Protein 6WSB (pdb70)

Solvent-accessible surface area: 32396 Å² total; per-residue (Å²): 82,61,73,30,93,43,74,0,8,4,48,26,53,60,19,85,18,94,30,85,131,51,37,65,2,102,6,9,7,71,44,87,57,0,0,129,0,23,27,3,21,54,105,4,2,69,106,0,12,64,16,0,146,116,2,24,132,100,0,38,89,44,82,30,84,81,26,2,138,28,0,107,98,0,7,100,2,0,85,133,78,22,91,72,11,0,73,9,0,3,40,1,1,0,4,0,1,44,9,0,105,63,37,0,2,51,37,0,0,52,2,0,83,43,0,0,46,40,3,65,59,46,141,37,66,106,35,88,42,95,138,90,0,59,0,36,11,78,59,17,33,13,16,8,0,0,0,9,8,19,46,8,19,5,1,21,16,0,0,26,0,0,0,1,0,0,0,7,0,0,0,0,0,1,6,4,8,64,40,0,0,6,0,2,4,86,0,1,63,2,1,56,95,9,36,8,13,55,2,0,7,0,0,0,0,0,59,53,67,1,5,42,58,0,0,35,29,105,38,4,28,5,0,0,10,14,18,38,22,121,64,0,30,148,15,0,23,65,0,0,39,32,9,6,3,54,16,7,1,19,0,2,3,2,2,8,0,0,0,0,63,52,13,60,29,70,32,0,0,16,0,0,1,13,0,1,0,38,0,2,2,2,28,27,26,8,0,17,9,0,0,0,14,74,93,20,45,108,36,0,24,123,79,0,48,43,34,13,88,137,17,93,47,10,103,2,69,73,73,89,8,17,1,1,1,1,7,28,54,69,15,4,93,122,0,42,31,15,2,92,19,0,107,90,68,49,8,120,72,49,22,40,10,58,80,42,92,82,125,59,25,58,57,0,33,0,1,12,11,0,0,0,5,88,12,103,61,87,0,83,0,4,119,51,42,4,38,2,0,1,0,0,5,0,46,3,113,73,23,91,57,0,4,62,47,3,30,81,34,100,41,6,5,1,1,0,1,0,2,112,66,136,58,30,7,46,105,0,0,60,114,1,66,2,0,5,0,2,4,16,6,10,38,61,37,17,14,58,0,1,8,0,4,3,62,29,0,4,5,24,28,16,0,0,96,16,3,4,76,81,8,11,49,15,1,0,0,0,9,12,114,9,178,19,68,47,71,15,52,69,64,73,34,94,45,74,0,8,3,48,26,53,62,17,82,15,94,33,87,134,76,36,68,2,95,6,8,7,72,45,83,34,0,0,117,0,22,27,3,21,54,104,4,2,73,107,0,0,49,13,0,113,119,2,28,148,101,0,36,88,42,81,29,84,81,26,2,140,28,0,104,92,0,7,90,2,0,89,125,80,20,91,71,8,0,96,12,0,10,46,1,1,0,3,0,5,43,8,0,106,62,37,0,1,50,37,0,0,53,1,0,83,43,0,0,45,40,4,65,63,42,135,38,66,107,36,87,41,94,138,91,1,59,0,36,12,78,61,17,35,12,16,7,0,0,0,10,8,20,46,9,19,6,0,21,15,0,0,26,1,0,0,1,0,0,0,7,0,0,0,0,0,0,6,3,8,63,42,0,0,6,0,1,4,86,0,1,60,1,1,54,94,11,35,8,14,56,2,0,7,0,0,0,0,0,60,52,67,1,5,43,62,0,1,36,27,105,25,4,29,5,0,1,8,14,20,39,42,69,60,0,53,143,13,0,24,65,0,0,40,32,10,5,3,53,16,10,0,20,1,2,4,3,2,8,0,0,0,0,62,51,13,59,28,70,33,0,0,18,0,0,1,14,0,0,0,36,0,2,2,2,28,28,26,8,0,16,9,0,0,0,14,81,90,19,24,117,38,0,25,127,78,0,48,56,52,12,88,166,17,98,45,10,104,2,70,72,74,87,8,16,1,1,1,1,7,30,54,75,11,5,94,82,0,43,32,22,1,91,18,0,92,91,63,52,10,117,73,48,24,39,5,59,83,33,96,79,121,64,21,56,65,0,34,1,1,20,11,0,0,0,5,96,10,115,62,93,1,88,0,5,113,43,40,4,33,3,0,1,0,0,5,0,47,3,111,74,22,89,56,0,5,64,44,3,29,82,33,100,42,5,6,1,1,0,1,0,2,114,67,138,62,31,7,47,102,0,0,59,111,1,57,3,0,5,0,2,4,16,7,11,38,61,36,17,14,58,0,2,9,0,5,4,63,31,0,5,5,19,26,17,1,0,99,25,3,4,63,84,7,12,47,17,1,0,0,0,10,13,112,9,152,17,120,49,72,14,70

Structure (mmCIF, N/CA/C/O backbone):
data_6WSB
#
_entry.id   6WSB
#
_cell.length_a   99.270
_cell.length_b   156.700
_cell.length_c   76.230
_cell.angle_alpha   90.000
_cell.angle_beta   90.000
_cell.angle_gamma   90.000
#
_symmetry.space_group_name_H-M   'P 21 21 2'
#
loop_
_entity.id
_entity.type
_entity.pdbx_description
1 polymer 'NAD/NADP-dependent betaine aldehyde dehydrogenase'
2 non-polymer NICOTINAMIDE-ADENINE-DINUCLEOTIDE
3 non-polymer GLYCEROL
4 water water
#
loop_
_atom_site.group_PDB
_atom_site.id
_atom_site.type_symbol
_atom_site.label_atom_id
_atom_site.label_alt_id
_atom_site.label_comp_id
_atom_site.label_asym_id
_atom_site.label_entity_id
_atom_site.label_seq_id
_atom_site.pdbx_PDB_ins_code
_atom_site.Cartn_x
_atom_site.Cartn_y
_atom_site.Cartn_z
_atom_site.occupancy
_atom_site.B_iso_or_equiv
_atom_site.auth_seq_id
_atom_site.auth_comp_id
_atom_site.auth_asym_id
_atom_site.auth_atom_id
_atom_site.pdbx_PDB_model_num
ATOM 1 N N . SER A 1 2 ? -0.975 35.937 55.991 1.00 17.77 2 SER A N 1
ATOM 2 C CA . SER A 1 2 ? -1.607 35.180 54.917 1.00 13.72 2 SER A CA 1
ATOM 3 C C . SER A 1 2 ? -1.978 33.787 55.422 1.00 12.97 2 SER A C 1
ATOM 4 O O . SER A 1 2 ? -1.447 33.327 56.438 1.00 13.31 2 SER A O 1
ATOM 7 N N . VAL A 1 3 ? -2.889 33.116 54.713 1.00 11.10 3 VAL A N 1
ATOM 8 C CA . VAL A 1 3 ? -3.329 31.787 55.137 1.00 10.92 3 VAL A CA 1
ATOM 9 C C . VAL A 1 3 ? -2.170 30.801 55.099 1.00 11.04 3 VAL A C 1
ATOM 10 O O . VAL A 1 3 ? -1.908 30.083 56.072 1.00 11.13 3 VAL A O 1
ATOM 14 N N . TYR A 1 4 ? -1.461 30.747 53.971 1.00 10.04 4 TYR A N 1
ATOM 15 C CA . TYR A 1 4 ? -0.468 29.707 53.744 1.00 9.15 4 TYR A CA 1
ATOM 16 C C . TYR A 1 4 ? 0.973 30.186 53.856 1.00 10.63 4 TYR A C 1
ATOM 17 O O . TYR A 1 4 ? 1.889 29.360 53.742 1.00 11.34 4 TYR A O 1
ATOM 26 N N . GLY A 1 5 ? 1.212 31.480 54.105 1.00 9.08 5 GLY A N 1
ATOM 27 C CA . GLY A 1 5 ? 2.571 31.933 54.344 1.00 10.64 5 GLY A CA 1
ATOM 28 C C . GLY A 1 5 ? 3.334 32.240 53.066 1.00 14.58 5 GLY A C 1
ATOM 29 O O . GLY A 1 5 ? 2.767 32.496 51.997 1.00 18.86 5 GLY A O 1
ATOM 30 N N . LEU A 1 6 ? 4.656 32.224 53.195 1.00 9.80 6 LEU A N 1
ATOM 31 C CA . LEU A 1 6 ? 5.543 32.497 52.073 1.00 10.55 6 LEU A CA 1
ATOM 32 C C . LEU A 1 6 ? 5.781 31.209 51.297 1.00 10.56 6 LEU A C 1
ATOM 33 O O . LEU A 1 6 ? 6.185 30.197 51.879 1.00 13.19 6 LEU A O 1
ATOM 38 N N . GLN A 1 7 ? 5.531 31.244 49.994 1.00 8.84 7 GLN A N 1
ATOM 39 C CA . GLN A 1 7 ? 5.781 30.079 49.156 1.00 9.18 7 GLN A CA 1
ATOM 40 C C . GLN A 1 7 ? 6.817 30.441 48.102 1.00 10.85 7 GLN A C 1
ATOM 41 O O . GLN A 1 7 ? 6.970 31.611 47.739 1.00 11.11 7 GLN A O 1
ATOM 47 N N . ARG A 1 8 ? 7.578 29.440 47.665 1.00 9.90 8 ARG A N 1
ATOM 48 C CA . ARG A 1 8 ? 8.841 29.679 46.973 1.00 9.01 8 ARG A CA 1
ATOM 49 C C . ARG A 1 8 ? 8.913 28.811 45.719 1.00 8.62 8 ARG A C 1
ATOM 50 O O . ARG A 1 8 ? 7.895 28.411 45.141 1.00 9.72 8 ARG A O 1
ATOM 58 N N . LEU A 1 9 ? 10.135 28.549 45.256 1.00 9.53 9 LEU A N 1
ATOM 59 C CA . LEU A 1 9 ? 10.337 27.671 44.113 1.00 8.71 9 LEU A CA 1
ATOM 60 C C . LEU A 1 9 ? 10.516 26.240 44.612 1.00 11.25 9 LEU A C 1
ATOM 61 O O . LEU A 1 9 ? 10.754 26.007 45.797 1.00 11.71 9 LEU A O 1
ATOM 66 N N . TYR A 1 10 ? 10.417 25.267 43.703 1.00 8.35 10 TYR A N 1
ATOM 67 C CA . TYR A 1 10 ? 10.747 23.884 44.048 1.00 7.88 10 TYR A CA 1
ATOM 68 C C . TYR A 1 10 ? 11.764 23.376 43.036 1.00 8.55 10 TYR A C 1
ATOM 69 O O . TYR A 1 10 ? 11.420 23.122 41.879 1.00 9.30 10 TYR A O 1
ATOM 78 N N . ILE A 1 11 ? 13.014 23.236 43.472 1.00 10.04 11 ILE A N 1
ATOM 79 C CA . ILE A 1 11 ? 14.098 22.857 42.576 1.00 10.06 11 ILE A CA 1
ATOM 80 C C . ILE A 1 11 ? 14.949 21.808 43.272 1.00 11.50 11 ILE A C 1
ATOM 81 O O . ILE A 1 11 ? 15.283 21.956 44.453 1.00 12.20 11 ILE A O 1
ATOM 86 N N . ALA A 1 12 ? 15.279 20.738 42.548 1.00 10.27 12 ALA A N 1
ATOM 87 C CA . ALA A 1 12 ? 16.216 19.722 43.039 1.00 11.23 12 ALA A CA 1
ATOM 88 C C . ALA A 1 12 ? 15.721 19.089 44.337 1.00 14.06 12 ALA A C 1
ATOM 89 O O . ALA A 1 12 ? 16.486 18.880 45.281 1.00 13.19 12 ALA A O 1
ATOM 91 N N . GLY A 1 13 ? 14.431 18.766 44.380 1.00 12.34 13 GLY A N 1
ATOM 92 C CA . GLY A 1 13 ? 13.876 18.004 45.483 1.00 11.13 13 GLY A CA 1
ATOM 93 C C . GLY A 1 13 ? 13.643 18.774 46.762 1.00 13.30 13 GLY A C 1
ATOM 94 O O . GLY A 1 13 ? 13.472 18.156 47.817 1.00 15.80 13 GLY A O 1
ATOM 95 N N . ALA A 1 14 ? 13.610 20.104 46.703 1.00 12.93 14 ALA A N 1
ATOM 96 C CA . ALA A 1 14 ? 13.345 20.891 47.900 1.00 15.13 14 ALA A CA 1
ATOM 97 C C . ALA A 1 14 ? 12.816 22.260 47.507 1.00 12.57 14 ALA A C 1
ATOM 98 O O . ALA A 1 14 ? 13.062 22.752 46.402 1.00 12.80 14 ALA A O 1
ATOM 100 N N . HIS A 1 15 ? 12.091 22.875 48.439 1.00 10.32 15 HIS A N 1
ATOM 101 C CA . HIS A 1 15 ? 11.726 24.274 48.280 1.00 11.10 15 HIS A CA 1
ATOM 102 C C . HIS A 1 15 ? 12.980 25.135 48.340 1.00 11.55 15 HIS A C 1
ATOM 103 O O . HIS A 1 15 ? 13.938 24.818 49.050 1.00 13.93 15 HIS A O 1
ATOM 110 N N . ALA A 1 16 ? 12.985 26.231 47.579 1.00 10.76 16 ALA A N 1
ATOM 111 C CA . ALA A 1 16 ? 14.205 27.017 47.456 1.00 12.34 16 ALA A CA 1
ATOM 112 C C . ALA A 1 16 ? 13.878 28.479 47.198 1.00 9.56 16 ALA A C 1
ATOM 113 O O . ALA A 1 16 ? 12.933 28.786 46.466 1.00 10.53 16 ALA A O 1
ATOM 115 N N . ASP A 1 17 ? 14.688 29.364 47.782 1.00 10.93 17 ASP A N 1
ATOM 116 C CA . ASP A 1 17 ? 14.561 30.802 47.571 1.00 9.74 17 ASP A CA 1
ATOM 117 C C . ASP A 1 17 ? 14.797 31.164 46.112 1.00 10.40 17 ASP A C 1
ATOM 118 O O . ASP A 1 17 ? 15.799 30.763 45.516 1.00 11.92 17 ASP A O 1
ATOM 123 N N . ALA A 1 18 ? 13.905 31.973 45.560 1.00 11.27 18 ALA A N 1
ATOM 124 C CA . ALA A 1 18 ? 14.169 32.620 44.283 1.00 10.03 18 ALA A CA 1
ATOM 125 C C . ALA A 1 18 ? 15.221 33.716 44.451 1.00 10.91 18 ALA A C 1
ATOM 126 O O . ALA A 1 18 ? 15.584 34.108 45.566 1.00 14.50 18 ALA A O 1
ATOM 128 N N . THR A 1 19 ? 15.700 34.243 43.316 1.00 8.91 19 THR A N 1
ATOM 129 C CA . THR A 1 19 ? 16.709 35.301 43.349 1.00 10.66 19 THR A CA 1
ATOM 130 C C . THR A 1 19 ? 16.308 36.526 42.529 1.00 11.75 19 THR A C 1
ATOM 131 O O . THR A 1 19 ? 17.177 37.313 42.138 1.00 15.08 19 THR A O 1
ATOM 135 N N . SER A 1 20 ? 15.013 36.717 42.278 1.00 11.41 20 SER A N 1
ATOM 136 C CA . SER A 1 20 ? 14.543 37.888 41.545 1.00 11.59 20 SER A CA 1
ATOM 137 C C . SER A 1 20 ? 14.437 39.137 42.404 1.00 11.32 20 SER A C 1
ATOM 138 O O . SER A 1 20 ? 14.386 40.244 41.855 1.00 13.35 20 SER A O 1
ATOM 141 N N . GLY A 1 21 ? 14.336 38.982 43.726 1.00 12.15 21 GLY A N 1
ATOM 142 C CA . GLY A 1 21 ? 13.983 40.090 44.589 1.00 11.89 21 GLY A CA 1
ATOM 143 C C . GLY A 1 21 ? 12.516 40.467 44.561 1.00 11.86 21 GLY A C 1
ATOM 144 O O . GLY A 1 21 ? 12.139 41.472 45.177 1.00 14.61 21 GLY A O 1
ATOM 145 N N . LYS A 1 22 ? 11.679 39.694 43.864 1.00 11.61 22 LYS A N 1
ATOM 146 C CA . LYS A 1 22 ? 10.289 40.054 43.622 1.00 12.35 22 LYS A CA 1
ATOM 147 C C . LYS A 1 22 ? 9.361 38.946 44.083 1.00 9.99 22 LYS A C 1
ATOM 148 O O . LYS A 1 22 ? 9.691 37.758 44.000 1.00 9.94 22 LYS A O 1
ATOM 154 N N . THR A 1 23 ? 8.190 39.359 44.568 1.00 11.11 23 THR A N 1
ATOM 155 C CA . THR A 1 23 ? 7.121 38.450 44.949 1.00 10.64 23 THR A CA 1
ATOM 156 C C . THR A 1 23 ? 5.807 38.905 44.321 1.00 9.76 23 THR A C 1
ATOM 157 O O . THR A 1 23 ? 5.669 40.033 43.830 1.00 13.07 23 THR A O 1
ATOM 161 N N . PHE A 1 24 ? 4.838 38.001 44.338 1.00 9.31 24 PHE A N 1
ATOM 162 C CA . PHE A 1 24 ? 3.478 38.332 43.944 1.00 10.27 24 PHE A CA 1
ATOM 163 C C . PHE A 1 24 ? 2.530 37.644 44.919 1.00 11.52 24 PHE A C 1
ATOM 164 O O . PHE A 1 24 ? 2.900 36.683 45.594 1.00 11.17 24 PHE A O 1
ATOM 172 N N . ASP A 1 25 ? 1.304 38.150 44.993 1.00 10.68 25 ASP A N 1
ATOM 173 C CA . ASP A 1 25 ? 0.308 37.653 45.935 1.00 9.26 25 ASP A CA 1
ATOM 174 C C . ASP A 1 25 ? -0.740 36.799 45.230 1.00 9.27 25 ASP A C 1
ATOM 175 O O . ASP A 1 25 ? -1.139 37.092 44.096 1.00 11.27 25 ASP A O 1
ATOM 180 N N . THR A 1 26 ? -1.213 35.758 45.921 1.00 9.94 26 THR A N 1
ATOM 181 C CA . THR A 1 26 ? -2.406 35.043 45.494 1.00 10.85 26 THR A CA 1
ATOM 182 C C . THR A 1 26 ? -3.492 35.200 46.546 1.00 8.63 26 THR A C 1
ATOM 183 O O . THR A 1 26 ? -3.227 35.151 47.757 1.00 10.12 26 THR A O 1
ATOM 187 N N . PHE A 1 27 ? -4.707 35.414 46.063 1.00 9.36 27 PHE A N 1
ATOM 188 C CA . PHE A 1 27 ? -5.865 35.694 46.892 1.00 8.01 27 PHE A CA 1
ATOM 189 C C . PHE A 1 27 ? -6.925 34.618 46.709 1.00 8.31 27 PHE A C 1
ATOM 190 O O . PHE A 1 27 ? -6.931 33.871 45.723 1.00 12.03 27 PHE A O 1
ATOM 198 N N . ASP A 1 28 ? -7.821 34.554 47.686 1.00 9.39 28 ASP A N 1
ATOM 199 C CA . ASP A 1 28 ? -9.043 33.771 47.631 1.00 10.08 28 ASP A CA 1
ATOM 200 C C . ASP A 1 28 ? -10.090 34.602 46.899 1.00 11.34 28 ASP A C 1
ATOM 201 O O . ASP A 1 28 ? -10.511 35.654 47.403 1.00 11.39 28 ASP A O 1
ATOM 206 N N . PRO A 1 29 ? -10.517 34.191 45.704 1.00 9.17 29 PRO A N 1
ATOM 207 C CA . PRO A 1 29 ? -11.464 35.026 44.940 1.00 10.54 29 PRO A CA 1
ATOM 208 C C . PRO A 1 29 ? -12.866 35.068 45.514 1.00 10.59 29 PRO A C 1
ATOM 209 O O . PRO A 1 29 ? -13.681 35.854 45.022 1.00 12.54 29 PRO A O 1
ATOM 213 N N . ALA A 1 30 ? -13.184 34.248 46.514 1.00 10.30 30 ALA A N 1
ATOM 214 C CA . ALA A 1 30 ? -14.490 34.332 47.161 1.00 11.03 30 ALA A CA 1
ATOM 215 C C . ALA A 1 30 ? -14.528 35.398 48.249 1.00 13.49 30 ALA A C 1
ATOM 216 O O . ALA A 1 30 ? -15.603 35.924 48.560 1.00 12.39 30 ALA A O 1
ATOM 218 N N . THR A 1 31 ? -13.383 35.720 48.847 1.00 13.20 31 THR A N 1
ATOM 219 C CA . THR A 1 31 ? -13.349 36.570 50.037 1.00 11.49 31 THR A CA 1
ATOM 220 C C . THR A 1 31 ? -12.358 37.712 49.959 1.00 13.74 31 THR A C 1
ATOM 221 O O . THR A 1 31 ? -12.469 38.651 50.762 1.00 14.99 31 THR A O 1
ATOM 225 N N . GLY A 1 32 ? -11.398 37.667 49.042 1.00 11.32 32 GLY A N 1
ATOM 226 C CA . GLY A 1 32 ? -10.326 38.634 49.002 1.00 12.09 32 GLY A CA 1
ATOM 227 C C . GLY A 1 32 ? -9.205 38.383 49.987 1.00 10.97 32 GLY A C 1
ATOM 228 O O . GLY A 1 32 ? -8.251 39.168 50.022 1.00 16.30 32 GLY A O 1
ATOM 229 N N . GLU A 1 33 ? -9.278 37.317 50.782 1.00 11.95 33 GLU A N 1
ATOM 230 C CA A GLU A 1 33 ? -8.222 37.047 51.747 0.49 11.46 33 GLU A CA 1
ATOM 231 C CA B GLU A 1 33 ? -8.222 37.030 51.747 0.51 11.58 33 GLU A CA 1
ATOM 232 C C . GLU A 1 33 ? -6.918 36.705 51.035 1.00 9.79 33 GLU A C 1
ATOM 233 O O . GLU A 1 33 ? -6.906 35.984 50.033 1.00 11.44 33 GLU A O 1
ATOM 244 N N . LEU A 1 34 ? -5.812 37.223 51.572 1.00 10.79 34 LEU A N 1
ATOM 245 C CA . LEU A 1 34 ? -4.486 36.883 51.069 1.00 9.71 34 LEU A CA 1
ATOM 246 C C . LEU A 1 34 ? -4.160 35.437 51.423 1.00 11.99 34 LEU A C 1
ATOM 247 O O . LEU A 1 34 ? -4.156 35.068 52.606 1.00 12.21 34 LEU A O 1
ATOM 252 N N . LEU A 1 35 ? -3.908 34.618 50.399 1.00 9.45 35 LEU A N 1
ATOM 253 C CA . LEU A 1 35 ? -3.560 33.223 50.641 1.00 9.51 35 LEU A CA 1
ATOM 254 C C . LEU A 1 35 ? -2.059 33.023 50.798 1.00 9.61 35 LEU A C 1
ATOM 255 O O . LEU A 1 35 ? -1.631 32.224 51.639 1.00 9.67 35 LEU A O 1
ATOM 260 N N . ALA A 1 36 ? -1.250 33.711 49.998 1.00 9.72 36 ALA A N 1
ATOM 261 C CA . ALA A 1 36 ? 0.189 33.531 50.110 1.00 12.06 36 ALA A CA 1
ATOM 262 C C . ALA A 1 36 ? 0.896 34.660 49.391 1.00 8.75 36 ALA A C 1
ATOM 263 O O . ALA A 1 36 ? 0.379 35.224 48.417 1.00 9.56 36 ALA A O 1
ATOM 265 N N . ARG A 1 37 ? 2.082 34.974 49.890 1.00 10.36 37 ARG A N 1
ATOM 266 C CA . ARG A 1 37 ? 3.082 35.718 49.145 1.00 8.27 37 ARG A CA 1
ATOM 267 C C . ARG A 1 37 ? 3.995 34.694 48.475 1.00 9.23 37 ARG A C 1
ATOM 268 O O . ARG A 1 37 ? 4.443 33.751 49.126 1.00 10.39 37 ARG A O 1
ATOM 276 N N . VAL A 1 38 ? 4.250 34.856 47.175 1.00 9.94 38 VAL A N 1
ATOM 277 C CA . VAL A 1 38 ? 4.959 33.842 46.393 1.00 9.11 38 VAL A CA 1
ATOM 278 C C . VAL A 1 38 ? 6.166 34.478 45.716 1.00 7.19 38 VAL A C 1
ATOM 279 O O . VAL A 1 38 ? 6.048 35.527 45.077 1.00 9.92 38 VAL A O 1
ATOM 283 N N . GLN A 1 39 ? 7.325 33.841 45.846 1.00 8.68 39 GLN A N 1
ATOM 284 C CA . GLN A 1 39 ? 8.533 34.347 45.203 1.00 9.11 39 GLN A CA 1
ATOM 285 C C . GLN A 1 39 ? 8.514 34.091 43.701 1.00 10.46 39 GLN A C 1
ATOM 286 O O . GLN A 1 39 ? 8.154 33.001 43.245 1.00 11.10 39 GLN A O 1
ATOM 292 N N . GLN A 1 40 ? 8.934 35.094 42.929 1.00 9.10 40 GLN A N 1
ATOM 293 C CA . GLN A 1 40 ? 9.026 34.960 41.479 1.00 9.20 40 GLN A CA 1
ATOM 294 C C . GLN A 1 40 ? 10.426 34.517 41.056 1.00 10.82 40 GLN A C 1
ATOM 295 O O . GLN A 1 40 ? 11.427 35.089 41.500 1.00 11.93 40 GLN A O 1
ATOM 301 N N . ALA A 1 41 ? 10.489 33.518 40.175 1.00 8.58 41 ALA A N 1
ATOM 302 C CA . ALA A 1 41 ? 11.765 33.048 39.642 1.00 7.95 41 ALA A CA 1
ATOM 303 C C . ALA A 1 41 ? 12.436 34.105 38.768 1.00 10.25 41 ALA A C 1
ATOM 304 O O . ALA A 1 41 ? 11.776 34.818 38.007 1.00 12.04 41 ALA A O 1
ATOM 306 N N . SER A 1 42 ? 13.761 34.204 38.895 1.00 9.82 42 SER A N 1
ATOM 307 C CA . SER A 1 42 ? 14.590 34.993 37.990 1.00 9.69 42 SER A CA 1
ATOM 308 C C . SER A 1 42 ? 15.065 34.148 36.808 1.00 15.82 42 SER A C 1
ATOM 309 O O . SER A 1 42 ? 14.918 32.923 36.787 1.00 12.85 42 SER A O 1
ATOM 312 N N . ALA A 1 43 ? 15.682 34.819 35.826 1.00 12.67 43 ALA A N 1
ATOM 313 C CA . ALA A 1 43 ? 16.314 34.088 34.730 1.00 12.14 43 ALA A CA 1
ATOM 314 C C . ALA A 1 43 ? 17.355 33.107 35.256 1.00 11.60 43 ALA A C 1
ATOM 315 O O . ALA A 1 43 ? 17.443 31.968 34.783 1.00 12.64 43 ALA A O 1
ATOM 317 N N . ASP A 1 44 ? 18.151 33.532 36.242 1.00 14.79 44 ASP A N 1
ATOM 318 C CA A ASP A 1 44 ? 19.143 32.620 36.794 0.60 12.71 44 ASP A CA 1
ATOM 319 C CA B ASP A 1 44 ? 19.146 32.653 36.851 0.40 13.35 44 ASP A CA 1
ATOM 320 C C . ASP A 1 44 ? 18.485 31.449 37.515 1.00 13.77 44 ASP A C 1
ATOM 321 O O . ASP A 1 44 ? 19.003 30.331 37.455 1.00 12.85 44 ASP A O 1
ATOM 330 N N . ASP A 1 45 ? 17.335 31.667 38.168 1.00 12.02 45 ASP A N 1
ATOM 331 C CA . ASP A 1 45 ? 16.613 30.547 38.776 1.00 10.86 45 ASP A CA 1
ATOM 332 C C . ASP A 1 45 ? 16.131 29.556 37.722 1.00 11.38 45 ASP A C 1
ATOM 333 O O . ASP A 1 45 ? 16.174 28.337 37.935 1.00 12.03 45 ASP A O 1
ATOM 338 N N . VAL A 1 46 ? 15.638 30.055 36.590 1.00 11.51 46 VAL A N 1
ATOM 339 C CA . VAL A 1 46 ? 15.225 29.148 35.526 1.00 11.47 46 VAL A CA 1
ATOM 340 C C . VAL A 1 46 ? 16.423 28.351 35.010 1.00 12.52 46 VAL A C 1
ATOM 341 O O . VAL A 1 46 ? 16.329 27.133 34.814 1.00 11.78 46 VAL A O 1
ATOM 345 N N . ASP A 1 47 ? 17.576 29.008 34.816 1.00 11.52 47 ASP A N 1
ATOM 346 C CA . ASP A 1 47 ? 18.792 28.273 34.456 1.00 11.42 47 ASP A CA 1
ATOM 347 C C . ASP A 1 47 ? 19.094 27.174 35.464 1.00 12.73 47 ASP A C 1
ATOM 348 O O . ASP A 1 47 ? 19.464 26.053 35.091 1.00 13.19 47 ASP A O 1
ATOM 353 N N . ARG A 1 48 ? 18.975 27.491 36.754 1.00 11.29 48 ARG A N 1
ATOM 354 C CA . ARG A 1 48 ? 19.269 26.496 37.776 1.00 12.64 48 ARG A CA 1
ATOM 355 C C . ARG A 1 48 ? 18.270 25.349 37.727 1.00 12.81 48 ARG A C 1
ATOM 356 O O . ARG A 1 48 ? 18.645 24.181 37.902 1.00 11.39 48 ARG A O 1
ATOM 364 N N . ALA A 1 49 ? 16.995 25.664 37.479 1.00 9.87 49 ALA A N 1
ATOM 365 C CA . ALA A 1 49 ? 15.983 24.621 37.344 1.00 9.70 49 ALA A CA 1
ATOM 366 C C . ALA A 1 49 ? 16.277 23.710 36.154 1.00 10.13 49 ALA A C 1
ATOM 367 O O . ALA A 1 49 ? 16.051 22.494 36.226 1.00 10.93 49 ALA A O 1
ATOM 369 N N . VAL A 1 50 ? 16.789 24.276 35.053 1.00 10.27 50 VAL A N 1
ATOM 370 C CA . VAL A 1 50 ? 17.140 23.464 33.888 1.00 9.51 50 VAL A CA 1
ATOM 371 C C . VAL A 1 50 ? 18.322 22.552 34.201 1.00 11.37 50 VAL A C 1
ATOM 372 O O . VAL A 1 50 ? 18.325 21.373 33.830 1.00 12.21 50 VAL A O 1
ATOM 376 N N . ALA A 1 51 ? 19.359 23.082 34.860 1.00 10.91 51 ALA A N 1
ATOM 377 C CA . ALA A 1 51 ? 20.499 22.237 35.209 1.00 11.70 51 ALA A CA 1
A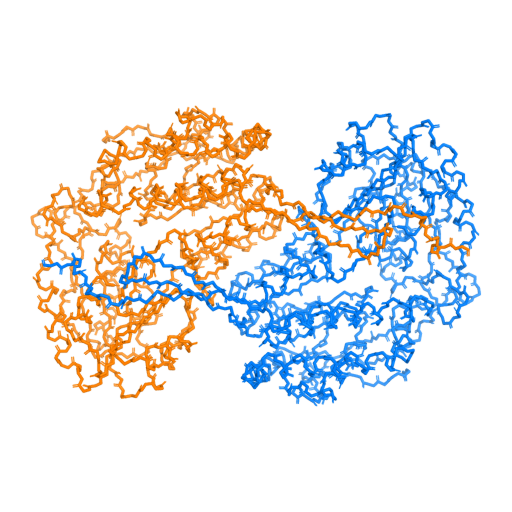TOM 378 C C . ALA A 1 51 ? 20.070 21.119 36.148 1.00 14.02 51 ALA A C 1
ATOM 379 O O . ALA A 1 51 ? 20.493 19.967 35.990 1.00 14.12 51 ALA A O 1
ATOM 381 N N . SER A 1 52 ? 19.209 21.442 37.117 1.00 10.68 52 SER A N 1
ATOM 382 C CA . SER A 1 52 ? 18.673 20.437 38.026 1.00 11.95 52 SER A CA 1
ATOM 383 C C . SER A 1 52 ? 17.872 19.387 37.265 1.00 12.41 52 SER A C 1
ATOM 384 O O . SER A 1 52 ? 18.019 18.182 37.506 1.00 10.87 52 SER A O 1
ATOM 387 N N . ALA A 1 53 ? 17.031 19.827 36.330 1.00 10.33 53 ALA A N 1
ATOM 388 C CA . ALA A 1 53 ? 16.212 18.889 35.569 1.00 10.41 53 ALA A CA 1
ATOM 389 C C . ALA A 1 53 ? 17.075 17.977 34.716 1.00 12.10 53 ALA A C 1
ATOM 390 O O . ALA A 1 53 ? 16.796 16.781 34.600 1.00 12.82 53 ALA A O 1
ATOM 392 N N . ARG A 1 54 ? 18.126 18.532 34.115 1.00 11.31 54 ARG A N 1
ATOM 393 C CA A ARG A 1 54 ? 19.022 17.719 33.303 0.49 12.20 54 ARG A CA 1
ATOM 394 C CA B ARG A 1 54 ? 19.050 17.741 33.309 0.51 12.62 54 ARG A CA 1
ATOM 395 C C . ARG A 1 54 ? 19.671 16.617 34.132 1.00 15.70 54 ARG A C 1
ATOM 396 O O . ARG A 1 54 ? 19.784 15.475 33.668 1.00 15.65 54 ARG A O 1
ATOM 411 N N . GLU A 1 55 ? 20.083 16.927 35.366 1.00 12.33 55 GLU A N 1
ATOM 412 C CA A GLU A 1 55 ? 20.667 15.905 36.230 0.50 13.33 55 GLU A CA 1
ATOM 413 C CA B GLU A 1 55 ? 20.664 15.910 36.240 0.50 13.32 55 GLU A CA 1
ATOM 414 C C . GLU A 1 55 ? 19.634 14.855 36.623 1.00 13.12 55 GLU A C 1
ATOM 415 O O . GLU A 1 55 ? 19.901 13.648 36.545 1.00 15.96 55 GLU A O 1
ATOM 426 N N . GLY A 1 56 ? 18.445 15.289 37.051 1.00 12.12 56 GLY A N 1
ATOM 427 C CA . GLY A 1 56 ? 17.426 14.329 37.451 1.00 13.68 56 GLY A CA 1
ATOM 428 C C . GLY A 1 56 ? 16.960 13.469 36.296 1.00 13.13 56 GLY A C 1
ATOM 429 O O . GLY A 1 56 ? 16.716 12.269 36.458 1.00 13.36 56 GLY A O 1
ATOM 430 N N . GLN A 1 57 ? 16.846 14.067 35.108 1.00 10.13 57 GLN A N 1
ATOM 431 C CA . GLN A 1 57 ? 16.391 13.313 33.944 1.00 10.72 57 GLN A CA 1
ATOM 432 C C . GLN A 1 57 ? 17.326 12.148 33.661 1.00 12.04 57 GLN A C 1
ATOM 433 O O . GLN A 1 57 ? 16.875 11.061 33.276 1.00 11.17 57 GLN A O 1
ATOM 439 N N . ARG A 1 58 ? 18.632 12.345 33.865 1.00 11.79 58 ARG A N 1
ATOM 440 C CA A ARG A 1 58 ? 19.573 11.261 33.602 0.47 12.45 58 ARG A CA 1
ATOM 441 C CA B ARG A 1 58 ? 19.594 11.273 33.620 0.53 10.66 58 ARG A CA 1
ATOM 442 C C . ARG A 1 58 ? 19.328 10.083 34.536 1.00 12.47 58 ARG A C 1
ATOM 443 O O . ARG A 1 58 ? 19.308 8.930 34.092 1.00 12.94 58 ARG A O 1
ATOM 458 N N . GLU A 1 59 ? 19.119 10.348 35.830 1.00 11.99 59 GLU A N 1
ATOM 459 C CA A GLU A 1 59 ? 18.846 9.257 36.759 0.66 13.90 59 GLU A CA 1
ATOM 460 C CA B GLU A 1 59 ? 18.835 9.266 36.771 0.34 14.03 59 GLU A CA 1
ATOM 461 C C . GLU A 1 59 ? 17.510 8.594 36.446 1.00 12.49 59 GLU A C 1
ATOM 462 O O . GLU A 1 59 ? 17.405 7.364 36.449 1.00 15.15 59 GLU A O 1
ATOM 473 N N . TRP A 1 60 ? 16.492 9.398 36.145 1.00 9.69 60 TRP A N 1
ATOM 474 C CA . TRP A 1 60 ? 15.151 8.893 35.893 1.00 9.00 60 TRP A CA 1
ATOM 475 C C . TRP A 1 60 ? 15.114 8.021 34.641 1.00 12.29 60 TRP A C 1
ATOM 476 O O . TRP A 1 60 ? 14.511 6.940 34.638 1.00 11.21 60 TRP A O 1
ATOM 487 N N . ALA A 1 61 ? 15.757 8.478 33.563 1.00 11.19 61 ALA A N 1
ATOM 488 C CA . ALA A 1 61 ? 15.757 7.713 32.320 1.00 10.03 61 ALA A CA 1
ATOM 489 C C . ALA A 1 61 ? 16.590 6.448 32.434 1.00 11.53 61 ALA A C 1
ATOM 490 O O . ALA A 1 61 ? 16.343 5.481 31.701 1.00 13.62 61 ALA A O 1
ATOM 492 N N . ALA A 1 62 ? 17.584 6.432 33.324 1.00 11.25 62 ALA A N 1
ATOM 493 C CA . ALA A 1 62 ? 18.406 5.234 33.490 1.00 12.72 62 ALA A CA 1
ATOM 494 C C . ALA A 1 62 ? 17.658 4.122 34.214 1.00 12.81 62 ALA A C 1
ATOM 495 O O . ALA A 1 62 ? 18.062 2.960 34.116 1.00 15.35 62 ALA A O 1
ATOM 497 N N . MET A 1 63 ? 16.589 4.452 34.941 1.00 11.12 63 MET A N 1
ATOM 498 C CA . MET A 1 63 ? 15.746 3.430 35.539 1.00 10.35 63 MET A CA 1
ATOM 499 C C . MET A 1 63 ? 15.039 2.631 34.449 1.00 11.05 63 MET A C 1
ATOM 500 O O . MET A 1 63 ? 14.918 3.073 33.304 1.00 12.48 63 MET A O 1
ATOM 505 N N . THR A 1 64 ? 14.551 1.444 34.814 1.00 10.84 64 THR A N 1
ATOM 506 C CA . THR A 1 64 ? 13.721 0.696 33.880 1.00 9.82 64 THR A CA 1
ATOM 507 C C . THR A 1 64 ? 12.354 1.357 33.773 1.00 9.26 64 THR A C 1
ATOM 508 O O . THR A 1 64 ? 11.936 2.136 34.634 1.00 10.24 64 THR A O 1
ATOM 512 N N . ALA A 1 65 ? 11.643 1.028 32.694 1.00 8.96 65 ALA A N 1
ATOM 513 C CA . ALA A 1 65 ? 10.280 1.527 32.559 1.00 10.93 65 ALA A CA 1
ATOM 514 C C . ALA A 1 65 ? 9.403 1.088 33.731 1.00 10.34 65 ALA A C 1
ATOM 515 O O . ALA A 1 65 ? 8.570 1.866 34.212 1.00 9.81 65 ALA A O 1
ATOM 517 N N . MET A 1 66 ? 9.577 -0.148 34.221 1.00 10.15 66 MET A N 1
ATOM 518 C CA . MET A 1 66 ? 8.736 -0.589 35.333 1.00 10.32 66 MET A CA 1
ATOM 519 C C . MET A 1 66 ? 9.096 0.131 36.630 1.00 9.44 66 MET A C 1
ATOM 520 O O . MET A 1 66 ? 8.216 0.377 37.463 1.00 9.33 66 MET A O 1
ATOM 525 N N . GLN A 1 67 ? 10.374 0.461 36.829 1.00 8.85 67 GLN A N 1
ATOM 526 C CA . GLN A 1 67 ? 10.738 1.274 37.986 1.00 7.88 67 GLN A CA 1
ATOM 527 C C . GLN A 1 67 ? 10.034 2.625 37.954 1.00 8.52 67 GLN A C 1
ATOM 528 O O . GLN A 1 67 ? 9.521 3.085 38.984 1.00 9.41 67 GLN A O 1
ATOM 534 N N . ARG A 1 68 ? 10.000 3.281 36.785 1.00 8.96 68 ARG A N 1
ATOM 535 C CA . ARG A 1 68 ? 9.257 4.535 36.670 1.00 9.15 68 ARG A CA 1
ATOM 536 C C . ARG A 1 68 ? 7.771 4.310 36.905 1.00 8.84 68 ARG A C 1
ATOM 537 O O . ARG A 1 68 ? 7.118 5.098 37.601 1.00 9.57 68 ARG A O 1
ATOM 545 N N . SER A 1 69 ? 7.226 3.227 36.341 1.00 9.11 69 SER A N 1
ATOM 546 C CA . SER A 1 69 ? 5.811 2.909 36.515 1.00 7.78 69 SER A CA 1
ATOM 547 C C . SER A 1 69 ? 5.452 2.802 37.991 1.00 8.13 69 SER A C 1
ATOM 548 O O . SER A 1 69 ? 4.447 3.367 38.440 1.00 9.04 69 SER A O 1
ATOM 551 N N . ARG A 1 70 ? 6.288 2.101 38.766 1.00 8.01 70 ARG A N 1
ATOM 552 C CA . ARG A 1 70 ? 5.985 1.898 40.178 1.00 7.27 70 ARG A CA 1
ATOM 553 C C . ARG A 1 70 ? 6.021 3.206 40.947 1.00 9.09 70 ARG A C 1
ATOM 554 O O . ARG A 1 70 ? 5.205 3.428 41.847 1.00 8.84 70 ARG A O 1
ATOM 562 N N . ILE A 1 71 ? 6.962 4.085 40.609 1.00 8.06 71 ILE A N 1
ATOM 563 C CA . ILE A 1 71 ? 7.049 5.353 41.322 1.00 10.95 71 ILE A CA 1
ATOM 564 C C . ILE A 1 71 ? 5.843 6.229 40.993 1.00 9.60 71 ILE A C 1
ATOM 565 O O . ILE A 1 71 ? 5.241 6.832 41.893 1.00 10.05 71 ILE A O 1
ATOM 570 N N . LEU A 1 72 ? 5.434 6.271 39.719 1.00 7.50 72 LEU A N 1
ATOM 571 C CA . LEU A 1 72 ? 4.243 7.042 39.361 1.00 8.75 72 LEU A CA 1
ATOM 572 C C . LEU A 1 72 ? 2.991 6.466 40.019 1.00 11.32 72 LEU A C 1
ATOM 573 O O . LEU A 1 72 ? 2.105 7.216 40.444 1.00 9.13 72 LEU A O 1
ATOM 578 N N . ARG A 1 73 ? 2.909 5.137 40.142 1.00 8.76 73 ARG A N 1
ATOM 579 C CA . ARG A 1 73 ? 1.780 4.530 40.846 1.00 11.46 73 ARG A CA 1
ATOM 580 C C . ARG A 1 73 ? 1.765 4.914 42.326 1.00 11.00 73 ARG A C 1
ATOM 581 O O . ARG A 1 73 ? 0.689 5.080 42.921 1.00 11.77 73 ARG A O 1
ATOM 589 N N . ARG A 1 74 ? 2.944 5.045 42.945 1.00 9.47 74 ARG A N 1
ATOM 590 C CA . ARG A 1 74 ? 3.004 5.528 44.322 1.00 9.95 74 ARG A CA 1
ATOM 591 C C . ARG A 1 74 ? 2.523 6.975 44.414 1.00 9.88 74 ARG A C 1
ATOM 592 O O . ARG A 1 74 ? 1.799 7.335 45.349 1.00 10.89 74 ARG A O 1
ATOM 600 N N . ALA A 1 75 ? 2.886 7.813 43.436 1.00 9.47 75 ALA A N 1
ATOM 601 C CA . ALA A 1 75 ? 2.366 9.181 43.414 1.00 8.11 75 ALA A CA 1
ATOM 602 C C . ALA A 1 75 ? 0.844 9.191 43.334 1.00 9.24 75 ALA A C 1
ATOM 603 O O . ALA A 1 75 ? 0.188 9.995 44.004 1.00 9.95 75 ALA A O 1
ATOM 605 N N . VAL A 1 76 ? 0.265 8.298 42.524 1.00 9.50 76 VAL A N 1
ATOM 606 C CA . VAL A 1 76 ? -1.191 8.175 42.457 1.00 8.58 76 VAL A CA 1
ATOM 607 C C . VAL A 1 76 ? -1.768 7.843 43.831 1.00 9.80 76 VAL A C 1
ATOM 608 O O . VAL A 1 76 ? -2.757 8.446 44.267 1.00 11.03 76 VAL A O 1
ATOM 612 N N . GLU A 1 77 ? -1.161 6.879 44.535 1.00 9.06 77 GLU A N 1
ATOM 613 C CA . GLU A 1 77 ? -1.652 6.534 45.871 1.00 8.85 77 GLU A CA 1
ATOM 614 C C . GLU A 1 77 ? -1.683 7.751 46.783 1.00 11.11 77 GLU A C 1
ATOM 615 O O . GLU A 1 77 ? -2.630 7.931 47.556 1.00 10.99 77 GLU A O 1
ATOM 621 N N . LEU A 1 78 ? -0.635 8.571 46.736 1.00 11.56 78 LEU A N 1
ATOM 622 C CA . LEU A 1 78 ? -0.569 9.736 47.609 1.00 10.41 78 LEU A CA 1
ATOM 623 C C . LEU A 1 78 ? -1.617 10.771 47.230 1.00 10.21 78 LEU A C 1
ATOM 624 O O . LEU A 1 78 ? -2.244 11.369 48.111 1.00 11.94 78 LEU A O 1
ATOM 629 N N . LEU A 1 79 ? -1.841 10.976 45.923 1.00 8.99 79 LEU A N 1
ATOM 630 C CA . LEU A 1 79 ? -2.883 11.905 45.488 1.00 9.00 79 LEU A CA 1
ATOM 631 C C . LEU A 1 79 ? -4.270 11.435 45.915 1.00 10.58 79 LEU A C 1
ATOM 632 O O . LEU A 1 79 ? -5.115 12.255 46.297 1.00 11.62 79 LEU A O 1
ATOM 637 N N . ARG A 1 80 ? -4.533 10.121 45.862 1.00 8.91 80 ARG A N 1
ATOM 638 C CA . ARG A 1 80 ? -5.833 9.636 46.326 1.00 9.88 80 ARG A CA 1
ATOM 639 C C . ARG A 1 80 ? -5.984 9.852 47.825 1.00 11.26 80 ARG A C 1
ATOM 640 O O . ARG A 1 80 ? -7.054 10.255 48.300 1.00 13.70 80 ARG A O 1
ATOM 648 N N . GLU A 1 81 ? -4.921 9.562 48.584 1.00 10.39 81 GLU A N 1
ATOM 649 C CA A GLU A 1 81 ? -4.982 9.681 50.037 0.49 11.16 81 GLU A CA 1
ATOM 650 C CA B GLU A 1 81 ? -4.988 9.682 50.038 0.51 11.16 81 GLU A CA 1
ATOM 651 C C . GLU A 1 81 ? -5.225 11.120 50.469 1.00 11.76 81 GLU A C 1
ATOM 652 O O . GLU A 1 81 ? -5.947 11.374 51.444 1.00 14.45 81 GLU A O 1
ATOM 663 N N . ARG A 1 82 ? -4.622 12.072 49.764 1.00 12.52 82 ARG A N 1
ATOM 664 C CA . ARG A 1 82 ? -4.694 13.480 50.130 1.00 14.20 82 ARG A CA 1
ATOM 665 C C . ARG A 1 82 ? -5.725 14.246 49.318 1.00 14.47 82 ARG A C 1
ATOM 666 O O . ARG A 1 82 ? -5.723 15.485 49.335 1.00 12.51 82 ARG A O 1
ATOM 674 N N . ASN A 1 83 ? -6.627 13.533 48.641 1.00 12.38 83 ASN A N 1
ATOM 675 C CA . ASN A 1 83 ? -7.595 14.173 47.752 1.00 11.64 83 ASN A CA 1
ATOM 676 C C . ASN A 1 83 ? -8.306 15.342 48.430 1.00 10.72 83 ASN A C 1
ATOM 677 O O . ASN A 1 83 ? -8.377 16.442 47.874 1.00 11.03 83 ASN A O 1
ATOM 682 N N . ASP A 1 84 ? -8.843 15.124 49.628 1.00 13.24 84 ASP A N 1
ATOM 683 C CA . ASP A 1 84 ? -9.697 16.143 50.232 1.00 11.82 84 ASP A CA 1
ATOM 684 C C . ASP A 1 84 ? -8.890 17.355 50.685 1.00 12.93 84 ASP A C 1
ATOM 685 O O . ASP A 1 84 ? -9.349 18.492 50.544 1.00 12.57 84 ASP A O 1
ATOM 690 N N . ALA A 1 85 ? -7.690 17.137 51.234 1.00 11.22 85 ALA A N 1
ATOM 691 C CA . ALA A 1 85 ? -6.848 18.264 51.641 1.00 11.95 85 ALA A CA 1
ATOM 692 C C . ALA A 1 85 ? -6.389 19.074 50.430 1.00 12.07 85 ALA A C 1
ATOM 693 O O . ALA A 1 85 ? -6.375 20.315 50.466 1.00 11.57 85 ALA A O 1
ATOM 695 N N . LEU A 1 86 ? -6.023 18.392 49.344 1.00 10.29 86 LEU A N 1
ATOM 696 C CA . LEU A 1 86 ? -5.641 19.106 48.130 1.00 9.55 86 LEU A CA 1
ATOM 697 C C . LEU A 1 86 ? -6.840 19.812 47.514 1.00 10.03 86 LEU A C 1
ATOM 698 O O . LEU A 1 86 ? -6.706 20.915 46.972 1.00 10.76 86 LEU A O 1
ATOM 703 N N . ALA A 1 87 ? -8.019 19.192 47.586 1.00 9.68 87 ALA A N 1
ATOM 704 C CA . ALA A 1 87 ? -9.228 19.833 47.070 1.00 9.52 87 ALA A CA 1
ATOM 705 C C . ALA A 1 87 ? -9.540 21.125 47.814 1.00 10.54 87 ALA A C 1
ATOM 706 O O . ALA A 1 87 ? -10.001 22.102 47.205 1.00 10.63 87 ALA A O 1
ATOM 708 N N . GLU A 1 88 ? -9.333 21.142 49.134 1.00 11.23 88 GLU A N 1
ATOM 709 C CA A GLU A 1 88 ? -9.557 22.360 49.907 0.51 9.85 88 GLU A CA 1
ATOM 710 C CA B GLU A 1 88 ? -9.565 22.363 49.895 0.49 9.85 88 GLU A CA 1
ATOM 711 C C . GLU A 1 88 ? -8.615 23.467 49.451 1.00 10.31 88 GLU A C 1
ATOM 712 O O . GLU A 1 88 ? -9.034 24.612 49.232 1.00 10.30 88 GLU A O 1
ATOM 723 N N . LEU A 1 89 ? -7.332 23.138 49.298 1.00 9.72 89 LEU A N 1
ATOM 724 C CA . LEU A 1 89 ? -6.362 24.119 48.823 1.00 9.68 89 LEU A CA 1
ATOM 725 C C . LEU A 1 89 ? -6.755 24.646 47.452 1.00 12.01 89 LEU A C 1
ATOM 726 O O . LEU A 1 89 ? -6.725 25.860 47.202 1.00 10.53 89 LEU A O 1
ATOM 731 N N . GLU A 1 90 ? -7.118 23.738 46.542 1.00 9.21 90 GLU A N 1
ATOM 732 C CA . GLU A 1 90 ? -7.482 24.152 45.194 1.00 8.99 90 GLU A CA 1
ATOM 733 C C . GLU A 1 90 ? -8.726 25.032 45.203 1.00 9.01 90 GLU A C 1
ATOM 734 O O . GLU A 1 90 ? -8.816 25.990 44.429 1.00 10.08 90 GLU A O 1
ATOM 740 N N . MET A 1 91 ? -9.692 24.726 46.076 1.00 9.12 91 MET A N 1
ATOM 741 C CA . MET A 1 91 ? -10.878 25.574 46.186 1.00 9.20 91 MET A CA 1
ATOM 742 C C . MET A 1 91 ? -10.513 26.969 46.677 1.00 9.31 91 MET A C 1
ATOM 743 O O . MET A 1 91 ? -11.033 27.968 46.165 1.00 9.31 91 MET A O 1
ATOM 748 N N . ARG A 1 92 ? -9.593 27.066 47.646 1.00 9.46 92 ARG A N 1
ATOM 749 C CA . ARG A 1 92 ? -9.198 28.386 48.144 1.00 9.62 92 ARG A CA 1
ATOM 750 C C . ARG A 1 92 ? -8.538 29.209 47.053 1.00 9.64 92 ARG A C 1
ATOM 751 O O . ARG A 1 92 ? -8.835 30.399 46.892 1.00 10.25 92 ARG A O 1
ATOM 759 N N . ASP A 1 93 ? -7.642 28.582 46.293 1.00 9.42 93 ASP A N 1
ATOM 760 C CA . ASP A 1 93 ? -6.834 29.299 45.314 1.00 9.43 93 ASP A CA 1
ATOM 761 C C . ASP A 1 93 ? -7.636 29.670 44.068 1.00 9.30 93 ASP A C 1
ATOM 762 O O . ASP A 1 93 ? -7.398 30.733 43.480 1.00 10.24 93 ASP A O 1
ATOM 767 N N . THR A 1 94 ? -8.583 28.822 43.650 1.00 9.42 94 THR A N 1
ATOM 768 C CA . THR A 1 94 ? -9.303 29.043 42.394 1.00 9.08 94 THR A CA 1
ATOM 769 C C . THR A 1 94 ? -10.671 29.676 42.567 1.00 9.15 94 THR A C 1
ATOM 770 O O . THR A 1 94 ? -11.159 30.321 41.632 1.00 10.18 94 THR A O 1
ATOM 774 N N . GLY A 1 95 ? -11.315 29.488 43.715 1.00 9.20 95 GLY A N 1
ATOM 775 C CA . GLY A 1 95 ? -12.709 29.859 43.863 1.00 9.31 95 GLY A CA 1
ATOM 776 C C . GLY A 1 95 ? -13.699 28.822 43.368 1.00 9.27 95 GLY A C 1
ATOM 777 O O . GLY A 1 95 ? -14.908 29.052 43.466 1.00 9.63 95 GLY A O 1
ATOM 778 N N . LYS A 1 96 ? -13.237 27.702 42.816 1.00 9.13 96 LYS A N 1
ATOM 779 C CA . LYS A 1 96 ? -14.176 26.690 42.355 1.00 9.15 96 LYS A CA 1
ATOM 780 C C . LYS A 1 96 ? -14.807 25.971 43.547 1.00 10.36 96 LYS A C 1
ATOM 781 O O . LYS A 1 96 ? -14.171 25.807 44.588 1.00 11.31 96 LYS A O 1
ATOM 787 N N . PRO A 1 97 ? -16.066 25.549 43.425 1.00 9.45 97 PRO A N 1
ATOM 788 C CA . PRO A 1 97 ? -16.747 24.900 44.558 1.00 9.89 97 PRO A CA 1
ATOM 789 C C . PRO A 1 97 ? -15.983 23.689 45.068 1.00 9.69 97 PRO A C 1
ATOM 790 O O . PRO A 1 97 ? -15.425 22.911 44.290 1.00 9.42 97 PRO A O 1
ATOM 794 N N . ILE A 1 98 ? -15.982 23.522 46.396 1.00 9.76 98 ILE A N 1
ATOM 795 C CA . ILE A 1 98 ? -15.349 22.340 46.981 1.00 10.00 98 ILE A CA 1
ATOM 796 C C . ILE A 1 98 ? -16.005 21.066 46.459 1.00 9.88 98 ILE A C 1
ATOM 797 O O . ILE A 1 98 ? -15.345 20.024 46.336 1.00 12.12 98 ILE A O 1
ATOM 802 N N . ALA A 1 99 ? -17.302 21.126 46.114 1.00 10.36 99 ALA A N 1
ATOM 803 C CA . ALA A 1 99 ? -17.953 19.967 45.511 1.00 10.83 99 ALA A CA 1
ATOM 804 C C . ALA A 1 99 ? -17.288 19.569 44.201 1.00 13.14 99 ALA A C 1
ATOM 805 O O . ALA A 1 99 ? -17.244 18.379 43.865 1.00 16.73 99 ALA A O 1
ATOM 807 N N . GLU A 1 100 ? -16.767 20.540 43.445 1.00 9.67 100 GLU A N 1
ATOM 808 C CA . GLU A 1 100 ? -16.022 20.208 42.234 1.00 9.84 100 GLU A CA 1
ATOM 809 C C . GLU A 1 100 ? -14.610 19.733 42.546 1.00 10.92 100 GLU A C 1
ATOM 810 O O . GLU A 1 100 ? -14.146 18.738 41.985 1.00 11.95 100 GLU A O 1
ATOM 816 N N . THR A 1 101 ? -13.872 20.469 43.377 1.00 9.14 101 THR A N 1
ATOM 817 C CA . THR A 1 101 ? -12.459 20.124 43.507 1.00 8.97 101 THR A CA 1
ATOM 818 C C . THR A 1 101 ? -12.281 18.783 44.209 1.00 10.07 101 THR A C 1
ATOM 819 O O . THR A 1 101 ? -11.299 18.082 43.948 1.00 12.16 101 THR A O 1
ATOM 823 N N . ARG A 1 102 ? -13.240 18.387 45.058 1.00 9.74 102 ARG A N 1
ATOM 824 C CA . ARG A 1 102 ? -13.171 17.081 45.714 1.00 9.71 102 ARG A CA 1
ATOM 825 C C . ARG A 1 102 ? -13.463 15.926 44.766 1.00 11.56 102 ARG A C 1
ATOM 826 O O . ARG A 1 102 ? -12.995 14.807 45.004 1.00 13.12 102 ARG A O 1
ATOM 834 N N . ALA A 1 103 ? -14.258 16.159 43.719 1.00 10.29 103 ALA A N 1
ATOM 835 C CA . ALA A 1 103 ? -14.709 15.092 42.832 1.00 12.58 103 ALA A CA 1
ATOM 836 C C . ALA A 1 103 ? -13.991 15.048 41.490 1.00 14.26 103 ALA A C 1
ATOM 837 O O . ALA A 1 103 ? -13.996 13.989 40.843 1.00 12.39 103 ALA A O 1
ATOM 839 N N . VAL A 1 104 ? -13.394 16.160 41.048 1.00 10.92 104 VAL A N 1
ATOM 840 C CA . VAL A 1 104 ? -12.875 16.270 39.688 1.00 10.58 104 VAL A CA 1
ATOM 841 C C . VAL A 1 104 ? -11.368 16.516 39.668 1.00 12.04 104 VAL A C 1
ATOM 842 O O . VAL A 1 104 ? -10.613 15.734 39.080 1.00 11.61 104 VAL A O 1
ATOM 846 N N . ASP A 1 105 ? -10.908 17.603 40.293 1.00 10.72 105 ASP A N 1
ATOM 847 C CA . ASP A 1 105 ? -9.580 18.126 39.970 1.00 9.51 105 ASP A CA 1
ATOM 848 C C . ASP A 1 105 ? -8.465 17.126 40.273 1.00 10.67 105 ASP A C 1
ATOM 849 O O . ASP A 1 105 ? -7.652 16.805 39.395 1.00 11.11 105 ASP A O 1
ATOM 854 N N . ILE A 1 106 ? -8.395 16.636 41.514 1.00 9.65 106 ILE A N 1
ATOM 855 C CA . ILE A 1 106 ? -7.348 15.676 41.858 1.00 11.03 106 ILE A CA 1
ATOM 856 C C . ILE A 1 106 ? -7.693 14.284 41.343 1.00 10.57 106 ILE A C 1
ATOM 857 O O . ILE A 1 106 ? -6.808 13.543 40.889 1.00 10.62 106 ILE A O 1
ATOM 862 N N . VAL A 1 107 ? -8.974 13.902 41.399 1.00 8.99 107 VAL A N 1
ATOM 863 C CA . VAL A 1 107 ? -9.377 12.587 40.889 1.00 9.11 107 VAL A CA 1
ATOM 864 C C . VAL A 1 107 ? -8.890 12.396 39.462 1.00 9.96 107 VAL A C 1
ATOM 865 O O . VAL A 1 107 ? -8.233 11.392 39.138 1.00 10.51 107 VAL A O 1
ATOM 869 N N . THR A 1 108 ? -9.205 13.356 38.585 1.00 10.33 108 THR A N 1
ATOM 870 C CA . THR A 1 108 ? -8.873 13.182 37.175 1.00 9.35 108 THR A CA 1
ATOM 871 C C . THR A 1 108 ? -7.403 13.480 36.890 1.00 9.97 108 THR A C 1
ATOM 872 O O . THR A 1 108 ? -6.857 12.957 35.912 1.00 9.55 108 THR A O 1
ATOM 876 N N . GLY A 1 109 ? -6.748 14.327 37.693 1.00 9.28 109 GLY A N 1
ATOM 877 C CA . GLY A 1 109 ? -5.308 14.474 37.549 1.00 10.30 109 GLY A CA 1
ATOM 878 C C . GLY A 1 109 ? -4.583 13.184 37.877 1.00 9.41 109 GLY A C 1
ATOM 879 O O . GLY A 1 109 ? -3.711 12.724 37.126 1.00 9.88 109 GLY A O 1
ATOM 880 N N . ALA A 1 110 ? -4.974 12.550 38.983 1.00 8.56 110 ALA A N 1
ATOM 881 C CA . ALA A 1 110 ? -4.389 11.265 39.334 1.00 8.40 110 ALA A CA 1
ATOM 882 C C . ALA A 1 110 ? -4.773 10.192 38.329 1.00 9.45 110 ALA A C 1
ATOM 883 O O . ALA A 1 110 ? -3.959 9.304 38.054 1.00 9.18 110 ALA A O 1
ATOM 885 N N . ASP A 1 111 ? -5.991 10.262 37.765 1.00 8.66 111 ASP A N 1
ATOM 886 C CA . ASP A 1 111 ? -6.409 9.280 36.760 1.00 9.63 111 ASP A CA 1
ATOM 887 C C . ASP A 1 111 ? -5.418 9.219 35.606 1.00 10.35 111 ASP A C 1
ATOM 888 O O . ASP A 1 111 ? -5.115 8.138 35.092 1.00 9.93 111 ASP A O 1
ATOM 893 N N . VAL A 1 112 ? -4.942 10.378 35.153 1.00 8.38 112 VAL A N 1
ATOM 894 C CA . VAL A 1 112 ? -4.046 10.408 34.001 1.00 8.21 112 VAL A CA 1
ATOM 895 C C . VAL A 1 112 ? -2.633 9.966 34.383 1.00 8.32 112 VAL A C 1
ATOM 896 O O . VAL A 1 112 ? -1.966 9.261 33.614 1.00 8.91 112 VAL A O 1
ATOM 900 N N . ILE A 1 113 ? -2.140 10.354 35.568 1.00 8.25 113 ILE A N 1
ATOM 901 C CA . ILE A 1 113 ? -0.864 9.801 36.025 1.00 8.67 113 ILE A CA 1
ATOM 902 C C . ILE A 1 113 ? -0.956 8.282 36.117 1.00 10.51 113 ILE A C 1
ATOM 903 O O . ILE A 1 113 ? -0.028 7.565 35.733 1.00 8.79 113 ILE A O 1
ATOM 908 N N . GLU A 1 114 ? -2.089 7.773 36.609 1.00 9.69 114 GLU A N 1
ATOM 909 C CA . GLU A 1 114 ? -2.269 6.330 36.771 1.00 8.51 114 GLU A CA 1
ATOM 910 C C . GLU A 1 114 ? -2.254 5.618 35.422 1.00 8.48 114 GLU A C 1
ATOM 911 O O . GLU A 1 114 ? -1.614 4.569 35.264 1.00 8.56 114 GLU A O 1
ATOM 917 N N . TYR A 1 115 ? -2.971 6.179 34.446 1.00 9.23 115 TYR A N 1
ATOM 918 C CA . TYR A 1 115 ? -2.993 5.638 33.089 1.00 8.42 115 TYR A CA 1
ATOM 919 C C . TYR A 1 115 ? -1.587 5.557 32.504 1.00 9.07 115 TYR A C 1
ATOM 920 O O . TYR A 1 115 ? -1.158 4.504 32.020 1.00 8.49 115 TYR A O 1
ATOM 929 N N . TYR A 1 116 ? -0.848 6.663 32.546 1.00 8.38 116 TYR A N 1
ATOM 930 C CA . TYR A 1 116 ? 0.473 6.654 31.930 1.00 8.53 116 TYR A CA 1
ATOM 931 C C . TYR A 1 116 ? 1.470 5.823 32.725 1.00 8.55 116 TYR A C 1
ATOM 932 O O . TYR A 1 116 ? 2.389 5.243 32.134 1.00 9.19 116 TYR A O 1
ATOM 941 N N . ALA A 1 117 ? 1.305 5.728 34.049 1.00 8.56 117 ALA A N 1
ATOM 942 C CA . ALA A 1 117 ? 2.144 4.812 34.813 1.00 9.79 117 ALA A CA 1
ATOM 943 C C . ALA A 1 117 ? 2.065 3.404 34.245 1.00 9.22 117 ALA A C 1
ATOM 944 O O . ALA A 1 117 ? 3.087 2.725 34.093 1.00 10.76 117 ALA A O 1
ATOM 946 N N . GLY A 1 118 ? 0.857 2.956 33.908 1.00 9.50 118 GLY A N 1
ATOM 947 C CA . GLY A 1 118 ? 0.700 1.607 33.396 1.00 9.92 118 GLY A CA 1
ATOM 948 C C . GLY A 1 118 ? 1.240 1.441 31.994 1.00 11.79 118 GLY A C 1
ATOM 949 O O . GLY A 1 118 ? 1.671 0.347 31.619 1.00 13.54 118 GLY A O 1
ATOM 950 N N . LEU A 1 119 ? 1.234 2.515 31.206 1.00 9.67 119 LEU A N 1
ATOM 951 C CA . LEU A 1 119 ? 1.709 2.476 29.830 1.00 10.91 119 LEU A CA 1
ATOM 952 C C . LEU A 1 119 ? 3.200 2.754 29.691 1.00 10.47 119 LEU A C 1
ATOM 953 O O . LEU A 1 119 ? 3.720 2.688 28.572 1.00 13.24 119 LEU A O 1
ATOM 958 N N . ALA A 1 120 ? 3.900 3.082 30.782 1.00 10.09 120 ALA A N 1
ATOM 959 C CA . ALA A 1 120 ? 5.311 3.430 30.649 1.00 9.76 120 ALA A CA 1
ATOM 960 C C . ALA A 1 120 ? 6.131 2.279 30.100 1.00 13.22 120 ALA A C 1
ATOM 961 O O . ALA A 1 120 ? 7.213 2.511 29.553 1.00 12.91 120 ALA A O 1
ATOM 963 N N . THR A 1 121 ? 5.638 1.051 30.232 1.00 9.50 121 THR A N 1
ATOM 964 C CA . THR A 1 121 ? 6.317 -0.142 29.746 1.00 10.94 121 THR A CA 1
ATOM 965 C C . THR A 1 121 ? 5.984 -0.469 28.302 1.00 11.17 121 THR A C 1
ATOM 966 O O . THR A 1 121 ? 6.523 -1.444 27.768 1.00 13.05 121 THR A O 1
ATOM 970 N N . ALA A 1 122 ? 5.087 0.293 27.675 1.00 11.74 122 ALA A N 1
ATOM 971 C CA . ALA A 1 122 ? 4.568 -0.012 26.348 1.00 15.00 122 ALA A CA 1
ATOM 972 C C . ALA A 1 122 ? 5.040 0.976 25.295 1.00 12.63 122 ALA A C 1
ATOM 973 O O . ALA A 1 122 ? 4.462 1.042 24.205 1.00 16.65 122 ALA A O 1
ATOM 975 N N . ILE A 1 123 ? 6.072 1.757 25.597 1.00 10.65 123 ILE A N 1
ATOM 976 C CA . ILE A 1 123 ? 6.646 2.648 24.598 1.00 11.16 123 ILE A CA 1
ATOM 977 C C . ILE A 1 123 ? 7.615 1.808 23.776 1.00 18.73 123 ILE A C 1
ATOM 978 O O . ILE A 1 123 ? 8.630 1.338 24.296 1.00 20.91 123 ILE A O 1
ATOM 983 N N . GLU A 1 124 ? 7.278 1.575 22.508 1.00 11.54 124 GLU A N 1
ATOM 984 C CA . GLU A 1 124 ? 8.058 0.691 21.656 1.00 10.06 124 GLU A CA 1
ATOM 985 C C . GLU A 1 124 ? 8.409 1.383 20.352 1.00 9.63 124 GLU A C 1
ATOM 986 O O . GLU A 1 124 ? 7.598 2.134 19.799 1.00 12.28 124 GLU A O 1
ATOM 992 N N . GLY A 1 125 ? 9.622 1.123 19.873 1.00 8.65 125 GLY A N 1
ATOM 993 C CA . GLY A 1 125 ? 10.025 1.474 18.530 1.00 9.60 125 GLY A CA 1
ATOM 994 C C . GLY A 1 125 ? 9.548 0.430 17.534 1.00 8.70 125 GLY A C 1
ATOM 995 O O . GLY A 1 125 ? 8.760 -0.469 17.842 1.00 8.76 125 GLY A O 1
ATOM 996 N N . LEU A 1 126 ? 10.061 0.550 16.316 1.00 8.71 126 LEU A N 1
ATOM 997 C CA . LEU A 1 126 ? 9.743 -0.404 15.272 1.00 8.80 126 LEU A CA 1
ATOM 998 C C . LEU A 1 126 ? 11.003 -1.138 14.832 1.00 9.58 126 LEU A C 1
ATOM 999 O O . LEU A 1 126 ? 12.126 -0.733 15.140 1.00 9.23 126 LEU A O 1
ATOM 1004 N N . GLN A 1 127 ? 10.801 -2.238 14.114 1.00 9.00 127 GLN A N 1
ATOM 1005 C CA . GLN A 1 127 ? 11.866 -2.882 13.359 1.00 9.11 127 GLN A CA 1
ATOM 1006 C C . GLN A 1 127 ? 11.341 -3.203 11.968 1.00 9.24 127 GLN A C 1
ATOM 1007 O O . GLN A 1 127 ? 10.201 -3.642 11.821 1.00 9.72 127 GLN A O 1
ATOM 1013 N N . VAL A 1 128 ? 12.162 -2.974 10.948 1.00 9.18 128 VAL A N 1
ATOM 1014 C CA . VAL A 1 128 ? 11.739 -3.342 9.600 1.00 10.14 128 VAL A CA 1
ATOM 1015 C C . VAL A 1 128 ? 12.954 -3.731 8.768 1.00 9.69 128 VAL A C 1
ATOM 1016 O O . VAL A 1 128 ? 13.956 -2.995 8.724 1.00 9.35 128 VAL A O 1
ATOM 1020 N N . PRO A 1 129 ? 12.912 -4.875 8.097 1.00 9.85 129 PRO A N 1
ATOM 1021 C CA . PRO A 1 129 ? 14.020 -5.266 7.225 1.00 9.59 129 PRO A CA 1
ATOM 1022 C C . PRO A 1 129 ? 13.998 -4.494 5.915 1.00 11.21 129 PRO A C 1
ATOM 1023 O O . PRO A 1 129 ? 12.946 -4.101 5.406 1.00 12.45 129 PRO A O 1
ATOM 1027 N N . LEU A 1 130 ? 15.192 -4.243 5.390 1.00 9.73 130 LEU A N 1
ATOM 1028 C CA . LEU A 1 130 ? 15.322 -3.643 4.072 1.00 10.52 130 LEU A CA 1
ATOM 1029 C C . LEU A 1 130 ? 15.667 -4.665 3.009 1.00 12.83 130 LEU A C 1
ATOM 1030 O O . LEU A 1 130 ? 15.269 -4.508 1.849 1.00 13.64 130 LEU A O 1
ATOM 1035 N N . ARG A 1 131 ? 16.387 -5.703 3.400 1.00 9.96 131 ARG A N 1
ATOM 1036 C CA . ARG A 1 131 ? 16.943 -6.742 2.548 1.00 10.13 131 ARG A CA 1
ATOM 1037 C C . ARG A 1 131 ? 17.641 -7.693 3.507 1.00 10.82 131 ARG A C 1
ATOM 1038 O O . ARG A 1 131 ? 17.807 -7.346 4.683 1.00 11.24 131 ARG A O 1
ATOM 1046 N N . PRO A 1 132 ? 18.056 -8.885 3.077 1.00 12.29 132 PRO A N 1
ATOM 1047 C CA . PRO A 1 132 ? 18.745 -9.779 4.017 1.00 11.68 132 PRO A CA 1
ATOM 1048 C C . PRO A 1 132 ? 19.941 -9.138 4.704 1.00 12.33 132 PRO A C 1
ATOM 1049 O O . PRO A 1 132 ? 20.194 -9.428 5.880 1.00 17.01 132 PRO A O 1
ATOM 1053 N N . GLU A 1 133 ? 20.650 -8.236 4.029 1.00 10.97 133 GLU A N 1
ATOM 1054 C CA . GLU A 1 133 ? 21.863 -7.648 4.585 1.00 13.00 133 GLU A CA 1
ATOM 1055 C C . GLU A 1 133 ? 21.640 -6.386 5.414 1.00 10.57 133 GLU A C 1
ATOM 1056 O O . GLU A 1 133 ? 22.621 -5.846 5.930 1.00 12.35 133 GLU A O 1
ATOM 1062 N N . SER A 1 134 ? 20.409 -5.890 5.576 1.00 10.34 134 SER A N 1
ATOM 1063 C CA . SER A 1 134 ? 20.277 -4.624 6.292 1.00 10.20 134 SER A CA 1
ATOM 1064 C C . SER A 1 134 ? 18.884 -4.493 6.885 1.00 10.47 134 SER A C 1
ATOM 1065 O O . SER A 1 134 ? 17.904 -4.918 6.273 1.00 11.29 134 SER A O 1
ATOM 1068 N N . PHE A 1 135 ? 18.802 -3.889 8.068 1.00 9.89 135 PHE A N 1
ATOM 1069 C CA . PHE A 1 135 ? 17.507 -3.665 8.699 1.00 9.70 135 PHE A CA 1
ATOM 1070 C C . PHE A 1 135 ? 17.555 -2.382 9.506 1.00 9.59 135 PHE A C 1
ATOM 1071 O O . PHE A 1 135 ? 18.628 -1.844 9.802 1.00 9.67 135 PHE A O 1
ATOM 1079 N N . VAL A 1 136 ? 16.371 -1.887 9.848 1.00 9.42 136 VAL A N 1
ATOM 1080 C CA . VAL A 1 136 ? 16.204 -0.647 10.588 1.00 9.30 136 VAL A CA 1
ATOM 1081 C C . VAL A 1 136 ? 15.462 -0.954 11.875 1.00 9.21 136 VAL A C 1
ATOM 1082 O O . VAL A 1 136 ? 14.510 -1.738 11.873 1.00 9.19 136 VAL A O 1
ATOM 1086 N N . TYR A 1 137 ? 15.878 -0.322 12.966 1.00 9.18 137 TYR A N 1
ATOM 1087 C CA . TYR A 1 137 ? 15.035 -0.253 14.147 1.00 9.08 137 TYR A CA 1
ATOM 1088 C C . TYR A 1 137 ? 14.982 1.184 14.630 1.00 9.74 137 TYR A C 1
ATOM 1089 O O . TYR A 1 137 ? 15.899 1.970 14.376 1.00 11.10 137 TYR A O 1
ATOM 1098 N N . THR A 1 138 ? 13.894 1.537 15.307 1.00 8.85 138 THR A N 1
ATOM 1099 C CA . THR A 1 138 ? 13.813 2.852 15.919 1.00 8.76 138 THR A CA 1
ATOM 1100 C C . THR A 1 138 ? 13.838 2.737 17.433 1.00 9.49 138 THR A C 1
ATOM 1101 O O . THR A 1 138 ? 13.421 1.733 18.017 1.00 9.76 138 THR A O 1
ATOM 1105 N N . ARG A 1 139 ? 14.340 3.796 18.044 1.00 8.72 139 ARG A N 1
ATOM 1106 C CA . ARG A 1 139 ? 14.271 4.015 19.477 1.00 9.09 139 ARG A CA 1
ATOM 1107 C C . ARG A 1 139 ? 13.394 5.227 19.741 1.00 10.60 139 ARG A C 1
ATOM 1108 O O . ARG A 1 139 ? 13.433 6.207 18.987 1.00 10.39 139 ARG A O 1
ATOM 1116 N N . ARG A 1 140 ? 12.573 5.137 20.779 1.00 9.53 140 ARG A N 1
ATOM 1117 C CA A ARG A 1 140 ? 11.770 6.260 21.260 0.50 9.50 140 ARG A CA 1
ATOM 1118 C CA B ARG A 1 140 ? 11.783 6.272 21.245 0.50 9.57 140 ARG A CA 1
ATOM 1119 C C . ARG A 1 140 ? 12.477 6.784 22.501 1.00 15.17 140 ARG A C 1
ATOM 1120 O O . ARG A 1 140 ? 12.274 6.270 23.603 1.00 18.56 140 ARG A O 1
ATOM 1135 N N . GLU A 1 141 ? 13.306 7.773 22.321 1.00 10.42 141 GLU A N 1
ATOM 1136 C CA . GLU A 1 141 ? 14.142 8.289 23.385 1.00 9.98 141 GLU A CA 1
ATOM 1137 C C . GLU A 1 141 ? 13.482 9.489 24.053 1.00 13.18 141 GLU A C 1
ATOM 1138 O O . GLU A 1 141 ? 12.713 10.212 23.419 1.00 10.46 141 GLU A O 1
ATOM 1144 N N . PRO A 1 142 ? 13.733 9.713 25.339 1.00 10.73 142 PRO A N 1
ATOM 1145 C CA . PRO A 1 142 ? 13.232 10.935 25.977 1.00 9.05 142 PRO A CA 1
ATOM 1146 C C . PRO A 1 142 ? 13.703 12.172 25.232 1.00 9.82 142 PRO A C 1
ATOM 1147 O O . PRO A 1 142 ? 14.800 12.210 24.666 1.00 12.11 142 PRO A O 1
ATOM 1151 N N . LEU A 1 143 ? 12.847 13.194 25.238 1.00 8.85 143 LEU A N 1
ATOM 1152 C CA . LEU A 1 143 ? 13.232 14.504 24.721 1.00 10.47 143 LEU A CA 1
ATOM 1153 C C . LEU A 1 143 ? 14.300 15.154 25.588 1.00 11.63 143 LEU A C 1
ATOM 1154 O O . LEU A 1 143 ? 15.192 15.845 25.077 1.00 12.53 143 LEU A O 1
ATOM 1159 N N . GLY A 1 144 ? 14.222 14.957 26.900 1.00 10.89 144 GLY A N 1
ATOM 1160 C CA . GLY A 1 144 ? 15.143 15.588 27.826 1.00 10.13 144 GLY A CA 1
ATOM 1161 C C . GLY A 1 144 ? 14.384 16.379 28.873 1.00 12.03 144 GLY A C 1
ATOM 1162 O O . GLY A 1 144 ? 13.624 15.802 29.659 1.00 10.91 144 GLY A O 1
ATOM 1163 N N . VAL A 1 145 ? 14.559 17.696 28.881 1.00 10.00 145 VAL A N 1
ATOM 1164 C CA . VAL A 1 145 ? 13.865 18.574 29.817 1.00 8.40 145 VAL A CA 1
ATOM 1165 C C . VAL A 1 145 ? 12.688 19.217 29.096 1.00 9.41 145 VAL A C 1
ATOM 1166 O O . VAL A 1 145 ? 12.867 19.945 28.109 1.00 12.88 145 VAL A O 1
ATOM 1170 N N . CYS A 1 146 ? 11.489 18.970 29.602 1.00 9.10 146 CYS A N 1
ATOM 1171 C CA . CYS A 1 146 ? 10.272 19.557 29.058 1.00 11.18 146 CYS A CA 1
ATOM 1172 C C . CYS A 1 146 ? 9.787 20.678 29.965 1.00 10.31 146 CYS A C 1
ATOM 1173 O O . CYS A 1 146 ? 10.036 20.674 31.171 1.00 13.35 146 CYS A O 1
ATOM 1176 N N . ALA A 1 147 ? 9.114 21.658 29.371 1.00 9.12 147 ALA A N 1
ATOM 1177 C CA . ALA A 1 147 ? 8.501 22.747 30.122 1.00 9.62 147 ALA A CA 1
ATOM 1178 C C . ALA A 1 147 ? 6.987 22.624 30.046 1.00 9.65 147 ALA A C 1
ATOM 1179 O O . ALA A 1 147 ? 6.437 22.306 28.989 1.00 10.31 147 ALA A O 1
ATOM 1181 N N . GLY A 1 148 ? 6.315 22.868 31.164 1.00 8.54 148 GLY A N 1
ATOM 1182 C CA . GLY A 1 148 ? 4.867 22.958 31.149 1.00 9.88 148 GLY A CA 1
ATOM 1183 C C . GLY A 1 148 ? 4.430 24.286 31.731 1.00 8.57 148 GLY A C 1
ATOM 1184 O O . GLY A 1 148 ? 4.970 24.713 32.753 1.00 9.22 148 GLY A O 1
ATOM 1185 N N . ILE A 1 149 ? 3.470 24.953 31.092 1.00 9.09 149 ILE A N 1
ATOM 1186 C CA . ILE A 1 149 ? 2.982 26.252 31.545 1.00 8.40 149 ILE A CA 1
ATOM 1187 C C . ILE A 1 149 ? 1.481 26.121 31.772 1.00 9.84 149 ILE A C 1
ATOM 1188 O O . ILE A 1 149 ? 0.738 25.761 30.850 1.00 12.85 149 ILE A O 1
ATOM 1193 N N . GLY A 1 150 ? 1.033 26.404 32.998 1.00 10.41 150 GLY A N 1
ATOM 1194 C CA . GLY A 1 150 ? -0.332 26.122 33.389 1.00 13.36 150 GLY A CA 1
ATOM 1195 C C . GLY A 1 150 ? -1.281 27.309 33.350 1.00 12.32 150 GLY A C 1
ATOM 1196 O O . GLY A 1 150 ? -0.884 28.470 33.316 1.00 12.26 150 GLY A O 1
ATOM 1197 N N . ALA A 1 151 ? -2.570 26.990 33.365 1.00 11.81 151 ALA A N 1
ATOM 1198 C CA . ALA A 1 151 ? -3.640 27.972 33.455 1.00 9.07 151 ALA A CA 1
ATOM 1199 C C . ALA A 1 151 ? -4.268 27.893 34.838 1.00 8.98 151 ALA A C 1
ATOM 1200 O O . ALA A 1 151 ? -4.035 26.944 35.596 1.00 11.40 151 ALA A O 1
ATOM 1202 N N . TRP A 1 152 ? -5.086 28.886 35.165 1.00 10.02 152 TRP A N 1
ATOM 1203 C CA . TRP A 1 152 ? -5.588 28.986 36.531 1.00 11.43 152 TRP A CA 1
ATOM 1204 C C . TRP A 1 152 ? -6.919 28.279 36.747 1.00 12.24 152 TRP A C 1
ATOM 1205 O O . TRP A 1 152 ? -7.374 28.211 37.896 1.00 13.96 152 TRP A O 1
ATOM 1216 N N . ASN A 1 153 ? -7.548 27.721 35.702 1.00 9.43 153 ASN A N 1
ATOM 1217 C CA . ASN A 1 153 ? -8.886 27.187 35.928 1.00 9.75 153 ASN A CA 1
ATOM 1218 C C . ASN A 1 153 ? -8.848 25.773 36.494 1.00 11.89 153 ASN A C 1
ATOM 1219 O O . ASN A 1 153 ? -9.722 25.417 37.293 1.00 10.52 153 ASN A O 1
ATOM 1224 N N . TYR A 1 154 ? -7.845 24.971 36.125 1.00 9.27 154 TYR A N 1
ATOM 1225 C CA . TYR A 1 154 ? -7.652 23.622 36.667 1.00 9.22 154 TYR A CA 1
ATOM 1226 C C . TYR A 1 154 ? -6.177 23.443 37.019 1.00 8.88 154 TYR A C 1
ATOM 1227 O O . TYR A 1 154 ? -5.459 22.665 36.380 1.00 8.76 154 TYR A O 1
ATOM 1236 N N . PRO A 1 155 ? -5.695 24.133 38.052 1.00 8.79 155 PRO A N 1
ATOM 1237 C CA . PRO A 1 155 ? -4.240 24.185 38.287 1.00 8.59 155 PRO A CA 1
ATOM 1238 C C . PRO A 1 155 ? -3.581 22.831 38.503 1.00 10.06 155 PRO A C 1
ATOM 1239 O O . PRO A 1 155 ? -2.641 22.498 37.773 1.00 10.34 155 PRO A O 1
ATOM 1243 N N . ILE A 1 156 ? -4.034 22.049 39.487 1.00 8.85 156 ILE A N 1
ATOM 1244 C CA . ILE A 1 156 ? -3.310 20.805 39.734 1.00 10.33 156 ILE A CA 1
ATOM 1245 C C . ILE A 1 156 ? -3.625 19.770 38.656 1.00 9.80 156 ILE A C 1
ATOM 1246 O O . ILE A 1 156 ? -2.755 18.958 38.309 1.00 10.46 156 ILE A O 1
ATOM 1251 N N . GLN A 1 157 ? -4.831 19.787 38.083 1.00 8.97 157 GLN A N 1
ATOM 1252 C CA . GLN A 1 157 ? -5.138 18.840 37.013 1.00 10.55 157 GLN A CA 1
ATOM 1253 C C . GLN A 1 157 ? -4.223 19.059 35.814 1.00 9.75 157 GLN A C 1
ATOM 1254 O O . GLN A 1 157 ? -3.710 18.101 35.223 1.00 9.15 157 GLN A O 1
ATOM 1260 N N . ILE A 1 158 ? -4.050 20.319 35.413 1.00 8.53 158 ILE A N 1
ATOM 1261 C CA . ILE A 1 158 ? -3.151 20.634 34.311 1.00 9.40 158 ILE A CA 1
ATOM 1262 C C . ILE A 1 158 ? -1.734 20.184 34.635 1.00 8.27 158 ILE A C 1
ATOM 1263 O O . ILE A 1 158 ? -1.044 19.620 33.780 1.00 9.17 158 ILE A O 1
ATOM 1268 N N . ALA A 1 159 ? -1.271 20.428 35.868 1.00 8.32 159 ALA A N 1
ATOM 1269 C CA . ALA A 1 159 ? 0.075 19.995 36.236 1.00 8.73 159 ALA A CA 1
ATOM 1270 C C . ALA A 1 159 ? 0.219 18.482 36.116 1.00 9.05 159 ALA A C 1
ATOM 1271 O O . ALA A 1 159 ? 1.254 17.976 35.655 1.00 9.88 159 ALA A O 1
ATOM 1273 N N . CYS A 1 160 ? -0.820 17.744 36.514 1.00 8.65 160 CYS A N 1
ATOM 1274 C CA . CYS A 1 160 ? -0.810 16.288 36.385 1.00 9.47 160 CYS A CA 1
ATOM 1275 C C . CYS A 1 160 ? -0.813 15.857 34.925 1.00 8.66 160 CYS A C 1
ATOM 1276 O O . CYS A 1 160 ? -0.064 14.955 34.534 1.00 8.68 160 CYS A O 1
ATOM 1279 N N . TRP A 1 161 ? -1.672 16.472 34.102 1.00 9.37 161 TRP A N 1
ATOM 1280 C CA . TRP A 1 161 ? -1.825 16.007 32.726 1.00 8.30 161 TRP A CA 1
ATOM 1281 C C . TRP A 1 161 ? -0.598 16.307 31.874 1.00 8.19 161 TRP A C 1
ATOM 1282 O O . TRP A 1 161 ? -0.328 15.582 30.913 1.00 10.43 161 TRP A O 1
ATOM 1293 N N . LYS A 1 162 ? 0.136 17.383 32.183 1.00 8.13 162 LYS A N 1
ATOM 1294 C CA . LYS A 1 162 ? 1.356 17.662 31.438 1.00 8.05 162 LYS A CA 1
ATOM 1295 C C . LYS A 1 162 ? 2.517 16.822 31.948 1.00 8.77 162 LYS A C 1
ATOM 1296 O O . LYS A 1 162 ? 3.298 16.281 31.151 1.00 11.00 162 LYS A O 1
ATOM 1302 N N . SER A 1 163 ? 2.641 16.686 33.269 1.00 7.95 163 SER A N 1
ATOM 1303 C CA . SER A 1 163 ? 3.784 15.960 33.812 1.00 8.19 163 SER A CA 1
ATOM 1304 C C . SER A 1 163 ? 3.663 14.453 33.627 1.00 9.80 163 SER A C 1
ATOM 1305 O O . SER A 1 163 ? 4.692 13.780 33.520 1.00 9.76 163 SER A O 1
ATOM 1308 N N . ALA A 1 164 ? 2.442 13.901 33.589 1.00 8.94 164 ALA A N 1
ATOM 1309 C CA . ALA A 1 164 ? 2.302 12.444 33.559 1.00 8.44 164 ALA A CA 1
ATOM 1310 C C . ALA A 1 164 ? 2.928 11.821 32.317 1.00 8.06 164 ALA A C 1
ATOM 1311 O O . ALA A 1 164 ? 3.770 10.912 32.462 1.00 8.94 164 ALA A O 1
ATOM 1313 N N . PRO A 1 165 ? 2.554 12.212 31.090 1.00 8.08 165 PRO A N 1
ATOM 1314 C CA . PRO A 1 165 ? 3.211 11.602 29.923 1.00 8.04 165 PRO A CA 1
ATOM 1315 C C . PRO A 1 165 ? 4.681 11.964 29.839 1.00 10.17 165 PRO A C 1
ATOM 1316 O O . PRO A 1 165 ? 5.494 11.121 29.436 1.00 9.45 165 PRO A O 1
ATOM 1320 N N . ALA A 1 166 ? 5.058 13.184 30.236 1.00 8.56 166 ALA A N 1
ATOM 1321 C CA . ALA A 1 166 ? 6.467 13.564 30.183 1.00 7.92 166 ALA A CA 1
ATOM 1322 C C . ALA A 1 166 ? 7.304 12.659 31.071 1.00 8.32 166 ALA A C 1
ATOM 1323 O O . ALA A 1 166 ? 8.313 12.094 30.636 1.00 9.09 166 ALA A O 1
ATOM 1325 N N . LEU A 1 167 ? 6.879 12.480 32.323 1.00 7.98 167 LEU A N 1
ATOM 1326 C CA . LEU A 1 167 ? 7.657 11.657 33.243 1.00 8.06 167 LEU A CA 1
ATOM 1327 C C . LEU A 1 167 ? 7.602 10.185 32.857 1.00 8.13 167 LEU A C 1
ATOM 1328 O O . LEU A 1 167 ? 8.609 9.477 32.975 1.00 9.80 167 LEU A O 1
ATOM 1333 N N . ALA A 1 168 ? 6.435 9.697 32.417 1.00 8.13 168 ALA A N 1
ATOM 1334 C CA . ALA A 1 168 ? 6.333 8.275 32.085 1.00 8.37 168 ALA A CA 1
ATOM 1335 C C . ALA A 1 168 ? 7.281 7.911 30.954 1.00 9.62 168 ALA A C 1
ATOM 1336 O O . ALA A 1 168 ? 7.852 6.808 30.935 1.00 11.95 168 ALA A O 1
ATOM 1338 N N . ALA A 1 169 ? 7.475 8.832 30.016 1.00 8.66 169 ALA A N 1
ATOM 1339 C CA . ALA A 1 169 ? 8.362 8.618 28.877 1.00 8.14 169 ALA A CA 1
ATOM 1340 C C . ALA A 1 169 ? 9.831 8.841 29.216 1.00 11.10 169 ALA A C 1
ATOM 1341 O O . ALA A 1 169 ? 10.681 8.671 28.334 1.00 13.75 169 ALA A O 1
ATOM 1343 N N . GLY A 1 170 ? 10.160 9.202 30.456 1.00 8.22 170 GLY A N 1
ATOM 1344 C CA . GLY A 1 170 ? 11.544 9.337 30.860 1.00 9.95 170 GLY A CA 1
ATOM 1345 C C . GLY A 1 170 ? 12.097 10.742 30.827 1.00 9.89 170 GLY A C 1
ATOM 1346 O O . GLY A 1 170 ? 13.322 10.902 30.920 1.00 9.45 170 GLY A O 1
ATOM 1347 N N . ASN A 1 171 ? 11.241 11.760 30.714 1.00 8.18 171 ASN A N 1
ATOM 1348 C CA . ASN A 1 171 ? 11.668 13.156 30.725 1.00 8.17 171 ASN A CA 1
ATOM 1349 C C . ASN A 1 171 ? 11.622 13.729 32.134 1.00 9.87 171 ASN A C 1
ATOM 1350 O O . ASN A 1 171 ? 10.998 13.178 33.038 1.00 9.40 171 ASN A O 1
ATOM 1355 N N . ALA A 1 172 ? 12.278 14.871 32.298 1.00 8.81 172 ALA A N 1
ATOM 1356 C CA . ALA A 1 172 ? 12.009 15.771 33.411 1.00 8.21 172 ALA A CA 1
ATOM 1357 C C . ALA A 1 172 ? 11.124 16.904 32.921 1.00 9.21 172 ALA A C 1
ATOM 1358 O O . ALA A 1 172 ? 11.042 17.179 31.720 1.00 10.28 172 ALA A O 1
ATOM 1360 N N . MET A 1 173 ? 10.449 17.557 33.862 1.00 9.01 173 MET A N 1
ATOM 1361 C CA . MET A 1 173 ? 9.606 18.687 33.509 1.00 9.18 173 MET A CA 1
ATOM 1362 C C . MET A 1 173 ? 9.829 19.821 34.492 1.00 9.55 173 MET A C 1
ATOM 1363 O O . MET A 1 173 ? 9.893 19.601 35.706 1.00 10.68 173 MET A O 1
ATOM 1368 N N . ILE A 1 174 ? 9.953 21.033 33.953 1.00 8.95 174 ILE A N 1
ATOM 1369 C CA . ILE A 1 174 ? 9.871 22.256 34.739 1.00 8.14 174 ILE A CA 1
ATOM 1370 C C . ILE A 1 174 ? 8.495 22.843 34.500 1.00 8.08 174 ILE A C 1
ATOM 1371 O O . ILE A 1 174 ? 8.128 23.124 33.353 1.00 9.41 174 ILE A O 1
ATOM 1376 N N . PHE A 1 175 ? 7.733 23.029 35.571 1.00 8.20 175 PHE A N 1
ATOM 1377 C CA . PHE A 1 175 ? 6.349 23.480 35.470 1.00 8.03 175 PHE A CA 1
ATOM 1378 C C . PHE A 1 175 ? 6.186 24.861 36.085 1.00 8.85 175 PHE A C 1
ATOM 1379 O O . PHE A 1 175 ? 6.685 25.115 37.189 1.00 9.46 175 PHE A O 1
ATOM 1387 N N . LYS A 1 176 ? 5.488 25.748 35.374 1.00 8.15 176 LYS A N 1
ATOM 1388 C CA . LYS A 1 176 ? 5.139 27.063 35.923 1.00 8.70 176 LYS A CA 1
ATOM 1389 C C . LYS A 1 176 ? 3.629 27.183 36.012 1.00 8.72 176 LYS A C 1
ATOM 1390 O O . LYS A 1 176 ? 2.947 27.275 34.969 1.00 10.04 176 LYS A O 1
ATOM 1396 N N . PRO A 1 177 ? 3.054 27.201 37.206 1.00 9.26 177 PRO A N 1
ATOM 1397 C CA . PRO A 1 177 ? 1.612 27.415 37.313 1.00 9.19 177 PRO A CA 1
ATOM 1398 C C . PRO A 1 177 ? 1.270 28.856 36.976 1.00 8.44 177 PRO A C 1
ATOM 1399 O O . PRO A 1 177 ? 2.124 29.748 36.984 1.00 9.08 177 PRO A O 1
ATOM 1403 N N . SER A 1 178 ? -0.005 29.082 36.662 1.00 8.65 178 SER A N 1
ATOM 1404 C CA . SER A 1 178 ? -0.489 30.455 36.579 1.00 9.86 178 SER A CA 1
ATOM 1405 C C . SER A 1 178 ? -0.199 31.202 37.874 1.00 10.66 178 SER A C 1
ATOM 1406 O O . SER A 1 178 ? -0.382 30.669 38.970 1.00 9.15 178 SER A O 1
ATOM 1409 N N . GLU A 1 179 ? 0.222 32.464 37.737 1.00 9.97 179 GLU A N 1
ATOM 1410 C CA . GLU A 1 179 ? 0.439 33.306 38.911 1.00 9.25 179 GLU A CA 1
ATOM 1411 C C . GLU A 1 179 ? -0.850 33.535 39.693 1.00 11.02 179 GLU A C 1
ATOM 1412 O O . GLU A 1 179 ? -0.799 33.942 40.864 1.00 11.57 179 GLU A O 1
ATOM 1418 N N . VAL A 1 180 ? -2.009 33.292 39.069 1.00 9.03 180 VAL A N 1
ATOM 1419 C CA . VAL A 1 180 ? -3.284 33.426 39.764 1.00 9.66 180 VAL A CA 1
ATOM 1420 C C . VAL A 1 180 ? -3.486 32.279 40.743 1.00 9.57 180 VAL A C 1
ATOM 1421 O O . VAL A 1 180 ? -4.148 32.446 41.781 1.00 9.52 180 VAL A O 1
ATOM 1425 N N . THR A 1 181 ? -2.918 31.107 40.447 1.00 9.74 181 THR A N 1
ATOM 1426 C CA . THR A 1 181 ? -3.143 29.886 41.227 1.00 11.08 181 THR A CA 1
ATOM 1427 C C . THR A 1 181 ? -1.828 29.130 41.390 1.00 8.87 181 THR A C 1
ATOM 1428 O O . THR A 1 181 ? -1.641 28.038 40.836 1.00 10.05 181 THR A O 1
ATOM 1432 N N . PRO A 1 182 ? -0.891 29.679 42.158 1.00 8.86 182 PRO A N 1
ATOM 1433 C CA . PRO A 1 182 ? 0.449 29.089 42.241 1.00 8.56 182 PRO A CA 1
ATOM 1434 C C . PRO A 1 182 ? 0.614 27.959 43.246 1.00 8.99 182 PRO A C 1
ATOM 1435 O O . PRO A 1 182 ? 1.698 27.373 43.293 1.00 10.54 182 PRO A O 1
ATOM 1439 N N . LEU A 1 183 ? -0.396 27.639 44.059 1.00 9.46 183 LEU A N 1
ATOM 1440 C CA . LEU A 1 183 ? -0.123 26.853 45.263 1.00 8.86 183 LEU A CA 1
ATOM 1441 C C . LEU A 1 183 ? -0.128 25.340 45.050 1.00 8.30 183 LEU A C 1
ATOM 1442 O O . LEU A 1 183 ? 0.746 24.652 45.586 1.00 10.20 183 LEU A O 1
ATOM 1447 N N . SER A 1 184 ? -1.097 24.783 44.320 1.00 9.21 184 SER A N 1
ATOM 1448 C CA . SER A 1 184 ? -1.201 23.325 44.327 1.00 8.58 184 SER A CA 1
ATOM 1449 C C . SER A 1 184 ? -0.061 22.653 43.568 1.00 8.24 184 SER A C 1
ATOM 1450 O O . SER A 1 184 ? 0.256 21.495 43.868 1.00 9.97 184 SER A O 1
ATOM 1453 N N . ALA A 1 185 ? 0.575 23.340 42.611 1.00 8.13 185 ALA A N 1
ATOM 1454 C CA . ALA A 1 185 ? 1.687 22.719 41.890 1.00 9.20 185 ALA A CA 1
ATOM 1455 C C . ALA A 1 185 ? 2.829 22.356 42.825 1.00 8.90 185 ALA A C 1
ATOM 1456 O O . ALA A 1 185 ? 3.540 21.368 42.587 1.00 9.16 185 ALA A O 1
ATOM 1458 N N . LEU A 1 186 ? 3.035 23.150 43.880 1.00 8.20 186 LEU A N 1
ATOM 1459 C CA . LEU A 1 186 ? 4.083 22.836 44.840 1.00 8.69 186 LEU A CA 1
ATOM 1460 C C . LEU A 1 186 ? 3.749 21.568 45.607 1.00 8.73 186 LEU A C 1
ATOM 1461 O O . LEU A 1 186 ? 4.646 20.795 45.960 1.00 9.11 186 LEU A O 1
ATOM 1466 N N . LYS A 1 187 ? 2.466 21.347 45.898 1.00 8.74 187 LYS A N 1
ATOM 1467 C CA . LYS A 1 187 ? 2.079 20.112 46.570 1.00 8.32 187 LYS A CA 1
ATOM 1468 C C . LYS A 1 187 ? 2.318 18.902 45.676 1.00 8.97 187 LYS A C 1
ATOM 1469 O O . LYS A 1 187 ? 2.756 17.847 46.153 1.00 10.89 187 LYS A O 1
ATOM 1475 N N . LEU A 1 188 ? 2.025 19.025 44.381 1.00 8.19 188 LEU A N 1
ATOM 1476 C CA . LEU A 1 188 ? 2.320 17.926 43.471 1.00 8.18 188 LEU A CA 1
ATOM 1477 C C . LEU A 1 188 ? 3.816 17.631 43.455 1.00 8.85 188 LEU A C 1
ATOM 1478 O O . LEU A 1 188 ? 4.225 16.466 43.457 1.00 10.08 188 LEU A O 1
ATOM 1483 N N . ALA A 1 189 ? 4.652 18.676 43.466 1.00 9.77 189 ALA A N 1
ATOM 1484 C CA . ALA A 1 189 ? 6.094 18.445 43.443 1.00 8.18 189 ALA A CA 1
ATOM 1485 C C . ALA A 1 189 ? 6.555 17.707 44.698 1.00 9.68 189 ALA A C 1
ATOM 1486 O O . ALA A 1 189 ? 7.395 16.802 44.618 1.00 10.32 189 ALA A O 1
ATOM 1488 N N . GLU A 1 190 ? 6.014 18.077 45.864 1.00 8.86 190 GLU A N 1
ATOM 1489 C CA . GLU A 1 190 ? 6.310 17.336 47.090 1.00 8.79 190 GLU A CA 1
ATOM 1490 C C . GLU A 1 190 ? 5.892 15.878 46.971 1.00 9.60 190 GLU A C 1
ATOM 1491 O O . GLU A 1 190 ? 6.606 14.977 47.429 1.00 10.78 190 GLU A O 1
ATOM 1497 N N . ILE A 1 191 ? 4.722 15.629 46.377 1.00 8.55 191 ILE A N 1
ATOM 1498 C CA . ILE A 1 191 ? 4.217 14.263 46.255 1.00 8.97 191 ILE A CA 1
ATOM 1499 C C . ILE A 1 191 ? 5.098 13.426 45.329 1.00 9.46 191 ILE A C 1
ATOM 1500 O O . ILE A 1 191 ? 5.410 12.269 45.633 1.00 9.75 191 ILE A O 1
ATOM 1505 N N . TYR A 1 192 ? 5.503 13.974 44.185 1.00 9.84 192 TYR A N 1
ATOM 1506 C CA . TYR A 1 192 ? 6.416 13.230 43.322 1.00 9.05 192 TYR A CA 1
ATOM 1507 C C . TYR A 1 192 ? 7.705 12.864 44.060 1.00 10.15 192 TYR A C 1
ATOM 1508 O O . TYR A 1 192 ? 8.185 11.726 43.962 1.00 10.72 192 TYR A O 1
ATOM 1517 N N . THR A 1 193 ? 8.279 13.810 44.808 1.00 9.28 193 THR A N 1
ATOM 1518 C CA . THR A 1 193 ? 9.490 13.515 45.569 1.00 9.83 193 THR A CA 1
ATOM 1519 C C . THR A 1 193 ? 9.240 12.411 46.590 1.00 11.53 193 THR A C 1
ATOM 1520 O O . THR A 1 193 ? 10.035 11.473 46.712 1.00 11.66 193 THR A O 1
ATOM 1524 N N . GLU A 1 194 ? 8.129 12.503 47.329 1.00 9.48 194 GLU A N 1
ATOM 1525 C CA . GLU A 1 194 ? 7.816 11.473 48.318 1.00 10.28 194 GLU A CA 1
ATOM 1526 C C . GLU A 1 194 ? 7.636 10.104 47.665 1.00 11.61 194 GLU A C 1
ATOM 1527 O O . GLU A 1 194 ? 8.004 9.070 48.249 1.00 12.67 194 GLU A O 1
ATOM 1533 N N . ALA A 1 195 ? 7.078 10.075 46.447 1.00 9.18 195 ALA A N 1
ATOM 1534 C CA . ALA A 1 195 ? 6.844 8.826 45.733 1.00 10.52 195 ALA A CA 1
ATOM 1535 C C . ALA A 1 195 ? 8.130 8.200 45.207 1.00 11.18 195 ALA A C 1
ATOM 1536 O O . ALA A 1 195 ? 8.110 7.031 44.801 1.00 12.29 195 ALA A O 1
ATOM 1538 N N . GLY A 1 196 ? 9.235 8.942 45.191 1.00 11.76 196 GLY A N 1
ATOM 1539 C CA . GLY A 1 196 ? 10.506 8.419 44.727 1.00 12.06 196 GLY A CA 1
ATOM 1540 C C . GLY A 1 196 ? 11.042 9.034 43.457 1.00 11.39 196 GLY A C 1
ATOM 1541 O O . GLY A 1 196 ? 12.034 8.525 42.915 1.00 11.96 196 GLY A O 1
ATOM 1542 N N . VAL A 1 197 ? 10.410 10.084 42.947 1.00 9.12 197 VAL A N 1
ATOM 1543 C CA . VAL A 1 197 ? 10.902 10.752 41.739 1.00 12.55 197 VAL A CA 1
ATOM 1544 C C . VAL A 1 197 ? 12.236 11.426 42.062 1.00 14.29 197 VAL A C 1
ATOM 1545 O O . VAL A 1 197 ? 12.324 12.141 43.074 1.00 14.08 197 VAL A O 1
ATOM 1549 N N . PRO A 1 198 ? 13.296 11.215 41.270 1.00 12.15 198 PRO A N 1
ATOM 1550 C CA . PRO A 1 198 ? 14.591 11.836 41.586 1.00 11.61 198 PRO A CA 1
ATOM 1551 C C . PRO A 1 198 ? 14.515 13.352 41.622 1.00 9.28 198 PRO A C 1
ATOM 1552 O O . PRO A 1 198 ? 13.667 13.972 40.974 1.00 11.46 198 PRO A O 1
ATOM 1556 N N . ALA A 1 199 ? 15.430 13.945 42.387 1.00 9.90 199 ALA A N 1
ATOM 1557 C CA . ALA A 1 199 ? 15.541 15.398 42.432 1.00 11.20 199 ALA A CA 1
ATOM 1558 C C . ALA A 1 199 ? 15.722 15.978 41.032 1.00 13.10 199 ALA A C 1
ATOM 1559 O O . ALA A 1 199 ? 16.540 15.500 40.241 1.00 13.47 199 ALA A O 1
ATOM 1561 N N . GLY A 1 200 ? 14.947 17.016 40.730 1.00 9.45 200 GLY A N 1
ATOM 1562 C CA . GLY A 1 200 ? 15.020 17.673 39.447 1.00 10.89 200 GLY A CA 1
ATOM 1563 C C . GLY A 1 200 ? 14.050 17.173 38.402 1.00 11.93 200 GLY A C 1
ATOM 1564 O O . GLY A 1 200 ? 13.854 17.856 37.387 1.00 11.95 200 GLY A O 1
ATOM 1565 N N . VAL A 1 201 ? 13.419 16.017 38.610 1.00 9.26 201 VAL A N 1
ATOM 1566 C CA . VAL A 1 201 ? 12.566 15.491 37.555 1.00 8.43 201 VAL A CA 1
ATOM 1567 C C . VAL A 1 201 ? 11.254 16.265 37.458 1.00 11.30 201 VAL A C 1
ATOM 1568 O O . VAL A 1 201 ? 10.691 16.391 36.366 1.00 11.17 201 VAL A O 1
ATOM 1572 N N . PHE A 1 202 ? 10.742 16.806 38.567 1.00 8.56 202 PHE A N 1
ATOM 1573 C CA . PHE A 1 202 ? 9.616 17.741 38.503 1.00 8.14 202 PHE A CA 1
ATOM 1574 C C . PHE A 1 202 ? 9.963 18.951 39.366 1.00 8.21 202 PHE A C 1
ATOM 1575 O O . PHE A 1 202 ? 9.889 18.898 40.599 1.00 10.29 202 PHE A O 1
ATOM 1583 N N . ASN A 1 203 ? 10.361 20.033 38.702 1.00 9.42 203 ASN A N 1
ATOM 1584 C CA . ASN A 1 203 ? 10.683 21.306 39.334 1.00 9.21 203 ASN A CA 1
ATOM 1585 C C . ASN A 1 203 ? 9.553 22.292 39.075 1.00 9.28 203 ASN A C 1
ATOM 1586 O O . ASN A 1 203 ? 8.901 22.233 38.034 1.00 9.86 203 ASN A O 1
ATOM 1591 N N . VAL A 1 204 ? 9.334 23.210 40.015 1.00 8.18 204 VAL A N 1
ATOM 1592 C CA . VAL A 1 204 ? 8.304 24.240 39.888 1.00 8.14 204 VAL A CA 1
ATOM 1593 C C . VAL A 1 204 ? 8.970 25.606 39.966 1.00 8.45 204 VAL A C 1
ATOM 1594 O O . VAL A 1 204 ? 9.684 25.912 40.935 1.00 9.21 204 VAL A O 1
ATOM 1598 N N . VAL A 1 205 ? 8.756 26.426 38.939 1.00 8.55 205 VAL A N 1
ATOM 1599 C CA . VAL A 1 205 ? 9.106 27.837 39.010 1.00 8.38 205 VAL A CA 1
ATOM 1600 C C . VAL A 1 205 ? 7.810 28.638 39.043 1.00 11.14 205 VAL A C 1
ATOM 1601 O O . VAL A 1 205 ? 6.738 28.167 38.648 1.00 11.14 205 VAL A O 1
ATOM 1605 N N . GLN A 1 206 ? 7.904 29.843 39.587 1.00 11.02 206 GLN A N 1
ATOM 1606 C CA . GLN A 1 206 ? 6.743 30.669 39.865 1.00 9.34 206 GLN A CA 1
ATOM 1607 C C . GLN A 1 206 ? 6.910 32.017 39.194 1.00 8.64 206 GLN A C 1
ATOM 1608 O O . GLN A 1 206 ? 8.023 32.541 39.089 1.00 11.40 206 GLN A O 1
ATOM 1614 N N . GLY A 1 207 ? 5.800 32.598 38.773 1.00 8.69 207 GLY A N 1
ATOM 1615 C CA . GLY A 1 207 ? 5.843 33.958 38.278 1.00 8.88 207 GLY A CA 1
ATOM 1616 C C . GLY A 1 207 ? 4.804 34.190 37.205 1.00 11.39 207 GLY A C 1
ATOM 1617 O O . GLY A 1 207 ? 4.001 33.318 36.876 1.00 12.62 207 GLY A O 1
ATOM 1618 N N . ASP A 1 208 ? 4.838 35.408 36.670 1.00 12.66 208 ASP A N 1
ATOM 1619 C CA . ASP A 1 208 ? 3.884 35.794 35.644 1.00 12.03 208 ASP A CA 1
ATOM 1620 C C . ASP A 1 208 ? 4.347 35.359 34.257 1.00 14.16 208 ASP A C 1
ATOM 1621 O O . ASP A 1 208 ? 5.192 34.467 34.113 1.00 12.45 208 ASP A O 1
ATOM 1626 N N . GLY A 1 209 ? 3.785 35.985 33.224 1.00 14.19 209 GLY A N 1
ATOM 1627 C CA . GLY A 1 209 ? 4.108 35.594 31.867 1.00 15.34 209 GLY A CA 1
ATOM 1628 C C . GLY A 1 209 ? 5.569 35.754 31.504 1.00 13.08 209 GLY A C 1
ATOM 1629 O O . GLY A 1 209 ? 6.057 35.040 30.617 1.00 14.06 209 GLY A O 1
ATOM 1630 N N . SER A 1 210 ? 6.281 36.674 32.159 1.00 15.34 210 SER A N 1
ATOM 1631 C CA . SER A 1 210 ? 7.695 36.844 31.836 1.00 18.39 210 SER A CA 1
ATOM 1632 C C . SER A 1 210 ? 8.499 35.614 32.228 1.00 14.95 210 SER A C 1
ATOM 1633 O O . SER A 1 210 ? 9.482 35.279 31.560 1.00 14.64 210 SER A O 1
ATOM 1636 N N . VAL A 1 211 ? 8.075 34.905 33.277 1.00 13.93 211 VAL A N 1
ATOM 1637 C CA . VAL A 1 211 ? 8.751 33.671 33.654 1.00 10.89 211 VAL A CA 1
ATOM 1638 C C . VAL A 1 211 ? 8.374 32.545 32.700 1.00 9.41 211 VAL A C 1
ATOM 1639 O O . VAL A 1 211 ? 9.205 31.690 32.366 1.00 12.02 211 VAL A O 1
ATOM 1643 N N . GLY A 1 212 ? 7.118 32.522 32.237 1.00 11.92 212 GLY A N 1
ATOM 1644 C CA . GLY A 1 212 ? 6.764 31.575 31.194 1.00 13.71 212 GLY A CA 1
ATOM 1645 C C . GLY A 1 212 ? 7.614 31.761 29.952 1.00 12.58 212 GLY A C 1
ATOM 1646 O O . GLY A 1 212 ? 8.040 30.785 29.327 1.00 14.64 212 GLY A O 1
ATOM 1647 N N . ALA A 1 213 ? 7.893 33.018 29.591 1.00 13.37 213 ALA A N 1
ATOM 1648 C CA . ALA A 1 213 ? 8.718 33.286 28.417 1.00 11.64 213 ALA A CA 1
ATOM 1649 C C . ALA A 1 213 ? 10.165 32.855 28.634 1.00 10.57 213 ALA A C 1
ATOM 1650 O O . ALA A 1 213 ? 10.831 32.429 27.683 1.00 14.14 213 ALA A O 1
ATOM 1652 N N . LEU A 1 214 ? 10.672 32.949 29.870 1.00 11.20 214 LEU A N 1
ATOM 1653 C CA . LEU A 1 214 ? 11.997 32.409 30.165 1.00 15.41 214 LEU A CA 1
ATOM 1654 C C . LEU A 1 214 ? 12.074 30.924 29.829 1.00 15.02 214 LEU A C 1
ATOM 1655 O O . LEU A 1 214 ? 13.067 30.459 29.259 1.00 13.44 214 LEU A O 1
ATOM 1660 N N . LEU A 1 215 ? 11.032 30.166 30.172 1.00 13.10 215 LEU A N 1
ATOM 1661 C CA . LEU A 1 215 ? 11.003 28.743 29.844 1.00 15.29 215 LEU A CA 1
ATOM 1662 C C . LEU A 1 215 ? 10.915 28.509 28.343 1.00 14.75 215 LEU A C 1
ATOM 1663 O O . LEU A 1 215 ? 11.607 27.642 27.799 1.00 15.83 215 LEU A O 1
ATOM 1668 N N . SER A 1 216 ? 10.033 29.242 27.654 1.00 14.92 216 SER A N 1
ATOM 1669 C CA A SER A 1 216 ? 9.842 29.044 26.219 0.50 17.13 216 SER A CA 1
ATOM 1670 C CA B SER A 1 216 ? 9.861 28.989 26.230 0.50 17.05 216 SER A CA 1
ATOM 1671 C C . SER A 1 216 ? 11.102 29.354 25.423 1.00 20.99 216 SER A C 1
ATOM 1672 O O . SER A 1 216 ? 11.305 28.802 24.336 1.00 19.30 216 SER A O 1
ATOM 1677 N N . ALA A 1 217 ? 11.943 30.239 25.924 1.00 15.23 217 ALA A N 1
ATOM 1678 C CA . ALA A 1 217 ? 13.130 30.629 25.182 1.00 19.41 217 ALA A CA 1
ATOM 1679 C C . ALA A 1 217 ? 14.364 29.827 25.553 1.00 16.38 217 ALA A C 1
ATOM 1680 O O . ALA A 1 217 ? 15.369 29.917 24.845 1.00 17.71 217 ALA A O 1
ATOM 1682 N N . HIS A 1 218 ? 14.330 29.066 26.640 1.00 16.42 218 HIS A N 1
ATOM 1683 C CA . HIS A 1 218 ? 15.569 28.526 27.180 1.00 13.95 218 HIS A CA 1
ATOM 1684 C C . HIS A 1 218 ? 16.150 27.488 26.228 1.00 14.35 218 HIS A C 1
ATOM 1685 O O . HIS A 1 218 ? 15.435 26.573 25.809 1.00 15.04 218 HIS A O 1
ATOM 1692 N N . PRO A 1 219 ? 17.434 27.588 25.867 1.00 14.61 219 PRO A N 1
ATOM 1693 C CA . PRO A 1 219 ? 17.999 26.649 24.887 1.00 15.36 219 PRO A CA 1
ATOM 1694 C C . PRO A 1 219 ? 18.119 25.232 25.400 1.00 17.63 219 PRO A C 1
ATOM 1695 O O . PRO A 1 219 ? 18.313 24.319 24.587 1.00 19.35 219 PRO A O 1
ATOM 1699 N N . GLY A 1 220 ? 18.014 25.020 26.713 1.00 14.44 220 GLY A N 1
ATOM 1700 C CA . GLY A 1 220 ? 18.149 23.710 27.310 1.00 16.22 220 GLY A CA 1
ATOM 1701 C C . GLY A 1 220 ? 16.858 22.944 27.431 1.00 13.99 220 GLY A C 1
ATOM 1702 O O . GLY A 1 220 ? 16.853 21.822 27.945 1.00 14.92 220 GLY A O 1
ATOM 1703 N N . ILE A 1 221 ? 15.752 23.521 26.974 1.00 11.74 221 ILE A N 1
ATOM 1704 C CA . ILE A 1 221 ? 14.443 22.890 27.068 1.00 11.30 221 ILE A CA 1
ATOM 1705 C C . ILE A 1 221 ? 14.054 22.368 25.693 1.00 10.78 221 ILE A C 1
ATOM 1706 O O . ILE A 1 221 ? 14.170 23.083 24.690 1.00 12.32 221 ILE A O 1
ATOM 1711 N N . ALA A 1 222 ? 13.634 21.099 25.639 1.00 10.68 222 ALA A N 1
ATOM 1712 C CA . ALA A 1 222 ? 13.377 20.431 24.371 1.00 8.74 222 ALA A CA 1
ATOM 1713 C C . ALA A 1 222 ? 11.948 20.579 23.881 1.00 10.92 222 ALA A C 1
ATOM 1714 O O . ALA A 1 222 ? 11.698 20.379 22.688 1.00 12.44 222 ALA A O 1
ATOM 1716 N N . LYS A 1 223 ? 11.007 20.885 24.766 1.00 11.70 223 LYS A N 1
ATOM 1717 C CA A LYS A 1 223 ? 9.598 20.901 24.400 0.50 10.14 223 LYS A CA 1
ATOM 1718 C CA B LYS A 1 223 ? 9.601 20.910 24.393 0.50 10.11 223 LYS A CA 1
ATOM 1719 C C . LYS A 1 223 ? 8.864 21.798 25.378 1.00 10.20 223 LYS A C 1
ATOM 1720 O O . LYS A 1 223 ? 9.216 21.835 26.559 1.00 11.48 223 LYS A O 1
ATOM 1731 N N . VAL A 1 224 ? 7.861 22.524 24.880 1.00 10.61 224 VAL A N 1
ATOM 1732 C CA A VAL A 1 224 ? 6.977 23.327 25.717 0.63 10.76 224 VAL A CA 1
ATOM 1733 C CA B VAL A 1 224 ? 6.980 23.321 25.722 0.37 11.21 224 VAL A CA 1
ATOM 1734 C C . VAL A 1 224 ? 5.552 22.841 25.510 1.00 11.89 224 VAL A C 1
ATOM 1735 O O . VAL A 1 224 ? 5.127 22.619 24.370 1.00 12.54 224 VAL A O 1
ATOM 1742 N N . SER A 1 225 ? 4.826 22.669 26.606 1.00 9.63 225 SER A N 1
ATOM 1743 C CA . SER A 1 225 ? 3.404 22.380 26.574 1.00 10.13 225 SER A CA 1
ATOM 1744 C C . SER A 1 225 ? 2.706 23.501 27.317 1.00 8.45 225 SER A C 1
ATOM 1745 O O . SER A 1 225 ? 3.026 23.762 28.480 1.00 10.21 225 SER A O 1
ATOM 1748 N N . PHE A 1 226 ? 1.769 24.164 26.648 1.00 9.53 226 PHE A N 1
ATOM 1749 C CA . PHE A 1 226 ? 1.171 25.394 27.141 1.00 9.76 226 PHE A CA 1
ATOM 1750 C C . PHE A 1 226 ? -0.343 25.269 27.132 1.00 10.10 226 PHE A C 1
ATOM 1751 O O . PHE A 1 226 ? -0.923 24.777 26.156 1.00 11.56 226 PHE A O 1
ATOM 1759 N N . THR A 1 227 ? -0.976 25.719 28.215 1.00 10.91 227 THR A N 1
ATOM 1760 C CA . THR A 1 227 ? -2.427 25.844 28.293 1.00 11.71 227 THR A CA 1
ATOM 1761 C C . THR A 1 227 ? -2.765 27.290 28.639 1.00 14.00 227 THR A C 1
ATOM 1762 O O . THR A 1 227 ? -2.222 27.848 29.601 1.00 13.82 227 THR A O 1
ATOM 1766 N N . GLY A 1 228 ? -3.649 27.900 27.858 1.00 15.48 228 GLY A N 1
ATOM 1767 C CA . GLY A 1 228 ? -3.901 29.319 28.014 1.00 14.69 228 GLY A CA 1
ATOM 1768 C C . GLY A 1 228 ? -4.651 29.881 26.819 1.00 14.20 228 GLY A C 1
ATOM 1769 O O . GLY A 1 228 ? -5.255 29.141 26.043 1.00 14.66 228 GLY A O 1
ATOM 1770 N N . GLY A 1 229 ? -4.652 31.215 26.724 1.00 15.11 229 GLY A N 1
ATOM 1771 C CA . GLY A 1 229 ? -5.405 31.880 25.676 1.00 14.46 229 GLY A CA 1
ATOM 1772 C C . GLY A 1 229 ? -4.707 31.820 24.329 1.00 20.88 229 GLY A C 1
ATOM 1773 O O . GLY A 1 229 ? -3.500 31.622 24.234 1.00 19.22 229 GLY A O 1
ATOM 1774 N N . VAL A 1 230 ? -5.487 32.023 23.264 1.00 19.69 230 VAL A N 1
ATOM 1775 C CA A VAL A 1 230 ? -4.940 31.911 21.911 0.50 20.29 230 VAL A CA 1
ATOM 1776 C CA B VAL A 1 230 ? -4.935 31.905 21.915 0.50 20.22 230 VAL A CA 1
ATOM 1777 C C . VAL A 1 230 ? -3.827 32.928 21.690 1.00 21.79 230 VAL A C 1
ATOM 1778 O O . VAL A 1 230 ? -2.782 32.612 21.109 1.00 18.30 230 VAL A O 1
ATOM 1785 N N . GLU A 1 231 ? -4.026 34.168 22.144 1.00 19.22 231 GLU A N 1
ATOM 1786 C CA . GLU A 1 231 ? -3.037 35.196 21.836 1.00 22.01 231 GLU A CA 1
ATOM 1787 C C . GLU A 1 231 ? -1.736 34.974 22.597 1.00 20.14 231 GLU A C 1
ATOM 1788 O O . GLU A 1 231 ? -0.649 35.238 22.069 1.00 23.69 231 GLU A O 1
ATOM 1794 N N . THR A 1 232 ? -1.810 34.488 23.838 1.00 18.25 232 THR A N 1
ATOM 1795 C CA . THR A 1 232 ? -0.575 34.130 24.521 1.00 19.06 232 THR A CA 1
ATOM 1796 C C . THR A 1 232 ? 0.064 32.920 23.858 1.00 15.35 232 THR A C 1
ATOM 1797 O O . THR A 1 232 ? 1.290 32.852 23.717 1.00 16.31 232 THR A O 1
ATOM 1801 N N . GLY A 1 233 ? -0.760 31.968 23.427 1.00 13.81 233 GLY A N 1
ATOM 1802 C CA . GLY A 1 233 ? -0.227 30.783 22.783 1.00 15.05 233 GLY A CA 1
ATOM 1803 C C . GLY A 1 233 ? 0.558 31.096 21.522 1.00 19.83 233 GLY A C 1
ATOM 1804 O O . GLY A 1 233 ? 1.590 30.476 21.249 1.00 20.13 233 GLY A O 1
ATOM 1805 N N . LYS A 1 234 ? 0.091 32.069 20.740 1.00 18.94 234 LYS A N 1
ATOM 1806 C CA . LYS A 1 234 ? 0.837 32.445 19.543 1.00 23.73 234 LYS A CA 1
ATOM 1807 C C . LYS A 1 234 ? 2.209 32.996 19.907 1.00 23.92 234 LYS A C 1
ATOM 1808 O O . LYS A 1 234 ? 3.203 32.703 19.232 1.00 25.53 234 LYS A O 1
ATOM 1814 N N . LYS A 1 235 ? 2.292 33.772 20.990 1.00 19.99 235 LYS A N 1
ATOM 1815 C CA . LYS A 1 235 ? 3.587 34.276 21.431 1.00 21.82 235 LYS A CA 1
ATOM 1816 C C . LYS A 1 235 ? 4.495 33.141 21.879 1.00 20.09 235 LYS A C 1
ATOM 1817 O O . LYS A 1 235 ? 5.692 33.147 21.578 1.00 24.08 235 LYS A O 1
ATOM 1823 N N . VAL A 1 236 ? 3.943 32.160 22.601 1.00 17.14 236 VAL A N 1
ATOM 1824 C CA . VAL A 1 236 ? 4.753 31.054 23.109 1.00 17.12 236 VAL A CA 1
ATOM 1825 C C . VAL A 1 236 ? 5.297 30.216 21.959 1.00 18.22 236 VAL A C 1
ATOM 1826 O O . VAL A 1 236 ? 6.495 29.914 21.899 1.00 19.91 236 VAL A O 1
ATOM 1830 N N . MET A 1 237 ? 4.419 29.804 21.041 1.00 20.55 237 MET A N 1
ATOM 1831 C CA . MET A 1 237 ? 4.879 28.951 19.953 1.00 22.86 237 MET A CA 1
ATOM 1832 C C . MET A 1 237 ? 5.920 29.669 19.105 1.00 22.02 237 MET A C 1
ATOM 1833 O O . MET A 1 237 ? 6.901 29.059 18.664 1.00 25.52 237 MET A O 1
ATOM 1838 N N . SER A 1 238 ? 5.740 30.974 18.896 1.00 19.79 238 SER A N 1
ATOM 1839 C CA A SER A 1 238 ? 6.713 31.751 18.136 0.50 23.41 238 SER A CA 1
ATOM 1840 C CA B SER A 1 238 ? 6.718 31.750 18.138 0.50 23.39 238 SER A CA 1
ATOM 1841 C C . SER A 1 238 ? 8.084 31.737 18.809 1.00 25.60 238 SER A C 1
ATOM 1842 O O . SER A 1 238 ? 9.101 31.438 18.171 1.00 25.78 238 SER A O 1
ATOM 1847 N N . LEU A 1 239 ? 8.129 32.075 20.099 1.00 24.42 239 LEU A N 1
ATOM 1848 C CA . LEU A 1 239 ? 9.399 32.134 20.816 1.00 19.49 239 LEU A CA 1
ATOM 1849 C C . LEU A 1 239 ? 10.007 30.748 21.003 1.00 20.65 239 LEU A C 1
ATOM 1850 O O . LEU A 1 239 ? 11.230 30.583 20.902 1.00 22.71 239 LEU A O 1
ATOM 1855 N N . ALA A 1 240 ? 9.177 29.743 21.288 1.00 21.58 240 ALA A N 1
ATOM 1856 C CA . ALA A 1 240 ? 9.692 28.384 21.427 1.00 25.39 240 ALA A CA 1
ATOM 1857 C C . ALA A 1 240 ? 10.352 27.910 20.139 1.00 25.19 240 ALA A C 1
ATOM 1858 O O . ALA A 1 240 ? 11.405 27.262 20.172 1.00 25.86 240 ALA A O 1
ATOM 1860 N N . GLY A 1 241 ? 9.743 28.221 18.994 1.00 23.62 241 GLY A N 1
ATOM 1861 C CA . GLY A 1 241 ? 10.331 27.825 17.726 1.00 23.08 241 GLY A CA 1
ATOM 1862 C C . GLY A 1 241 ? 11.545 28.655 17.354 1.00 26.80 241 GLY A C 1
ATOM 1863 O O . GLY A 1 241 ? 12.575 28.113 16.939 1.00 29.28 241 GLY A O 1
ATOM 1864 N N . ALA A 1 242 ? 11.451 29.978 17.511 1.00 24.16 242 ALA A N 1
ATOM 1865 C CA . ALA A 1 242 ? 12.548 30.846 17.089 1.00 29.24 242 ALA A CA 1
ATOM 1866 C C . ALA A 1 242 ? 13.796 30.651 17.943 1.00 29.88 242 ALA A C 1
ATOM 1867 O O . ALA A 1 242 ? 14.914 30.777 17.431 1.00 30.77 242 ALA A O 1
ATOM 1869 N N . SER A 1 243 ? 13.631 30.340 19.232 1.00 19.63 243 SER A N 1
ATOM 1870 C CA . SER A 1 243 ? 14.778 30.246 20.135 1.00 19.28 243 SER A CA 1
ATOM 1871 C C . SER A 1 243 ? 15.619 29.007 19.846 1.00 21.33 243 SER A C 1
ATOM 1872 O O . SER A 1 243 ? 16.825 29.107 19.585 1.00 25.96 243 SER A O 1
ATOM 1875 N N . SER A 1 244 ? 14.996 27.813 19.890 1.00 24.19 244 SER A N 1
ATOM 1876 C CA . SER A 1 244 ? 15.790 26.597 19.739 1.00 22.75 244 SER A CA 1
ATOM 1877 C C . SER A 1 244 ? 15.041 25.462 19.046 1.00 23.44 244 SER A C 1
ATOM 1878 O O . SER A 1 244 ? 15.436 24.301 19.205 1.00 25.79 244 SER A O 1
ATOM 1881 N N . LEU A 1 245 ? 13.976 25.756 18.300 1.00 19.92 245 LEU A N 1
ATOM 1882 C CA . LEU A 1 245 ? 13.241 24.749 17.533 1.00 25.92 245 LEU A CA 1
ATOM 1883 C C . LEU A 1 245 ? 12.662 23.665 18.444 1.00 26.06 245 LEU A C 1
ATOM 1884 O O . LEU A 1 245 ? 12.751 22.466 18.165 1.00 21.04 245 LEU A O 1
ATOM 1889 N N . LYS A 1 246 ? 12.067 24.100 19.547 1.00 18.06 246 LYS A N 1
ATOM 1890 C CA . LYS A 1 246 ? 11.439 23.172 20.476 1.00 17.94 246 LYS A CA 1
ATOM 1891 C C . LYS A 1 246 ? 10.209 22.520 19.852 1.00 18.20 246 LYS A C 1
ATOM 1892 O O . LYS A 1 246 ? 9.530 23.109 19.009 1.00 17.82 246 LYS A O 1
ATOM 1898 N N . GLU A 1 247 ? 9.913 21.295 20.284 1.00 18.77 247 GLU A N 1
ATOM 1899 C CA . GLU A 1 247 ? 8.585 20.742 20.041 1.00 18.67 247 GLU A CA 1
ATOM 1900 C C . GLU A 1 247 ? 7.565 21.497 20.891 1.00 17.62 247 GLU A C 1
ATOM 1901 O O . GLU A 1 247 ? 7.899 22.053 21.940 1.00 16.54 247 GLU A O 1
ATOM 1907 N N . VAL A 1 248 ? 6.312 21.548 20.430 1.00 16.67 248 VAL A N 1
ATOM 1908 C CA A VAL A 1 248 ? 5.289 22.343 21.103 0.46 16.40 248 VAL A CA 1
ATOM 1909 C CA B VAL A 1 248 ? 5.286 22.355 21.085 0.54 15.35 248 VAL A CA 1
ATOM 1910 C C . VAL A 1 248 ? 3.967 21.587 21.140 1.00 15.32 248 VAL A C 1
ATOM 1911 O O . VAL A 1 248 ? 3.561 20.953 20.159 1.00 23.84 248 VAL A O 1
ATOM 1918 N N . THR A 1 249 ? 3.299 21.654 22.291 1.00 14.71 249 THR A N 1
ATOM 1919 C CA . THR A 1 249 ? 1.900 21.274 22.455 1.00 14.40 249 THR A CA 1
ATOM 1920 C C . THR A 1 249 ? 1.179 22.502 22.987 1.00 13.19 249 THR A C 1
ATOM 1921 O O . THR A 1 249 ? 1.687 23.185 23.881 1.00 12.90 249 THR A O 1
ATOM 1925 N N . MET A 1 250 ? -0.000 22.794 22.446 1.00 12.65 250 MET A N 1
ATOM 1926 C CA A MET A 1 250 ? -0.742 23.989 22.821 0.50 12.06 250 MET A CA 1
ATOM 1927 C CA B MET A 1 250 ? -0.743 23.996 22.797 0.50 12.68 250 MET A CA 1
ATOM 1928 C C . MET A 1 250 ? -2.222 23.665 22.931 1.00 11.73 250 MET A C 1
ATOM 1929 O O . MET A 1 250 ? -2.799 23.090 22.011 1.00 11.62 250 MET A O 1
ATOM 1938 N N . GLU A 1 251 ? -2.836 24.036 24.059 1.00 13.67 251 GLU A N 1
ATOM 1939 C CA . GLU A 1 251 ? -4.286 23.918 24.248 1.00 17.31 251 GLU A CA 1
ATOM 1940 C C . GLU A 1 251 ? -4.834 25.304 24.580 1.00 17.87 251 GLU A C 1
ATOM 1941 O O . GLU A 1 251 ? -4.509 25.845 25.643 1.00 16.05 251 GLU A O 1
ATOM 1947 N N . LEU A 1 252 ? -5.701 25.866 23.705 1.00 14.42 252 LEU A N 1
ATOM 1948 C CA . LEU A 1 252 ? -5.913 27.319 23.669 1.00 13.67 252 LEU A CA 1
ATOM 1949 C C . LEU A 1 252 ? -7.365 27.810 23.733 1.00 21.17 252 LEU A C 1
ATOM 1950 O O . LEU A 1 252 ? -7.652 28.912 23.256 1.00 25.94 252 LEU A O 1
ATOM 1955 N N . GLY A 1 253 ? -8.288 27.081 24.304 1.00 24.16 253 GLY A N 1
ATOM 1956 C CA . GLY A 1 253 ? -9.626 27.648 24.411 1.00 19.01 253 GLY A CA 1
ATOM 1957 C C . GLY A 1 253 ? -10.381 27.629 23.088 1.00 13.38 253 GLY A C 1
ATOM 1958 O O . GLY A 1 253 ? -9.862 27.244 22.045 1.00 14.69 253 GLY A O 1
ATOM 1959 N N . GLY A 1 254 ? -11.639 28.058 23.148 1.00 10.13 254 GLY A N 1
ATOM 1960 C CA . GLY A 1 254 ? -12.535 27.776 22.043 1.00 9.81 254 GLY A CA 1
ATOM 1961 C C . GLY A 1 254 ? -13.826 28.564 22.137 1.00 9.29 254 GLY A C 1
ATOM 1962 O O . GLY A 1 254 ? -14.029 29.383 23.037 1.00 10.24 254 GLY A O 1
ATOM 1963 N N . LYS A 1 255 ? -14.706 28.306 21.165 1.00 10.01 255 LYS A N 1
ATOM 1964 C CA . LYS A 1 255 ? -16.080 28.813 21.171 1.00 8.63 255 LYS A CA 1
ATOM 1965 C C . LYS A 1 255 ? -16.924 27.656 20.642 1.00 8.44 255 LYS A C 1
ATOM 1966 O O . LYS A 1 255 ? -17.505 27.703 19.558 1.00 10.05 255 LYS A O 1
ATOM 1972 N N . SER A 1 256 ? -16.990 26.605 21.442 1.00 8.85 256 SER A N 1
ATOM 1973 C CA . SER A 1 256 ? -17.433 25.306 20.962 1.00 8.77 256 SER A CA 1
ATOM 1974 C C . SER A 1 256 ? -18.950 25.274 20.771 1.00 8.16 256 SER A C 1
ATOM 1975 O O . SER A 1 256 ? -19.693 25.763 21.628 1.00 9.27 256 SER A O 1
ATOM 1978 N N . PRO A 1 257 ? -19.421 24.707 19.657 1.00 8.37 257 PRO A N 1
ATOM 1979 C CA . PRO A 1 257 ? -20.863 24.646 19.400 1.00 8.34 257 PRO A CA 1
ATOM 1980 C C . PRO A 1 257 ? -21.493 23.385 19.972 1.00 9.04 257 PRO A C 1
ATOM 1981 O O . PRO A 1 257 ? -20.944 22.284 19.894 1.00 8.65 257 PRO A O 1
ATOM 1985 N N . LEU A 1 258 ? -22.663 23.570 20.566 1.00 9.01 258 LEU A N 1
ATOM 1986 C CA . LEU A 1 258 ? -23.534 22.477 20.980 1.00 8.68 258 LEU A CA 1
ATOM 1987 C C . LEU A 1 258 ? -24.780 22.572 20.116 1.00 9.35 258 LEU A C 1
ATOM 1988 O O . LEU A 1 258 ? -25.470 23.596 20.159 1.00 9.91 258 LEU A O 1
ATOM 1993 N N . ILE A 1 259 ? -25.068 21.532 19.335 1.00 8.74 259 ILE A N 1
ATOM 1994 C CA . ILE A 1 259 ? -26.180 21.571 18.381 1.00 8.81 259 ILE A CA 1
ATOM 1995 C C . ILE A 1 259 ? -27.300 20.686 18.910 1.00 9.76 259 ILE A C 1
ATOM 1996 O O . ILE A 1 259 ? -27.159 19.457 18.971 1.00 9.79 259 ILE A O 1
ATOM 2001 N N . VAL A 1 260 ? -28.414 21.317 19.272 1.00 9.23 260 VAL A N 1
ATOM 2002 C CA . VAL A 1 260 ? -29.609 20.642 19.763 1.00 9.26 260 VAL A CA 1
ATOM 2003 C C . VAL A 1 260 ? -30.584 20.525 18.599 1.00 8.92 260 VAL A C 1
ATOM 2004 O O . VAL A 1 260 ? -31.168 21.527 18.166 1.00 10.71 260 VAL A O 1
ATOM 2008 N N . PHE A 1 261 ? -30.767 19.312 18.090 1.00 9.45 261 PHE A N 1
ATOM 2009 C CA . PHE A 1 261 ? -31.610 19.083 16.925 1.00 9.91 261 PHE A CA 1
ATOM 2010 C C . PHE A 1 261 ? -33.070 18.892 17.326 1.00 10.80 261 PHE A C 1
ATOM 2011 O O . PHE A 1 261 ? -33.402 18.664 18.494 1.00 10.98 261 PHE A O 1
ATOM 2019 N N . ASP A 1 262 ? -33.953 18.967 16.321 1.00 11.71 262 ASP A N 1
ATOM 2020 C CA . ASP A 1 262 ? -35.381 18.820 16.583 1.00 13.93 262 ASP A CA 1
ATOM 2021 C C . ASP A 1 262 ? -35.760 17.425 17.063 1.00 13.99 262 ASP A C 1
ATOM 2022 O O . ASP A 1 262 ? -36.875 17.256 17.569 1.00 14.72 262 ASP A O 1
ATOM 2027 N N . ASP A 1 263 ? -34.873 16.429 16.937 1.00 11.33 263 ASP A N 1
ATOM 2028 C CA . ASP A 1 263 ? -35.130 15.100 17.484 1.00 11.81 263 ASP A CA 1
ATOM 2029 C C . ASP A 1 263 ? -34.237 14.781 18.684 1.00 11.80 263 ASP A C 1
ATOM 2030 O O . ASP A 1 263 ? -34.023 13.606 19.008 1.00 12.94 263 ASP A O 1
ATOM 2035 N N . ALA A 1 264 ? -33.724 15.810 19.348 1.00 10.98 264 ALA A N 1
ATOM 2036 C CA . ALA A 1 264 ? -33.042 15.629 20.617 1.00 12.87 264 ALA A CA 1
ATOM 2037 C C . ALA A 1 264 ? -34.044 15.266 21.708 1.00 11.51 264 ALA A C 1
ATOM 2038 O O . ALA A 1 264 ? -35.210 15.668 21.672 1.00 16.13 264 ALA A O 1
ATOM 2040 N N . ASP A 1 265 ? -33.573 14.491 22.675 1.00 12.80 265 ASP A N 1
ATOM 2041 C CA . ASP A 1 265 ? -34.221 14.408 23.981 1.00 12.50 265 ASP A CA 1
ATOM 2042 C C . ASP A 1 265 ? -34.010 15.755 24.656 1.00 13.54 265 ASP A C 1
ATOM 2043 O O . ASP A 1 265 ? -32.872 16.111 24.975 1.00 11.60 265 ASP A O 1
ATOM 2048 N N . LEU A 1 266 ? -35.085 16.526 24.856 1.00 13.05 266 LEU A N 1
ATOM 2049 C CA . LEU A 1 266 ? -34.887 17.917 25.263 1.00 9.79 266 LEU A CA 1
ATOM 2050 C C . LEU A 1 266 ? -34.486 18.058 26.728 1.00 10.56 266 LEU A C 1
ATOM 2051 O O . LEU A 1 266 ? -33.794 19.024 27.074 1.00 11.24 266 LEU A O 1
ATOM 2056 N N . ASP A 1 267 ? -34.898 17.127 27.595 1.00 12.61 267 ASP A N 1
ATOM 2057 C CA . ASP A 1 267 ? -34.386 17.133 28.964 1.00 10.65 267 ASP A CA 1
ATOM 2058 C C . ASP A 1 267 ? -32.886 16.870 28.971 1.00 11.13 267 ASP A C 1
ATOM 2059 O O . ASP A 1 267 ? -32.122 17.562 29.655 1.00 11.51 267 ASP A O 1
ATOM 2064 N N . ARG A 1 268 ? -32.454 15.854 28.219 1.00 11.36 268 ARG A N 1
ATOM 2065 C CA . ARG A 1 268 ? -31.027 15.593 28.060 1.00 11.85 268 ARG A CA 1
ATOM 2066 C C . ARG A 1 268 ? -30.305 16.821 27.523 1.00 10.40 268 ARG A C 1
ATOM 2067 O O . ARG A 1 268 ? -29.266 17.230 28.057 1.00 10.15 268 ARG A O 1
ATOM 2075 N N . ALA A 1 269 ? -30.854 17.437 26.471 1.00 8.30 269 ALA A N 1
ATOM 2076 C CA . ALA A 1 269 ? -30.200 18.593 25.862 1.00 7.75 269 ALA A CA 1
ATOM 2077 C C . ALA A 1 269 ? -30.071 19.752 26.844 1.00 8.81 269 ALA A C 1
ATOM 2078 O O . ALA A 1 269 ? -29.039 20.432 26.872 1.00 9.47 269 ALA A O 1
ATOM 2080 N N . ALA A 1 270 ? -31.109 20.008 27.647 1.00 9.80 270 ALA A N 1
ATOM 2081 C CA . ALA A 1 270 ? -31.035 21.121 28.590 1.00 8.32 270 ALA A CA 1
ATOM 2082 C C . ALA A 1 270 ? -30.035 20.838 29.702 1.00 9.68 270 ALA A C 1
ATOM 2083 O O . ALA A 1 270 ? -29.294 21.737 30.117 1.00 9.96 270 ALA A O 1
ATOM 2085 N N . ASP A 1 271 ? -30.000 19.597 30.192 1.00 9.98 271 ASP A N 1
ATOM 2086 C CA . ASP A 1 271 ? -28.994 19.216 31.184 1.00 10.74 271 ASP A CA 1
ATOM 2087 C C . ASP A 1 271 ? -27.589 19.421 30.629 1.00 12.44 271 ASP A C 1
ATOM 2088 O O . ASP A 1 271 ? -26.717 19.989 31.299 1.00 11.57 271 ASP A O 1
ATOM 2093 N N . ILE A 1 272 ? -27.356 18.965 29.396 1.00 9.57 272 ILE A N 1
ATOM 2094 C CA . ILE A 1 272 ? -26.040 19.116 28.780 1.00 10.10 272 ILE A CA 1
ATOM 2095 C C . ILE A 1 272 ? -25.685 20.590 28.635 1.00 9.55 272 ILE A C 1
ATOM 2096 O O . ILE A 1 272 ? -24.575 21.015 28.983 1.00 11.53 272 ILE A O 1
ATOM 2101 N N . ALA A 1 273 ? -26.625 21.394 28.126 1.00 8.52 273 ALA A N 1
ATOM 2102 C CA . ALA A 1 273 ? -26.336 22.804 27.884 1.00 9.07 273 ALA A CA 1
ATOM 2103 C C . ALA A 1 273 ? -25.954 23.514 29.175 1.00 9.35 273 ALA A C 1
ATOM 2104 O O . ALA A 1 273 ? -25.036 24.337 29.194 1.00 8.52 273 ALA A O 1
ATOM 2106 N N . VAL A 1 274 ? -26.645 23.205 30.267 1.00 8.13 274 VAL A N 1
ATOM 2107 C CA . VAL A 1 274 ? -26.334 23.859 31.533 1.00 10.22 274 VAL A CA 1
ATOM 2108 C C . VAL A 1 274 ? -24.953 23.438 32.034 1.00 9.01 274 VAL A C 1
ATOM 2109 O O . VAL A 1 274 ? -24.130 24.287 32.399 1.00 10.83 274 VAL A O 1
ATOM 2113 N N . THR A 1 275 ? -24.669 22.127 32.057 1.00 9.87 275 THR A N 1
ATOM 2114 C CA . THR A 1 275 ? -23.327 21.672 32.427 1.00 12.30 275 THR A CA 1
ATOM 2115 C C . THR A 1 275 ? -22.273 22.331 31.559 1.00 10.47 275 THR A C 1
ATOM 2116 O O . THR A 1 275 ? -21.235 22.797 32.051 1.00 12.39 275 THR A O 1
ATOM 2120 N N . ALA A 1 276 ? -22.521 22.343 30.251 1.00 9.43 276 ALA A N 1
ATOM 2121 C CA . ALA A 1 276 ? -21.554 22.800 29.268 1.00 8.27 276 ALA A CA 1
ATOM 2122 C C . ALA A 1 276 ? -21.331 24.298 29.324 1.00 8.83 276 ALA A C 1
ATOM 2123 O O . ALA A 1 276 ? -20.456 24.795 28.611 1.00 10.02 276 ALA A O 1
ATOM 2125 N N . ASN A 1 277 ? -22.103 25.028 30.129 1.00 8.16 277 ASN A N 1
ATOM 2126 C CA . ASN A 1 277 ? -21.915 26.466 30.235 1.00 7.07 277 ASN A CA 1
ATOM 2127 C C . ASN A 1 277 ? -21.590 26.969 31.626 1.00 7.05 277 ASN A C 1
ATOM 2128 O O . ASN A 1 277 ? -20.971 28.033 31.738 1.00 8.28 277 ASN A O 1
ATOM 2133 N N . PHE A 1 278 ? -21.930 26.232 32.682 1.00 8.96 278 PHE A N 1
ATOM 2134 C CA . PHE A 1 278 ? -21.823 26.792 34.023 1.00 7.54 278 PHE A CA 1
ATOM 2135 C C . PHE A 1 278 ? -20.968 25.989 34.989 1.00 7.31 278 PHE A C 1
ATOM 2136 O O . PHE A 1 278 ? -20.764 26.447 36.122 1.00 9.80 278 PHE A O 1
ATOM 2144 N N . PHE A 1 279 ? -20.446 24.834 34.588 1.00 9.29 279 PHE A N 1
ATOM 2145 C CA . PHE A 1 279 ? -19.494 24.141 35.441 1.00 9.36 279 PHE A CA 1
ATOM 2146 C C . PHE A 1 279 ? -18.249 25.006 35.613 1.00 9.12 279 PHE A C 1
ATOM 2147 O O . PHE A 1 279 ? -17.857 25.738 34.700 1.00 8.92 279 PHE A O 1
ATOM 2155 N N . SER A 1 280 ? -17.653 24.957 36.807 1.00 8.41 280 SER A N 1
ATOM 2156 C CA . SER A 1 280 ? -16.474 25.769 37.128 1.00 10.45 280 SER A CA 1
ATOM 2157 C C . SER A 1 280 ? -16.727 27.255 36.862 1.00 10.45 280 SER A C 1
ATOM 2158 O O . SER A 1 280 ? -15.854 27.983 36.382 1.00 11.51 280 SER A O 1
ATOM 2161 N N . ALA A 1 281 ? -17.941 27.703 37.192 1.00 9.93 281 ALA A N 1
ATOM 2162 C CA . ALA A 1 281 ? -18.403 29.082 36.954 1.00 9.77 281 ALA A CA 1
ATOM 2163 C C . ALA A 1 281 ? -18.143 29.536 35.513 1.00 7.96 281 ALA A C 1
ATOM 2164 O O . ALA A 1 281 ? -17.861 30.708 35.243 1.00 9.69 281 ALA A O 1
ATOM 2166 N N . GLY A 1 282 ? -18.270 28.604 34.574 1.00 8.54 282 GLY A N 1
ATOM 2167 C CA . GLY A 1 282 ? -18.084 28.912 33.167 1.00 8.01 282 GLY A CA 1
ATOM 2168 C C . GLY A 1 282 ? -16.646 28.972 32.698 1.00 11.80 282 GLY A C 1
ATOM 2169 O O . GLY A 1 282 ? -16.395 29.376 31.558 1.00 11.69 282 GLY A O 1
ATOM 2170 N N . GLN A 1 283 ? -15.692 28.569 33.524 1.00 10.95 283 GLN A N 1
ATOM 2171 C CA . GLN A 1 283 ? -14.276 28.744 33.207 1.00 9.51 283 GLN A CA 1
ATOM 2172 C C . GLN A 1 283 ? -13.661 27.426 32.739 1.00 12.77 283 GLN A C 1
ATOM 2173 O O . GLN A 1 283 ? -12.724 26.896 33.331 1.00 12.36 283 GLN A O 1
ATOM 2179 N N . VAL A 1 284 ? -14.203 26.896 31.640 1.00 12.86 284 VAL A N 1
ATOM 2180 C CA . VAL A 1 284 ? -13.750 25.630 31.075 1.00 11.58 284 VAL A CA 1
ATOM 2181 C C . VAL A 1 284 ? -13.518 25.847 29.587 1.00 12.51 284 VAL A C 1
ATOM 2182 O O . VAL A 1 284 ? -14.401 26.356 28.887 1.00 12.23 284 VAL A O 1
ATOM 2186 N N . CYS A 1 285 ? -12.330 25.468 29.108 1.00 14.73 285 CYS A N 1
ATOM 2187 C CA . CYS A 1 285 ? -11.983 25.754 27.722 0.75 9.20 285 CYS A CA 1
ATOM 2188 C C . CYS A 1 285 ? -12.922 25.083 26.741 1.00 12.34 285 CYS A C 1
ATOM 2189 O O . CYS A 1 285 ? -13.153 25.624 25.656 1.00 10.91 285 CYS A O 1
ATOM 2192 N N . THR A 1 286 ? -13.443 23.901 27.080 1.00 11.07 286 THR A N 1
ATOM 2193 C CA . THR A 1 286 ? -14.261 23.112 26.167 1.00 10.19 286 THR A CA 1
ATOM 2194 C C . THR A 1 286 ? -15.743 23.435 26.256 1.00 8.07 286 THR A C 1
ATOM 2195 O O . THR A 1 286 ? -16.549 22.723 25.655 1.00 11.58 286 THR A O 1
ATOM 2199 N N . ASN A 1 287 ? -16.129 24.485 26.980 1.00 7.99 287 ASN A N 1
ATOM 2200 C CA . ASN A 1 287 ? -17.545 24.746 27.191 1.00 7.45 287 ASN A CA 1
ATOM 2201 C C . ASN A 1 287 ? -18.292 25.011 25.883 1.00 8.89 287 ASN A C 1
ATOM 2202 O O . ASN A 1 287 ? -17.750 25.592 24.935 1.00 10.17 287 ASN A O 1
ATOM 2207 N N . GLY A 1 288 ? -19.538 24.542 25.831 1.00 8.90 288 GLY A N 1
ATOM 2208 C CA . GLY A 1 288 ? -20.375 24.666 24.648 1.00 6.68 288 GLY A CA 1
ATOM 2209 C C . GLY A 1 288 ? -21.151 25.963 24.674 1.00 7.17 288 GLY A C 1
ATOM 2210 O O . GLY A 1 288 ? -22.364 25.992 24.932 1.00 8.86 288 GLY A O 1
ATOM 2211 N N . THR A 1 289 ? -20.439 27.051 24.400 1.00 7.90 289 THR A N 1
ATOM 2212 C CA . THR A 1 289 ? -20.929 28.398 24.649 1.00 7.06 289 THR A CA 1
ATOM 2213 C C . THR A 1 289 ? -21.727 28.979 23.492 1.00 9.76 289 THR A C 1
ATOM 2214 O O . THR A 1 289 ? -22.334 30.043 23.656 1.00 9.41 289 THR A O 1
ATOM 2218 N N . ARG A 1 290 ? -21.729 28.332 22.329 1.00 7.83 290 ARG A N 1
ATOM 2219 C CA . ARG A 1 290 ? -22.685 28.626 21.264 1.00 6.54 290 ARG A CA 1
ATOM 2220 C C . ARG A 1 290 ? -23.656 27.457 21.237 1.00 8.87 290 ARG A C 1
ATOM 2221 O O . ARG A 1 290 ? -23.302 26.364 20.781 1.00 9.73 290 ARG A O 1
ATOM 2229 N N . VAL A 1 291 ? -24.867 27.677 21.738 1.00 8.64 291 VAL A N 1
ATOM 2230 C CA . VAL A 1 291 ? -25.884 26.634 21.816 1.00 8.32 291 VAL A CA 1
ATOM 2231 C C . VAL A 1 291 ? -26.849 26.872 20.661 1.00 11.04 291 VAL A C 1
ATOM 2232 O O . VAL A 1 291 ? -27.685 27.775 20.710 1.00 12.11 291 VAL A O 1
ATOM 2236 N N . PHE A 1 292 ? -26.713 26.064 19.616 1.00 8.58 292 PHE A N 1
ATOM 2237 C CA . PHE A 1 292 ? -27.588 26.092 18.452 1.00 7.77 292 PHE A CA 1
ATOM 2238 C C . PHE A 1 292 ? -28.784 25.187 18.700 1.00 9.80 292 PHE A C 1
ATOM 2239 O O . PHE A 1 292 ? -28.613 24.011 19.025 1.00 10.34 292 PHE A O 1
ATOM 2247 N N . VAL A 1 293 ? -29.992 25.720 18.530 1.00 11.17 293 VAL A N 1
ATOM 2248 C CA . VAL A 1 293 ? -31.193 24.930 18.770 1.00 10.31 293 VAL A CA 1
ATOM 2249 C C . VAL A 1 293 ? -32.116 25.051 17.570 1.00 10.60 293 VAL A C 1
ATOM 2250 O O . VAL A 1 293 ? -32.352 26.152 17.058 1.00 10.18 293 VAL A O 1
ATOM 2254 N N . GLN A 1 294 ? -32.618 23.913 17.105 1.00 9.52 294 GLN A N 1
ATOM 2255 C CA . GLN A 1 294 ? -33.459 23.915 15.918 1.00 9.43 294 GLN A CA 1
ATOM 2256 C C . GLN A 1 294 ? -34.799 24.559 16.246 1.00 11.14 294 GLN A C 1
ATOM 2257 O O . GLN A 1 294 ? -35.348 24.364 17.335 1.00 11.69 294 GLN A O 1
ATOM 2263 N N . GLN A 1 295 ? -35.319 25.341 15.290 1.00 12.13 295 GLN A N 1
ATOM 2264 C CA . GLN A 1 295 ? -36.418 26.264 15.576 1.00 13.19 295 GLN A CA 1
ATOM 2265 C C . GLN A 1 295 ? -37.619 25.559 16.206 1.00 15.75 295 GLN A C 1
ATOM 2266 O O . GLN A 1 295 ? -38.232 26.086 17.144 1.00 14.26 295 GLN A O 1
ATOM 2272 N N . ALA A 1 296 ? -37.965 24.363 15.719 1.00 14.16 296 ALA A N 1
ATOM 2273 C CA . ALA A 1 296 ? -39.197 23.719 16.169 1.00 17.66 296 ALA A CA 1
ATOM 2274 C C . ALA A 1 296 ? -39.171 23.384 17.659 1.00 15.05 296 ALA A C 1
ATOM 2275 O O . ALA A 1 296 ? -40.236 23.287 18.282 1.00 18.94 296 ALA A O 1
ATOM 2277 N N . VAL A 1 297 ? -37.987 23.209 18.248 1.00 13.82 297 VAL A N 1
ATOM 2278 C CA . VAL A 1 297 ? -37.873 22.869 19.663 1.00 11.60 297 VAL A CA 1
ATOM 2279 C C . VAL A 1 297 ? -37.280 24.008 20.479 1.00 13.71 297 VAL A C 1
ATOM 2280 O O . VAL A 1 297 ? -37.020 23.830 21.672 1.00 12.56 297 VAL A O 1
ATOM 2284 N N . LYS A 1 298 ? -37.088 25.186 19.877 1.00 12.14 298 LYS A N 1
ATOM 2285 C CA . LYS A 1 298 ? -36.392 26.275 20.560 1.00 12.08 298 LYS A CA 1
ATOM 2286 C C . LYS A 1 298 ? -37.079 26.657 21.867 1.00 13.50 298 LYS A C 1
ATOM 2287 O O . LYS A 1 298 ? -36.437 26.712 22.922 1.00 12.42 298 LYS A O 1
ATOM 2293 N N . ASP A 1 299 ? -38.383 26.947 21.816 1.00 12.56 299 ASP A N 1
ATOM 2294 C CA . ASP A 1 299 ? -39.059 27.460 23.005 1.00 13.24 299 ASP A CA 1
ATOM 2295 C C . ASP A 1 299 ? -39.082 26.424 24.124 1.00 14.33 299 ASP A C 1
ATOM 2296 O O . ASP A 1 299 ? -38.867 26.762 25.296 1.00 13.31 299 ASP A O 1
ATOM 2301 N N . ALA A 1 300 ? -39.354 25.162 23.787 1.00 16.06 300 ALA A N 1
ATOM 2302 C CA . ALA A 1 300 ? -39.396 24.123 24.812 1.00 14.85 300 ALA A CA 1
ATOM 2303 C C . ALA A 1 300 ? -38.016 23.881 25.404 1.00 13.26 300 ALA A C 1
ATOM 2304 O O . ALA A 1 300 ? -37.880 23.658 26.614 1.00 13.07 300 ALA A O 1
ATOM 2306 N N . PHE A 1 301 ? -36.979 23.928 24.565 1.00 10.29 301 PHE A N 1
ATOM 2307 C CA . PHE A 1 301 ? -35.613 23.790 25.056 1.00 9.37 301 PHE A CA 1
ATOM 2308 C C . PHE A 1 301 ? -35.243 24.938 25.990 1.00 8.63 301 PHE A C 1
ATOM 2309 O O . PHE A 1 301 ? -34.682 24.715 27.068 1.00 10.00 301 PHE A O 1
ATOM 2317 N N . VAL A 1 302 ? -35.532 26.177 25.581 1.00 9.66 302 VAL A N 1
ATOM 2318 C CA . VAL A 1 302 ? -35.168 27.331 26.408 1.00 9.39 302 VAL A CA 1
ATOM 2319 C C . VAL A 1 302 ? -35.870 27.270 27.759 1.00 11.48 302 VAL A C 1
ATOM 2320 O O . VAL A 1 302 ? -35.266 27.560 28.799 1.00 12.12 302 VAL A O 1
ATOM 2324 N N . GLU A 1 303 ? -37.147 26.882 27.776 1.00 10.51 303 GLU A N 1
ATOM 2325 C CA . GLU A 1 303 ? -37.862 26.776 29.045 1.00 11.20 303 GLU A CA 1
ATOM 2326 C C . GLU A 1 303 ? -37.159 25.806 29.993 1.00 14.04 303 GLU A C 1
ATOM 2327 O O . GLU A 1 303 ? -37.004 26.088 31.189 1.00 14.08 303 GLU A O 1
ATOM 2333 N N . ARG A 1 304 ? -36.724 24.659 29.471 1.00 13.68 304 ARG A N 1
ATOM 2334 C CA . ARG A 1 304 ? -36.036 23.672 30.298 1.00 11.09 304 ARG A CA 1
ATOM 2335 C C . ARG A 1 304 ? -34.678 24.181 30.782 1.00 10.68 304 ARG A C 1
ATOM 2336 O O . ARG A 1 304 ? -34.294 23.928 31.930 1.00 11.52 304 ARG A O 1
ATOM 2344 N N . VAL A 1 305 ? -33.920 24.851 29.907 1.00 10.29 305 VAL A N 1
ATOM 2345 C CA . VAL A 1 305 ? -32.641 25.438 30.306 1.00 10.54 305 VAL A CA 1
ATOM 2346 C C . VAL A 1 305 ? -32.846 26.418 31.453 1.00 9.35 305 VAL A C 1
ATOM 2347 O O . VAL A 1 305 ? -32.161 26.358 32.483 1.00 10.50 305 VAL A O 1
ATOM 2351 N N . LEU A 1 306 ? -33.798 27.336 31.292 1.00 10.72 306 LEU A N 1
ATOM 2352 C CA . LEU A 1 306 ? -33.982 28.362 32.312 1.00 9.78 306 LEU A CA 1
ATOM 2353 C C . LEU A 1 306 ? -34.452 27.769 33.637 1.00 10.40 306 LEU A C 1
ATOM 2354 O O . LEU A 1 306 ? -34.060 28.265 34.703 1.00 12.77 306 LEU A O 1
ATOM 2359 N N . ALA A 1 307 ? -35.267 26.705 33.598 1.00 9.86 307 ALA A N 1
ATOM 2360 C CA . ALA A 1 307 ? -35.691 26.061 34.842 1.00 12.09 307 ALA A CA 1
ATOM 2361 C C . ALA A 1 307 ? -34.495 25.473 35.585 1.00 10.66 307 ALA A C 1
ATOM 2362 O O . ALA A 1 307 ? -34.416 25.562 36.816 1.00 13.41 307 ALA A O 1
ATOM 2364 N N . ARG A 1 308 ? -33.546 24.886 34.847 1.00 9.55 308 ARG A N 1
ATOM 2365 C CA . ARG A 1 308 ? -32.351 24.335 35.482 1.00 9.33 308 ARG A CA 1
ATOM 2366 C C . ARG A 1 308 ? -31.426 25.443 35.974 1.00 11.35 308 ARG A C 1
ATOM 2367 O O . ARG A 1 308 ? -30.858 25.349 37.067 1.00 11.86 308 ARG A O 1
ATOM 2375 N N . VAL A 1 309 ? -31.266 26.506 35.184 1.00 10.66 309 VAL A N 1
ATOM 2376 C CA . VAL A 1 309 ? -30.413 27.613 35.611 1.00 10.21 309 VAL A CA 1
ATOM 2377 C C . VAL A 1 309 ? -30.930 28.221 36.909 1.00 9.51 309 VAL A C 1
ATOM 2378 O O . VAL A 1 309 ? -30.145 28.592 37.792 1.00 12.23 309 VAL A O 1
ATOM 2382 N N . ALA A 1 310 ? -32.260 28.325 37.057 1.00 10.70 310 ALA A N 1
ATOM 2383 C CA . ALA A 1 310 ? -32.840 28.887 38.273 1.00 11.59 310 ALA A CA 1
ATOM 2384 C C . ALA A 1 310 ? -32.574 28.028 39.506 1.00 14.53 310 ALA A C 1
ATOM 2385 O O . ALA A 1 310 ? -32.675 28.537 40.628 1.00 18.55 310 ALA A O 1
ATOM 2387 N N . ARG A 1 311 ? -32.226 26.753 39.325 1.00 11.94 311 ARG A N 1
ATOM 2388 C CA . ARG A 1 311 ? -31.930 25.857 40.437 1.00 14.15 311 ARG A CA 1
ATOM 2389 C C . ARG A 1 311 ? -30.438 25.723 40.723 1.00 13.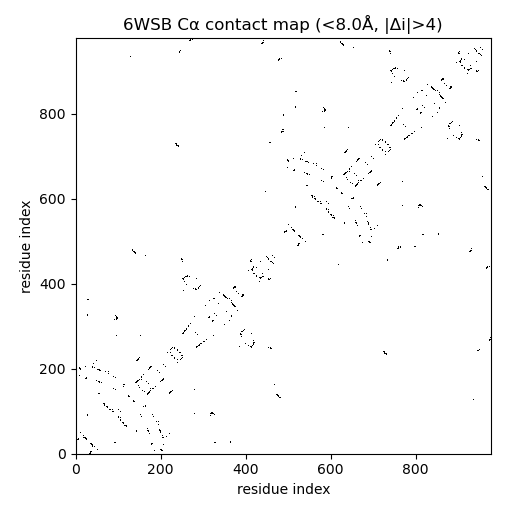28 311 ARG A C 1
ATOM 2390 O O . ARG A 1 311 ? -30.069 24.978 41.638 1.00 15.72 311 ARG A O 1
ATOM 2398 N N . ILE A 1 312 ? -29.578 26.431 39.984 1.00 11.69 312 ILE A N 1
ATOM 2399 C CA . ILE A 1 312 ? -28.161 26.445 40.318 1.00 9.78 312 ILE A CA 1
ATOM 2400 C C . ILE A 1 312 ? -27.979 27.013 41.721 1.00 14.09 312 ILE A C 1
ATOM 2401 O O . ILE A 1 312 ? -28.649 27.978 42.110 1.00 13.27 312 ILE A O 1
ATOM 2406 N N . ARG A 1 313 ? -27.082 26.404 42.501 1.00 12.13 313 ARG A N 1
ATOM 2407 C CA . ARG A 1 313 ? -26.879 26.801 43.895 1.00 12.78 313 ARG A CA 1
ATOM 2408 C C . ARG A 1 313 ? -25.638 27.681 43.960 1.00 10.09 313 ARG A C 1
ATOM 2409 O O . ARG A 1 313 ? -24.518 27.204 44.150 1.00 11.54 313 ARG A O 1
ATOM 2417 N N . VAL A 1 314 ? -25.852 28.979 43.777 1.00 11.41 314 VAL A N 1
ATOM 2418 C CA . VAL A 1 314 ? -24.781 29.967 43.839 1.00 10.94 314 VAL A CA 1
ATOM 2419 C C . VAL A 1 314 ? -24.474 30.262 45.300 1.00 13.13 314 VAL A C 1
ATOM 2420 O O . VAL A 1 314 ? -25.386 30.541 46.094 1.00 13.49 314 VAL A O 1
ATOM 2424 N N . GLY A 1 315 ? -23.200 30.187 45.670 1.00 11.51 315 GLY A N 1
ATOM 2425 C CA . GLY A 1 315 ? -22.859 30.403 47.062 1.00 10.84 315 GLY A CA 1
ATOM 2426 C C . GLY A 1 315 ? -21.367 30.365 47.303 1.00 10.58 315 GLY A C 1
ATOM 2427 O O . GLY A 1 315 ? -20.560 30.384 46.370 1.00 9.98 315 GLY A O 1
ATOM 2428 N N . LYS A 1 316 ? -21.014 30.320 48.586 1.00 10.14 316 LYS A N 1
ATOM 2429 C CA . LYS A 1 316 ? -19.611 30.234 48.970 1.00 9.13 316 LYS A CA 1
ATOM 2430 C C . LYS A 1 316 ? -19.026 28.925 48.457 1.00 10.84 316 LYS A C 1
ATOM 2431 O O . LYS A 1 316 ? -19.609 27.856 48.698 1.00 10.90 316 LYS A O 1
ATOM 2437 N N . PRO A 1 317 ? -17.876 28.950 47.787 1.00 9.00 317 PRO A N 1
ATOM 2438 C CA . PRO A 1 317 ? -17.297 27.686 47.303 1.00 10.41 317 PRO A CA 1
ATOM 2439 C C . PRO A 1 317 ? -16.806 26.772 48.413 1.00 11.37 317 PRO A C 1
ATOM 2440 O O . PRO A 1 317 ? -16.612 25.578 48.153 1.00 11.98 317 PRO A O 1
ATOM 2444 N N . SER A 1 318 ? -16.622 27.272 49.640 1.00 10.72 318 SER A N 1
ATOM 2445 C CA . SER A 1 318 ? -16.222 26.413 50.750 1.00 9.59 318 SER A CA 1
ATOM 2446 C C . SER A 1 318 ? -17.383 25.617 51.333 1.00 12.66 318 SER A C 1
ATOM 2447 O O . SER A 1 318 ? -17.146 24.715 52.146 1.00 15.06 318 SER A O 1
ATOM 2450 N N . ASP A 1 319 ? -18.617 25.945 50.950 1.00 11.53 319 ASP A N 1
ATOM 2451 C CA A ASP A 1 319 ? -19.807 25.225 51.393 0.53 11.26 319 ASP A CA 1
ATOM 2452 C CA B ASP A 1 319 ? -19.801 25.221 51.397 0.47 11.36 319 ASP A CA 1
ATOM 2453 C C . ASP A 1 319 ? -20.093 24.089 50.418 1.00 10.88 319 ASP A C 1
ATOM 2454 O O . ASP A 1 319 ? -20.188 24.316 49.210 1.00 12.55 319 ASP A O 1
ATOM 2463 N N . SER A 1 320 ? -20.236 22.866 50.945 1.00 13.44 320 SER A N 1
ATOM 2464 C CA . SER A 1 320 ? -20.414 21.698 50.084 1.00 13.80 320 SER A CA 1
ATOM 2465 C C . SER A 1 320 ? -21.713 21.732 49.283 1.00 13.96 320 SER A C 1
ATOM 2466 O O . SER A 1 320 ? -21.812 21.043 48.264 1.00 17.41 320 SER A O 1
ATOM 2469 N N . ASP A 1 321 ? -22.705 22.521 49.709 1.00 12.98 321 ASP A N 1
ATOM 2470 C CA . ASP A 1 321 ? -23.958 22.621 48.971 1.00 12.58 321 ASP A CA 1
ATOM 2471 C C . ASP A 1 321 ? -23.855 23.512 47.736 1.00 13.35 321 ASP A C 1
ATOM 2472 O O . ASP A 1 321 ? -24.735 23.456 46.868 1.00 16.32 321 ASP A O 1
ATOM 2477 N N . THR A 1 322 ? -22.815 24.333 47.641 1.00 10.97 322 THR A N 1
ATOM 2478 C CA . THR A 1 322 ? -22.648 25.202 46.485 1.00 10.52 322 THR A CA 1
ATOM 2479 C C . THR A 1 322 ? -22.273 24.389 45.255 1.00 10.55 322 THR A C 1
ATOM 2480 O O . THR A 1 322 ? -21.472 23.455 45.344 1.00 11.67 322 THR A O 1
ATOM 2484 N N . ASN A 1 323 ? -22.848 24.729 44.098 1.00 11.55 323 ASN A N 1
ATOM 2485 C CA . ASN A 1 323 ? -22.314 24.182 42.853 1.00 10.23 323 ASN A CA 1
ATOM 2486 C C . ASN A 1 323 ? -21.936 25.270 41.851 1.00 8.65 323 ASN A C 1
ATOM 2487 O O . ASN A 1 323 ? -21.594 24.953 40.707 1.00 10.49 323 ASN A O 1
ATOM 2492 N N . PHE A 1 324 ? -21.890 26.531 42.283 1.00 8.69 324 PHE A N 1
ATOM 2493 C CA . PHE A 1 324 ? -21.491 27.646 41.427 1.00 9.09 324 PHE A CA 1
ATOM 2494 C C . PHE A 1 324 ? -20.977 28.756 42.329 1.00 9.67 324 PHE A C 1
ATOM 2495 O O . PHE A 1 324 ? -21.726 29.262 43.169 1.00 9.83 324 PHE A O 1
ATOM 2503 N N . GLY A 1 325 ? -19.701 29.121 42.179 1.00 7.73 325 GLY A N 1
ATOM 2504 C CA . GLY A 1 325 ? -19.096 30.131 43.018 1.00 10.26 325 GLY A CA 1
ATOM 2505 C C . GLY A 1 325 ? -18.579 31.298 42.197 1.00 10.83 325 GLY A C 1
ATOM 2506 O O . GLY A 1 325 ? -19.119 31.614 41.131 1.00 11.05 325 GLY A O 1
ATOM 2507 N N . PRO A 1 326 ? -17.545 31.977 42.688 1.00 7.90 326 PRO A N 1
ATOM 2508 C CA . PRO A 1 326 ? -17.025 33.157 41.992 1.00 8.06 326 PRO A CA 1
ATOM 2509 C C . PRO A 1 326 ? -16.126 32.777 40.824 1.00 11.63 326 PRO A C 1
ATOM 2510 O O . PRO A 1 326 ? -15.721 31.629 40.655 1.00 11.03 326 PRO A O 1
ATOM 2514 N N . LEU A 1 327 ? -15.793 33.789 40.033 1.00 9.64 327 LEU A N 1
ATOM 2515 C CA . LEU A 1 327 ? -14.720 33.684 39.060 1.00 10.59 327 LEU A CA 1
ATOM 2516 C C . LEU A 1 327 ? -13.367 33.805 39.758 1.00 12.04 327 LEU A C 1
ATOM 2517 O O . LEU A 1 327 ? -13.266 34.205 40.919 1.00 11.78 327 LEU A O 1
ATOM 2522 N N . ALA A 1 328 ? -12.305 33.460 39.032 1.00 13.58 328 ALA A N 1
ATOM 2523 C CA . ALA A 1 328 ? -11.012 33.318 39.684 1.00 10.71 328 ALA A CA 1
ATOM 2524 C C . ALA A 1 328 ? -10.311 34.644 39.976 1.00 10.53 328 ALA A C 1
ATOM 2525 O O . ALA A 1 328 ? -9.291 34.626 40.664 1.00 12.38 328 ALA A O 1
ATOM 2527 N N . SER A 1 329 ? -10.816 35.786 39.494 1.00 12.92 329 SER A N 1
ATOM 2528 C CA . SER A 1 329 ? -10.107 37.046 39.715 1.00 13.65 329 SER A CA 1
ATOM 2529 C C . SER A 1 329 ? -11.003 38.227 39.373 1.00 15.38 329 SER A C 1
ATOM 2530 O O . SER A 1 329 ? -12.009 38.093 38.670 1.00 16.25 329 SER A O 1
ATOM 2533 N N . ALA A 1 330 ? -10.573 39.409 39.830 1.00 17.22 330 ALA A N 1
ATOM 2534 C CA . ALA A 1 330 ? -11.244 40.649 39.448 1.00 18.58 330 ALA A CA 1
ATOM 2535 C C . ALA A 1 330 ? -11.082 40.938 37.957 1.00 17.41 330 ALA A C 1
ATOM 2536 O O . ALA A 1 330 ? -12.003 41.466 37.326 1.00 17.47 330 ALA A O 1
ATOM 2538 N N . ALA A 1 331 ? -9.918 40.617 37.377 1.00 17.68 331 ALA A N 1
ATOM 2539 C CA . ALA A 1 331 ? -9.722 40.852 35.946 1.00 20.43 331 ALA A CA 1
ATOM 2540 C C . ALA A 1 331 ? -10.667 39.995 35.124 1.00 17.17 331 ALA A C 1
ATOM 2541 O O . ALA A 1 331 ? -11.176 40.432 34.084 1.00 18.29 331 ALA A O 1
ATOM 2543 N N . GLN A 1 332 ? -10.893 38.761 35.576 1.00 15.37 332 GLN A N 1
ATOM 2544 C CA . GLN A 1 332 ? -11.879 37.886 34.952 1.00 16.46 332 GLN A CA 1
ATOM 2545 C C . GLN A 1 332 ? -13.273 38.481 35.029 1.00 16.65 332 GLN A C 1
ATOM 2546 O O . GLN A 1 332 ? -14.006 38.505 34.031 1.00 15.61 332 GLN A O 1
ATOM 2552 N N . LEU A 1 333 ? -13.665 38.942 36.219 1.00 14.46 333 LEU A N 1
ATOM 2553 C CA . LEU A 1 333 ? -14.988 39.524 36.382 1.00 14.78 333 LEU A CA 1
ATOM 2554 C C . LEU A 1 333 ? -15.165 40.732 35.472 1.00 12.83 333 LEU A C 1
ATOM 2555 O O . LEU A 1 333 ? -16.203 40.872 34.820 1.00 13.95 333 LEU A O 1
ATOM 2560 N N . ASP A 1 334 ? -14.152 41.606 35.401 1.00 13.69 334 ASP A N 1
ATOM 2561 C CA . ASP A 1 334 ? -14.268 42.792 34.559 1.00 12.94 334 ASP A CA 1
ATOM 2562 C C . ASP A 1 334 ? -14.479 42.400 33.103 1.00 15.19 334 ASP A C 1
ATOM 2563 O O . ASP A 1 334 ? -15.325 42.975 32.409 1.00 13.94 334 ASP A O 1
ATOM 2568 N N . LYS A 1 335 ? -13.728 41.402 32.634 1.00 13.90 335 LYS A N 1
ATOM 2569 C CA . LYS A 1 335 ? -13.853 40.942 31.252 1.00 13.73 335 LYS A CA 1
ATOM 2570 C C . LYS A 1 335 ? -15.237 40.358 30.986 1.00 11.02 335 LYS A C 1
ATOM 2571 O O . LYS A 1 335 ? -15.879 40.672 29.969 1.00 12.08 335 LYS A O 1
ATOM 2577 N N . VAL A 1 336 ? -15.709 39.493 31.888 1.00 11.41 336 VAL A N 1
ATOM 2578 C CA . VAL A 1 336 ? -17.020 38.869 31.714 1.00 8.92 336 VAL A CA 1
ATOM 2579 C C . VAL A 1 336 ? -18.123 39.919 31.755 1.00 9.71 336 VAL A C 1
ATOM 2580 O O . VAL A 1 336 ? -19.042 39.904 30.930 1.00 10.96 336 VAL A O 1
ATOM 2584 N N . LEU A 1 337 ? -18.041 40.866 32.697 1.00 12.41 337 LEU A N 1
ATOM 2585 C CA . LEU A 1 337 ? -19.053 41.915 32.745 1.00 11.85 337 LEU A CA 1
ATOM 2586 C C . LEU A 1 337 ? -19.027 42.773 31.482 1.00 11.81 337 LEU A C 1
ATOM 2587 O O . LEU A 1 337 ? -20.080 43.209 31.006 1.00 12.03 337 LEU A O 1
ATOM 2592 N N . GLY A 1 338 ? -17.842 43.018 30.919 1.00 11.43 338 GLY A N 1
ATOM 2593 C CA . GLY A 1 338 ? -17.778 43.756 29.665 1.00 10.56 338 GLY A CA 1
ATOM 2594 C C . GLY A 1 338 ? -18.441 43.011 28.520 1.00 11.04 338 GLY A C 1
ATOM 2595 O O . GLY A 1 338 ? -19.086 43.619 27.657 1.00 10.83 338 GLY A O 1
ATOM 2596 N N . TYR A 1 339 ? -18.286 41.684 28.491 1.00 11.00 339 TYR A N 1
ATOM 2597 C CA . TYR A 1 339 ? -18.981 40.890 27.480 1.00 8.53 339 TYR A CA 1
ATOM 2598 C C . TYR A 1 339 ? -20.491 40.954 27.672 1.00 10.61 339 TYR A C 1
ATOM 2599 O O . TYR A 1 339 ? -21.240 41.053 26.693 1.00 10.16 339 TYR A O 1
ATOM 2608 N N . ILE A 1 340 ? -20.964 40.909 28.919 1.00 9.75 340 ILE A N 1
ATOM 2609 C CA . ILE A 1 340 ? -22.403 41.029 29.149 1.00 8.20 340 ILE A CA 1
ATOM 2610 C C . ILE A 1 340 ? -22.906 42.386 28.665 1.00 11.26 340 ILE A C 1
ATOM 2611 O O . ILE A 1 340 ? -23.961 42.478 28.016 1.00 11.37 340 ILE A O 1
ATOM 2616 N N . ASP A 1 341 ? -22.156 43.460 28.949 1.00 10.87 341 ASP A N 1
ATOM 2617 C CA . ASP A 1 341 ? -22.515 44.776 28.421 1.00 11.43 341 ASP A CA 1
ATOM 2618 C C . ASP A 1 341 ? -22.603 44.748 26.901 1.00 12.80 341 ASP A C 1
ATOM 2619 O O . ASP A 1 341 ? -23.531 45.319 26.312 1.00 11.45 341 ASP A O 1
ATOM 2624 N N . SER A 1 342 ? -21.625 44.101 26.257 1.00 9.09 342 SER A N 1
ATOM 2625 C CA . SER A 1 342 ? -21.586 44.013 24.798 1.00 8.42 342 SER A CA 1
ATOM 2626 C C . SER A 1 342 ? -22.795 43.267 24.254 1.00 10.91 342 SER A C 1
ATOM 2627 O O . SER A 1 342 ? -23.428 43.707 23.285 1.00 10.49 342 SER A O 1
ATOM 2630 N N . GLY A 1 343 ? -23.112 42.114 24.852 1.00 10.48 343 GLY A N 1
ATOM 2631 C CA . GLY A 1 343 ? -24.262 41.343 24.402 1.00 10.19 343 GLY A CA 1
ATOM 2632 C C . GLY A 1 343 ? -25.551 42.130 24.497 1.00 9.62 343 GLY A C 1
ATOM 2633 O O . GLY A 1 343 ? -26.363 42.124 23.568 1.00 10.60 343 GLY A O 1
ATOM 2634 N N . LYS A 1 344 ? -25.745 42.844 25.605 1.00 9.32 344 LYS A N 1
ATOM 2635 C CA . LYS A 1 344 ? -26.954 43.649 25.740 1.00 9.30 344 LYS A CA 1
ATOM 2636 C C . LYS A 1 344 ? -26.995 44.736 24.677 1.00 9.22 344 LYS A C 1
ATOM 2637 O O . LYS A 1 344 ? -28.024 44.945 24.020 1.00 10.88 344 LYS A O 1
ATOM 2643 N N . ALA A 1 345 ? -25.874 45.440 24.491 1.00 10.99 345 ALA A N 1
ATOM 2644 C CA . ALA A 1 345 ? -25.846 46.543 23.535 1.00 9.20 345 ALA A CA 1
ATOM 2645 C C . ALA A 1 345 ? -26.125 46.060 22.117 1.00 9.09 345 ALA A C 1
ATOM 2646 O O . ALA A 1 345 ? -26.874 46.710 21.371 1.00 10.95 345 ALA A O 1
ATOM 2648 N N . GLU A 1 346 ? -25.548 44.924 21.730 1.00 8.74 346 GLU A N 1
ATOM 2649 C CA . GLU A 1 346 ? -25.714 44.441 20.363 1.00 9.76 346 GLU A CA 1
ATOM 2650 C C . GLU A 1 346 ? -27.054 43.755 20.139 1.00 9.56 346 GLU A C 1
ATOM 2651 O O . GLU A 1 346 ? -27.341 43.341 19.005 1.00 10.81 346 GLU A O 1
ATOM 2657 N N . GLY A 1 347 ? -27.878 43.642 21.177 1.00 10.06 347 GLY A N 1
ATOM 2658 C CA . GLY A 1 347 ? -29.260 43.237 21.024 1.00 9.82 347 GLY A CA 1
ATOM 2659 C C . GLY A 1 347 ? -29.602 41.829 21.468 1.00 12.76 347 GLY A C 1
ATOM 2660 O O . GLY A 1 347 ? -30.737 41.392 21.239 1.00 13.28 347 GLY A O 1
ATOM 2661 N N . ALA A 1 348 ? -28.672 41.108 22.087 1.00 10.38 348 ALA A N 1
ATOM 2662 C CA . ALA A 1 348 ? -28.992 39.789 22.612 1.00 9.52 348 ALA A CA 1
ATOM 2663 C C . ALA A 1 348 ? -30.006 39.919 23.740 1.00 11.21 348 ALA A C 1
ATOM 2664 O O . ALA A 1 348 ? -29.959 40.862 24.536 1.00 11.83 348 ALA A O 1
ATOM 2666 N N . LYS A 1 349 ? -30.952 38.985 23.789 1.00 10.64 349 LYS A N 1
ATOM 2667 C CA . LYS A 1 349 ? -32.043 39.058 24.752 1.00 10.45 349 LYS A CA 1
ATOM 2668 C C . LYS A 1 349 ? -31.606 38.398 26.057 1.00 10.44 349 LYS A C 1
ATOM 2669 O O . LYS A 1 349 ? -31.293 37.202 26.081 1.00 11.45 349 LYS A O 1
ATOM 2675 N N . LEU A 1 350 ? -31.565 39.174 27.140 1.00 8.51 350 LEU A N 1
ATOM 2676 C CA . LEU A 1 350 ? -31.152 38.626 28.425 1.00 9.15 350 LEU A CA 1
ATOM 2677 C C . LEU A 1 350 ? -32.271 37.754 28.985 1.00 9.88 350 LEU A C 1
ATOM 2678 O O . LEU A 1 350 ? -33.387 38.231 29.220 1.00 10.59 350 LEU A O 1
ATOM 2683 N N . LEU A 1 351 ? -31.978 36.466 29.193 1.00 9.46 351 LEU A N 1
ATOM 2684 C CA . LEU A 1 351 ? -32.979 35.528 29.684 1.00 9.74 351 LEU A CA 1
ATOM 2685 C C . LEU A 1 351 ? -32.774 35.146 31.144 1.00 8.42 351 LEU A C 1
ATOM 2686 O O . LEU A 1 351 ? -33.733 34.727 31.801 1.00 11.91 351 LEU A O 1
ATOM 2691 N N . ALA A 1 352 ? -31.550 35.262 31.648 1.00 8.73 352 ALA A N 1
ATOM 2692 C CA . ALA A 1 352 ? -31.208 34.884 33.013 1.00 7.88 352 ALA A CA 1
ATOM 2693 C C . ALA A 1 352 ? -29.900 35.568 33.375 1.00 7.36 352 ALA A C 1
ATOM 2694 O O . ALA A 1 352 ? -29.028 35.755 32.522 1.00 9.39 352 ALA A O 1
ATOM 2696 N N . GLY A 1 353 ? -29.767 35.931 34.650 1.00 9.13 353 GLY A N 1
ATOM 2697 C CA . GLY A 1 353 ? -28.501 36.473 35.123 1.00 7.67 353 GLY A CA 1
ATOM 2698 C C . GLY A 1 353 ? -28.236 37.867 34.581 1.00 9.66 353 GLY A C 1
ATOM 2699 O O . GLY A 1 353 ? -29.139 38.702 34.473 1.00 10.84 353 GLY A O 1
ATOM 2700 N N . GLY A 1 354 ? -26.965 38.138 34.270 1.00 10.94 354 GLY A N 1
ATOM 2701 C CA . GLY A 1 354 ? -26.575 39.384 33.633 1.00 12.50 354 GLY A CA 1
ATOM 2702 C C . GLY A 1 354 ? -25.859 40.391 34.511 1.00 11.10 354 GLY A C 1
ATOM 2703 O O . GLY A 1 354 ? -25.567 41.497 34.033 1.00 13.56 354 GLY A O 1
ATOM 2704 N N . ALA A 1 355 ? -25.556 40.066 35.765 1.00 11.38 355 ALA A N 1
ATOM 2705 C CA . ALA A 1 355 ? -24.960 41.071 36.635 1.00 13.10 355 ALA A CA 1
ATOM 2706 C C . ALA A 1 355 ? -24.116 40.435 37.728 1.00 15.91 355 ALA A C 1
ATOM 2707 O O . ALA A 1 355 ? -24.234 39.245 38.040 1.00 14.76 355 ALA A O 1
ATOM 2709 N N . ARG A 1 356 ? -23.267 41.270 38.316 1.00 15.90 356 ARG A N 1
ATOM 2710 C CA . ARG A 1 356 ? -22.496 40.882 39.486 1.00 13.34 356 ARG A CA 1
ATOM 2711 C C . ARG A 1 356 ? -23.410 40.688 40.688 1.00 15.74 356 ARG A C 1
ATOM 2712 O O . ARG A 1 356 ? -24.399 41.405 40.855 1.00 17.82 356 ARG A O 1
ATOM 2720 N N . LEU A 1 357 ? -23.082 39.703 41.526 1.00 12.74 357 LEU A N 1
ATOM 2721 C CA A LEU A 1 357 ? -23.780 39.505 42.788 0.50 14.17 357 LEU A CA 1
ATOM 2722 C CA B LEU A 1 357 ? -23.767 39.492 42.798 0.50 14.37 357 LEU A CA 1
ATOM 2723 C C . LEU A 1 357 ? -23.018 40.252 43.879 1.00 16.65 357 LEU A C 1
ATOM 2724 O O . LEU A 1 357 ? -21.826 40.007 44.093 1.00 20.28 357 LEU A O 1
ATOM 2733 N N . VAL A 1 358 ? -23.699 41.173 44.558 1.00 18.55 358 VAL A N 1
ATOM 2734 C CA . VAL A 1 358 ? -22.986 42.003 45.525 1.00 20.26 358 VAL A CA 1
ATOM 2735 C C . VAL A 1 358 ? -23.667 42.055 46.888 1.00 22.72 358 VAL A C 1
ATOM 2736 O O . VAL A 1 358 ? -23.261 42.834 47.755 1.00 28.26 358 VAL A O 1
ATOM 2740 N N . ASN A 1 359 ? -24.685 41.231 47.108 1.00 21.11 359 ASN A N 1
ATOM 2741 C CA . ASN A 1 359 ? -25.338 41.211 48.413 1.00 24.43 359 ASN A CA 1
ATOM 2742 C C . ASN A 1 359 ? -24.533 40.389 49.413 1.00 19.61 359 ASN A C 1
ATOM 2743 O O . ASN A 1 359 ? -23.914 39.383 49.055 1.00 17.56 359 ASN A O 1
ATOM 2748 N N . ASP A 1 360 ? -24.545 40.826 50.675 1.00 19.85 360 ASP A N 1
ATOM 2749 C CA . ASP A 1 360 ? -23.977 40.075 51.803 1.00 20.97 360 ASP A CA 1
ATOM 2750 C C . ASP A 1 360 ? -22.536 39.687 51.462 1.00 19.83 360 ASP A C 1
ATOM 2751 O O . ASP A 1 360 ? -21.787 40.536 50.959 1.00 19.88 360 ASP A O 1
ATOM 2756 N N . HIS A 1 361 ? -22.119 38.439 51.694 1.00 18.22 361 HIS A N 1
ATOM 2757 C CA . HIS A 1 361 ? -20.725 38.048 51.498 1.00 18.17 361 HIS A CA 1
ATOM 2758 C C . HIS A 1 361 ? -20.285 38.104 50.045 1.00 18.21 361 HIS A C 1
ATOM 2759 O O . HIS A 1 361 ? -19.075 38.142 49.788 1.00 17.87 361 HIS A O 1
ATOM 2766 N N . PHE A 1 362 ? -21.225 38.086 49.089 1.00 15.28 362 PHE A N 1
ATOM 2767 C CA . PHE A 1 362 ? -20.843 38.072 47.673 1.00 13.27 362 PHE A CA 1
ATOM 2768 C C . PHE A 1 362 ? -20.044 39.318 47.311 1.00 13.89 362 PHE A C 1
ATOM 2769 O O . PHE A 1 362 ? -19.223 39.283 46.392 1.00 13.88 362 PHE A O 1
ATOM 2777 N N . ALA A 1 363 ? -20.260 40.420 48.038 1.00 16.62 363 ALA A N 1
ATOM 2778 C CA . ALA A 1 363 ? -19.561 41.657 47.721 1.00 14.94 363 ALA A CA 1
ATOM 2779 C C . ALA A 1 363 ? -18.052 41.523 47.894 1.00 17.96 363 ALA A C 1
ATOM 2780 O O . ALA A 1 363 ? -17.290 42.253 47.248 1.00 20.21 363 ALA A O 1
ATOM 2782 N N . SER A 1 364 ? -17.603 40.602 48.743 1.00 15.91 364 SER A N 1
ATOM 2783 C CA . SER A 1 364 ? -16.179 40.404 48.995 1.00 15.30 364 SER A CA 1
ATOM 2784 C C . SER A 1 364 ? -15.534 39.443 48.004 1.00 13.23 364 SER A C 1
ATOM 2785 O O . SER A 1 364 ? -14.316 39.232 48.073 1.00 16.27 364 SER A O 1
ATOM 2788 N N . GLY A 1 365 ? -16.311 38.875 47.089 1.00 12.89 365 GLY A N 1
ATOM 2789 C CA . GLY A 1 365 ? -15.770 37.975 46.092 1.00 11.93 365 GLY A CA 1
ATOM 2790 C C . GLY A 1 365 ? -16.010 38.464 44.682 1.00 13.30 365 GLY A C 1
ATOM 2791 O O . GLY A 1 365 ? -16.451 39.600 44.485 1.00 15.64 365 GLY A O 1
ATOM 2792 N N . GLN A 1 366 ? -15.715 37.617 43.702 1.00 9.99 366 GLN A N 1
ATOM 2793 C CA . GLN A 1 366 ? -15.814 37.978 42.291 1.00 10.28 366 GLN A CA 1
ATOM 2794 C C . GLN A 1 366 ? -16.928 37.173 41.624 1.00 10.56 366 GLN A C 1
ATOM 2795 O O . GLN A 1 366 ? -16.690 36.347 40.742 1.00 11.45 366 GLN A O 1
ATOM 2801 N N . TYR A 1 367 ? -18.172 37.450 42.023 1.00 9.74 367 TYR A N 1
ATOM 2802 C CA . TYR A 1 367 ? -19.307 36.625 41.619 1.00 8.82 367 TYR A CA 1
ATOM 2803 C C . TYR A 1 367 ? -20.117 37.266 40.498 1.00 10.87 367 TYR A C 1
ATOM 2804 O O . TYR A 1 367 ? -20.580 38.402 40.633 1.00 12.32 367 TYR A O 1
ATOM 2813 N N . VAL A 1 368 ? -20.333 36.512 39.428 1.00 9.89 368 VAL A N 1
ATOM 2814 C CA A VAL A 1 368 ? -21.223 36.891 38.334 0.73 11.37 368 VAL A CA 1
ATOM 2815 C CA B VAL A 1 368 ? -21.257 36.914 38.378 0.27 11.54 368 VAL A CA 1
ATOM 2816 C C . VAL A 1 368 ? -22.306 35.823 38.222 1.00 9.81 368 VAL A C 1
ATOM 2817 O O . VAL A 1 368 ? -21.997 34.624 38.248 1.00 10.43 368 VAL A O 1
ATOM 2824 N N . ALA A 1 369 ? -23.563 36.248 38.092 1.00 10.23 369 ALA A N 1
ATOM 2825 C CA . ALA A 1 369 ? -24.669 35.303 38.014 1.00 9.17 369 ALA A CA 1
ATOM 2826 C C . ALA A 1 369 ? -24.564 34.434 36.764 1.00 8.69 369 ALA A C 1
ATOM 2827 O O . ALA A 1 369 ? -24.097 34.889 35.720 1.00 10.25 369 ALA A O 1
ATOM 2829 N N . PRO A 1 370 ? -25.039 33.190 36.827 1.00 9.71 370 PRO A N 1
ATOM 2830 C CA . PRO A 1 370 ? -25.171 32.393 35.597 1.00 10.12 370 PRO A CA 1
ATOM 2831 C C . PRO A 1 370 ? -26.052 33.135 34.607 1.00 9.01 370 PRO A C 1
ATOM 2832 O O . PRO A 1 370 ? -27.193 33.498 34.916 1.00 9.62 370 PRO A O 1
ATOM 2836 N N . THR A 1 371 ? -25.512 33.384 33.416 1.00 8.26 371 THR A N 1
ATOM 2837 C CA . THR A 1 371 ? -26.140 34.298 32.464 1.00 7.35 371 THR A CA 1
ATOM 2838 C C . THR A 1 371 ? -26.485 33.567 31.175 1.00 8.71 371 THR A C 1
ATOM 2839 O O . THR A 1 371 ? -25.684 32.778 30.660 1.00 10.03 371 THR A O 1
ATOM 2843 N N . VAL A 1 372 ? -27.689 33.832 30.666 1.00 7.25 372 VAL A N 1
ATOM 2844 C CA . VAL A 1 372 ? -28.187 33.236 29.428 1.00 7.13 372 VAL A CA 1
ATOM 2845 C C . VAL A 1 372 ? -28.690 34.351 28.522 1.00 8.33 372 VAL A C 1
ATOM 2846 O O . VAL A 1 372 ? -29.534 35.156 28.936 1.00 9.34 372 VAL A O 1
ATOM 2850 N N . PHE A 1 373 ? -28.183 34.379 27.291 1.00 7.73 373 PHE A N 1
ATOM 2851 C CA . PHE A 1 373 ? -28.674 35.254 26.235 1.00 10.27 373 PHE A CA 1
ATOM 2852 C C . PHE A 1 373 ? -29.396 34.439 25.168 1.00 9.28 373 PHE A C 1
ATOM 2853 O O . PHE A 1 373 ? -28.909 33.382 24.744 1.00 10.35 373 PHE A O 1
ATOM 2861 N N . GLY A 1 374 ? -30.526 34.969 24.695 1.00 8.05 374 GLY A N 1
ATOM 2862 C CA . GLY A 1 374 ? -31.259 34.380 23.595 1.00 10.84 374 GLY A CA 1
ATOM 2863 C C . GLY A 1 374 ? -31.290 35.321 22.403 1.00 11.55 374 GLY A C 1
ATOM 2864 O O . GLY A 1 374 ? -30.864 36.473 22.482 1.00 12.71 374 GLY A O 1
ATOM 2865 N N . ASP A 1 375 ? -31.797 34.802 21.283 1.00 12.28 375 ASP A N 1
ATOM 2866 C CA . ASP A 1 375 ? -31.905 35.577 20.048 1.00 11.92 375 ASP A CA 1
ATOM 2867 C C . ASP A 1 375 ? -30.549 36.140 19.629 1.00 10.76 375 ASP A C 1
ATOM 2868 O O . ASP A 1 375 ? -30.445 37.280 19.169 1.00 13.06 375 ASP A O 1
ATOM 2873 N N . CYS A 1 376 ? -29.503 35.334 19.782 1.00 11.41 376 CYS A N 1
ATOM 2874 C CA . CYS A 1 376 ? -28.170 35.785 19.420 1.00 12.16 376 CYS A CA 1
ATOM 2875 C C . CYS A 1 376 ? -27.956 35.679 17.912 1.00 12.37 376 CYS A C 1
ATOM 2876 O O . CYS A 1 376 ? -28.667 34.959 17.203 1.00 15.37 376 CYS A O 1
ATOM 2879 N N . ARG A 1 377 ? -26.962 36.426 17.425 1.00 11.98 377 ARG A N 1
ATOM 2880 C CA . ARG A 1 377 ? -26.570 36.432 16.022 1.00 10.43 377 ARG A CA 1
ATOM 2881 C C . ARG A 1 377 ? -25.093 36.081 15.908 1.00 11.59 377 ARG A C 1
ATOM 2882 O O . ARG A 1 377 ? -24.301 36.377 16.807 1.00 11.25 377 ARG A O 1
ATOM 2890 N N . ASP A 1 378 ? -24.719 35.497 14.763 1.00 11.37 378 ASP A N 1
ATOM 2891 C CA . ASP A 1 378 ? -23.338 35.048 14.584 1.00 11.20 378 ASP A CA 1
ATOM 2892 C C . ASP A 1 378 ? -22.345 36.201 14.637 1.00 11.03 378 ASP A C 1
ATOM 2893 O O . ASP A 1 378 ? -21.175 35.989 14.974 1.00 14.88 378 ASP A O 1
ATOM 2898 N N . ASP A 1 379 ? -22.778 37.416 14.302 1.00 11.94 379 ASP A N 1
ATOM 2899 C CA . ASP A 1 379 ? -21.853 38.540 14.257 1.00 13.07 379 ASP A CA 1
ATOM 2900 C C . ASP A 1 379 ? -21.630 39.189 15.619 1.00 11.29 379 ASP A C 1
ATOM 2901 O O . ASP A 1 379 ? -20.769 40.068 15.731 1.00 14.13 379 ASP A O 1
ATOM 2906 N N . MET A 1 380 ? -22.383 38.804 16.646 1.00 9.02 380 MET A N 1
ATOM 2907 C CA . MET A 1 380 ? -22.211 39.428 17.952 1.00 8.97 380 MET A CA 1
ATOM 2908 C C . MET A 1 380 ? -20.855 39.089 18.552 1.00 9.33 380 MET A C 1
ATOM 2909 O O . MET A 1 380 ? -20.379 37.958 18.436 1.00 10.32 380 MET A O 1
ATOM 2914 N N . ARG A 1 381 ? -20.267 40.068 19.250 1.00 9.33 381 ARG A N 1
ATOM 2915 C CA . ARG A 1 381 ? -19.021 39.822 19.973 1.00 11.06 381 ARG A CA 1
ATOM 2916 C C . ARG A 1 381 ? -19.155 38.656 20.952 1.00 10.19 381 ARG A C 1
ATOM 2917 O O . ARG A 1 381 ? -18.243 37.825 21.056 1.00 10.46 381 ARG A O 1
ATOM 2925 N N . ILE A 1 382 ? -20.286 38.557 21.668 1.00 9.08 382 ILE A N 1
ATOM 2926 C CA . ILE A 1 382 ? -20.430 37.450 22.622 1.00 9.76 382 ILE A CA 1
ATOM 2927 C C . ILE A 1 382 ? -20.504 36.092 21.927 1.00 10.64 382 ILE A C 1
ATOM 2928 O O . ILE A 1 382 ? -20.219 35.066 22.561 1.00 9.64 382 ILE A O 1
ATOM 2933 N N . VAL A 1 383 ? -20.882 36.050 20.649 1.00 9.16 383 VAL A N 1
ATOM 2934 C CA . VAL A 1 383 ? -20.925 34.788 19.918 1.00 9.48 383 VAL A CA 1
ATOM 2935 C C . VAL A 1 383 ? -19.581 34.484 19.253 1.00 8.53 383 VAL A C 1
ATOM 2936 O O . VAL A 1 383 ? -19.166 33.318 19.201 1.00 10.03 383 VAL A O 1
ATOM 2940 N N . ARG A 1 384 ? -18.861 35.514 18.801 1.00 9.13 384 ARG A N 1
ATOM 2941 C CA . ARG A 1 384 ? -17.598 35.303 18.095 1.00 11.43 384 ARG A CA 1
ATOM 2942 C C . ARG A 1 384 ? -16.428 35.027 19.035 1.00 10.35 384 ARG A C 1
ATOM 2943 O O . ARG A 1 384 ? -15.485 34.324 18.649 1.00 13.04 384 ARG A O 1
ATOM 2951 N N . GLU A 1 385 ? -16.443 35.582 20.247 1.00 9.93 385 GLU A N 1
ATOM 2952 C CA . GLU A 1 385 ? -15.266 35.592 21.109 1.00 9.56 385 GLU A CA 1
ATOM 2953 C C . GLU A 1 385 ? -15.474 34.710 22.336 1.00 9.94 385 GLU A C 1
ATOM 2954 O O . GLU A 1 385 ? -16.562 34.685 22.915 1.00 10.37 385 GLU A O 1
ATOM 2960 N N . GLU A 1 386 ? -14.415 34.005 22.736 1.00 9.46 386 GLU A N 1
ATOM 2961 C CA . GLU A 1 386 ? -14.442 33.261 23.988 1.00 9.79 386 GLU A CA 1
ATOM 2962 C C . GLU A 1 386 ? -14.552 34.216 25.169 1.00 10.02 386 GLU A C 1
ATOM 2963 O O . GLU A 1 386 ? -13.724 35.119 25.337 1.00 12.48 386 GLU A O 1
ATOM 2969 N N . ILE A 1 387 ? -15.558 33.980 26.008 1.00 8.39 387 ILE A N 1
ATOM 2970 C CA . ILE A 1 387 ? -15.793 34.828 27.172 1.00 9.65 387 ILE A CA 1
ATOM 2971 C C . ILE A 1 387 ? -15.079 34.295 28.411 1.00 11.92 387 ILE A C 1
ATOM 2972 O O . ILE A 1 387 ? -14.611 35.082 29.245 1.00 10.23 387 ILE A O 1
ATOM 2977 N N . PHE A 1 388 ? -14.969 32.969 28.531 1.00 12.03 388 PHE A N 1
ATOM 2978 C CA . PHE A 1 388 ? -14.378 32.304 29.696 1.00 9.41 388 PHE A CA 1
ATOM 2979 C C . PHE A 1 388 ? -15.087 32.727 30.977 1.00 9.41 388 PHE A C 1
ATOM 2980 O O . PHE A 1 388 ? -14.469 33.016 32.001 1.00 13.54 388 PHE A O 1
ATOM 2988 N N . GLY A 1 389 ? -16.407 32.737 30.908 1.00 9.40 389 GLY A N 1
ATOM 2989 C CA . GLY A 1 389 ? -17.236 32.988 32.059 1.00 10.07 389 GLY A CA 1
ATOM 2990 C C . GLY A 1 389 ? -18.592 32.366 31.837 1.00 8.83 389 GLY A C 1
ATOM 2991 O O . GLY A 1 389 ? -18.837 31.727 30.809 1.00 8.46 389 GLY A O 1
ATOM 2992 N N . PRO A 1 390 ? -19.505 32.558 32.781 1.00 8.37 390 PRO A N 1
ATOM 2993 C CA . PRO A 1 390 ? -20.809 31.858 32.743 1.00 7.91 390 PRO A CA 1
ATOM 2994 C C . PRO A 1 390 ? -21.834 32.604 31.894 1.00 8.47 390 PRO A C 1
ATOM 2995 O O . PRO A 1 390 ? -22.737 33.274 32.405 1.00 9.02 390 PRO A O 1
ATOM 2999 N N . VAL A 1 391 ? -21.669 32.530 30.570 1.00 8.87 391 VAL A N 1
ATOM 3000 C CA . VAL A 1 391 ? -22.501 33.270 29.614 1.00 9.85 391 VAL A CA 1
ATOM 3001 C C . VAL A 1 391 ? -22.829 32.338 28.455 1.00 9.55 391 VAL A C 1
ATOM 3002 O O . VAL A 1 391 ? -21.976 32.085 27.599 1.00 8.53 391 VAL A O 1
ATOM 3006 N N . MET A 1 392 ? -24.064 31.853 28.410 1.00 8.42 392 MET A N 1
ATOM 3007 C CA . MET A 1 392 ? -24.536 30.994 27.330 1.00 7.97 392 MET A CA 1
ATOM 3008 C C . MET A 1 392 ? -25.178 31.856 26.247 1.00 9.41 392 MET A C 1
ATOM 3009 O O . MET A 1 392 ? -25.989 32.734 26.557 1.00 10.81 392 MET A O 1
ATOM 3014 N N . SER A 1 393 ? -24.828 31.601 24.983 1.00 7.76 393 SER A N 1
ATOM 3015 C CA . SER A 1 393 ? -25.468 32.256 23.843 1.00 6.77 393 SER A CA 1
ATOM 3016 C C . SER A 1 393 ? -26.304 31.229 23.098 1.00 8.19 393 SER A C 1
ATOM 3017 O O . SER A 1 393 ? -25.765 30.237 22.603 1.00 11.76 393 SER A O 1
ATOM 3020 N N . ILE A 1 394 ? -27.605 31.479 22.991 1.00 7.81 394 ILE A N 1
ATOM 3021 C CA . ILE A 1 394 ? -28.527 30.564 22.321 1.00 8.58 394 ILE A CA 1
ATOM 3022 C C . ILE A 1 394 ? -28.865 31.115 20.942 1.00 10.68 394 ILE A C 1
ATOM 3023 O O . ILE A 1 394 ? -29.330 32.258 20.811 1.00 11.45 394 ILE A O 1
ATOM 3028 N N . LEU A 1 395 ? -28.646 30.292 19.915 1.00 9.53 395 LEU A N 1
ATOM 3029 C CA . LEU A 1 395 ? -28.837 30.652 18.512 1.00 9.51 395 LEU A CA 1
ATOM 3030 C C . LEU A 1 395 ? -29.808 29.680 17.852 1.00 11.71 395 LEU A C 1
ATOM 3031 O O . LEU A 1 395 ? -29.580 28.467 17.862 1.00 13.63 395 LEU A O 1
ATOM 3036 N N . SER A 1 396 ? -30.857 30.200 17.233 1.00 10.56 396 SER A N 1
ATOM 3037 C CA . SER A 1 396 ? -31.779 29.325 16.519 1.00 8.95 396 SER A CA 1
ATOM 3038 C C . SER A 1 396 ? -31.265 29.005 15.115 1.00 12.19 396 SER A C 1
ATOM 3039 O O . SER A 1 396 ? -30.539 29.793 14.502 1.00 12.28 396 SER A O 1
ATOM 3042 N N . PHE A 1 397 ? -31.647 27.829 14.603 1.00 12.00 397 PHE A N 1
ATOM 3043 C CA . PHE A 1 397 ? -31.364 27.473 13.215 1.00 12.07 397 PHE A CA 1
ATOM 3044 C C . PHE A 1 397 ? -32.533 26.688 12.645 1.00 11.26 397 PHE A C 1
ATOM 3045 O O . PHE A 1 397 ? -33.368 26.159 13.382 1.00 13.14 397 PHE A O 1
ATOM 3053 N N . GLU A 1 398 ? -32.587 26.622 11.311 1.00 11.94 398 GLU A N 1
ATOM 3054 C CA . GLU A 1 398 ? -33.655 25.908 10.627 1.00 12.12 398 GLU A CA 1
ATOM 3055 C C . GLU A 1 398 ? -33.235 24.525 10.142 1.00 14.36 398 GLU A C 1
ATOM 3056 O O . GLU A 1 398 ? -33.994 23.565 10.310 1.00 16.80 398 GLU A O 1
ATOM 3062 N N . THR A 1 399 ? -32.060 24.397 9.524 1.00 12.24 399 THR A N 1
ATOM 3063 C CA . THR A 1 399 ? -31.668 23.142 8.888 1.00 12.00 399 THR A CA 1
ATOM 3064 C C . THR A 1 399 ? -30.347 22.624 9.442 1.00 11.30 399 THR A C 1
ATOM 3065 O O . THR A 1 399 ? -29.515 23.376 9.961 1.00 11.92 399 THR A O 1
ATOM 3069 N N . GLU A 1 400 ? -30.152 21.312 9.284 1.00 13.85 400 GLU A N 1
ATOM 3070 C CA . GLU A 1 400 ? -28.913 20.675 9.720 1.00 12.13 400 GLU A CA 1
ATOM 3071 C C . GLU A 1 400 ? -27.706 21.251 8.984 1.00 10.25 400 GLU A C 1
ATOM 3072 O O . GLU A 1 400 ? -26.670 21.540 9.604 1.00 11.38 400 GLU A O 1
ATOM 3078 N N . ASP A 1 401 ? -27.825 21.456 7.670 1.00 13.10 401 ASP A N 1
ATOM 3079 C CA . ASP A 1 401 ? -26.703 22.019 6.920 1.00 14.03 401 ASP A CA 1
ATOM 3080 C C . ASP A 1 401 ? -26.343 23.400 7.436 1.00 11.82 401 ASP A C 1
ATOM 3081 O O . ASP A 1 401 ? -25.157 23.745 7.536 1.00 12.49 401 ASP A O 1
ATOM 3086 N N . GLU A 1 402 ? -27.358 24.195 7.785 1.00 9.82 402 GLU A N 1
ATOM 3087 C CA . GLU A 1 402 ? -27.130 25.529 8.325 1.00 10.72 402 GLU A CA 1
ATOM 3088 C C . GLU A 1 402 ? -26.405 25.468 9.662 1.00 12.87 402 GLU A C 1
ATOM 3089 O O . GLU A 1 402 ? -25.427 26.188 9.878 1.00 10.82 402 GLU A O 1
ATOM 3095 N N . ALA A 1 403 ? -26.874 24.614 10.581 1.00 10.12 403 ALA A N 1
ATOM 3096 C CA . ALA A 1 403 ? -26.219 24.499 11.882 1.00 10.00 403 ALA A CA 1
ATOM 3097 C C . ALA A 1 403 ? -24.747 24.116 11.736 1.00 9.57 403 ALA A C 1
ATOM 3098 O O . ALA A 1 403 ? -23.878 24.680 12.415 1.00 10.73 403 ALA A O 1
ATOM 3100 N N . ILE A 1 404 ? -24.447 23.165 10.847 1.00 11.23 404 ILE A N 1
ATOM 3101 C CA . ILE A 1 404 ? -23.067 22.706 10.698 1.00 11.51 404 ILE A CA 1
ATOM 3102 C C . ILE A 1 404 ? -22.194 23.807 10.101 1.00 11.95 404 ILE A C 1
ATOM 3103 O O . ILE A 1 404 ? -21.071 24.054 10.567 1.00 10.14 404 ILE A O 1
ATOM 3108 N N . ALA A 1 405 ? -22.704 24.506 9.084 1.00 11.30 405 ALA A N 1
ATOM 3109 C CA . ALA A 1 405 ? -21.941 25.600 8.488 1.00 9.84 405 ALA A CA 1
ATOM 3110 C C . ALA A 1 405 ? -21.644 26.687 9.514 1.00 11.05 405 ALA A C 1
ATOM 3111 O O . ALA A 1 405 ? -20.509 27.173 9.614 1.00 12.80 405 ALA A O 1
ATOM 3113 N N . ARG A 1 406 ? -22.652 27.079 10.290 1.00 9.72 406 ARG A N 1
ATOM 3114 C CA . ARG A 1 406 ? -22.457 28.158 11.254 1.00 9.30 406 ARG A CA 1
ATOM 3115 C C . ARG A 1 406 ? -21.580 27.701 12.413 1.00 12.12 406 ARG A C 1
ATOM 3116 O O . ARG A 1 406 ? -20.746 28.468 12.912 1.00 11.45 406 ARG A O 1
ATOM 3124 N N . ALA A 1 407 ? -21.733 26.444 12.837 1.00 10.16 407 ALA A N 1
ATOM 3125 C CA . ALA A 1 407 ? -20.864 25.912 13.879 1.00 10.13 407 ALA A CA 1
ATOM 3126 C C . ALA A 1 407 ? -19.405 25.953 13.457 1.00 8.95 407 ALA A C 1
ATOM 3127 O O . ALA A 1 407 ? -18.522 26.223 14.276 1.00 10.91 407 ALA A O 1
ATOM 3129 N N . ASN A 1 408 ? -19.126 25.681 12.179 1.00 9.85 408 ASN A N 1
ATOM 3130 C CA . ASN A 1 408 ? -17.757 25.640 11.686 1.00 8.53 408 ASN A CA 1
ATOM 3131 C C . ASN A 1 408 ? -17.191 27.008 11.347 1.00 9.36 408 ASN A C 1
ATOM 3132 O O . ASN A 1 408 ? -15.985 27.105 11.095 1.00 9.55 408 ASN A O 1
ATOM 3137 N N . ALA A 1 409 ? -18.023 28.052 11.300 1.00 11.97 409 ALA A N 1
ATOM 3138 C CA . ALA A 1 409 ? -17.596 29.369 10.829 1.00 12.30 409 ALA A CA 1
ATOM 3139 C C . ALA A 1 409 ? -16.945 30.138 11.979 1.00 15.31 409 ALA A C 1
ATOM 3140 O O . ALA A 1 409 ? -17.481 31.110 12.520 1.00 15.12 409 ALA A O 1
ATOM 3142 N N . THR A 1 410 ? -15.754 29.670 12.344 1.00 11.02 410 THR A N 1
ATOM 3143 C CA . THR A 1 410 ? -14.980 30.214 13.452 1.00 11.81 410 THR A CA 1
ATOM 3144 C C . THR A 1 410 ? -13.533 29.785 13.260 1.00 11.88 410 THR A C 1
ATOM 3145 O O . THR A 1 410 ? -13.261 28.765 12.624 1.00 14.52 410 THR A O 1
ATOM 3149 N N . ASP A 1 411 ? -12.606 30.578 13.803 1.00 10.58 411 ASP A N 1
ATOM 3150 C CA . ASP A 1 411 ? -11.212 30.155 13.840 1.00 10.19 411 ASP A CA 1
ATOM 3151 C C . ASP A 1 411 ? -10.904 29.265 15.038 1.00 12.46 411 ASP A C 1
ATOM 3152 O O . ASP A 1 411 ? -9.801 28.701 15.104 1.00 12.71 411 ASP A O 1
ATOM 3157 N N . TYR A 1 412 ? -11.833 29.137 15.988 1.00 8.90 412 TYR A N 1
ATOM 3158 C CA . TYR A 1 412 ? -11.666 28.174 17.066 1.00 8.23 412 TYR A CA 1
ATOM 3159 C C . TYR A 1 412 ? -11.986 26.772 16.546 1.00 10.19 412 TYR A C 1
ATOM 3160 O O . TYR A 1 412 ? -12.550 26.601 15.462 1.00 11.56 412 TYR A O 1
ATOM 3169 N N . GLY A 1 413 ? -11.639 25.760 17.338 1.00 9.72 413 GLY A N 1
ATOM 3170 C CA . GLY A 1 413 ? -11.902 24.393 16.930 1.00 9.99 413 GLY A CA 1
ATOM 3171 C C . GLY A 1 413 ? -11.634 23.382 18.023 1.00 8.10 413 GLY A C 1
ATOM 3172 O O . GLY A 1 413 ? -11.155 22.277 17.756 1.00 9.77 413 GLY A O 1
ATOM 3173 N N . LEU A 1 414 ? -11.932 23.744 19.271 1.00 6.78 414 LEU A N 1
ATOM 3174 C CA . LEU A 1 414 ? -11.578 22.864 20.377 1.00 7.69 414 LEU A CA 1
ATOM 3175 C C . LEU A 1 414 ? -12.558 21.704 20.504 1.00 9.89 414 LEU A C 1
ATOM 3176 O O . LEU A 1 414 ? -12.171 20.539 20.387 1.00 9.92 414 LEU A O 1
ATOM 3181 N N . ALA A 1 415 ? -13.824 22.002 20.768 1.00 7.39 415 ALA A N 1
ATOM 3182 C CA . ALA A 1 415 ? -14.807 20.964 21.014 1.00 7.16 415 ALA A CA 1
ATOM 3183 C C . ALA A 1 415 ? -16.067 21.235 20.209 1.00 7.96 415 ALA A C 1
ATOM 3184 O O . ALA A 1 415 ? -16.251 22.304 19.630 1.00 8.24 415 ALA A O 1
ATOM 3186 N N . ALA A 1 416 ? -16.924 20.219 20.153 1.00 8.39 416 ALA A N 1
ATOM 3187 C CA . ALA A 1 416 ? -18.228 20.335 19.519 1.00 9.47 416 ALA A CA 1
ATOM 3188 C C . ALA A 1 416 ? -19.088 19.188 20.023 1.00 9.79 416 ALA A C 1
ATOM 3189 O O . ALA A 1 416 ? -18.574 18.177 20.496 1.00 9.27 416 ALA A O 1
ATOM 3191 N N . GLY A 1 417 ? -20.403 19.341 19.903 1.00 8.31 417 GLY A N 1
ATOM 3192 C CA . GLY A 1 417 ? -21.277 18.261 20.321 1.00 8.73 417 GLY A CA 1
ATOM 3193 C C . GLY A 1 417 ? -22.653 18.386 19.720 1.00 8.73 417 GLY A C 1
ATOM 3194 O O . GLY A 1 417 ? -23.080 19.471 19.307 1.00 9.26 417 GLY A O 1
ATOM 3195 N N . VAL A 1 418 ? -23.352 17.254 19.672 1.00 8.25 418 VAL A N 1
ATOM 3196 C CA . VAL A 1 418 ? -24.709 17.214 19.148 1.00 8.94 418 VAL A CA 1
ATOM 3197 C C . VAL A 1 418 ? -25.601 16.458 20.118 1.00 8.95 418 VAL A C 1
ATOM 3198 O O . VAL A 1 418 ? -25.158 15.557 20.840 1.00 9.90 418 VAL A O 1
ATOM 3202 N N . VAL A 1 419 ? -26.868 16.846 20.144 1.00 7.67 419 VAL A N 1
ATOM 3203 C CA . VAL A 1 419 ? -27.894 16.114 20.870 1.00 8.59 419 VAL A CA 1
ATOM 3204 C C . VAL A 1 419 ? -28.955 15.709 19.854 1.00 8.76 419 VAL A C 1
ATOM 3205 O O . VAL A 1 419 ? -29.599 16.572 19.238 1.00 9.62 419 VAL A O 1
ATOM 3209 N N . THR A 1 420 ? -29.126 14.400 19.667 1.00 8.95 420 THR A N 1
ATOM 3210 C CA . THR A 1 420 ? -30.093 13.853 18.727 1.00 10.53 420 THR A CA 1
ATOM 3211 C C . THR A 1 420 ? -30.277 12.389 19.072 1.00 9.47 420 THR A C 1
ATOM 3212 O O . THR A 1 420 ? -29.332 11.715 19.480 1.00 11.62 420 THR A O 1
ATOM 3216 N N . GLU A 1 421 ? -31.501 11.904 18.893 1.00 9.43 421 GLU A N 1
ATOM 3217 C CA . GLU A 1 421 ? -31.760 10.485 19.089 1.00 11.39 421 GLU A CA 1
ATOM 3218 C C . GLU A 1 421 ? -31.476 9.654 17.850 1.00 12.66 421 GLU A C 1
ATOM 3219 O O . GLU A 1 421 ? -31.532 8.423 17.930 1.00 12.79 421 GLU A O 1
ATOM 3225 N N . ASN A 1 422 ? -31.180 10.288 16.716 1.00 11.18 422 ASN A N 1
ATOM 3226 C CA . ASN A 1 422 ? -31.073 9.590 15.441 1.00 11.78 422 ASN A CA 1
ATOM 3227 C C . ASN A 1 422 ? -29.645 9.112 15.175 1.00 9.04 422 ASN A C 1
ATOM 3228 O O . ASN A 1 422 ? -28.690 9.901 15.244 1.00 11.85 422 ASN A O 1
ATOM 3233 N N . LEU A 1 423 ? -29.516 7.826 14.827 1.00 9.96 423 LEU A N 1
ATOM 3234 C CA . LEU A 1 423 ? -28.202 7.227 14.586 1.00 9.48 423 LEU A CA 1
ATOM 3235 C C . LEU A 1 423 ? -27.450 7.947 13.472 1.00 12.63 423 LEU A C 1
ATOM 3236 O O . LEU A 1 423 ? -26.298 8.370 13.653 1.00 11.90 423 LEU A O 1
ATOM 3241 N N . SER A 1 424 ? -28.081 8.080 12.304 1.00 11.20 424 SER A N 1
ATOM 3242 C CA . SER A 1 424 ? -27.398 8.668 11.155 1.00 11.42 424 SER A CA 1
ATOM 3243 C C . SER A 1 424 ? -27.006 10.114 11.426 1.00 10.72 424 SER A C 1
ATOM 3244 O O . SER A 1 424 ? -25.858 10.515 11.191 1.00 10.77 424 SER A O 1
ATOM 3247 N N . ARG A 1 425 ? -27.942 10.910 11.955 1.00 8.85 425 ARG A N 1
ATOM 3248 C CA . ARG A 1 425 ? -27.659 12.326 12.169 1.00 9.48 425 ARG A CA 1
ATOM 3249 C C . ARG A 1 425 ? -26.523 12.519 13.161 1.00 9.78 425 ARG A C 1
ATOM 3250 O O . ARG A 1 425 ? -25.665 13.390 12.968 1.00 10.18 425 ARG A O 1
ATOM 3258 N N . ALA A 1 426 ? -26.496 11.716 14.228 1.00 8.92 426 ALA A N 1
ATOM 3259 C CA . ALA A 1 426 ? -25.472 11.890 15.258 1.00 9.23 426 ALA A CA 1
ATOM 3260 C C . ALA A 1 426 ? -24.071 11.789 14.666 1.00 8.78 426 ALA A C 1
ATOM 3261 O O . ALA A 1 426 ? -23.240 12.685 14.847 1.00 11.15 426 ALA A O 1
ATOM 3263 N N . HIS A 1 427 ? -23.794 10.712 13.940 1.00 8.15 427 HIS A N 1
ATOM 3264 C CA . HIS A 1 427 ? -22.446 10.529 13.416 1.00 7.26 427 HIS A CA 1
ATOM 3265 C C . HIS A 1 427 ? -22.180 11.430 12.219 1.00 8.95 427 HIS A C 1
ATOM 3266 O O . HIS A 1 427 ? -21.083 11.983 12.104 1.00 10.72 427 HIS A O 1
ATOM 3273 N N . ARG A 1 428 ? -23.150 11.583 11.306 1.00 9.53 428 ARG A N 1
ATOM 3274 C CA . ARG A 1 428 ? -22.865 12.378 10.115 1.00 12.18 428 ARG A CA 1
ATOM 3275 C C . ARG A 1 428 ? -22.590 13.829 10.483 1.00 11.65 428 ARG A C 1
ATOM 3276 O O . ARG A 1 428 ? -21.704 14.462 9.899 1.00 11.54 428 ARG A O 1
ATOM 3284 N N . ALA A 1 429 ? -23.298 14.360 11.483 1.00 8.43 429 ALA A N 1
ATOM 3285 C CA . ALA A 1 429 ? -23.041 15.741 11.889 1.00 9.17 429 ALA A CA 1
ATOM 3286 C C . ALA A 1 429 ? -21.677 15.865 12.565 1.00 10.69 429 ALA A C 1
ATOM 3287 O O . ALA A 1 429 ? -20.892 16.767 12.242 1.00 10.61 429 ALA A O 1
ATOM 3289 N N . ILE A 1 430 ? -21.368 14.956 13.497 1.00 8.86 43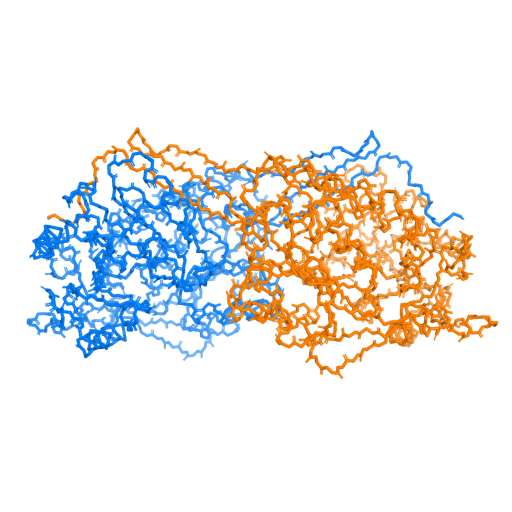0 ILE A N 1
ATOM 3290 C CA . ILE A 1 430 ? -20.075 15.009 14.186 1.00 8.46 430 ILE A CA 1
ATOM 3291 C C . ILE A 1 430 ? -18.914 14.912 13.198 1.00 9.39 430 ILE A C 1
ATOM 3292 O O . ILE A 1 430 ? -17.902 15.610 13.335 1.00 10.58 430 ILE A O 1
ATOM 3297 N N . HIS A 1 431 ? -19.042 14.069 12.172 1.00 8.93 431 HIS A N 1
ATOM 3298 C CA . HIS A 1 431 ? -17.944 13.920 11.225 1.00 10.01 431 HIS A CA 1
ATOM 3299 C C . HIS A 1 431 ? -17.677 15.200 10.442 1.00 9.59 431 HIS A C 1
ATOM 3300 O O . HIS A 1 431 ? -16.551 15.399 9.972 1.00 12.18 431 HIS A O 1
ATOM 3307 N N . ARG A 1 432 ? -18.673 16.080 10.319 1.00 8.44 432 ARG A N 1
ATOM 3308 C CA . ARG A 1 432 ? -18.534 17.333 9.587 1.00 10.09 432 ARG A CA 1
ATOM 3309 C C . ARG A 1 432 ? -18.124 18.517 10.460 1.00 8.05 432 ARG A C 1
ATOM 3310 O O . ARG A 1 432 ? -17.793 19.576 9.911 1.00 11.37 432 ARG A O 1
ATOM 3318 N N . LEU A 1 433 ? -18.116 18.370 11.783 1.00 8.28 433 LEU A N 1
ATOM 3319 C CA . LEU A 1 433 ? -17.782 19.479 12.677 1.00 8.59 433 LEU A CA 1
ATOM 3320 C C . LEU A 1 433 ? -16.273 19.564 12.877 1.00 12.71 433 LEU A C 1
ATOM 3321 O O . LEU A 1 433 ? -15.629 18.566 13.220 1.00 13.21 433 LEU A O 1
ATOM 3326 N N . GLU A 1 434 ? -15.715 20.762 12.691 1.00 9.50 434 GLU A N 1
ATOM 3327 C CA . GLU A 1 434 ? -14.261 20.952 12.682 1.00 9.55 434 GLU A CA 1
ATOM 3328 C C . GLU A 1 434 ? -13.731 21.231 14.092 1.00 9.92 434 GLU A C 1
ATOM 3329 O O . GLU A 1 434 ? -13.331 22.345 14.439 1.00 9.96 434 GLU A O 1
ATOM 3335 N N . ALA A 1 435 ? -13.703 20.170 14.898 1.00 8.47 435 ALA A N 1
ATOM 3336 C CA . ALA A 1 435 ? -13.233 20.259 16.271 1.00 7.98 435 ALA A CA 1
ATOM 3337 C C . ALA A 1 435 ? -12.553 18.957 16.664 1.00 8.85 435 ALA A C 1
ATOM 3338 O O . ALA A 1 435 ? -12.903 17.882 16.167 1.00 9.27 435 ALA A O 1
ATOM 3340 N N . GLY A 1 436 ? -11.598 19.060 17.593 1.00 8.67 436 GLY A N 1
ATOM 3341 C CA . GLY A 1 436 ? -10.847 17.890 18.005 1.00 7.61 436 GLY A CA 1
ATOM 3342 C C . GLY A 1 436 ? -11.523 17.034 19.049 1.00 8.76 436 GLY A C 1
ATOM 3343 O O . GLY A 1 436 ? -11.169 15.856 19.183 1.00 8.78 436 GLY A O 1
ATOM 3344 N N . ILE A 1 437 ? -12.486 17.593 19.784 1.00 8.29 437 ILE A N 1
ATOM 3345 C CA . ILE A 1 437 ? -13.111 16.929 20.928 1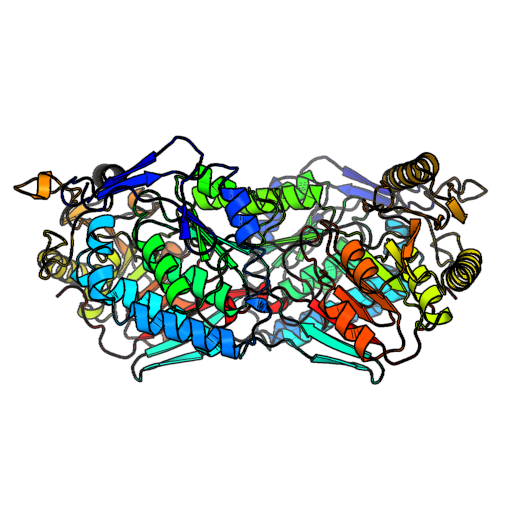.00 9.09 437 ILE A CA 1
ATOM 3346 C C . ILE A 1 437 ? -14.611 16.949 20.677 1.00 8.00 437 ILE A C 1
ATOM 3347 O O . ILE A 1 437 ? -15.233 18.016 20.772 1.00 9.29 437 ILE A O 1
ATOM 3352 N N . CYS A 1 438 ? -15.206 15.788 20.393 1.00 8.45 438 CYS A N 1
ATOM 3353 C CA . CYS A 1 438 ? -16.599 15.750 19.947 1.00 7.41 438 CYS A CA 1
ATOM 3354 C C . CYS A 1 438 ? -17.437 14.832 20.830 1.00 9.74 438 CYS A C 1
ATOM 3355 O O . CYS A 1 438 ? -17.030 13.708 21.136 1.00 11.41 438 CYS A O 1
ATOM 3358 N N . TRP A 1 439 ? -18.619 15.310 21.211 1.00 6.74 439 TRP A N 1
ATOM 3359 C CA . TRP A 1 439 ? -19.491 14.595 22.137 1.00 7.35 439 TRP A CA 1
ATOM 3360 C C . TRP A 1 439 ? -20.863 14.369 21.514 1.00 9.77 439 TRP A C 1
ATOM 3361 O O . TRP A 1 439 ? -21.453 15.297 20.953 1.00 11.60 439 TRP A O 1
ATOM 3372 N N . ILE A 1 440 ? -21.387 13.151 21.647 1.00 6.48 440 ILE A N 1
ATOM 3373 C CA . ILE A 1 440 ? -22.736 12.808 21.198 1.00 9.07 440 ILE A CA 1
ATOM 3374 C C . ILE A 1 440 ? -23.592 12.491 22.420 1.00 8.54 440 ILE A C 1
ATOM 3375 O O . ILE A 1 440 ? -23.325 11.524 23.146 1.00 8.42 440 ILE A O 1
ATOM 3380 N N . ASN A 1 441 ? -24.621 13.314 22.656 1.00 7.34 441 ASN A N 1
ATOM 3381 C CA . ASN A 1 441 ? -25.599 13.094 23.740 1.00 7.27 441 ASN A CA 1
ATOM 3382 C C . ASN A 1 441 ? -24.960 13.125 25.134 1.00 9.60 441 ASN A C 1
ATOM 3383 O O . ASN A 1 441 ? -25.486 12.540 26.096 1.00 10.02 441 ASN A O 1
ATOM 3388 N N . THR A 1 442 ? -23.873 13.884 25.255 1.00 8.63 442 THR A N 1
ATOM 3389 C CA . THR A 1 442 ? -23.177 14.141 26.510 1.00 8.71 442 THR A CA 1
ATOM 3390 C C . THR A 1 442 ? -22.294 15.367 26.293 1.00 7.74 442 THR A C 1
ATOM 3391 O O . THR A 1 442 ? -22.254 15.941 25.200 1.00 9.22 442 THR A O 1
ATOM 3395 N N . TRP A 1 443 ? -21.592 15.775 27.346 1.00 8.87 443 TRP A N 1
ATOM 3396 C CA . TRP A 1 443 ? -20.610 16.843 27.211 1.00 7.94 443 TRP A CA 1
ATOM 3397 C C . TRP A 1 443 ? -19.631 16.741 28.364 1.00 7.35 443 TRP A C 1
ATOM 3398 O O . TRP A 1 443 ? -20.021 16.396 29.481 1.00 8.81 443 TRP A O 1
ATOM 3409 N N . GLY A 1 444 ? -18.369 17.063 28.094 1.00 9.96 444 GLY A N 1
ATOM 3410 C CA . GLY A 1 444 ? -17.435 17.410 29.131 1.00 10.00 444 GLY A CA 1
ATOM 3411 C C . GLY A 1 444 ? -16.506 16.308 29.616 1.00 10.08 444 GLY A C 1
ATOM 3412 O O . GLY A 1 444 ? -15.444 16.625 30.157 1.00 13.49 444 GLY A O 1
ATOM 3413 N N . GLU A 1 445 ? -16.873 15.032 29.473 1.00 9.09 445 GLU A N 1
ATOM 3414 C CA A GLU A 1 445 ? -16.014 13.962 29.972 0.48 8.09 445 GLU A CA 1
ATOM 3415 C CA B GLU A 1 445 ? -16.007 13.974 29.976 0.52 7.94 445 GLU A CA 1
ATOM 3416 C C . GLU A 1 445 ? -14.747 13.876 29.126 1.00 9.06 445 GLU A C 1
ATOM 3417 O O . GLU A 1 445 ? -14.792 13.987 27.896 1.00 10.08 445 GLU A O 1
ATOM 3428 N N . SER A 1 446 ? -13.608 13.685 29.795 1.00 8.22 446 SER A N 1
ATOM 3429 C CA . SER A 1 446 ? -12.300 13.683 29.132 1.00 9.40 446 SER A CA 1
ATOM 3430 C C . SER A 1 446 ? -11.495 12.499 29.652 1.00 9.58 446 SER A C 1
ATOM 3431 O O . SER A 1 446 ? -10.537 12.658 30.412 1.00 10.52 446 SER A O 1
ATOM 3434 N N . PRO A 1 447 ? -11.866 11.285 29.251 1.00 9.33 447 PRO A N 1
ATOM 3435 C CA . PRO A 1 447 ? -11.202 10.084 29.780 1.00 12.22 447 PRO A CA 1
ATOM 3436 C C . PRO A 1 447 ? -9.722 10.061 29.432 1.00 9.34 447 PRO A C 1
ATOM 3437 O O . PRO A 1 447 ? -9.301 10.567 28.390 1.00 11.79 447 PRO A O 1
ATOM 3441 N N . ALA A 1 448 ? -8.937 9.421 30.307 1.00 9.16 448 ALA A N 1
ATOM 3442 C CA . ALA A 1 448 ? -7.496 9.340 30.083 1.00 10.24 448 ALA A CA 1
ATOM 3443 C C . ALA A 1 448 ? -7.156 8.710 28.736 1.00 11.04 448 ALA A C 1
ATOM 3444 O O . ALA A 1 448 ? -6.118 9.033 28.157 1.00 9.49 448 ALA A O 1
ATOM 3446 N N . GLU A 1 449 ? -8.014 7.816 28.223 1.00 11.28 449 GLU A N 1
ATOM 3447 C CA . GLU A 1 449 ? -7.765 7.132 26.957 1.00 11.19 449 GLU A CA 1
ATOM 3448 C C . GLU A 1 449 ? -7.997 8.010 25.736 1.00 9.26 449 GLU A C 1
ATOM 3449 O O . GLU A 1 449 ? -7.563 7.635 24.641 1.00 10.85 449 GLU A O 1
ATOM 3455 N N . MET A 1 450 ? -8.666 9.150 25.890 1.00 8.31 450 MET A N 1
ATOM 3456 C CA . MET A 1 450 ? -9.167 9.911 24.754 1.00 9.26 450 MET A CA 1
ATOM 3457 C C . MET A 1 450 ? -8.255 11.092 24.436 1.00 10.97 450 MET A C 1
ATOM 3458 O O . MET A 1 450 ? -8.175 12.028 25.242 1.00 8.64 450 MET A O 1
ATOM 3463 N N . PRO A 1 451 ? -7.580 11.120 23.287 1.00 7.56 451 PRO A N 1
ATOM 3464 C CA . PRO A 1 451 ? -6.769 12.299 22.946 1.00 7.71 451 PRO A CA 1
ATOM 3465 C C . PRO A 1 451 ? -7.651 13.526 22.810 1.00 9.01 451 PRO A C 1
ATOM 3466 O O . PRO A 1 451 ? -8.706 13.484 22.165 1.00 9.41 451 PRO A O 1
ATOM 3470 N N . VAL A 1 452 ? -7.207 14.634 23.406 1.00 8.67 452 VAL A N 1
ATOM 3471 C CA . VAL A 1 452 ? -7.976 15.872 23.380 1.00 6.54 452 VAL A CA 1
ATOM 3472 C C . VAL A 1 452 ? -7.073 17.038 23.002 1.00 10.42 452 VAL A C 1
ATOM 3473 O O . VAL A 1 452 ? -5.926 17.140 23.457 1.00 10.77 452 VAL A O 1
ATOM 3477 N N . GLY A 1 453 ? -7.611 17.926 22.178 1.00 9.57 453 GLY A N 1
ATOM 3478 C CA . GLY A 1 453 ? -6.886 19.097 21.729 1.00 8.14 453 GLY A CA 1
ATOM 3479 C C . GLY A 1 453 ? -7.651 19.721 20.588 1.00 8.25 453 GLY A C 1
ATOM 3480 O O . GLY A 1 453 ? -8.720 19.251 20.200 1.00 8.84 453 GLY A O 1
ATOM 3481 N N . GLY A 1 454 ? -7.093 20.801 20.064 1.00 7.66 454 GLY A N 1
ATOM 3482 C CA . GLY A 1 454 ? -7.827 21.663 19.161 1.00 8.57 454 GLY A CA 1
ATOM 3483 C C . GLY A 1 454 ? -7.486 21.521 17.690 1.00 10.22 454 GLY A C 1
ATOM 3484 O O . GLY A 1 454 ? -6.360 21.207 17.316 1.00 11.68 454 GLY A O 1
ATOM 3485 N N . TYR A 1 455 ? -8.503 21.749 16.865 1.00 8.79 455 TYR A N 1
ATOM 3486 C CA . TYR A 1 455 ? -8.370 22.109 15.464 1.00 8.17 455 TYR A CA 1
ATOM 3487 C C . TYR A 1 455 ? -8.119 23.610 15.346 1.00 9.91 455 TYR A C 1
ATOM 3488 O O . TYR A 1 455 ? -8.420 24.379 16.265 1.00 9.59 455 TYR A O 1
ATOM 3497 N N . LYS A 1 456 ? -7.561 24.022 14.207 1.00 10.61 456 LYS A N 1
ATOM 3498 C CA . LYS A 1 456 ? -7.491 25.445 13.811 1.00 9.90 456 LYS A CA 1
ATOM 3499 C C . LYS A 1 456 ? -6.719 26.202 14.890 1.00 11.04 456 LYS A C 1
ATOM 3500 O O . LYS A 1 456 ? -5.640 25.746 15.301 1.00 10.72 456 LYS A O 1
ATOM 3506 N N . GLN A 1 457 ? -7.216 27.335 15.383 1.00 10.01 457 GLN A N 1
ATOM 3507 C CA . GLN A 1 457 ? -6.427 28.148 16.300 1.00 10.03 457 GLN A CA 1
ATOM 3508 C C . GLN A 1 457 ? -6.626 27.747 17.753 1.00 10.70 457 GLN A C 1
ATOM 3509 O O . GLN A 1 457 ? -6.054 28.384 18.644 1.00 12.15 457 GLN A O 1
ATOM 3515 N N . SER A 1 458 ? -7.348 26.655 18.008 1.00 9.65 458 SER A N 1
ATOM 3516 C CA . SER A 1 458 ? -7.541 26.169 19.368 1.00 9.17 458 SER A CA 1
ATOM 3517 C C . SER A 1 458 ? -6.418 25.264 19.853 1.00 9.58 458 SER A C 1
ATOM 3518 O O . SER A 1 458 ? -6.434 24.869 21.020 1.00 10.14 458 SER A O 1
ATOM 3521 N N . GLY A 1 459 ? -5.457 24.907 19.017 1.00 11.56 459 GLY A N 1
ATOM 3522 C CA . GLY A 1 459 ? -4.345 24.167 19.579 1.00 12.78 459 GLY A CA 1
ATOM 3523 C C . GLY A 1 459 ? -3.437 23.556 18.544 1.00 13.45 459 GLY A C 1
ATOM 3524 O O . GLY A 1 459 ? -3.697 23.584 17.336 1.00 15.46 459 GLY A O 1
ATOM 3525 N N . VAL A 1 460 ? -2.342 23.003 19.061 1.00 11.48 460 VAL A N 1
ATOM 3526 C CA . VAL A 1 460 ? -1.401 22.175 18.314 1.00 13.17 460 VAL A CA 1
ATOM 3527 C C . VAL A 1 460 ? -1.110 20.955 19.177 1.00 10.84 460 VAL A C 1
ATOM 3528 O O . VAL A 1 460 ? -0.897 21.084 20.388 1.00 11.50 460 VAL A O 1
ATOM 3532 N N . GLY A 1 461 ? -1.133 19.770 18.570 1.00 13.70 461 GLY A N 1
ATOM 3533 C CA . GLY A 1 461 ? -0.907 18.564 19.339 1.00 12.99 461 GLY A CA 1
ATOM 3534 C C . GLY A 1 461 ? -2.091 18.198 20.220 1.00 12.75 461 GLY A C 1
ATOM 3535 O O . GLY A 1 461 ? -3.178 18.780 20.152 1.00 11.54 461 GLY A O 1
ATOM 3536 N N . ARG A 1 462 ? -1.864 17.193 21.067 1.00 11.92 462 ARG A N 1
ATOM 3537 C CA . ARG A 1 462 ? -2.927 16.618 21.879 1.00 10.86 462 ARG A CA 1
ATOM 3538 C C . ARG A 1 462 ? -2.404 16.295 23.271 1.00 12.42 462 ARG A C 1
ATOM 3539 O O . ARG A 1 462 ? -1.192 16.219 23.508 1.00 13.73 462 ARG A O 1
ATOM 3547 N N . GLU A 1 463 ? -3.348 16.090 24.190 1.00 8.47 463 GLU A N 1
ATOM 3548 C CA . GLU A 1 463 ? -3.082 15.523 25.503 1.00 9.80 463 GLU A CA 1
ATOM 3549 C C . GLU A 1 463 ? -3.926 14.267 25.692 1.00 9.94 463 GLU A C 1
ATOM 3550 O O . GLU A 1 463 ? -4.970 14.102 25.054 1.00 10.78 463 GLU A O 1
ATOM 3556 N N . ASN A 1 464 ? -3.440 13.371 26.558 1.00 10.35 464 ASN A N 1
ATOM 3557 C CA . ASN A 1 464 ? -4.101 12.112 26.911 1.00 8.97 464 ASN A CA 1
ATOM 3558 C C . ASN A 1 464 ? -4.090 11.107 25.759 1.00 12.84 464 ASN A C 1
ATOM 3559 O O . ASN A 1 464 ? -3.676 11.428 24.637 1.00 11.84 464 ASN A O 1
ATOM 3564 N N . GLY A 1 465 ? -4.476 9.866 26.053 1.00 14.96 465 GLY A N 1
ATOM 3565 C CA . GLY A 1 465 ? -4.399 8.787 25.089 1.00 14.36 465 GLY A CA 1
ATOM 3566 C C . GLY A 1 465 ? -2.984 8.277 24.876 1.00 13.34 465 GLY A C 1
ATOM 3567 O O . GLY A 1 465 ? -1.988 8.899 25.249 1.00 13.09 465 GLY A O 1
ATOM 3568 N N . ILE A 1 466 ? -2.901 7.106 24.242 1.00 12.82 466 ILE A N 1
ATOM 3569 C CA . ILE A 1 466 ? -1.596 6.504 23.972 1.00 12.35 466 ILE A CA 1
ATOM 3570 C C . ILE A 1 466 ? -0.744 7.419 23.098 1.00 13.67 466 ILE A C 1
ATOM 3571 O O . ILE A 1 466 ? 0.468 7.553 23.317 1.00 13.23 466 ILE A O 1
ATOM 3576 N N . THR A 1 467 ? -1.361 8.066 22.098 1.00 13.16 467 THR A N 1
ATOM 3577 C CA . THR A 1 467 ? -0.590 8.866 21.142 1.00 14.64 467 THR A CA 1
ATOM 3578 C C . THR A 1 467 ? 0.177 10.000 21.812 1.00 14.95 467 THR A C 1
ATOM 3579 O O . THR A 1 467 ? 1.233 10.406 21.313 1.00 15.28 467 THR A O 1
ATOM 3583 N N . THR A 1 468 ? -0.332 10.534 22.925 1.00 13.59 468 THR A N 1
ATOM 3584 C CA . THR A 1 468 ? 0.341 11.657 23.572 1.00 15.61 468 THR A CA 1
ATOM 3585 C C . THR A 1 468 ? 1.631 11.216 24.249 1.00 25.26 468 THR A C 1
ATOM 3586 O O . THR A 1 468 ? 2.620 11.959 24.265 1.00 18.96 468 THR A O 1
ATOM 3590 N N . LEU A 1 469 ? 1.633 10.021 24.839 1.00 22.69 469 LEU A N 1
ATOM 3591 C CA . LEU A 1 469 ? 2.871 9.477 25.379 1.00 22.57 469 LEU A CA 1
ATOM 3592 C C . LEU A 1 469 ? 3.915 9.379 24.281 1.00 24.47 469 LEU A C 1
ATOM 3593 O O . LEU A 1 469 ? 5.103 9.664 24.501 1.00 22.03 469 LEU A O 1
ATOM 3598 N N . GLU A 1 470 ? 3.467 9.034 23.073 1.00 29.85 470 GLU A N 1
ATOM 3599 C CA A GLU A 1 470 ? 4.404 8.864 21.974 0.52 29.20 470 GLU A CA 1
ATOM 3600 C CA B GLU A 1 470 ? 4.370 8.876 21.936 0.48 29.41 470 GLU A CA 1
ATOM 3601 C C . GLU A 1 470 ? 5.097 10.176 21.615 1.00 25.44 470 GLU A C 1
ATOM 3602 O O . GLU A 1 470 ? 6.283 10.160 21.270 1.00 21.68 470 GLU A O 1
ATOM 3613 N N . HIS A 1 471 ? 4.418 11.324 21.728 1.00 28.40 471 HIS A N 1
ATOM 3614 C CA A HIS A 1 471 ? 4.950 12.641 21.421 0.53 21.30 471 HIS A CA 1
ATOM 3615 C CA B HIS A 1 471 ? 5.143 12.542 21.360 0.47 25.19 471 HIS A CA 1
ATOM 3616 C C . HIS A 1 471 ? 5.737 13.276 22.568 1.00 21.33 471 HIS A C 1
ATOM 3617 O O . HIS A 1 471 ? 6.065 14.461 22.483 1.00 19.01 471 HIS A O 1
ATOM 3630 N N . TYR A 1 472 ? 5.997 12.550 23.654 1.00 15.32 472 TYR A N 1
ATOM 3631 C CA . TYR A 1 472 ? 6.992 12.952 24.643 1.00 13.58 472 TYR A CA 1
ATOM 3632 C C . TYR A 1 472 ? 8.277 12.130 24.486 1.00 12.46 472 TYR A C 1
ATOM 3633 O O . TYR A 1 472 ? 9.095 12.035 25.416 1.00 10.65 472 TYR A O 1
ATOM 3642 N N . THR A 1 473 ? 8.455 11.522 23.319 1.00 11.53 473 THR A N 1
ATOM 3643 C CA . THR A 1 473 ? 9.701 10.891 22.920 1.00 9.58 473 THR A CA 1
ATOM 3644 C C . THR A 1 473 ? 10.085 11.440 21.551 1.00 10.37 473 THR A C 1
ATOM 3645 O O . THR A 1 473 ? 9.253 11.995 20.826 1.00 13.69 473 THR A O 1
ATOM 3649 N N . ARG A 1 474 ? 11.364 11.304 21.213 1.00 10.05 474 ARG A N 1
ATOM 3650 C CA . ARG A 1 474 ? 11.852 11.613 19.879 1.00 10.12 474 ARG A CA 1
ATOM 3651 C C . ARG A 1 474 ? 12.330 10.325 19.226 1.00 9.90 474 ARG A C 1
ATOM 3652 O O . ARG A 1 474 ? 12.847 9.431 19.897 1.00 11.30 474 ARG A O 1
ATOM 3660 N N . ILE A 1 475 ? 12.132 10.231 17.918 1.00 9.54 475 ILE A N 1
ATOM 3661 C CA . ILE A 1 475 ? 12.449 9.018 17.171 1.00 9.25 475 ILE A CA 1
ATOM 3662 C C . ILE A 1 475 ? 13.906 9.053 16.735 1.00 10.61 475 ILE A C 1
ATOM 3663 O O . ILE A 1 475 ? 14.353 10.013 16.088 1.00 11.00 475 ILE A O 1
ATOM 3668 N N . LYS A 1 476 ? 14.648 8.008 17.083 1.00 9.85 476 LYS A N 1
ATOM 3669 C CA . LYS A 1 476 ? 15.968 7.756 16.518 1.00 8.08 476 LYS A CA 1
ATOM 3670 C C . LYS A 1 476 ? 15.856 6.539 15.610 1.00 9.15 476 LYS A C 1
ATOM 3671 O O . LYS A 1 476 ? 15.485 5.453 16.069 1.00 10.93 476 LYS A O 1
ATOM 3677 N N . SER A 1 477 ? 16.187 6.707 14.336 1.00 7.92 477 SER A N 1
ATOM 3678 C CA . SER A 1 477 ? 16.200 5.585 13.404 1.00 7.30 477 SER A CA 1
ATOM 3679 C C . SER A 1 477 ? 17.621 5.060 13.297 1.00 8.41 477 SER A C 1
ATOM 3680 O O . SER A 1 477 ? 18.555 5.843 13.119 1.00 10.79 477 SER A O 1
ATOM 3683 N N . VAL A 1 478 ? 17.785 3.743 13.393 1.00 8.23 478 VAL A N 1
ATOM 3684 C CA . VAL A 1 478 ? 19.099 3.109 13.312 1.00 7.94 478 VAL A CA 1
ATOM 3685 C C . VAL A 1 478 ? 19.072 2.133 12.148 1.00 10.47 478 VAL A C 1
ATOM 3686 O O . VAL A 1 478 ? 18.309 1.159 12.178 1.00 11.00 478 VAL A O 1
ATOM 3690 N N . GLN A 1 479 ? 19.901 2.373 11.128 1.00 7.58 479 GLN A N 1
ATOM 3691 C CA . GLN A 1 479 ? 20.077 1.398 10.052 1.00 8.76 479 GLN A CA 1
ATOM 3692 C C . GLN A 1 479 ? 21.337 0.577 10.310 1.00 10.30 479 GLN A C 1
ATOM 3693 O O . GLN A 1 479 ? 22.435 1.132 10.454 1.00 11.26 479 GLN A O 1
ATOM 3699 N N . VAL A 1 480 ? 21.183 -0.743 10.348 1.00 8.27 480 VAL A N 1
ATOM 3700 C CA . VAL A 1 480 ? 22.303 -1.657 10.543 1.00 8.71 480 VAL A CA 1
ATOM 3701 C C . VAL A 1 480 ? 22.645 -2.276 9.195 1.00 8.80 480 VAL A C 1
ATOM 3702 O O . VAL A 1 480 ? 21.806 -2.952 8.586 1.00 11.29 480 VAL A O 1
ATOM 3706 N N . GLU A 1 481 ? 23.869 -2.052 8.721 1.00 10.04 481 GLU A N 1
ATOM 3707 C CA . GLU A 1 481 ? 24.352 -2.685 7.500 1.00 10.01 481 GLU A CA 1
ATOM 3708 C C . GLU A 1 481 ? 25.184 -3.905 7.883 1.00 14.42 481 GLU A C 1
ATOM 3709 O O . GLU A 1 481 ? 26.223 -3.770 8.538 1.00 13.47 481 GLU A O 1
ATOM 3715 N N . LEU A 1 482 ? 24.718 -5.091 7.479 1.00 10.31 482 LEU A N 1
ATOM 3716 C CA . LEU A 1 482 ? 25.410 -6.343 7.768 1.00 11.77 482 LEU A CA 1
ATOM 3717 C C . LEU A 1 482 ? 26.263 -6.833 6.613 1.00 12.78 482 LEU A C 1
ATOM 3718 O O . LEU A 1 482 ? 27.106 -7.720 6.810 1.00 12.86 482 LEU A O 1
ATOM 3723 N N . GLY A 1 483 ? 26.050 -6.302 5.411 1.00 11.72 483 GLY A N 1
ATOM 3724 C CA . GLY A 1 483 ? 26.793 -6.710 4.243 1.00 12.92 483 GLY A CA 1
ATOM 3725 C C . GLY A 1 483 ? 27.895 -5.730 3.896 1.00 13.46 483 GLY A C 1
ATOM 3726 O O . GLY A 1 483 ? 28.217 -4.808 4.649 1.00 13.83 483 GLY A O 1
ATOM 3727 N N . ARG A 1 484 ? 28.466 -5.933 2.713 1.00 16.08 484 ARG A N 1
ATOM 3728 C CA . ARG A 1 484 ? 29.526 -5.063 2.230 1.00 16.77 484 ARG A CA 1
ATOM 3729 C C . ARG A 1 484 ? 28.958 -3.698 1.874 1.00 16.85 484 ARG A C 1
ATOM 3730 O O . ARG A 1 484 ? 27.889 -3.591 1.264 1.00 17.16 484 ARG A O 1
ATOM 3738 N N . TYR A 1 485 ? 29.660 -2.642 2.286 1.00 12.93 485 TYR A N 1
ATOM 3739 C CA . TYR A 1 485 ? 29.295 -1.302 1.846 1.00 12.50 485 TYR A CA 1
ATOM 3740 C C . TYR A 1 485 ? 29.792 -1.134 0.415 1.00 16.56 485 TYR A C 1
ATOM 3741 O O . TYR A 1 485 ? 31.002 -1.153 0.162 1.00 16.41 485 TYR A O 1
ATOM 3750 N N . GLN A 1 486 ? 28.866 -1.011 -0.525 1.00 17.27 486 GLN A N 1
ATOM 3751 C CA . GLN A 1 486 ? 29.245 -0.872 -1.921 1.00 22.09 486 GLN A CA 1
ATOM 3752 C C . GLN A 1 486 ? 29.748 0.543 -2.153 1.00 21.99 486 GLN A C 1
ATOM 3753 O O . GLN A 1 486 ? 29.009 1.501 -1.899 1.00 20.77 486 GLN A O 1
ATOM 3755 N N . PRO A 1 487 ? 30.992 0.724 -2.590 1.00 23.08 487 PRO A N 1
ATOM 3756 C CA . PRO A 1 487 ? 31.520 2.084 -2.747 1.00 23.82 487 PRO A CA 1
ATOM 3757 C C . PRO A 1 487 ? 30.696 2.886 -3.743 1.00 23.50 487 PRO A C 1
ATOM 3758 O O . PRO A 1 487 ? 30.361 2.411 -4.829 1.00 24.92 487 PRO A O 1
ATOM 3762 N N . VAL A 1 488 ? 30.355 4.107 -3.352 1.00 23.42 488 VAL A N 1
ATOM 3763 C CA . VAL A 1 488 ? 29.686 5.011 -4.276 1.00 22.39 488 VAL A CA 1
ATOM 3764 C C . VAL A 1 488 ? 30.705 5.745 -5.140 1.00 21.46 488 VAL A C 1
ATOM 3765 O O . VAL A 1 488 ? 30.497 5.928 -6.343 1.00 37.46 488 VAL A O 1
ATOM 3769 N N . PHE A 1 489 ? 31.837 6.144 -4.549 1.00 20.67 489 PHE A N 1
ATOM 3770 C CA . PHE A 1 489 ? 32.988 6.672 -5.277 1.00 25.17 489 PHE A CA 1
ATOM 3771 C C . PHE A 1 489 ? 33.985 5.533 -5.462 1.00 33.95 489 PHE A C 1
ATOM 3772 O O . PHE A 1 489 ? 34.773 5.233 -4.561 1.00 33.64 489 PHE A O 1
ATOM 3780 N N . GLY A 1 490 ? 33.950 4.902 -6.631 1.00 38.86 490 GLY A N 1
ATOM 3781 C CA . GLY A 1 490 ? 34.821 3.772 -6.909 1.00 45.72 490 GLY A CA 1
ATOM 3782 C C . GLY A 1 490 ? 35.956 4.089 -7.863 1.00 52.68 490 GLY A C 1
ATOM 3783 O O . GLY A 1 490 ? 35.751 4.727 -8.893 1.00 53.49 490 GLY A O 1
ATOM 3784 N N . SER B 1 2 ? 17.066 31.838 -23.287 1.00 20.80 2 SER B N 1
ATOM 3785 C CA . SER B 1 2 ? 17.004 30.866 -22.198 1.00 14.64 2 SER B CA 1
ATOM 3786 C C . SER B 1 2 ? 16.621 29.487 -22.723 1.00 11.96 2 SER B C 1
ATOM 3787 O O . SER B 1 2 ? 15.857 29.368 -23.688 1.00 18.01 2 SER B O 1
ATOM 3790 N N . VAL B 1 3 ? 17.151 28.447 -22.074 1.00 10.55 3 VAL B N 1
ATOM 3791 C CA . VAL B 1 3 ? 16.977 27.080 -22.567 1.00 11.82 3 VAL B CA 1
ATOM 3792 C C . VAL B 1 3 ? 15.507 26.689 -22.563 1.00 13.31 3 VAL B C 1
ATOM 3793 O O . VAL B 1 3 ? 14.970 26.200 -23.566 1.00 15.69 3 VAL B O 1
ATOM 3797 N N . TYR B 1 4 ? 14.839 26.877 -21.425 1.00 12.04 4 TYR B N 1
ATOM 3798 C CA . TYR B 1 4 ? 13.483 26.393 -21.228 1.00 11.81 4 TYR B CA 1
ATOM 3799 C C . TYR B 1 4 ? 12.444 27.497 -21.326 1.00 13.37 4 TYR B C 1
ATOM 3800 O O . TYR B 1 4 ? 11.262 27.231 -21.101 1.00 20.15 4 TYR B O 1
ATOM 3809 N N . GLY B 1 5 ? 12.848 28.721 -21.663 1.00 11.64 5 GLY B N 1
ATOM 3810 C CA . GLY B 1 5 ? 11.888 29.775 -21.929 1.00 13.70 5 GLY B CA 1
ATOM 3811 C C . GLY B 1 5 ? 11.383 30.503 -20.702 1.00 18.31 5 GLY B C 1
ATOM 3812 O O . GLY B 1 5 ? 12.157 30.827 -19.798 1.00 22.27 5 GLY B O 1
ATOM 3813 N N . LEU B 1 6 ? 10.089 30.792 -20.687 1.00 11.26 6 LEU B N 1
ATOM 3814 C CA . LEU B 1 6 ? 9.418 31.422 -19.561 1.00 10.08 6 LEU B CA 1
ATOM 3815 C C . LEU B 1 6 ? 8.614 30.364 -18.818 1.00 11.11 6 LEU B C 1
ATOM 3816 O O . LEU B 1 6 ? 7.766 29.692 -19.419 1.00 15.30 6 LEU B O 1
ATOM 3821 N N . GLN B 1 7 ? 8.878 30.212 -17.527 1.00 10.19 7 GLN B N 1
ATOM 3822 C CA . GLN B 1 7 ? 8.099 29.299 -16.707 1.00 9.66 7 GLN B CA 1
ATOM 3823 C C . GLN B 1 7 ? 7.324 30.091 -15.660 1.00 9.91 7 GLN B C 1
ATOM 3824 O O . GLN B 1 7 ? 7.682 31.219 -15.317 1.00 11.50 7 GLN B O 1
ATOM 3830 N N . ARG B 1 8 ? 6.228 29.510 -15.186 1.00 11.58 8 ARG B N 1
ATOM 3831 C CA . ARG B 1 8 ? 5.195 30.283 -14.495 1.00 9.26 8 ARG B CA 1
ATOM 3832 C C . ARG B 1 8 ? 4.748 29.520 -13.249 1.00 10.40 8 ARG B C 1
ATOM 3833 O O . ARG B 1 8 ? 5.497 28.723 -12.670 1.00 10.28 8 ARG B O 1
ATOM 3841 N N . LEU B 1 9 ? 3.530 29.802 -12.795 1.00 10.22 9 LEU B N 1
ATOM 3842 C CA . LEU B 1 9 ? 2.946 29.116 -11.651 1.00 9.50 9 LEU B CA 1
ATOM 3843 C C . LEU B 1 9 ? 2.155 27.911 -12.135 1.00 8.68 9 LEU B C 1
ATOM 3844 O O . LEU B 1 9 ? 1.875 27.763 -13.321 1.00 12.88 9 LEU B O 1
ATOM 3849 N N . TYR B 1 10 ? 1.773 27.040 -11.202 1.00 9.47 10 TYR B N 1
ATOM 3850 C CA . TYR B 1 10 ? 0.879 25.927 -11.527 1.00 8.63 10 TYR B CA 1
ATOM 3851 C C . TYR B 1 10 ? -0.235 25.938 -10.494 1.00 10.17 10 TYR B C 1
ATOM 3852 O O . TYR B 1 10 ? -0.017 25.562 -9.337 1.00 10.22 10 TYR B O 1
ATOM 3861 N N . ILE B 1 11 ? -1.412 26.385 -10.905 1.00 12.12 11 ILE B N 1
ATOM 3862 C CA . ILE B 1 11 ? -2.557 26.525 -10.017 1.00 11.77 11 ILE B CA 1
ATOM 3863 C C . ILE B 1 11 ? -3.779 25.962 -10.726 1.00 10.65 11 ILE B C 1
ATOM 3864 O O . ILE B 1 11 ? -3.979 26.202 -11.922 1.00 11.71 11 ILE B O 1
ATOM 3869 N N . ALA B 1 12 ? -4.573 25.172 -9.992 1.00 12.29 12 ALA B N 1
ATOM 3870 C CA . ALA B 1 12 ? -5.869 24.688 -10.471 1.00 11.42 12 ALA B CA 1
ATOM 3871 C C . ALA B 1 12 ? -5.718 23.865 -11.749 1.00 12.38 12 ALA B C 1
ATOM 3872 O O . ALA B 1 12 ? -6.482 24.019 -12.704 1.00 14.05 12 ALA B O 1
ATOM 3874 N N . GLY B 1 13 ? -4.718 22.985 -11.767 1.00 11.60 13 GLY B N 1
ATOM 3875 C CA . GLY B 1 13 ? -4.592 22.030 -12.853 1.00 12.56 13 GLY B CA 1
ATOM 3876 C C . GLY B 1 13 ? -3.996 22.558 -14.136 1.00 14.14 13 GLY B C 1
ATOM 3877 O O . GLY B 1 13 ? -4.121 21.897 -15.170 1.00 16.93 13 GLY B O 1
ATOM 3878 N N . ALA B 1 14 ? -3.324 23.708 -14.103 1.00 13.73 14 ALA B N 1
ATOM 3879 C CA . ALA B 1 14 ? -2.758 24.273 -15.320 1.00 13.52 14 ALA B CA 1
ATOM 3880 C C . ALA B 1 14 ? -1.632 25.237 -14.976 1.00 12.59 14 ALA B C 1
ATOM 3881 O O . ALA B 1 14 ? -1.584 25.804 -13.884 1.00 13.56 14 ALA B O 1
ATOM 3883 N N . HIS B 1 15 ? -0.741 25.444 -15.942 1.00 13.28 15 HIS B N 1
ATOM 3884 C CA . HIS B 1 15 ? 0.204 26.545 -15.833 1.00 12.49 15 HIS B CA 1
ATOM 3885 C C . HIS B 1 15 ? -0.553 27.864 -15.879 1.00 11.12 15 HIS B C 1
ATOM 3886 O O . HIS B 1 15 ? -1.541 28.004 -16.606 1.00 15.53 15 HIS B O 1
ATOM 3893 N N . ALA B 1 16 ? -0.094 28.837 -15.094 1.00 11.52 16 ALA B N 1
ATOM 3894 C CA . ALA B 1 16 ? -0.848 30.071 -14.937 1.00 14.86 16 ALA B CA 1
ATOM 3895 C C . ALA B 1 16 ? 0.089 31.252 -14.755 1.00 10.67 16 ALA B C 1
ATOM 3896 O O . ALA B 1 16 ? 1.105 31.161 -14.057 1.00 12.37 16 ALA B O 1
ATOM 3898 N N . ASP B 1 17 ? -0.285 32.364 -15.374 1.00 13.08 17 ASP B N 1
ATOM 3899 C CA . ASP B 1 17 ? 0.437 33.620 -15.221 1.00 12.25 17 ASP B CA 1
ATOM 3900 C C . ASP B 1 17 ? 0.398 34.100 -13.777 1.00 13.79 17 ASP B C 1
ATOM 3901 O O . ASP B 1 17 ? -0.663 34.107 -13.147 1.00 14.24 17 ASP B O 1
ATOM 3906 N N . ALA B 1 18 ? 1.550 34.530 -13.265 1.00 13.25 18 ALA B N 1
ATOM 3907 C CA . ALA B 1 18 ? 1.579 35.236 -11.992 1.00 11.61 18 ALA B CA 1
ATOM 3908 C C . ALA B 1 18 ? 1.046 36.657 -12.172 1.00 14.93 18 ALA B C 1
ATOM 3909 O O . ALA B 1 18 ? 0.864 37.147 -13.295 1.00 16.15 18 ALA B O 1
ATOM 3911 N N . THR B 1 19 ? 0.805 37.336 -11.045 1.00 13.18 19 THR B N 1
ATOM 3912 C CA . THR B 1 19 ? 0.318 38.714 -11.074 1.00 14.81 19 THR B CA 1
ATOM 3913 C C . THR B 1 19 ? 1.219 39.650 -10.275 1.00 17.78 19 THR B C 1
ATOM 3914 O O . THR B 1 19 ? 0.756 40.660 -9.739 1.00 21.81 19 THR B O 1
ATOM 3918 N N . SER B 1 20 ? 2.511 39.341 -10.201 1.00 14.34 20 SER B N 1
ATOM 3919 C CA . SER B 1 20 ? 3.477 40.192 -9.516 1.00 16.35 20 SER B CA 1
ATOM 3920 C C . SER B 1 20 ? 4.184 41.186 -10.427 1.00 15.99 20 SER B C 1
ATOM 3921 O O . SER B 1 20 ? 4.728 42.179 -9.929 1.00 17.92 20 SER B O 1
ATOM 3924 N N . GLY B 1 21 ? 4.237 40.919 -11.730 1.00 16.98 21 GLY B N 1
ATOM 3925 C CA . GLY B 1 21 ? 5.081 41.705 -12.605 1.00 17.68 21 GLY B CA 1
ATOM 3926 C C . GLY B 1 21 ? 6.563 41.473 -12.419 1.00 15.67 21 GLY B C 1
ATOM 3927 O O . GLY B 1 21 ? 7.368 42.242 -12.952 1.00 21.26 21 GLY B O 1
ATOM 3928 N N . LYS B 1 22 ? 6.951 40.431 -11.688 1.00 14.92 22 LYS B N 1
ATOM 3929 C CA . LYS B 1 22 ? 8.348 40.157 -11.385 1.00 15.16 22 LYS B CA 1
ATOM 3930 C C . LYS B 1 22 ? 8.727 38.755 -11.845 1.00 14.57 22 LYS B C 1
ATOM 3931 O O . LYS B 1 22 ? 7.905 37.834 -11.821 1.00 12.97 22 LYS B O 1
ATOM 3937 N N . THR B 1 23 ? 9.979 38.608 -12.279 1.00 15.92 23 THR B N 1
ATOM 3938 C CA . THR B 1 23 ? 10.551 37.310 -12.606 1.00 13.05 23 THR B CA 1
ATOM 3939 C C . THR B 1 23 ? 11.903 37.176 -11.924 1.00 12.15 23 THR B C 1
ATOM 3940 O O . THR B 1 23 ? 12.497 38.157 -11.468 1.00 14.74 23 THR B O 1
ATOM 3944 N N . PHE B 1 24 ? 12.375 35.936 -11.841 1.00 11.07 24 PHE B N 1
ATOM 3945 C CA . PHE B 1 24 ? 13.729 35.655 -11.400 1.00 11.96 24 PHE B CA 1
ATOM 3946 C C . PHE B 1 24 ? 14.330 34.638 -12.356 1.00 11.81 24 PHE B C 1
ATOM 3947 O O . PHE B 1 24 ? 13.614 33.971 -13.110 1.00 13.50 24 PHE B O 1
ATOM 3955 N N . ASP B 1 25 ? 15.657 34.558 -12.343 1.00 9.41 25 ASP B N 1
ATOM 3956 C CA . ASP B 1 25 ? 16.410 33.707 -13.257 1.00 9.79 25 ASP B CA 1
ATOM 3957 C C . ASP B 1 25 ? 16.891 32.449 -12.548 1.00 9.34 25 ASP B C 1
ATOM 3958 O O . ASP B 1 25 ? 17.325 32.501 -11.390 1.00 11.03 25 ASP B O 1
ATOM 3963 N N . THR B 1 26 ? 16.849 31.316 -13.254 1.00 9.81 26 THR B N 1
ATOM 3964 C CA . THR B 1 26 ? 17.584 30.136 -12.829 1.00 8.21 26 THR B CA 1
ATOM 3965 C C . THR B 1 26 ? 18.627 29.783 -13.879 1.00 8.94 26 THR B C 1
ATOM 3966 O O . THR B 1 26 ? 18.369 29.873 -15.086 1.00 9.70 26 THR B O 1
ATOM 3970 N N . PHE B 1 27 ? 19.800 29.367 -13.405 1.00 8.95 27 PHE B N 1
ATOM 3971 C CA . PHE B 1 27 ? 20.963 29.107 -14.240 1.00 8.88 27 PHE B CA 1
ATOM 3972 C C . PHE B 1 27 ? 21.405 27.661 -14.112 1.00 10.82 27 PHE B C 1
ATOM 3973 O O . PHE B 1 27 ? 21.077 26.965 -13.147 1.00 12.30 27 PHE B O 1
ATOM 3981 N N . ASP B 1 28 ? 22.165 27.227 -15.112 1.00 8.72 28 ASP B N 1
ATOM 3982 C CA . ASP B 1 28 ? 22.934 25.995 -15.054 1.00 9.43 28 ASP B CA 1
ATOM 3983 C C . ASP B 1 28 ? 24.247 26.333 -14.362 1.00 10.02 28 ASP B C 1
ATOM 3984 O O . ASP B 1 28 ? 25.056 27.071 -14.931 1.00 12.07 28 ASP B O 1
ATOM 3989 N N . PRO B 1 29 ? 24.496 25.849 -13.144 1.00 10.96 29 PRO B N 1
ATOM 3990 C CA . PRO B 1 29 ? 25.713 26.264 -12.431 1.00 12.73 29 PRO B CA 1
ATOM 3991 C C . PRO B 1 29 ? 26.983 25.654 -1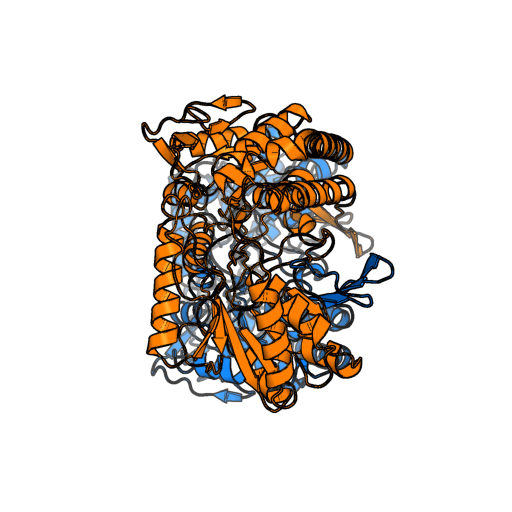2.982 1.00 16.60 29 PRO B C 1
ATOM 3992 O O . PRO B 1 29 ? 28.072 26.044 -12.534 1.00 16.74 29 PRO B O 1
ATOM 3996 N N . ALA B 1 30 ? 26.892 24.721 -13.934 1.00 12.34 30 ALA B N 1
ATOM 3997 C CA . ALA B 1 30 ? 28.086 24.238 -14.615 1.00 13.63 30 ALA B CA 1
ATOM 3998 C C . ALA B 1 30 ? 28.561 25.179 -15.718 1.00 13.05 30 ALA B C 1
ATOM 3999 O O . ALA B 1 30 ? 29.743 25.156 -16.065 1.00 14.48 30 ALA B O 1
ATOM 4001 N N . THR B 1 31 ? 27.672 26.001 -16.282 1.00 13.35 31 THR B N 1
ATOM 4002 C CA . THR B 1 31 ? 28.011 26.779 -17.472 1.00 15.07 31 THR B CA 1
ATOM 4003 C C . THR B 1 31 ? 27.623 28.242 -17.391 1.00 12.74 31 THR B C 1
ATOM 4004 O O . THR B 1 31 ? 28.090 29.030 -18.228 1.00 17.50 31 THR B O 1
ATOM 4008 N N . GLY B 1 32 ? 26.783 28.633 -16.443 1.00 12.71 32 GLY B N 1
ATOM 4009 C CA . GLY B 1 32 ? 26.249 29.974 -16.438 1.00 10.76 32 GLY B CA 1
ATOM 4010 C C . GLY B 1 32 ? 25.161 30.210 -17.456 1.00 10.74 32 GLY B C 1
ATOM 4011 O O . GLY B 1 32 ? 24.709 31.350 -17.605 1.00 13.51 32 GLY B O 1
ATOM 4012 N N . GLU B 1 33 ? 24.714 29.176 -18.169 1.00 9.63 33 GLU B N 1
ATOM 4013 C CA A GLU B 1 33 ? 23.635 29.370 -19.125 0.47 10.53 33 GLU B CA 1
ATOM 4014 C CA B GLU B 1 33 ? 23.627 29.359 -19.123 0.53 10.70 33 GLU B CA 1
ATOM 4015 C C . GLU B 1 33 ? 22.328 29.667 -18.390 1.00 11.78 33 GLU B C 1
ATOM 4016 O O . GLU B 1 33 ? 22.003 29.038 -17.375 1.00 10.04 33 GLU B O 1
ATOM 4027 N N . LEU B 1 34 ? 21.579 30.639 -18.905 1.00 8.80 34 LEU B N 1
ATOM 4028 C CA . LEU B 1 34 ? 20.256 30.911 -18.363 1.00 8.46 34 LEU B CA 1
ATOM 4029 C C . LEU B 1 34 ? 19.321 29.774 -18.752 1.00 9.54 34 LEU B C 1
ATOM 4030 O O . LEU B 1 34 ? 19.152 29.483 -19.942 1.00 11.94 34 LEU B O 1
ATOM 4035 N N . LEU B 1 35 ? 18.754 29.107 -17.749 1.00 8.24 35 LEU B N 1
ATOM 4036 C CA . LEU B 1 35 ? 17.819 28.021 -18.030 1.00 9.93 35 LEU B CA 1
ATOM 4037 C C . LEU B 1 35 ? 16.394 28.519 -18.199 1.00 9.38 35 LEU B C 1
ATOM 4038 O O . LEU B 1 35 ? 15.666 28.030 -19.074 1.00 10.17 35 LEU B O 1
ATOM 4043 N N . ALA B 1 36 ? 15.977 29.486 -17.390 1.00 8.20 36 ALA B N 1
ATOM 4044 C CA . ALA B 1 36 ? 14.627 30.008 -17.537 1.00 7.82 36 ALA B CA 1
ATOM 4045 C C . ALA B 1 36 ? 14.493 31.316 -16.793 1.00 10.60 36 ALA B C 1
ATOM 4046 O O . ALA B 1 36 ? 15.156 31.534 -15.775 1.00 12.02 36 ALA B O 1
ATOM 4048 N N . ARG B 1 37 ? 13.595 32.157 -17.293 1.00 10.16 37 ARG B N 1
ATOM 4049 C CA . ARG B 1 37 ? 12.987 33.206 -16.491 1.00 8.81 37 ARG B CA 1
ATOM 4050 C C . ARG B 1 37 ? 11.730 32.615 -15.875 1.00 11.51 37 ARG B C 1
ATOM 4051 O O . ARG B 1 37 ? 10.965 31.938 -16.565 1.00 11.72 37 ARG B O 1
ATOM 4059 N N . VAL B 1 38 ? 11.519 32.857 -14.583 1.00 9.84 38 VAL B N 1
ATOM 4060 C CA . VAL B 1 38 ? 10.410 32.265 -13.845 1.00 9.72 38 VAL B CA 1
ATOM 4061 C C . VAL B 1 38 ? 9.607 33.381 -13.192 1.00 10.16 38 VAL B C 1
ATOM 4062 O O . VAL B 1 38 ? 10.177 34.268 -12.542 1.00 11.34 38 VAL B O 1
ATOM 4066 N N . GLN B 1 39 ? 8.290 33.357 -13.384 1.00 10.06 39 GLN B N 1
ATOM 4067 C CA . GLN B 1 39 ? 7.437 34.362 -12.761 1.00 12.93 39 GLN B CA 1
ATOM 4068 C C . GLN B 1 39 ? 7.331 34.128 -11.262 1.00 10.19 39 GLN B C 1
ATOM 4069 O O . GLN B 1 39 ? 7.172 32.993 -10.804 1.00 11.92 39 GLN B O 1
ATOM 4075 N N . GLN B 1 40 ? 7.389 35.215 -10.492 1.00 10.78 40 GLN B N 1
ATOM 4076 C CA . GLN B 1 40 ? 7.259 35.133 -9.047 1.00 11.20 40 GLN B CA 1
ATOM 4077 C C . GLN B 1 40 ? 5.807 35.342 -8.645 1.00 10.57 40 GLN B C 1
ATOM 4078 O O . GLN B 1 40 ? 5.151 36.273 -9.117 1.00 11.76 40 GLN B O 1
ATOM 4084 N N . ALA B 1 41 ? 5.315 34.481 -7.758 1.00 10.39 41 ALA B N 1
ATOM 4085 C CA . ALA B 1 41 ? 3.954 34.622 -7.259 1.00 10.43 41 ALA B CA 1
ATOM 4086 C C . ALA B 1 41 ? 3.803 35.892 -6.429 1.00 10.21 41 ALA B C 1
ATOM 4087 O O . ALA B 1 41 ? 4.674 36.238 -5.623 1.00 12.86 41 ALA B O 1
ATOM 4089 N N . SER B 1 42 ? 2.677 36.578 -6.618 1.00 12.84 42 SER B N 1
ATOM 4090 C CA . SER B 1 42 ? 2.248 37.666 -5.754 1.00 13.78 42 SER B CA 1
ATOM 4091 C C . SER B 1 42 ? 1.432 37.137 -4.573 1.00 13.18 42 SER B C 1
ATOM 4092 O O . SER B 1 42 ? 1.041 35.968 -4.524 1.00 14.19 42 SER B O 1
ATOM 4095 N N . ALA B 1 43 ? 1.133 38.039 -3.630 1.00 14.11 43 ALA B N 1
ATOM 4096 C CA . ALA B 1 43 ? 0.241 37.696 -2.525 1.00 13.89 43 ALA B CA 1
ATOM 4097 C C . ALA B 1 43 ? -1.127 37.255 -3.036 1.00 13.33 43 ALA B C 1
ATOM 4098 O O . ALA B 1 43 ? -1.712 36.297 -2.515 1.00 14.24 43 ALA B O 1
ATOM 4100 N N . ASP B 1 44 ? -1.650 37.942 -4.058 1.00 14.69 44 ASP B N 1
ATOM 4101 C CA . ASP B 1 44 ? -2.907 37.518 -4.667 1.00 15.60 44 ASP B CA 1
ATOM 4102 C C . ASP B 1 44 ? -2.797 36.113 -5.243 1.00 13.91 44 ASP B C 1
ATOM 4103 O O . ASP B 1 44 ? -3.740 35.322 -5.143 1.00 15.01 44 ASP B O 1
ATOM 4108 N N . ASP B 1 45 ? -1.661 35.792 -5.872 1.00 12.53 45 ASP B N 1
ATOM 4109 C CA . ASP B 1 45 ? -1.479 34.447 -6.415 1.00 12.95 45 ASP B CA 1
ATOM 4110 C C . ASP B 1 45 ? -1.477 33.401 -5.310 1.00 13.65 45 ASP B C 1
ATOM 4111 O O . ASP B 1 45 ? -2.029 32.307 -5.478 1.00 13.12 45 ASP B O 1
ATOM 4116 N N . VAL B 1 46 ? -0.828 33.697 -4.184 1.00 10.68 46 VAL B N 1
ATOM 4117 C CA . VAL B 1 46 ? -0.842 32.743 -3.080 1.00 12.02 46 VAL B CA 1
ATOM 4118 C C . VAL B 1 46 ? -2.263 32.571 -2.553 1.00 12.39 46 VAL B C 1
ATOM 4119 O O . VAL B 1 46 ? -2.707 31.449 -2.286 1.00 12.29 46 VAL B O 1
ATOM 4123 N N . ASP B 1 47 ? -3.007 33.676 -2.422 1.00 13.21 47 ASP B N 1
ATOM 4124 C CA . ASP B 1 47 ? -4.412 33.576 -2.019 1.00 14.96 47 ASP B CA 1
ATOM 4125 C C . ASP B 1 47 ? -5.199 32.692 -2.977 1.00 15.14 47 ASP B C 1
ATOM 4126 O O . ASP B 1 47 ? -6.013 31.864 -2.548 1.00 13.88 47 ASP B O 1
ATOM 4131 N N . ARG B 1 48 ? -4.986 32.872 -4.284 1.00 15.12 48 ARG B N 1
ATOM 4132 C CA . ARG B 1 48 ? -5.692 32.054 -5.266 1.00 13.55 48 ARG B CA 1
ATOM 4133 C C . ARG B 1 48 ? -5.265 30.594 -5.185 1.00 14.24 48 ARG B C 1
ATOM 4134 O O . ARG B 1 48 ? -6.100 29.692 -5.328 1.00 13.51 48 ARG B O 1
ATOM 4142 N N . ALA B 1 49 ? -3.971 30.337 -4.966 1.00 11.69 49 ALA B N 1
ATOM 4143 C CA . ALA B 1 49 ? -3.523 28.958 -4.788 1.00 11.27 49 ALA B CA 1
ATOM 4144 C C . ALA B 1 49 ? -4.166 28.313 -3.560 1.00 11.00 49 ALA B C 1
ATOM 4145 O O . ALA B 1 49 ? -4.475 27.116 -3.585 1.00 12.25 49 ALA B O 1
ATOM 4147 N N . VAL B 1 50 ? -4.400 29.082 -2.494 1.00 11.88 50 VAL B N 1
ATOM 4148 C CA . VAL B 1 50 ? -5.069 28.525 -1.318 1.00 12.06 50 VAL B CA 1
ATOM 4149 C C . VAL B 1 50 ? -6.535 28.229 -1.622 1.00 11.74 50 VAL B C 1
ATOM 4150 O O . VAL B 1 50 ? -7.057 27.168 -1.256 1.00 13.37 50 VAL B O 1
ATOM 4154 N N . ALA B 1 51 ? -7.229 29.156 -2.290 1.00 11.79 51 ALA B N 1
ATOM 4155 C CA . ALA B 1 51 ? -8.618 28.891 -2.661 1.00 13.88 51 ALA B CA 1
ATOM 4156 C C . ALA B 1 51 ? -8.717 27.680 -3.587 1.00 15.48 51 ALA B C 1
ATOM 4157 O O . ALA B 1 51 ? -9.600 26.830 -3.425 1.00 14.80 51 ALA B O 1
ATOM 4159 N N . SER B 1 52 ? -7.802 27.578 -4.555 1.00 10.71 52 SER B N 1
ATOM 4160 C CA . SER B 1 52 ? -7.757 26.418 -5.440 1.00 10.60 52 SER B CA 1
ATOM 4161 C C . SER B 1 52 ? -7.510 25.130 -4.659 1.00 12.31 52 SER B C 1
ATOM 4162 O O . SER B 1 52 ? -8.164 24.109 -4.902 1.00 11.77 52 SER B O 1
ATOM 4165 N N . ALA B 1 53 ? -6.560 25.161 -3.724 1.00 10.93 53 ALA B N 1
ATOM 4166 C CA . ALA B 1 53 ? -6.240 23.967 -2.944 1.00 11.69 53 ALA B CA 1
ATOM 4167 C C . ALA B 1 53 ? -7.409 23.548 -2.065 1.00 12.94 53 ALA B C 1
ATOM 4168 O O . ALA B 1 53 ? -7.671 22.351 -1.889 1.00 12.35 53 ALA B O 1
ATOM 4170 N N . ARG B 1 54 ? -8.108 24.521 -1.487 1.00 13.34 54 ARG B N 1
ATOM 4171 C CA . ARG B 1 54 ? -9.285 24.233 -0.673 1.00 14.36 54 ARG B CA 1
ATOM 4172 C C . ARG B 1 54 ? -10.343 23.490 -1.485 1.00 15.46 54 ARG B C 1
ATOM 4173 O O . ARG B 1 54 ? -10.940 22.516 -1.009 1.00 15.52 54 ARG B O 1
ATOM 4181 N N . GLU B 1 55 ? -10.579 23.935 -2.723 1.00 13.16 55 GLU B N 1
ATOM 4182 C CA A GLU B 1 55 ? -11.568 23.290 -3.582 0.49 13.93 55 GLU B CA 1
ATOM 4183 C CA B GLU B 1 55 ? -11.575 23.280 -3.567 0.51 13.84 55 GLU B CA 1
ATOM 4184 C C . GLU B 1 55 ? -11.118 21.889 -3.981 1.00 12.37 55 GLU B C 1
ATOM 4185 O O . GLU B 1 55 ? -11.900 20.926 -3.918 1.00 15.56 55 GLU B O 1
ATOM 4196 N N . GLY B 1 56 ? -9.862 21.754 -4.398 1.00 13.18 56 GLY B N 1
ATOM 4197 C CA . GLY B 1 56 ? -9.376 20.446 -4.798 1.00 11.20 56 GLY B CA 1
ATOM 4198 C C . GLY B 1 56 ? -9.295 19.476 -3.639 1.00 11.57 56 GLY B C 1
ATOM 4199 O O . GLY B 1 56 ? -9.551 18.279 -3.809 1.00 13.14 56 GLY B O 1
ATOM 4200 N N . GLN B 1 57 ? -8.952 19.970 -2.445 1.00 11.29 57 GLN B N 1
ATOM 4201 C CA . GLN B 1 57 ? -8.873 19.085 -1.290 1.00 10.46 57 GLN B CA 1
ATOM 4202 C C . GLN B 1 57 ? -10.225 18.455 -0.996 1.00 12.94 57 GLN B C 1
ATOM 4203 O O . GLN B 1 57 ? -10.303 17.288 -0.596 1.00 11.88 57 GLN B O 1
ATOM 4209 N N . ARG B 1 58 ? -11.304 19.207 -1.198 1.00 12.51 58 ARG B N 1
ATOM 4210 C CA A ARG B 1 58 ? -12.641 18.685 -0.926 0.58 12.66 58 ARG B CA 1
ATOM 4211 C CA B ARG B 1 58 ? -12.626 18.666 -0.906 0.42 12.67 58 ARG B CA 1
ATOM 4212 C C . ARG B 1 58 ? -12.946 17.483 -1.813 1.00 12.48 58 ARG B C 1
ATOM 4213 O O . ARG B 1 58 ? -13.426 16.445 -1.340 1.00 12.93 58 ARG B O 1
ATOM 4228 N N . GLU B 1 59 ? -12.665 17.613 -3.118 1.00 11.71 59 GLU B N 1
ATOM 4229 C CA A GLU B 1 59 ? -12.899 16.506 -4.040 0.67 11.53 59 GLU B CA 1
ATOM 4230 C CA B GLU B 1 59 ? -12.885 16.511 -4.053 0.33 12.11 59 GLU B CA 1
ATOM 4231 C C . GLU B 1 59 ? -11.989 15.325 -3.728 1.00 11.61 59 GLU B C 1
ATOM 4232 O O . GLU B 1 59 ? -12.433 14.171 -3.754 1.00 13.93 59 GLU B O 1
ATOM 4243 N N . TRP B 1 60 ? -10.716 15.600 -3.441 1.00 9.93 60 TRP B N 1
ATOM 4244 C CA . TRP B 1 60 ? -9.731 14.558 -3.172 1.00 8.52 60 TRP B CA 1
ATOM 4245 C C . TRP B 1 60 ? -10.079 13.775 -1.911 1.00 10.51 60 TRP B C 1
ATOM 4246 O O . TRP B 1 60 ? -10.026 12.540 -1.899 1.00 11.90 60 TRP B O 1
ATOM 4257 N N . ALA B 1 61 ? -10.442 14.481 -0.833 1.00 11.26 61 ALA B N 1
ATOM 4258 C CA . ALA B 1 61 ? -10.758 13.808 0.422 1.00 10.31 61 ALA B CA 1
ATOM 4259 C C . ALA B 1 61 ? -12.074 13.048 0.353 1.00 11.38 61 ALA B C 1
ATOM 4260 O O . ALA B 1 61 ? -12.267 12.106 1.128 1.00 14.12 61 ALA B O 1
ATOM 4262 N N . ALA B 1 62 ? -12.982 13.440 -0.544 1.00 12.34 62 ALA B N 1
ATOM 4263 C CA . ALA B 1 62 ? -14.248 12.729 -0.701 1.00 14.58 62 ALA B CA 1
ATOM 4264 C C . ALA B 1 62 ? -14.101 11.421 -1.475 1.00 15.27 62 ALA B C 1
ATOM 4265 O O . ALA B 1 62 ? -14.991 10.564 -1.381 1.00 14.60 62 ALA B O 1
ATOM 4267 N N . MET B 1 63 ? -13.015 11.252 -2.231 1.00 12.77 63 MET B N 1
ATOM 4268 C CA . MET B 1 63 ? -12.678 9.961 -2.819 1.00 8.94 63 MET B CA 1
ATOM 4269 C C . MET B 1 63 ? -12.405 8.939 -1.723 1.00 9.38 63 MET B C 1
ATOM 4270 O O . MET B 1 63 ? -12.121 9.282 -0.572 1.00 11.46 63 MET B O 1
ATOM 4275 N N . THR B 1 64 ? -12.467 7.662 -2.095 1.00 9.79 64 THR B N 1
ATOM 4276 C CA . THR B 1 64 ? -12.043 6.641 -1.150 1.00 10.73 64 THR B CA 1
ATOM 4277 C C . THR B 1 64 ? -10.521 6.625 -1.056 1.00 10.22 64 THR B C 1
ATOM 4278 O O . THR B 1 64 ? -9.806 7.118 -1.941 1.00 10.28 64 THR B O 1
ATOM 4282 N N . ALA B 1 65 ? -10.028 6.042 0.039 1.00 9.94 65 ALA B N 1
ATOM 4283 C CA . ALA B 1 65 ? -8.589 5.872 0.198 1.00 8.25 65 ALA B CA 1
ATOM 4284 C C . ALA B 1 65 ? -8.001 5.083 -0.963 1.00 9.43 65 ALA B C 1
ATOM 4285 O O . ALA B 1 65 ? -6.918 5.416 -1.451 1.00 9.46 65 ALA B O 1
ATOM 4287 N N . MET B 1 66 ? -8.712 4.054 -1.446 1.00 9.47 66 MET B N 1
ATOM 4288 C CA . MET B 1 66 ? -8.161 3.291 -2.560 1.00 9.37 66 MET B CA 1
ATOM 4289 C C . MET B 1 66 ? -8.170 4.095 -3.857 1.00 9.38 66 MET B C 1
ATOM 4290 O O . MET B 1 66 ? -7.271 3.926 -4.687 1.00 9.13 66 MET B O 1
ATOM 4295 N N . GLN B 1 67 ? -9.164 4.968 -4.063 1.00 9.67 67 GLN B N 1
ATOM 4296 C CA . GLN B 1 67 ? -9.128 5.828 -5.243 1.00 7.96 67 GLN B CA 1
ATOM 4297 C C . GLN B 1 67 ? -7.903 6.739 -5.221 1.00 10.66 67 GLN B C 1
ATOM 4298 O O . GLN B 1 67 ? -7.238 6.920 -6.254 1.00 9.45 67 GLN B O 1
ATOM 4304 N N . ARG B 1 68 ? -7.587 7.319 -4.055 1.00 9.53 68 ARG B N 1
ATOM 4305 C CA . ARG B 1 68 ? -6.358 8.103 -3.939 1.00 9.03 68 ARG B CA 1
ATOM 4306 C C . ARG B 1 68 ? -5.129 7.236 -4.179 1.00 9.23 68 ARG B C 1
ATOM 4307 O O . ARG B 1 68 ? -4.192 7.654 -4.871 1.00 10.75 68 ARG B O 1
ATOM 4315 N N . SER B 1 69 ? -5.118 6.029 -3.608 1.00 8.65 69 SER B N 1
ATOM 4316 C CA . SER B 1 69 ? -3.991 5.114 -3.781 1.00 8.64 69 SER B CA 1
ATOM 4317 C C . SER B 1 69 ? -3.710 4.848 -5.257 1.00 8.87 69 SER B C 1
ATOM 4318 O O . SER B 1 69 ? -2.557 4.905 -5.703 1.00 9.22 69 SER B O 1
ATOM 4321 N N . ARG B 1 70 ? -4.760 4.558 -6.032 1.00 8.72 70 ARG B N 1
ATOM 4322 C CA . ARG B 1 70 ? -4.579 4.237 -7.446 1.00 8.81 70 ARG B CA 1
ATOM 4323 C C . ARG B 1 70 ? -4.022 5.421 -8.220 1.00 9.72 70 ARG B C 1
ATOM 4324 O O . ARG B 1 70 ? -3.218 5.244 -9.143 1.00 10.15 70 ARG B O 1
ATOM 4332 N N . ILE B 1 71 ? -4.470 6.632 -7.884 1.00 8.26 71 ILE B N 1
ATOM 4333 C CA . ILE B 1 71 ? -4.001 7.815 -8.595 1.00 10.81 71 ILE B CA 1
ATOM 4334 C C . ILE B 1 71 ? -2.532 8.085 -8.274 1.00 10.36 71 ILE B C 1
ATOM 4335 O O . ILE B 1 71 ? -1.736 8.385 -9.171 1.00 10.17 71 ILE B O 1
ATOM 4340 N N . LEU B 1 72 ? -2.136 7.944 -7.002 1.00 7.66 72 LEU B N 1
ATOM 4341 C CA . LEU B 1 72 ? -0.724 8.106 -6.655 1.00 7.24 72 LEU B CA 1
ATOM 4342 C C . LEU B 1 72 ? 0.125 7.006 -7.285 1.00 9.80 72 LEU B C 1
ATOM 4343 O O . LEU B 1 72 ? 1.259 7.259 -7.714 1.00 10.48 72 LEU B O 1
ATOM 4348 N N . ARG B 1 73 ? -0.410 5.783 -7.371 1.00 9.85 73 ARG B N 1
ATOM 4349 C CA . ARG B 1 73 ? 0.318 4.716 -8.053 1.00 10.17 73 ARG B CA 1
ATOM 4350 C C . ARG B 1 73 ? 0.512 5.025 -9.531 1.00 10.61 73 ARG B C 1
ATOM 4351 O O . ARG B 1 73 ? 1.553 4.675 -10.104 1.00 11.34 73 ARG B O 1
ATOM 4359 N N . ARG B 1 74 ? -0.459 5.696 -10.161 1.00 10.69 74 ARG B N 1
ATOM 4360 C CA . ARG B 1 74 ? -0.278 6.103 -11.548 1.00 10.43 74 ARG B CA 1
ATOM 4361 C C . ARG B 1 74 ? 0.784 7.188 -11.671 1.00 11.56 74 ARG B C 1
ATOM 4362 O O . ARG B 1 74 ? 1.565 7.187 -12.632 1.00 11.82 74 ARG B O 1
ATOM 4370 N N . ALA B 1 75 ? 0.826 8.125 -10.714 1.00 9.87 75 ALA B N 1
ATOM 4371 C CA . ALA B 1 75 ? 1.889 9.128 -10.703 1.00 9.48 75 ALA B CA 1
ATOM 4372 C C . ALA B 1 75 ? 3.258 8.466 -10.631 1.00 10.04 75 ALA B C 1
ATOM 4373 O O . ALA B 1 75 ? 4.196 8.884 -11.324 1.00 10.37 75 ALA B O 1
ATOM 4375 N N . VAL B 1 76 ? 3.377 7.402 -9.831 1.00 9.04 76 VAL B N 1
ATOM 4376 C CA . VAL B 1 76 ? 4.636 6.665 -9.737 1.00 9.07 76 VAL B CA 1
ATOM 4377 C C . VAL B 1 76 ? 5.018 6.093 -11.097 1.00 10.51 76 VAL B C 1
ATOM 4378 O O . VAL B 1 76 ? 6.175 6.198 -11.527 1.00 10.63 76 VAL B O 1
ATOM 4382 N N . GLU B 1 77 ? 4.055 5.474 -11.789 1.00 9.37 77 GLU B N 1
ATOM 4383 C CA . GLU B 1 77 ? 4.319 4.936 -13.125 1.00 10.74 77 GLU B CA 1
ATOM 4384 C C . GLU B 1 77 ? 4.881 6.005 -14.052 1.00 13.08 77 GLU B C 1
ATOM 4385 O O . GLU B 1 77 ? 5.835 5.761 -14.800 1.00 12.47 77 GLU B O 1
ATOM 4391 N N . LEU B 1 78 ? 4.274 7.193 -14.038 1.00 11.27 78 LEU B N 1
ATOM 4392 C CA . LEU B 1 78 ? 4.736 8.276 -14.897 1.00 12.63 78 LEU B CA 1
ATOM 4393 C C . LEU B 1 78 ? 6.143 8.719 -14.518 1.00 10.60 78 LEU B C 1
ATOM 4394 O O . LEU B 1 78 ? 6.977 8.968 -15.397 1.00 13.04 78 LEU B O 1
ATOM 4399 N N . LEU B 1 79 ? 6.433 8.802 -13.221 1.00 10.43 79 LEU B N 1
ATOM 4400 C CA . LEU B 1 79 ? 7.777 9.189 -12.804 1.00 9.86 79 LEU B CA 1
ATOM 4401 C C . LEU B 1 79 ? 8.812 8.157 -13.242 1.00 11.60 79 LEU B C 1
ATOM 4402 O O . LEU B 1 79 ? 9.914 8.522 -13.674 1.00 11.59 79 LEU B O 1
ATOM 4407 N N . ARG B 1 80 ? 8.480 6.867 -13.143 1.00 10.07 80 ARG B N 1
ATOM 4408 C CA . ARG B 1 80 ? 9.409 5.838 -13.608 1.00 9.79 80 ARG B CA 1
ATOM 4409 C C . ARG B 1 80 ? 9.655 5.978 -15.102 1.00 13.01 80 ARG B C 1
ATOM 4410 O O . ARG B 1 80 ? 10.799 5.893 -15.566 1.00 14.11 80 ARG B O 1
ATOM 4418 N N . GLU B 1 81 ? 8.578 6.181 -15.870 1.00 12.13 81 GLU B N 1
ATOM 4419 C CA . GLU B 1 81 ? 8.691 6.285 -17.323 1.00 13.75 81 GLU B CA 1
ATOM 4420 C C . GLU B 1 81 ? 9.563 7.465 -17.717 1.00 14.55 81 GLU B C 1
ATOM 4421 O O . GLU B 1 81 ? 10.352 7.380 -18.666 1.00 16.54 81 GLU B O 1
ATOM 4427 N N . ARG B 1 82 ? 9.427 8.576 -17.004 1.00 11.41 82 ARG B N 1
ATOM 4428 C CA . ARG B 1 82 ? 10.104 9.814 -17.360 1.00 13.97 82 ARG B CA 1
ATOM 4429 C C . ARG B 1 82 ? 11.373 10.049 -16.561 1.00 14.65 82 ARG B C 1
ATOM 4430 O O . ARG B 1 82 ? 11.915 11.158 -16.600 1.00 14.08 82 ARG B O 1
ATOM 4438 N N . ASN B 1 83 ? 11.873 9.023 -15.866 1.00 10.38 83 ASN B N 1
ATOM 4439 C CA . ASN B 1 83 ? 13.029 9.177 -14.983 1.00 12.40 83 ASN B CA 1
ATOM 4440 C C . ASN B 1 83 ? 14.200 9.882 -15.669 1.00 9.74 83 ASN B C 1
ATOM 4441 O O . ASN B 1 83 ? 14.753 10.852 -15.134 1.00 12.00 83 ASN B O 1
ATOM 4446 N N . ASP B 1 84 ? 14.604 9.398 -16.843 1.00 12.83 84 ASP B N 1
ATOM 4447 C CA . ASP B 1 84 ? 15.810 9.918 -17.483 1.00 13.38 84 ASP B CA 1
ATOM 4448 C C . ASP B 1 84 ? 15.627 11.361 -17.939 1.00 14.08 84 ASP B C 1
ATOM 4449 O O . ASP B 1 84 ? 16.544 12.176 -17.801 1.00 12.45 84 ASP B O 1
ATOM 4454 N N . ALA B 1 85 ? 14.450 11.696 -18.479 1.00 13.65 85 ALA B N 1
ATOM 4455 C CA . ALA B 1 85 ? 14.193 13.072 -18.910 1.00 13.84 85 ALA B CA 1
ATOM 4456 C C . ALA B 1 85 ? 14.148 14.026 -17.724 1.00 11.80 85 ALA B C 1
ATOM 4457 O O . ALA B 1 85 ? 14.694 15.138 -17.787 1.00 12.14 85 ALA B O 1
ATOM 4459 N N . LEU B 1 86 ? 13.479 13.620 -16.644 1.00 12.11 86 LEU B N 1
ATOM 4460 C CA . LEU B 1 86 ? 13.473 14.435 -15.434 1.00 9.30 86 LEU B CA 1
ATOM 4461 C C . LEU B 1 86 ? 14.870 14.530 -14.832 1.00 12.30 86 LEU B C 1
ATOM 4462 O O . LEU B 1 86 ? 15.257 15.581 -14.308 1.00 11.45 86 LEU B O 1
ATOM 4467 N N . ALA B 1 87 ? 15.654 13.449 -14.920 1.00 10.91 87 ALA B N 1
ATOM 4468 C CA . ALA B 1 87 ? 17.020 13.482 -14.405 1.00 11.05 87 ALA B CA 1
ATOM 4469 C C . ALA B 1 87 ? 17.871 14.492 -15.163 1.00 9.92 87 ALA B C 1
ATOM 4470 O O . ALA B 1 87 ? 18.713 15.178 -14.573 1.00 11.21 87 ALA B O 1
ATOM 4472 N N . GLU B 1 88 ? 17.675 14.588 -16.478 1.00 10.65 88 GLU B N 1
ATOM 4473 C CA A GLU B 1 88 ? 18.420 15.576 -17.252 0.56 9.96 88 GLU B CA 1
ATOM 4474 C CA B GLU B 1 88 ? 18.403 15.576 -17.270 0.44 10.36 88 GLU B CA 1
ATOM 4475 C C . GLU B 1 88 ? 18.060 16.991 -16.823 1.00 10.73 88 GLU B C 1
ATOM 4476 O O . GLU B 1 88 ? 18.948 17.835 -16.652 1.00 10.69 88 GLU B O 1
ATOM 4487 N N . LEU B 1 89 ? 16.764 17.270 -16.639 1.00 10.91 89 LEU B N 1
ATOM 4488 C CA . LEU B 1 89 ? 16.346 18.593 -16.188 1.00 12.28 89 LEU B CA 1
ATOM 4489 C C . LEU B 1 89 ? 16.926 18.907 -14.817 1.00 10.57 89 LEU B C 1
ATOM 4490 O O . LEU B 1 89 ? 17.418 20.017 -14.580 1.00 10.31 89 LEU B O 1
ATOM 4495 N N . GLU B 1 90 ? 16.870 17.937 -13.897 1.00 9.68 90 GLU B N 1
ATOM 4496 C CA . GLU B 1 90 ? 17.373 18.166 -12.546 1.00 8.02 90 GLU B CA 1
ATOM 4497 C C . GLU B 1 90 ? 18.875 18.402 -12.547 1.00 8.95 90 GLU B C 1
ATOM 4498 O O . GLU B 1 90 ? 19.379 19.222 -11.769 1.00 9.29 90 GLU B O 1
ATOM 4504 N N . MET B 1 91 ? 19.603 17.685 -13.410 1.00 9.56 91 MET B N 1
ATOM 4505 C CA . MET B 1 91 ? 21.039 17.904 -13.549 1.00 11.47 91 MET B CA 1
ATOM 4506 C C . MET B 1 91 ? 21.332 19.319 -14.041 1.00 9.82 91 MET B C 1
ATOM 4507 O O . MET B 1 91 ? 22.226 19.993 -13.512 1.00 10.94 91 MET B O 1
ATOM 4512 N N . ARG B 1 92 ? 20.581 19.797 -15.042 1.00 10.49 92 ARG B N 1
ATOM 4513 C CA . ARG B 1 92 ? 20.798 21.158 -15.533 1.00 9.84 92 ARG B CA 1
ATOM 4514 C C . ARG B 1 92 ? 20.560 22.185 -14.438 1.00 9.52 92 ARG B C 1
ATOM 4515 O O . ARG B 1 92 ? 21.329 23.147 -14.299 1.00 11.29 92 ARG B O 1
ATOM 4523 N N . ASP B 1 93 ? 19.480 22.013 -13.666 1.00 9.26 93 ASP B N 1
ATOM 4524 C CA . ASP B 1 93 ? 19.061 23.038 -12.712 1.00 10.42 93 ASP B CA 1
ATOM 4525 C C . ASP B 1 93 ? 19.922 23.039 -11.452 1.00 10.02 93 ASP B C 1
ATOM 4526 O O . ASP B 1 93 ? 20.159 24.107 -10.875 1.00 11.08 93 ASP B O 1
ATOM 4531 N N . THR B 1 94 ? 20.401 21.868 -11.015 1.00 10.49 94 THR B N 1
ATOM 4532 C CA . THR B 1 94 ? 21.158 21.763 -9.768 1.00 10.72 94 THR B CA 1
ATOM 4533 C C . THR B 1 94 ? 22.664 21.751 -9.954 1.00 10.68 94 THR B C 1
ATOM 4534 O O . THR B 1 94 ? 23.381 22.138 -9.030 1.00 11.74 94 THR B O 1
ATOM 4538 N N . GLY B 1 95 ? 23.159 21.281 -11.096 1.00 9.61 95 GLY B N 1
ATOM 4539 C CA . GLY B 1 95 ? 24.566 20.993 -11.259 1.00 10.51 95 GLY B CA 1
ATOM 4540 C C . GLY B 1 95 ? 25.007 19.635 -10.757 1.00 10.92 95 GLY B C 1
ATOM 4541 O O . GLY B 1 95 ? 26.197 19.305 -10.886 1.00 11.88 95 GLY B O 1
ATOM 4542 N N . LYS B 1 96 ? 24.105 18.835 -10.197 1.00 11.76 96 LYS B N 1
ATOM 4543 C CA . LYS B 1 96 ? 24.503 17.518 -9.721 1.00 12.36 96 LYS B CA 1
ATOM 4544 C C . LYS B 1 96 ? 24.731 16.584 -10.907 1.00 10.82 96 LYS B C 1
ATOM 4545 O O . LYS B 1 96 ? 24.077 16.717 -11.948 1.00 10.92 96 LYS B O 1
ATOM 4551 N N . PRO B 1 97 ? 25.661 15.638 -10.780 1.00 11.34 97 PRO B N 1
ATOM 4552 C CA . PRO B 1 97 ? 25.987 14.771 -11.918 1.00 10.02 97 PRO B CA 1
ATOM 4553 C C . PRO B 1 97 ? 24.772 14.000 -12.409 1.00 9.86 97 PRO B C 1
ATOM 4554 O O . PRO B 1 97 ? 23.937 13.548 -11.618 1.00 11.91 97 PRO B O 1
ATOM 4558 N N . ILE B 1 98 ? 24.692 13.829 -13.732 1.00 11.13 98 ILE B N 1
ATOM 4559 C CA . ILE B 1 98 ? 23.610 13.028 -14.299 1.00 11.14 98 ILE B CA 1
ATOM 4560 C C . ILE B 1 98 ? 23.643 11.605 -13.750 1.00 13.22 98 ILE B C 1
ATOM 4561 O O . ILE B 1 98 ? 22.591 10.972 -13.589 1.00 14.35 98 ILE B O 1
ATOM 4566 N N . ALA B 1 99 ? 24.835 11.088 -13.418 1.00 11.50 99 ALA B N 1
ATOM 4567 C CA . ALA B 1 99 ? 24.903 9.764 -12.797 1.00 12.36 99 ALA B CA 1
ATOM 4568 C C . ALA B 1 99 ? 24.164 9.732 -11.464 1.00 13.60 99 ALA B C 1
ATOM 4569 O O . ALA B 1 99 ? 23.659 8.676 -11.060 1.00 16.08 99 ALA B O 1
ATOM 4571 N N . GLU B 1 100 ? 24.098 10.865 -10.758 1.00 12.52 100 GLU B N 1
ATOM 4572 C CA . GLU B 1 100 ? 23.312 10.926 -9.528 1.00 12.09 100 GLU B CA 1
ATOM 4573 C C . GLU B 1 100 ? 21.833 11.116 -9.826 1.00 12.07 100 GLU B C 1
ATOM 4574 O O . GLU B 1 100 ? 20.987 10.409 -9.273 1.00 12.52 100 GLU B O 1
ATOM 4580 N N . THR B 1 101 ? 21.491 12.086 -10.679 1.00 11.41 101 THR B N 1
ATOM 4581 C CA . THR B 1 101 ? 20.071 12.393 -10.817 1.00 8.32 101 THR B CA 1
ATOM 4582 C C . THR B 1 101 ? 19.317 11.256 -11.495 1.00 10.74 101 THR B C 1
ATOM 4583 O O . THR B 1 101 ? 18.125 11.074 -11.228 1.00 13.17 101 THR B O 1
ATOM 4587 N N . ARG B 1 102 ? 19.989 10.471 -12.348 1.00 10.54 102 ARG B N 1
ATOM 4588 C CA . ARG B 1 102 ? 19.341 9.333 -13.002 1.00 12.07 102 ARG B CA 1
ATOM 4589 C C . ARG B 1 102 ? 19.085 8.185 -12.040 1.00 12.99 102 ARG B C 1
ATOM 4590 O O . ARG B 1 102 ? 18.174 7.379 -12.266 1.00 13.76 102 ARG B O 1
ATOM 4598 N N . ALA B 1 103 ? 19.891 8.070 -10.986 1.00 12.34 103 ALA B N 1
ATOM 4599 C CA . ALA B 1 103 ? 19.842 6.920 -10.092 1.00 12.50 103 ALA B CA 1
ATOM 4600 C C . ALA B 1 103 ? 19.183 7.207 -8.750 1.00 12.60 103 ALA B C 1
ATOM 4601 O O . ALA B 1 103 ? 18.714 6.264 -8.094 1.00 13.32 103 ALA B O 1
ATOM 4603 N N . VAL B 1 104 ? 19.140 8.470 -8.325 1.00 11.37 104 VAL B N 1
ATOM 4604 C CA . VAL B 1 104 ? 18.752 8.809 -6.960 1.00 12.81 104 VAL B CA 1
ATOM 4605 C C . VAL B 1 104 ? 17.511 9.694 -6.935 1.00 11.59 104 VAL B C 1
ATOM 4606 O O . VAL B 1 104 ? 16.498 9.336 -6.323 1.00 11.77 104 VAL B O 1
ATOM 4610 N N . ASP B 1 105 ? 17.566 10.856 -7.596 1.00 9.78 105 ASP B N 1
ATOM 4611 C CA . ASP B 1 105 ? 16.609 11.918 -7.282 1.00 11.14 105 ASP B CA 1
ATOM 4612 C C . ASP B 1 105 ? 15.170 11.514 -7.581 1.00 10.57 105 ASP B C 1
ATOM 4613 O O . ASP B 1 105 ? 14.300 11.594 -6.703 1.00 11.51 105 ASP B O 1
ATOM 4618 N N . ILE B 1 106 ? 14.891 11.089 -8.815 1.00 11.04 106 ILE B N 1
ATOM 4619 C CA . ILE B 1 106 ? 13.530 10.669 -9.127 1.00 10.44 106 ILE B CA 1
ATOM 4620 C C . ILE B 1 106 ? 13.255 9.276 -8.577 1.00 8.99 106 ILE B C 1
ATOM 4621 O O . ILE B 1 106 ? 12.152 9.002 -8.102 1.00 10.33 106 ILE B O 1
ATOM 4626 N N . VAL B 1 107 ? 14.245 8.374 -8.610 1.00 8.14 107 VAL B N 1
ATOM 4627 C CA . VAL B 1 107 ? 14.025 7.020 -8.096 1.00 8.42 107 VAL B CA 1
ATOM 4628 C C . VAL B 1 107 ? 13.486 7.081 -6.676 1.00 11.86 107 VAL B C 1
ATOM 4629 O O . VAL B 1 107 ? 12.457 6.474 -6.361 1.00 10.48 107 VAL B O 1
ATOM 4633 N N . THR B 1 108 ? 14.173 7.825 -5.800 1.00 9.55 108 THR B N 1
ATOM 4634 C CA . THR B 1 108 ? 13.790 7.842 -4.389 1.00 9.55 108 THR B CA 1
ATOM 4635 C C . THR B 1 108 ? 12.610 8.771 -4.132 1.00 9.62 108 THR B C 1
ATOM 4636 O O . THR B 1 108 ? 11.849 8.539 -3.187 1.00 10.28 108 THR B O 1
ATOM 4640 N N . GLY B 1 109 ? 12.429 9.811 -4.948 1.00 9.03 109 GLY B N 1
ATOM 4641 C CA . GLY B 1 109 ? 11.205 10.594 -4.856 1.00 10.08 109 GLY B CA 1
ATOM 4642 C C . GLY B 1 109 ? 9.979 9.751 -5.149 1.00 10.00 109 GLY B C 1
ATOM 4643 O O . GLY B 1 109 ? 9.018 9.725 -4.369 1.00 10.02 109 GLY B O 1
ATOM 4644 N N . ALA B 1 110 ? 10.005 9.031 -6.273 1.00 7.99 110 ALA B N 1
ATOM 4645 C CA . ALA B 1 110 ? 8.909 8.125 -6.598 1.00 8.98 110 ALA B CA 1
ATOM 4646 C C . ALA B 1 110 ? 8.791 6.989 -5.584 1.00 12.45 110 ALA B C 1
ATOM 4647 O O . ALA B 1 110 ? 7.676 6.535 -5.313 1.00 9.60 110 ALA B O 1
ATOM 4649 N N . ASP B 1 111 ? 9.915 6.517 -5.014 1.00 8.34 111 ASP B N 1
ATOM 4650 C CA . ASP B 1 111 ? 9.847 5.456 -4.001 1.00 9.74 111 ASP B CA 1
ATOM 4651 C C . ASP B 1 111 ? 8.937 5.845 -2.846 1.00 10.56 111 ASP B C 1
ATOM 4652 O O . ASP B 1 111 ? 8.228 4.997 -2.287 1.00 9.77 111 ASP B O 1
ATOM 4657 N N . VAL B 1 112 ? 8.992 7.111 -2.430 1.00 9.46 112 VAL B N 1
ATOM 4658 C CA . VAL B 1 112 ? 8.214 7.535 -1.275 1.00 8.63 112 VAL B CA 1
ATOM 4659 C C . VAL B 1 112 ? 6.750 7.764 -1.651 1.00 9.18 112 VAL B C 1
ATOM 4660 O O . VAL B 1 112 ? 5.846 7.410 -0.885 1.00 9.20 112 VAL B O 1
ATOM 4664 N N . ILE B 1 113 ? 6.477 8.316 -2.842 1.00 7.60 113 ILE B N 1
ATOM 4665 C CA . ILE B 1 113 ? 5.090 8.377 -3.314 1.00 8.52 113 ILE B CA 1
ATOM 4666 C C . ILE B 1 113 ? 4.498 6.974 -3.393 1.00 8.65 113 ILE B C 1
ATOM 4667 O O . ILE B 1 113 ? 3.350 6.742 -2.989 1.00 9.17 113 ILE B O 1
ATOM 4672 N N . GLU B 1 114 ? 5.282 6.015 -3.889 1.00 8.05 114 GLU B N 1
ATOM 4673 C CA . GLU B 1 114 ? 4.811 4.640 -4.036 1.00 7.63 114 GLU B CA 1
ATOM 4674 C C . GLU B 1 114 ? 4.483 4.018 -2.680 1.00 9.20 114 GLU B C 1
ATOM 4675 O O . GLU B 1 114 ? 3.445 3.366 -2.515 1.00 8.20 114 GLU B O 1
ATOM 4681 N N . TYR B 1 115 ? 5.363 4.225 -1.702 1.00 7.92 115 TYR B N 1
ATOM 4682 C CA . TYR B 1 115 ? 5.155 3.717 -0.350 1.00 7.99 115 TYR B CA 1
ATOM 4683 C C . TYR B 1 115 ? 3.869 4.267 0.249 1.00 9.19 115 TYR B C 1
ATOM 4684 O O . TYR B 1 115 ? 3.029 3.511 0.759 1.00 8.33 115 TYR B O 1
ATOM 4693 N N . TYR B 1 116 ? 3.684 5.588 0.186 1.00 8.25 116 TYR B N 1
ATOM 4694 C CA . TYR B 1 116 ? 2.489 6.162 0.790 1.00 7.75 116 TYR B CA 1
ATOM 4695 C C . TYR B 1 116 ? 1.235 5.859 -0.026 1.00 8.86 116 TYR B C 1
ATOM 4696 O O . TYR B 1 116 ? 0.145 5.754 0.548 1.00 9.79 116 TYR B O 1
ATOM 4705 N N . ALA B 1 117 ? 1.363 5.677 -1.350 1.00 7.58 117 ALA B N 1
ATOM 4706 C CA . ALA B 1 117 ? 0.205 5.248 -2.129 1.00 9.70 117 ALA B CA 1
ATOM 4707 C C . ALA B 1 117 ? -0.363 3.955 -1.571 1.00 10.67 117 ALA B C 1
ATOM 4708 O O . ALA B 1 117 ? -1.582 3.808 -1.430 1.00 10.82 117 ALA B O 1
ATOM 4710 N N . GLY B 1 118 ? 0.509 3.013 -1.215 1.00 10.16 118 GLY B N 1
ATOM 4711 C CA . GLY B 1 118 ? 0.034 1.744 -0.691 1.00 8.86 118 GLY B CA 1
ATOM 4712 C C . GLY B 1 118 ? -0.483 1.826 0.731 1.00 10.19 118 GLY B C 1
ATOM 4713 O O . GLY B 1 118 ? -1.314 1.008 1.134 1.00 13.32 118 GLY B O 1
ATOM 4714 N N . LEU B 1 119 ? -0.004 2.796 1.510 1.00 9.41 119 LEU B N 1
ATOM 4715 C CA . LEU B 1 119 ? -0.442 2.969 2.892 1.00 9.17 119 LEU B CA 1
ATOM 4716 C C . LEU B 1 119 ? -1.661 3.873 3.037 1.00 8.37 119 LEU B C 1
ATOM 4717 O O . LEU B 1 119 ? -2.186 3.999 4.151 1.00 12.15 119 LEU B O 1
ATOM 4722 N N . ALA B 1 120 ? -2.132 4.485 1.948 1.00 10.02 120 ALA B N 1
ATOM 4723 C CA . ALA B 1 120 ? -3.259 5.409 2.038 1.00 9.81 120 ALA B CA 1
ATOM 4724 C C . ALA B 1 120 ? -4.503 4.743 2.607 1.00 14.04 120 ALA B C 1
ATOM 4725 O O . ALA B 1 120 ? -5.372 5.433 3.151 1.00 13.26 120 ALA B O 1
ATOM 4727 N N . THR B 1 121 ? -4.593 3.415 2.517 1.00 10.60 121 THR B N 1
ATOM 4728 C CA . THR B 1 121 ? -5.729 2.638 3.004 1.00 10.72 121 THR B CA 1
ATOM 4729 C C . THR B 1 121 ? -5.579 2.188 4.447 1.00 12.64 121 THR B C 1
ATOM 4730 O O . THR B 1 121 ? -6.503 1.563 4.984 1.00 16.51 121 THR B O 1
ATOM 4734 N N . ALA B 1 122 ? -4.430 2.445 5.067 1.00 12.17 122 ALA B N 1
ATOM 4735 C CA . ALA B 1 122 ? -4.128 1.923 6.393 1.00 14.05 122 ALA B CA 1
ATOM 4736 C C . ALA B 1 122 ? -4.121 3.006 7.455 1.00 12.54 122 ALA B C 1
ATOM 4737 O O . ALA B 1 122 ? -3.591 2.794 8.547 1.00 17.29 122 ALA B O 1
ATOM 4739 N N . ILE B 1 123 ? -4.691 4.169 7.161 1.00 10.59 123 ILE B N 1
ATOM 4740 C CA . ILE B 1 123 ? -4.787 5.223 8.160 1.00 10.98 123 ILE B CA 1
ATOM 4741 C C . ILE B 1 123 ? -6.031 4.901 8.973 1.00 16.82 123 ILE B C 1
ATOM 4742 O O . ILE B 1 123 ? -7.143 4.904 8.434 1.00 20.09 123 ILE B O 1
ATOM 4747 N N . GLU B 1 124 ? -5.836 4.538 10.244 1.00 11.05 124 GLU B N 1
ATOM 4748 C CA . GLU B 1 124 ? -6.921 4.086 11.105 1.00 10.02 124 GLU B CA 1
ATOM 4749 C C . GLU B 1 124 ? -6.906 4.886 12.396 1.00 7.56 124 GLU B C 1
ATOM 4750 O O . GLU B 1 124 ? -5.835 5.193 12.936 1.00 12.19 124 GLU B O 1
ATOM 4756 N N . GLY B 1 125 ? -8.105 5.209 12.883 1.00 8.59 125 GLY B N 1
ATOM 4757 C CA . GLY B 1 125 ? -8.284 5.682 14.243 1.00 8.70 125 GLY B CA 1
ATOM 4758 C C . GLY B 1 125 ? -8.389 4.512 15.207 1.00 9.44 125 GLY B C 1
ATOM 4759 O O . GLY B 1 125 ? -8.111 3.357 14.877 1.00 9.39 125 GLY B O 1
ATOM 4760 N N . LEU B 1 126 ? -8.796 4.831 16.433 1.00 7.98 126 LEU B N 1
ATOM 4761 C CA . LEU B 1 126 ? -8.945 3.831 17.481 1.00 7.30 126 LEU B CA 1
ATOM 4762 C C . LEU B 1 126 ? -10.405 3.741 17.902 1.00 8.09 126 LEU B C 1
ATOM 4763 O O . LEU B 1 126 ? -11.224 4.606 17.592 1.00 9.22 126 LEU B O 1
ATOM 4768 N N . GLN B 1 127 ? -10.727 2.673 18.618 1.00 7.05 127 GLN B N 1
ATOM 4769 C CA . GLN B 1 127 ? -11.973 2.595 19.374 1.00 7.19 127 GLN B CA 1
ATOM 4770 C C . GLN B 1 127 ? -11.641 2.059 20.755 1.00 10.71 127 GLN B C 1
ATOM 4771 O O . GLN B 1 127 ? -10.816 1.154 20.892 1.00 9.82 127 GLN B O 1
ATOM 4777 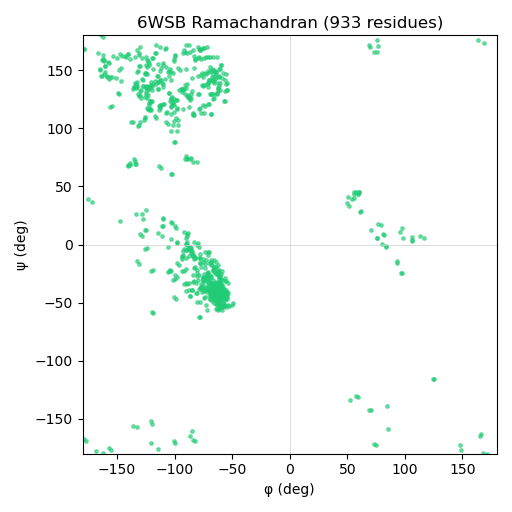N N . VAL B 1 128 ? -12.262 2.624 21.781 1.00 8.85 128 VAL B N 1
ATOM 4778 C CA . VAL B 1 128 ? -12.033 2.117 23.132 1.00 10.10 128 VAL B CA 1
ATOM 4779 C C . VAL B 1 128 ? -13.301 2.300 23.960 1.00 8.32 128 VAL B C 1
ATOM 4780 O O . VAL B 1 128 ? -13.899 3.388 23.959 1.00 8.43 128 VAL B O 1
ATOM 4784 N N . PRO B 1 129 ? -13.776 1.266 24.643 1.00 9.31 129 PRO B N 1
ATOM 4785 C CA . PRO B 1 129 ? -14.954 1.428 25.496 1.00 11.04 129 PRO B CA 1
ATOM 4786 C C . PRO B 1 129 ? -14.606 2.114 26.805 1.00 10.53 129 PRO B C 1
ATOM 4787 O O . PRO B 1 129 ? -13.513 1.956 27.355 1.00 13.87 129 PRO B O 1
ATOM 4791 N N . LEU B 1 130 ? -15.554 2.904 27.295 1.00 9.33 130 LEU B N 1
ATOM 4792 C CA . LEU B 1 130 ? -15.404 3.494 28.617 1.00 10.30 130 LEU B CA 1
ATOM 4793 C C . LEU B 1 130 ? -16.180 2.738 29.684 1.00 11.65 130 LEU B C 1
ATOM 4794 O O . LEU B 1 130 ? -15.761 2.709 30.850 1.00 13.17 130 LEU B O 1
ATOM 4799 N N . ARG B 1 131 ? -17.288 2.115 29.298 1.00 11.36 131 ARG B N 1
ATOM 4800 C CA . ARG B 1 131 ? -18.243 1.423 30.151 1.00 11.54 131 ARG B CA 1
ATOM 4801 C C . ARG B 1 131 ? -19.293 0.884 29.192 1.00 10.76 131 ARG B C 1
ATOM 4802 O O . ARG B 1 131 ? -19.288 1.268 28.016 1.00 10.20 131 ARG B O 1
ATOM 4810 N N . PRO B 1 132 ? -20.190 -0.000 29.616 1.00 12.66 132 PRO B N 1
ATOM 4811 C CA . PRO B 1 132 ? -21.173 -0.518 28.657 1.00 12.40 132 PRO B CA 1
ATOM 4812 C C . PRO B 1 132 ? -21.962 0.576 27.968 1.00 13.87 132 PRO B C 1
ATOM 4813 O O . PRO B 1 132 ? -22.306 0.428 26.784 1.00 15.99 132 PRO B O 1
ATOM 4817 N N . GLU B 1 133 ? -22.199 1.700 28.642 1.00 12.33 133 GLU B N 1
ATOM 4818 C CA . GLU B 1 133 ? -23.028 2.757 28.079 1.00 13.52 133 GLU B CA 1
ATOM 4819 C C . GLU B 1 133 ? -22.268 3.807 27.271 1.00 11.18 133 GLU B C 1
ATOM 4820 O O . GLU B 1 133 ? -22.910 4.735 26.777 1.00 12.51 133 GLU B O 1
ATOM 4826 N N . SER B 1 134 ? -20.944 3.710 27.109 1.00 9.28 134 SER B N 1
ATOM 4827 C CA . SER B 1 134 ? -20.246 4.775 26.395 1.00 9.20 134 SER B CA 1
ATOM 4828 C C . SER B 1 134 ? -18.927 4.279 25.812 1.00 9.15 134 SER B C 1
ATOM 4829 O O . SER B 1 134 ? -18.218 3.487 26.436 1.00 10.25 134 SER B O 1
ATOM 4832 N N . PHE B 1 135 ? -18.599 4.764 24.615 1.00 9.66 135 PHE B N 1
ATOM 4833 C CA . PHE B 1 135 ? -17.342 4.396 23.979 1.00 10.60 135 PHE B CA 1
ATOM 4834 C C . PHE B 1 135 ? -16.823 5.582 23.184 1.00 9.49 135 PHE B C 1
ATOM 4835 O O . PHE B 1 135 ? -17.547 6.539 22.905 1.00 9.21 135 PHE B O 1
ATOM 4843 N N . VAL B 1 136 ? -15.539 5.518 22.862 1.00 7.78 136 VAL B N 1
ATOM 4844 C CA . VAL B 1 136 ? -14.830 6.553 22.122 1.00 7.90 136 VAL B CA 1
ATOM 4845 C C . VAL B 1 136 ? -14.317 5.945 20.825 1.00 7.99 136 VAL B C 1
ATOM 4846 O O . VAL B 1 136 ? -13.815 4.816 20.820 1.00 8.29 136 VAL B O 1
ATOM 4850 N N . TYR B 1 137 ? -14.427 6.690 19.723 1.00 7.41 137 TYR B N 1
ATOM 4851 C CA . TYR B 1 137 ? -13.634 6.358 18.547 1.00 7.63 137 TYR B CA 1
ATOM 4852 C C . TYR B 1 137 ? -12.936 7.612 18.059 1.00 11.39 137 TYR B C 1
ATOM 4853 O O . TYR B 1 137 ? -13.393 8.727 18.315 1.00 10.97 137 TYR B O 1
ATOM 4862 N N . THR B 1 138 ? -11.801 7.435 17.388 1.00 7.61 138 THR B N 1
ATOM 4863 C CA . THR B 1 138 ? -11.138 8.578 16.786 1.00 6.89 138 THR B CA 1
ATOM 4864 C C . THR B 1 138 ? -11.188 8.462 15.275 1.00 7.07 138 THR B C 1
ATOM 4865 O O . THR B 1 138 ? -11.204 7.361 14.714 1.00 9.75 138 THR B O 1
ATOM 4869 N N . ARG B 1 139 ? -11.230 9.625 14.637 1.00 7.05 139 ARG B N 1
ATOM 4870 C CA . ARG B 1 139 ? -11.008 9.775 13.210 1.00 9.91 139 ARG B CA 1
ATOM 4871 C C . ARG B 1 139 ? -9.667 10.452 12.994 1.00 8.35 139 ARG B C 1
ATOM 4872 O O . ARG B 1 139 ? -9.288 11.347 13.754 1.00 9.28 139 ARG B O 1
ATOM 4880 N N . ARG B 1 140 ? -8.953 10.022 11.961 1.00 11.07 140 ARG B N 1
ATOM 4881 C CA . ARG B 1 140 ? -7.750 10.708 11.491 1.00 10.73 140 ARG B CA 1
ATOM 4882 C C . ARG B 1 140 ? -8.162 11.466 10.233 1.00 12.43 140 ARG B C 1
ATOM 4883 O O . ARG B 1 140 ? -8.247 10.892 9.146 1.00 16.12 140 ARG B O 1
ATOM 4891 N N . GLU B 1 141 ? -8.454 12.771 10.391 1.00 10.29 141 GLU B N 1
ATOM 4892 C CA . GLU B 1 141 ? -8.983 13.567 9.307 1.00 10.02 141 GLU B CA 1
ATOM 4893 C C . GLU B 1 141 ? -7.869 14.349 8.624 1.00 10.38 141 GLU B C 1
ATOM 4894 O O . GLU B 1 141 ? -6.847 14.654 9.246 1.00 9.71 141 GLU B O 1
ATOM 4900 N N . PRO B 1 142 ? -8.005 14.673 7.339 1.00 9.56 142 PRO B N 1
ATOM 4901 C CA . PRO B 1 142 ? -7.003 15.539 6.707 1.00 9.13 142 PRO B CA 1
ATOM 4902 C C . PRO B 1 142 ? -6.896 16.865 7.440 1.00 9.50 142 PRO B C 1
ATOM 4903 O O . PRO B 1 142 ? -7.875 17.372 8.001 1.00 11.60 142 PRO B O 1
ATOM 4907 N N . LEU B 1 143 ? -5.681 17.420 7.442 1.00 12.08 143 LEU B N 1
ATOM 4908 C CA . LEU B 1 143 ? -5.477 18.765 7.978 1.00 11.49 143 LEU B CA 1
ATOM 4909 C C . LEU B 1 143 ? -6.159 19.814 7.110 1.00 10.75 143 LEU B C 1
ATOM 4910 O O . LEU B 1 143 ? -6.658 20.827 7.620 1.00 11.86 143 LEU B O 1
ATOM 4915 N N . GLY B 1 144 ? -6.162 19.604 5.795 1.00 11.30 144 GLY B N 1
ATOM 4916 C CA . GLY B 1 144 ? -6.707 20.564 4.857 1.00 11.05 144 GLY B CA 1
ATOM 4917 C C . GLY B 1 144 ? -5.694 20.941 3.795 1.00 11.45 144 GLY B C 1
ATOM 4918 O O . GLY B 1 144 ? -5.275 20.095 2.991 1.00 10.64 144 GLY B O 1
ATOM 4919 N N . VAL B 1 145 ? -5.284 22.205 3.779 1.00 10.57 145 VAL B N 1
ATOM 4920 C CA . VAL B 1 145 ? -4.289 22.694 2.832 1.00 10.77 145 VAL B CA 1
ATOM 4921 C C . VAL B 1 145 ? -2.952 22.799 3.548 1.00 10.90 145 VAL B C 1
ATOM 4922 O O . VAL B 1 145 ? -2.821 23.536 4.534 1.00 12.17 145 VAL B O 1
ATOM 4926 N N . CYS B 1 146 ? -1.958 22.075 3.045 1.00 9.33 146 CYS B N 1
ATOM 4927 C CA . CYS B 1 146 ? -0.616 22.068 3.603 1.00 9.70 146 CYS B CA 1
ATOM 4928 C C . CYS B 1 146 ? 0.316 22.835 2.678 1.00 10.15 146 CYS B C 1
ATOM 4929 O O . CYS B 1 146 ? 0.070 22.930 1.477 1.00 12.06 146 CYS B O 1
ATOM 4932 N N . ALA B 1 147 ? 1.377 23.400 3.240 1.00 10.43 147 ALA B N 1
ATOM 4933 C CA . ALA B 1 147 ? 2.410 24.064 2.457 1.00 8.93 147 ALA B CA 1
ATOM 4934 C C . ALA B 1 147 ? 3.724 23.306 2.581 1.00 9.79 147 ALA B C 1
ATOM 4935 O O . ALA B 1 147 ? 4.088 22.842 3.665 1.00 10.01 147 ALA B O 1
ATOM 4937 N N . GLY B 1 148 ? 4.444 23.193 1.478 1.00 10.25 148 GLY B N 1
ATOM 4938 C CA . GLY B 1 148 ? 5.798 22.657 1.486 1.00 10.98 148 GLY B CA 1
ATOM 4939 C C . GLY B 1 148 ? 6.739 23.686 0.891 1.00 10.30 148 GLY B C 1
ATOM 4940 O O . GLY B 1 148 ? 6.414 24.319 -0.120 1.00 10.52 148 GLY B O 1
ATOM 4941 N N . ILE B 1 149 ? 7.887 23.877 1.540 1.00 10.59 149 ILE B N 1
ATOM 4942 C CA . ILE B 1 149 ? 8.899 24.824 1.085 1.00 11.26 149 ILE B CA 1
ATOM 4943 C C . ILE B 1 149 ? 10.191 24.043 0.884 1.00 10.57 149 ILE B C 1
ATOM 4944 O O . ILE B 1 149 ? 10.692 23.417 1.825 1.00 11.18 149 ILE B O 1
ATOM 4949 N N . GLY B 1 150 ? 10.709 24.055 -0.347 1.00 11.69 150 GLY B N 1
ATOM 4950 C CA . GLY B 1 150 ? 11.798 23.185 -0.729 1.00 11.32 150 GLY B CA 1
ATOM 4951 C C . GLY B 1 150 ? 13.165 23.850 -0.714 1.00 10.89 150 GLY B C 1
ATOM 4952 O O . GLY B 1 150 ? 13.300 25.072 -0.701 1.00 13.90 150 GLY B O 1
ATOM 4953 N N . ALA B 1 151 ? 14.191 23.010 -0.701 1.00 10.61 151 ALA B N 1
ATOM 4954 C CA . ALA B 1 151 ? 15.575 23.432 -0.835 1.00 11.18 151 ALA B CA 1
ATOM 4955 C C . ALA B 1 151 ? 16.106 23.038 -2.210 1.00 12.49 151 ALA B C 1
ATOM 4956 O O . ALA B 1 151 ? 15.476 22.283 -2.955 1.00 12.75 151 ALA B O 1
ATOM 4958 N N . TRP B 1 152 ? 17.282 23.556 -2.549 1.00 10.71 152 TRP B N 1
ATOM 4959 C CA . TRP B 1 152 ? 17.771 23.402 -3.911 1.00 10.87 152 TRP B CA 1
ATOM 4960 C C . TRP B 1 152 ? 18.656 22.178 -4.120 1.00 14.35 152 TRP B C 1
ATOM 4961 O O . TRP B 1 152 ? 18.998 21.883 -5.270 1.00 13.59 152 TRP B O 1
ATOM 4972 N N . ASN B 1 153 ? 19.012 21.432 -3.072 1.00 10.06 153 ASN B N 1
ATOM 4973 C CA . ASN B 1 153 ? 19.965 20.351 -3.304 1.00 11.92 153 ASN B CA 1
ATOM 4974 C C . ASN B 1 153 ? 19.299 19.097 -3.869 1.00 12.41 153 ASN B C 1
ATOM 4975 O O . ASN B 1 153 ? 19.914 18.400 -4.686 1.00 11.86 153 ASN B O 1
ATOM 4980 N N . TYR B 1 154 ? 18.054 18.816 -3.487 1.00 11.51 154 TYR B N 1
ATOM 4981 C CA . TYR B 1 154 ? 17.284 17.682 -4.009 1.00 10.52 154 TYR B CA 1
ATOM 4982 C C . TYR B 1 154 ? 15.885 18.169 -4.377 1.00 10.43 154 TYR B C 1
ATOM 4983 O O . TYR B 1 154 ? 14.892 17.803 -3.733 1.00 10.70 154 TYR B O 1
ATOM 4992 N N . PRO B 1 155 ? 15.767 18.991 -5.424 1.00 8.54 155 PRO B N 1
ATOM 4993 C CA . PRO B 1 155 ? 14.485 19.692 -5.649 1.00 10.23 155 PRO B CA 1
ATOM 4994 C C . PRO B 1 155 ? 13.297 18.769 -5.877 1.00 11.21 155 PRO B C 1
ATOM 4995 O O . PRO B 1 155 ? 12.292 18.892 -5.162 1.00 10.25 155 PRO B O 1
ATOM 4999 N N . ILE B 1 156 ? 13.360 17.850 -6.842 1.00 11.08 156 ILE B N 1
ATOM 5000 C CA . ILE B 1 156 ? 12.160 17.049 -7.075 1.00 9.50 156 ILE B CA 1
ATOM 5001 C C . ILE B 1 156 ? 11.987 15.988 -5.989 1.00 10.94 156 ILE B C 1
ATOM 5002 O O . ILE B 1 156 ? 10.855 15.640 -5.645 1.00 10.30 156 ILE B O 1
ATOM 5007 N N . GLN B 1 157 ? 13.074 15.481 -5.408 1.00 10.01 157 GLN B N 1
ATOM 5008 C CA . GLN B 1 157 ? 12.920 14.513 -4.324 1.00 9.45 157 GLN B CA 1
ATOM 5009 C C . GLN B 1 157 ? 12.197 15.143 -3.140 1.00 9.67 157 GLN B C 1
ATOM 5010 O O . GLN B 1 157 ? 11.289 14.532 -2.554 1.00 10.09 157 GLN B O 1
ATOM 5016 N N . ILE B 1 158 ? 12.572 16.377 -2.783 1.00 9.61 158 ILE B N 1
ATOM 5017 C CA . ILE B 1 158 ? 11.915 17.055 -1.671 1.00 10.09 158 ILE B CA 1
ATOM 5018 C C . ILE B 1 158 ? 10.440 17.281 -1.976 1.00 9.63 158 ILE B C 1
ATOM 5019 O O . ILE B 1 158 ? 9.577 17.069 -1.111 1.00 10.19 158 ILE B O 1
ATOM 5024 N N . ALA B 1 159 ? 10.126 17.720 -3.203 1.00 9.18 159 ALA B N 1
ATOM 5025 C CA . ALA B 1 159 ? 8.729 17.898 -3.597 1.00 7.96 159 ALA B CA 1
ATOM 5026 C C . ALA B 1 159 ? 7.944 16.594 -3.459 1.00 10.44 159 ALA B C 1
ATOM 5027 O O . ALA B 1 159 ? 6.803 16.597 -2.976 1.00 11.51 159 ALA B O 1
ATOM 5029 N N . CYS B 1 160 ? 8.541 15.469 -3.870 1.00 9.01 160 CYS B N 1
ATOM 5030 C CA . CYS B 1 160 ? 7.879 14.171 -3.712 1.00 8.71 160 CYS B CA 1
ATOM 5031 C C . CYS B 1 160 ? 7.705 13.799 -2.247 1.00 9.65 160 CYS B C 1
ATOM 5032 O O . CYS B 1 160 ? 6.647 13.298 -1.850 1.00 10.29 160 CYS B O 1
ATOM 5035 N N . TRP B 1 161 ? 8.752 13.982 -1.437 1.00 9.56 161 TRP B N 1
ATOM 5036 C CA . TRP B 1 161 ? 8.698 13.509 -0.056 1.00 9.23 161 TRP B CA 1
ATOM 5037 C C . TRP B 1 161 ? 7.737 14.327 0.789 1.00 11.03 161 TRP B C 1
ATOM 5038 O O . TRP B 1 161 ? 7.181 13.803 1.756 1.00 11.23 161 TRP B O 1
ATOM 5049 N N . LYS B 1 162 ? 7.546 15.607 0.468 1.00 10.18 162 LYS B N 1
ATOM 5050 C CA . LYS B 1 162 ? 6.566 16.395 1.207 1.00 11.09 162 LYS B CA 1
ATOM 5051 C C . LYS B 1 162 ? 5.150 16.158 0.692 1.00 10.06 162 LYS B C 1
ATOM 5052 O O . LYS B 1 162 ? 4.214 16.008 1.492 1.00 12.45 162 LYS B O 1
ATOM 5058 N N . SER B 1 163 ? 4.976 16.084 -0.633 1.00 9.24 163 SER B N 1
ATOM 5059 C CA . SER B 1 163 ? 3.631 15.932 -1.176 1.00 8.78 163 SER B CA 1
ATOM 5060 C C . SER B 1 163 ? 3.069 14.526 -0.972 1.00 9.44 163 SER B C 1
ATOM 5061 O O . SER B 1 163 ? 1.846 14.370 -0.895 1.00 9.78 163 SER B O 1
ATOM 5064 N N . ALA B 1 164 ? 3.919 13.492 -0.907 1.00 8.51 164 ALA B N 1
ATOM 5065 C CA . ALA B 1 164 ? 3.396 12.125 -0.867 1.00 8.02 164 ALA B CA 1
ATOM 5066 C C . ALA B 1 164 ? 2.569 11.847 0.386 1.00 8.96 164 ALA B C 1
ATOM 5067 O O . ALA B 1 164 ? 1.405 11.420 0.254 1.00 8.61 164 ALA B O 1
ATOM 5069 N N . PRO B 1 165 ? 3.078 12.045 1.606 1.00 8.86 165 PRO B N 1
ATOM 5070 C CA . PRO B 1 165 ? 2.223 11.779 2.770 1.00 8.41 165 PRO B CA 1
ATOM 5071 C C . PRO B 1 165 ? 1.073 12.763 2.859 1.00 8.40 165 PRO B C 1
ATOM 5072 O O . PRO B 1 165 ? -0.027 12.380 3.269 1.00 9.44 165 PRO B O 1
ATOM 5076 N N . ALA B 1 166 ? 1.276 14.009 2.427 1.00 8.48 166 ALA B N 1
ATOM 5077 C CA . ALA B 1 166 ? 0.195 14.987 2.459 1.00 7.98 166 ALA B CA 1
ATOM 5078 C C . ALA B 1 166 ? -0.977 14.535 1.592 1.00 8.52 166 ALA B C 1
ATOM 5079 O O . ALA B 1 166 ? -2.121 14.462 2.062 1.00 8.49 166 ALA B O 1
ATOM 5081 N N . LEU B 1 167 ? -0.700 14.191 0.336 1.00 8.28 167 LEU B N 1
ATOM 5082 C CA . LEU B 1 167 ? -1.762 13.757 -0.573 1.00 7.87 167 LEU B CA 1
ATOM 5083 C C . LEU B 1 167 ? -2.345 12.408 -0.168 1.00 8.07 167 LEU B C 1
ATOM 5084 O O . LEU B 1 167 ? -3.567 12.205 -0.265 1.00 9.09 167 LEU B O 1
ATOM 5089 N N . ALA B 1 168 ? -1.497 11.460 0.245 1.00 8.19 168 ALA B N 1
ATOM 5090 C CA . ALA B 1 168 ? -2.019 10.149 0.623 1.00 8.44 168 ALA B CA 1
ATOM 5091 C C . ALA B 1 168 ? -3.024 10.266 1.756 1.00 10.18 168 ALA B C 1
ATOM 5092 O O . ALA B 1 168 ? -4.016 9.526 1.791 1.00 13.01 168 ALA B O 1
ATOM 5094 N N . ALA B 1 169 ? -2.809 11.211 2.667 1.00 9.11 169 ALA B N 1
ATOM 5095 C CA . ALA B 1 169 ? -3.697 11.398 3.807 1.00 9.88 169 ALA B CA 1
ATOM 5096 C C . ALA B 1 169 ? -4.926 12.248 3.485 1.00 10.45 169 ALA B C 1
ATOM 5097 O O . ALA B 1 169 ? -5.743 12.499 4.381 1.00 11.32 169 ALA B O 1
ATOM 5099 N N . GLY B 1 170 ? -5.098 12.684 2.242 1.00 8.70 170 GLY B N 1
ATOM 5100 C CA . GLY B 1 170 ? -6.281 13.418 1.844 1.00 8.46 170 GLY B CA 1
ATOM 5101 C C . GLY B 1 170 ? -6.147 14.923 1.864 1.00 8.35 170 GLY B C 1
ATOM 5102 O O . GLY B 1 170 ? -7.156 15.614 1.724 1.00 10.45 170 GLY B O 1
ATOM 5103 N N . ASN B 1 171 ? -4.937 15.445 2.023 1.00 8.21 171 ASN B N 1
ATOM 5104 C CA . ASN B 1 171 ? -4.688 16.879 1.976 1.00 8.24 171 ASN B CA 1
ATOM 5105 C C . ASN B 1 171 ? -4.401 17.349 0.556 1.00 9.02 171 ASN B C 1
ATOM 5106 O O . ASN B 1 171 ? -4.069 16.567 -0.338 1.00 10.61 171 ASN B O 1
ATOM 5111 N N . ALA B 1 172 ? -4.475 18.664 0.376 1.00 8.00 172 ALA B N 1
ATOM 5112 C CA . ALA B 1 172 ? -3.825 19.334 -0.740 1.00 7.89 172 ALA B CA 1
ATOM 5113 C C . ALA B 1 172 ? -2.521 19.962 -0.260 1.00 10.51 172 ALA B C 1
ATOM 5114 O O . ALA B 1 172 ? -2.338 20.231 0.926 1.00 11.39 172 ALA B O 1
ATOM 5116 N N . MET B 1 173 ? -1.609 20.200 -1.196 1.00 8.68 173 MET B N 1
ATOM 5117 C CA . MET B 1 173 ? -0.363 20.874 -0.859 1.00 9.62 173 MET B CA 1
ATOM 5118 C C . MET B 1 173 ? -0.081 21.979 -1.866 1.00 12.46 173 MET B C 1
ATOM 5119 O O . MET B 1 173 ? -0.262 21.795 -3.075 1.00 11.40 173 MET B O 1
ATOM 5124 N N . ILE B 1 174 ? 0.322 23.139 -1.345 1.00 9.84 174 ILE B N 1
ATOM 5125 C CA . ILE B 1 174 ? 0.934 24.200 -2.141 1.00 8.43 174 ILE B CA 1
ATOM 5126 C C . ILE B 1 174 ? 2.427 24.116 -1.889 1.00 10.43 174 ILE B C 1
ATOM 5127 O O . ILE B 1 174 ? 2.874 24.225 -0.740 1.00 11.06 174 ILE B O 1
ATOM 5132 N N . PHE B 1 175 ? 3.202 23.941 -2.955 1.00 7.64 175 PHE B N 1
ATOM 5133 C CA . PHE B 1 175 ? 4.639 23.738 -2.846 1.00 9.57 175 PHE B CA 1
ATOM 5134 C C . PHE B 1 175 ? 5.385 24.905 -3.476 1.00 9.77 175 PHE B C 1
ATOM 5135 O O . PHE B 1 175 ? 5.051 25.328 -4.589 1.00 9.21 175 PHE B O 1
ATOM 5143 N N . LYS B 1 176 ? 6.399 25.414 -2.774 1.00 7.81 176 LYS B N 1
ATOM 5144 C CA . LYS B 1 176 ? 7.285 26.443 -3.332 1.00 8.23 176 LYS B CA 1
ATOM 5145 C C . LYS B 1 176 ? 8.694 25.886 -3.429 1.00 9.83 176 LYS B C 1
ATOM 5146 O O . LYS B 1 176 ? 9.357 25.700 -2.390 1.00 9.47 176 LYS B O 1
ATOM 5152 N N . PRO B 1 177 ? 9.208 25.612 -4.618 1.00 9.45 177 PRO B N 1
ATOM 5153 C CA . PRO B 1 177 ? 10.602 25.181 -4.725 1.00 9.48 177 PRO B CA 1
ATOM 5154 C C . PRO B 1 177 ? 11.533 26.331 -4.394 1.00 8.56 177 PRO B C 1
ATOM 5155 O O . PRO B 1 177 ? 11.154 27.506 -4.421 1.00 9.63 177 PRO B O 1
ATOM 5159 N N . SER B 1 178 ? 12.778 25.974 -4.081 1.00 9.38 178 SER B N 1
ATOM 5160 C CA . SER B 1 178 ? 13.830 26.979 -3.996 1.00 9.22 178 SER B CA 1
ATOM 5161 C C . SER B 1 178 ? 13.917 27.762 -5.298 1.00 10.41 178 SER B C 1
ATOM 5162 O O . SER B 1 178 ? 13.857 27.188 -6.386 1.00 10.49 178 SER B O 1
ATOM 5165 N N . GLU B 1 179 ? 14.087 29.082 -5.179 1.00 9.59 179 GLU B N 1
ATOM 5166 C CA . GLU B 1 179 ? 14.243 29.910 -6.369 1.00 10.34 179 GLU B CA 1
ATOM 5167 C C . GLU B 1 179 ? 15.513 29.557 -7.140 1.00 12.51 179 GLU B C 1
ATOM 5168 O O . GLU B 1 179 ? 15.653 29.946 -8.307 1.00 12.71 179 GLU B O 1
ATOM 5174 N N . VAL B 1 180 ? 16.437 28.816 -6.517 1.00 9.07 180 VAL B N 1
ATOM 5175 C CA . VAL B 1 180 ? 17.650 28.383 -7.209 1.00 9.20 180 VAL B CA 1
ATOM 5176 C C . VAL B 1 180 ? 17.340 27.244 -8.178 1.00 9.53 180 VAL B C 1
ATOM 5177 O O . VAL B 1 180 ? 18.011 27.084 -9.208 1.00 10.28 180 VAL B O 1
ATOM 5181 N N . THR B 1 181 ? 16.313 26.453 -7.882 1.00 10.09 181 THR B N 1
ATOM 5182 C CA . THR B 1 181 ? 15.991 25.245 -8.645 1.00 9.52 181 THR B CA 1
ATOM 5183 C C . THR B 1 181 ? 14.477 25.132 -8.797 1.00 11.15 181 THR B C 1
ATOM 5184 O O . THR B 1 181 ? 13.844 24.224 -8.245 1.00 11.53 181 THR B O 1
ATOM 5188 N N . PRO B 1 182 ? 13.861 26.026 -9.566 1.00 10.69 182 PRO B N 1
ATOM 5189 C CA . PRO B 1 182 ? 12.395 26.078 -9.627 1.00 10.07 182 PRO B CA 1
ATOM 5190 C C . PRO B 1 182 ? 11.745 25.146 -10.640 1.00 10.41 182 PRO B C 1
ATOM 5191 O O . PRO B 1 182 ? 10.510 25.103 -10.690 1.00 10.40 182 PRO B O 1
ATOM 5195 N N . LEU B 1 183 ? 12.513 24.406 -11.443 1.00 8.55 183 LEU B N 1
ATOM 5196 C CA . LEU B 1 183 ? 11.937 23.836 -12.660 1.00 10.27 183 LEU B CA 1
ATOM 5197 C C . LEU B 1 183 ? 11.260 22.481 -12.456 1.00 8.61 183 LEU B C 1
ATOM 5198 O O . LEU B 1 183 ? 10.169 22.256 -12.994 1.00 10.71 183 LEU B O 1
ATOM 5203 N N . SER B 1 184 ? 11.879 21.556 -11.716 1.00 9.31 184 SER B N 1
ATOM 5204 C CA . SER B 1 184 ? 11.330 20.199 -11.709 1.00 10.14 184 SER B CA 1
ATOM 5205 C C . SER B 1 184 ? 10.021 20.083 -10.929 1.00 10.13 184 SER B C 1
ATOM 5206 O O . SER B 1 184 ? 9.222 19.186 -11.227 1.00 10.06 184 SER B O 1
ATOM 5209 N N . ALA B 1 185 ? 9.765 20.969 -9.967 1.00 8.63 185 ALA B N 1
ATOM 5210 C CA . ALA B 1 185 ? 8.484 20.929 -9.266 1.00 9.75 185 ALA B CA 1
ATOM 5211 C C . ALA B 1 185 ? 7.314 21.128 -10.222 1.00 9.73 185 ALA B C 1
ATOM 5212 O O . ALA B 1 185 ? 6.237 20.552 -10.007 1.00 9.82 185 ALA B O 1
ATOM 5214 N N . LEU B 1 186 ? 7.501 21.940 -11.274 1.00 9.32 186 LEU B N 1
ATOM 5215 C CA . LEU B 1 186 ? 6.449 22.103 -12.275 1.00 9.79 186 LEU B CA 1
ATOM 5216 C C . LEU B 1 186 ? 6.181 20.801 -13.009 1.00 10.20 186 LEU B C 1
ATOM 5217 O O . LEU B 1 186 ? 5.032 20.504 -13.347 1.00 10.89 186 LEU B O 1
ATOM 5222 N N . LYS B 1 187 ? 7.233 20.023 -13.292 1.00 9.79 187 LYS B N 1
ATOM 5223 C CA . LYS B 1 187 ? 7.031 18.742 -13.965 1.00 10.17 187 LYS B CA 1
ATOM 5224 C C . LYS B 1 187 ? 6.276 17.763 -13.073 1.00 10.25 187 LYS B C 1
ATOM 5225 O O . LYS B 1 187 ? 5.433 16.999 -13.557 1.00 11.03 187 LYS B O 1
ATOM 5231 N N . LEU B 1 188 ? 6.566 17.764 -11.768 1.00 9.74 188 LEU B N 1
ATOM 5232 C CA . LEU B 1 188 ? 5.804 16.909 -10.862 1.00 9.18 188 LEU B CA 1
ATOM 5233 C C . LEU B 1 188 ? 4.338 17.318 -10.841 1.00 9.04 188 LEU B C 1
ATOM 5234 O O . LEU B 1 188 ? 3.452 16.455 -10.827 1.00 9.32 188 LEU B O 1
ATOM 5239 N N . ALA B 1 189 ? 4.061 18.627 -10.846 1.00 9.37 189 ALA B N 1
ATOM 5240 C CA . ALA B 1 189 ? 2.674 19.087 -10.859 1.00 10.90 189 ALA B CA 1
ATOM 5241 C C . ALA B 1 189 ? 1.931 18.575 -12.091 1.00 9.59 189 ALA B C 1
ATOM 5242 O O . ALA B 1 189 ? 0.785 18.125 -11.985 1.00 9.49 189 ALA B O 1
ATOM 5244 N N . GLU B 1 190 ? 2.574 18.617 -13.265 1.00 8.65 190 GLU B N 1
ATOM 5245 C CA . GLU B 1 190 ? 1.960 18.085 -14.479 1.00 10.64 190 GLU B CA 1
ATOM 5246 C C . GLU B 1 190 ? 1.668 16.599 -14.342 1.00 9.55 190 GLU B C 1
ATOM 5247 O O . GLU B 1 190 ? 0.617 16.115 -14.778 1.00 12.36 190 GLU B O 1
ATOM 5253 N N . ILE B 1 191 ? 2.609 15.856 -13.757 1.00 8.79 191 ILE B N 1
ATOM 5254 C CA . ILE B 1 191 ? 2.463 14.415 -13.610 1.00 9.87 191 ILE B CA 1
ATOM 5255 C C . ILE B 1 191 ? 1.317 14.078 -12.667 1.00 10.91 191 ILE B C 1
ATOM 5256 O O . ILE B 1 191 ? 0.502 13.195 -12.959 1.00 9.75 191 ILE B O 1
ATOM 5261 N N . TYR B 1 192 ? 1.218 14.776 -11.533 1.00 9.73 192 TYR B N 1
ATOM 5262 C CA . TYR B 1 192 ? 0.074 14.547 -10.654 1.00 9.67 192 TYR B CA 1
ATOM 5263 C C . TYR B 1 192 ? -1.250 14.768 -11.391 1.00 10.56 192 TYR B C 1
ATOM 5264 O O . TYR B 1 192 ? -2.175 13.953 -11.281 1.00 10.65 192 TYR B O 1
ATOM 5273 N N . THR B 1 193 ? -1.354 15.850 -12.168 1.00 10.00 193 THR B N 1
ATOM 5274 C CA . THR B 1 193 ? -2.584 16.099 -12.920 1.00 9.21 193 THR B CA 1
ATOM 5275 C C . THR B 1 193 ? -2.840 14.981 -13.923 1.00 10.82 193 THR B C 1
ATOM 5276 O O . THR B 1 193 ? -3.964 14.470 -14.031 1.00 11.89 193 THR B O 1
ATOM 5280 N N . GLU B 1 194 ? -1.797 14.583 -14.663 1.00 10.19 194 GLU B N 1
ATOM 5281 C CA . GLU B 1 194 ? -1.964 13.521 -15.653 1.00 10.47 194 GLU B CA 1
ATOM 5282 C C . GLU B 1 194 ? -2.404 12.217 -14.998 1.00 9.88 194 GLU B C 1
ATOM 5283 O O . GLU B 1 194 ? -3.182 11.453 -15.585 1.00 12.28 194 GLU B O 1
ATOM 5289 N N . ALA B 1 195 ? -1.943 11.964 -13.771 1.00 12.61 195 ALA B N 1
ATOM 5290 C CA . ALA B 1 195 ? -2.299 10.751 -13.050 1.00 11.69 195 ALA B CA 1
ATOM 5291 C C . ALA B 1 195 ? -3.732 10.765 -12.536 1.00 9.97 195 ALA B C 1
ATOM 5292 O O . ALA B 1 195 ? -4.251 9.706 -12.171 1.00 11.59 195 ALA B O 1
ATOM 5294 N N . GLY B 1 196 ? -4.371 11.933 -12.473 1.00 10.36 196 GLY B N 1
ATOM 5295 C CA . GLY B 1 196 ? -5.748 12.019 -12.022 1.00 12.50 196 GLY B CA 1
ATOM 5296 C C . GLY B 1 196 ? -5.952 12.821 -10.758 1.00 11.35 196 GLY B C 1
ATOM 5297 O O . GLY B 1 196 ? -7.066 12.867 -10.221 1.00 12.14 196 GLY B O 1
ATOM 5298 N N . VAL B 1 197 ? -4.898 13.456 -10.253 1.00 11.67 197 VAL B N 1
ATOM 5299 C CA . VAL B 1 197 ? -5.051 14.294 -9.056 1.00 11.42 197 VAL B CA 1
ATOM 5300 C C . VAL B 1 197 ? -5.942 15.489 -9.391 1.00 11.65 197 VAL B C 1
ATOM 5301 O O . VAL B 1 197 ? -5.698 16.171 -10.405 1.00 12.97 197 VAL B O 1
ATOM 5305 N N . PRO B 1 198 ? -6.990 15.779 -8.606 1.00 10.44 198 PRO B N 1
ATOM 5306 C CA . PRO B 1 198 ? -7.875 16.910 -8.931 1.00 10.95 198 PRO B CA 1
ATOM 5307 C C . PRO B 1 198 ? -7.147 18.241 -8.966 1.00 9.75 198 PRO B C 1
ATOM 5308 O O . PRO B 1 198 ? -6.130 18.438 -8.297 1.00 11.39 198 PRO B O 1
ATOM 5312 N N . ALA B 1 199 ? -7.709 19.169 -9.742 1.00 11.67 199 ALA B N 1
ATOM 5313 C CA . ALA B 1 199 ? -7.176 20.525 -9.805 1.00 11.16 199 ALA B CA 1
ATOM 5314 C C . ALA B 1 199 ? -7.081 21.123 -8.411 1.00 11.74 199 ALA B C 1
ATOM 5315 O O . ALA B 1 199 ? -8.031 21.046 -7.631 1.00 12.47 199 ALA B O 1
ATOM 5317 N N . GLY B 1 200 ? -5.927 21.724 -8.104 1.00 11.20 200 GLY B N 1
ATOM 5318 C CA . GLY B 1 200 ? -5.684 22.366 -6.829 1.00 12.37 200 GLY B CA 1
ATOM 5319 C C . GLY B 1 200 ? -5.028 21.493 -5.773 1.00 13.75 200 GLY B C 1
ATOM 5320 O O . GLY B 1 200 ? -4.518 22.022 -4.778 1.00 13.43 200 GLY B O 1
ATOM 5321 N N . VAL B 1 201 ? -5.019 20.172 -5.955 1.00 10.50 201 VAL B N 1
ATOM 5322 C CA . VAL B 1 201 ? -4.489 19.310 -4.902 1.00 9.45 201 VAL B CA 1
ATOM 5323 C C . VAL B 1 201 ? -2.967 19.411 -4.808 1.00 10.86 201 VAL B C 1
ATOM 5324 O O . VAL B 1 201 ? -2.401 19.295 -3.713 1.00 10.29 201 VAL B O 1
ATOM 5328 N N . PHE B 1 202 ? -2.272 19.649 -5.920 1.00 9.19 202 PHE B N 1
ATOM 5329 C CA . PHE B 1 202 ? -0.852 20.002 -5.852 1.00 8.94 202 PHE B CA 1
ATOM 5330 C C . PHE B 1 202 ? -0.625 21.239 -6.712 1.00 9.34 202 PHE B C 1
ATOM 5331 O O . PHE B 1 202 ? -0.595 21.154 -7.945 1.00 10.24 202 PHE B O 1
ATOM 5339 N N . ASN B 1 203 ? -0.487 22.386 -6.047 1.00 7.76 203 ASN B N 1
ATOM 5340 C CA . ASN B 1 203 ? -0.213 23.663 -6.696 1.00 8.19 203 ASN B CA 1
ATOM 5341 C C . ASN B 1 203 ? 1.237 24.056 -6.457 1.00 9.13 203 ASN B C 1
ATOM 5342 O O . ASN B 1 203 ? 1.809 23.745 -5.411 1.00 9.55 203 ASN B O 1
ATOM 5347 N N . VAL B 1 204 ? 1.826 24.758 -7.422 1.00 9.65 204 VAL B N 1
ATOM 5348 C CA . VAL B 1 204 ? 3.204 25.231 -7.299 1.00 9.07 204 VAL B CA 1
ATOM 5349 C C . VAL B 1 204 ? 3.214 26.747 -7.405 1.00 10.02 204 VAL B C 1
ATOM 5350 O O . VAL B 1 204 ? 2.762 27.314 -8.415 1.00 11.91 204 VAL B O 1
ATOM 5354 N N . VAL B 1 205 ? 3.748 27.404 -6.378 1.00 8.12 205 VAL B N 1
ATOM 5355 C CA . VAL B 1 205 ? 4.043 28.829 -6.450 1.00 9.27 205 VAL B CA 1
ATOM 5356 C C . VAL B 1 205 ? 5.560 28.986 -6.468 1.00 10.91 205 VAL B C 1
ATOM 5357 O O . VAL B 1 205 ? 6.310 28.110 -6.028 1.00 12.09 205 VAL B O 1
ATOM 5361 N N . GLN B 1 206 ? 6.014 30.102 -7.038 1.00 10.65 206 GLN B N 1
ATOM 5362 C CA . GLN B 1 206 ? 7.426 30.322 -7.317 1.00 8.65 206 GLN B CA 1
ATOM 5363 C C . GLN B 1 206 ? 7.874 31.633 -6.700 1.00 9.15 206 GLN B C 1
ATOM 5364 O O . GLN B 1 206 ? 7.109 32.602 -6.635 1.00 11.34 206 GLN B O 1
ATOM 5370 N N . GLY B 1 207 ? 9.124 31.670 -6.279 1.00 10.09 207 GLY B N 1
ATOM 5371 C CA . GLY B 1 207 ? 9.717 32.919 -5.850 1.00 10.27 207 GLY B CA 1
ATOM 5372 C C . GLY B 1 207 ? 10.730 32.699 -4.746 1.00 10.70 207 GLY B C 1
ATOM 5373 O O . GLY B 1 207 ? 11.088 31.571 -4.415 1.00 12.59 207 GLY B O 1
ATOM 5374 N N . ASP B 1 208 ? 11.193 33.814 -4.191 1.00 12.99 208 ASP B N 1
ATOM 5375 C CA . ASP B 1 208 ? 12.224 33.777 -3.162 1.00 12.30 208 ASP B CA 1
ATOM 5376 C C . ASP B 1 208 ? 11.578 33.606 -1.784 1.00 14.55 208 ASP B C 1
ATOM 5377 O O . ASP B 1 208 ? 10.404 33.241 -1.666 1.00 13.06 208 ASP B O 1
ATOM 5382 N N . GLY B 1 209 ? 12.344 33.872 -0.727 1.00 15.42 209 GLY B N 1
ATOM 5383 C CA . GLY B 1 209 ? 11.843 33.677 0.620 1.00 15.33 209 GLY B CA 1
ATOM 5384 C C . GLY B 1 209 ? 10.613 34.491 0.954 1.00 16.00 209 GLY B C 1
ATOM 5385 O O . GLY B 1 209 ? 9.844 34.096 1.838 1.00 15.94 209 GLY B O 1
ATOM 5386 N N . SER B 1 210 ? 10.405 35.624 0.278 1.00 13.99 210 SER B N 1
ATOM 5387 C CA . SER B 1 210 ? 9.208 36.413 0.553 1.00 15.26 210 SER B CA 1
ATOM 5388 C C . SER B 1 210 ? 7.948 35.650 0.176 1.00 15.64 210 SER B C 1
ATOM 5389 O O . SER B 1 210 ? 6.921 35.781 0.851 1.00 15.32 210 SER B O 1
ATOM 5392 N N . VAL B 1 211 ? 8.012 34.818 -0.870 1.00 12.48 211 VAL B N 1
ATOM 5393 C CA . VAL B 1 211 ? 6.860 33.994 -1.219 1.00 12.18 211 VAL B CA 1
ATOM 5394 C C . VAL B 1 211 ? 6.707 32.846 -0.224 1.00 11.30 211 VAL B C 1
ATOM 5395 O O . VAL B 1 211 ? 5.588 32.466 0.145 1.00 13.39 211 VAL B O 1
ATOM 5399 N N . GLY B 1 212 ? 7.825 32.270 0.223 1.00 13.17 212 GLY B N 1
ATOM 5400 C CA . GLY B 1 212 ? 7.751 31.289 1.296 1.00 13.05 212 GLY B CA 1
ATOM 5401 C C . GLY B 1 212 ? 7.098 31.854 2.544 1.00 12.97 212 GLY B C 1
ATOM 5402 O O . GLY B 1 212 ? 6.300 31.180 3.204 1.00 15.36 212 GLY B O 1
ATOM 5403 N N . ALA B 1 213 ? 7.417 33.108 2.879 1.00 12.07 213 ALA B N 1
ATOM 5404 C CA . ALA B 1 213 ? 6.810 33.730 4.052 1.00 13.22 213 ALA B CA 1
ATOM 5405 C C . ALA B 1 213 ? 5.314 33.951 3.864 1.00 15.52 213 ALA B C 1
ATOM 5406 O O . ALA B 1 213 ? 4.556 33.856 4.834 1.00 15.32 213 ALA B O 1
ATOM 5408 N N . LEU B 1 214 ? 4.866 34.243 2.634 1.00 13.97 214 LEU B N 1
ATOM 5409 C CA . LEU B 1 214 ? 3.432 34.357 2.383 1.00 14.21 214 LEU B CA 1
ATOM 5410 C C . LEU B 1 214 ? 2.716 33.051 2.695 1.00 13.81 214 LEU B C 1
ATOM 5411 O O . LEU B 1 214 ? 1.592 33.055 3.213 1.00 17.51 214 LEU B O 1
ATOM 5416 N N . LEU B 1 215 ? 3.344 31.919 2.375 1.00 12.76 215 LEU B N 1
ATOM 5417 C CA . LEU B 1 215 ? 2.739 30.633 2.706 1.00 11.02 215 LEU B CA 1
ATOM 5418 C C . LEU B 1 215 ? 2.716 30.398 4.211 1.00 16.80 215 LEU B C 1
ATOM 5419 O O . LEU B 1 215 ? 1.710 29.939 4.762 1.00 16.58 215 LEU B O 1
ATOM 5424 N N . SER B 1 216 ? 3.824 30.686 4.898 1.00 14.83 216 SER B N 1
ATOM 5425 C CA A SER B 1 216 ? 3.862 30.410 6.330 0.42 14.86 216 SER B CA 1
ATOM 5426 C CA B SER B 1 216 ? 3.896 30.442 6.338 0.58 14.55 216 SER B CA 1
ATOM 5427 C C . SER B 1 216 ? 2.904 31.293 7.120 1.00 18.19 216 SER B C 1
ATOM 5428 O O . SER B 1 216 ? 2.483 30.907 8.219 1.00 18.97 216 SER B O 1
ATOM 5433 N N . ALA B 1 217 ? 2.549 32.459 6.605 1.00 15.84 217 ALA B N 1
ATOM 5434 C CA . ALA B 1 217 ? 1.654 33.340 7.337 1.00 18.33 217 ALA B CA 1
ATOM 5435 C C . ALA B 1 217 ? 0.193 33.153 6.964 1.00 16.16 217 ALA B C 1
ATOM 5436 O O . ALA B 1 217 ? -0.678 33.678 7.666 1.00 17.41 217 ALA B O 1
ATOM 5438 N N . HIS B 1 218 ? -0.103 32.412 5.901 1.00 14.41 218 HIS B N 1
ATOM 5439 C CA . HIS B 1 218 ? -1.453 32.437 5.360 1.00 12.38 218 HIS B CA 1
ATOM 5440 C C . HIS B 1 218 ? -2.425 31.752 6.318 1.00 14.98 218 HIS B C 1
ATOM 5441 O O . HIS B 1 218 ? -2.163 30.627 6.762 1.00 14.80 218 HIS B O 1
ATOM 5448 N N . PRO B 1 219 ? -3.551 32.389 6.657 1.00 16.68 219 PRO B N 1
ATOM 5449 C CA . PRO B 1 219 ? -4.469 31.785 7.634 1.00 16.92 219 PRO B CA 1
ATOM 5450 C C . PRO B 1 219 ? -5.199 30.555 7.122 1.00 17.49 219 PRO B C 1
ATOM 5451 O O . PRO B 1 219 ? -5.762 29.812 7.938 1.00 20.66 219 PRO B O 1
ATOM 5455 N N . GLY B 1 220 ? -5.215 30.318 5.813 1.00 15.34 220 GLY B N 1
ATOM 5456 C CA . GLY B 1 220 ? -5.897 29.174 5.239 1.00 14.65 220 GLY B CA 1
ATOM 5457 C C . GLY B 1 220 ? -5.057 27.927 5.120 1.00 14.17 220 GLY B C 1
ATOM 5458 O O . GLY B 1 220 ? -5.524 26.910 4.595 1.00 15.20 220 GLY B O 1
ATOM 5459 N N . ILE B 1 221 ? -3.819 27.977 5.586 1.00 12.56 221 ILE B N 1
ATOM 5460 C CA . ILE B 1 221 ? -2.894 26.855 5.504 1.00 11.30 221 ILE B CA 1
ATOM 5461 C C . ILE B 1 221 ? -2.776 26.230 6.888 1.00 10.58 221 ILE B C 1
ATOM 5462 O O . ILE B 1 221 ? -2.600 26.939 7.887 1.00 14.00 221 ILE B O 1
ATOM 5467 N N . ALA B 1 222 ? -2.920 24.909 6.952 1.00 12.08 222 ALA B N 1
ATOM 5468 C CA . ALA B 1 222 ? -2.997 24.205 8.223 1.00 10.83 222 ALA B CA 1
ATOM 5469 C C . ALA B 1 222 ? -1.650 23.726 8.734 1.00 15.58 222 ALA B C 1
ATOM 5470 O O . ALA B 1 222 ? -1.503 23.505 9.940 1.00 14.12 222 ALA B O 1
ATOM 5472 N N . LYS B 1 223 ? -0.671 23.558 7.853 1.00 11.41 223 LYS B N 1
ATOM 5473 C CA . LYS B 1 223 ? 0.597 22.955 8.226 1.00 11.37 223 LYS B CA 1
ATOM 5474 C C . LYS B 1 223 ? 1.654 23.457 7.261 1.00 9.35 223 LYS B C 1
ATOM 5475 O O . LYS B 1 223 ? 1.365 23.673 6.082 1.00 13.01 223 LYS B O 1
ATOM 5481 N N . VAL B 1 224 ? 2.867 23.666 7.764 1.00 10.09 224 VAL B N 1
ATOM 5482 C CA . VAL B 1 224 ? 4.009 24.006 6.924 1.00 9.88 224 VAL B CA 1
ATOM 5483 C C . VAL B 1 224 ? 5.076 22.946 7.124 1.00 12.41 224 VAL B C 1
ATOM 5484 O O . VAL B 1 224 ? 5.366 22.554 8.263 1.00 15.53 224 VAL B O 1
ATOM 5488 N N . SER B 1 225 ? 5.651 22.481 6.019 1.00 8.85 225 SER B N 1
ATOM 5489 C CA . SER B 1 225 ? 6.800 21.588 6.045 1.00 9.70 225 SER B CA 1
ATOM 5490 C C . SER B 1 225 ? 7.937 22.258 5.294 1.00 10.00 225 SER B C 1
ATOM 5491 O O . SER B 1 225 ? 7.790 22.600 4.116 1.00 10.84 225 SER B O 1
ATOM 5494 N N . PHE B 1 226 ? 9.070 22.427 5.968 1.00 10.41 226 PHE B N 1
ATOM 5495 C CA . PHE B 1 226 ? 10.162 23.253 5.473 1.00 9.91 226 PHE B CA 1
ATOM 5496 C C . PHE B 1 226 ? 11.465 22.472 5.470 1.00 12.58 226 PHE B C 1
ATOM 5497 O O . PHE B 1 226 ? 11.788 21.785 6.442 1.00 12.93 226 PHE B O 1
ATOM 5505 N N . THR B 1 227 ? 12.230 22.613 4.389 1.00 10.61 227 THR B N 1
ATOM 5506 C CA . THR B 1 227 ? 13.586 22.081 4.308 1.00 11.46 227 THR B CA 1
ATOM 5507 C C . THR B 1 227 ? 14.519 23.223 3.926 1.00 14.57 227 THR B C 1
ATOM 5508 O O . THR B 1 227 ? 14.274 23.929 2.941 1.00 15.48 227 THR B O 1
ATOM 5512 N N . GLY B 1 228 ? 15.573 23.419 4.711 1.00 14.90 228 GLY B N 1
ATOM 5513 C CA . GLY B 1 228 ? 16.442 24.562 4.501 1.00 14.72 228 GLY B CA 1
ATOM 5514 C C . GLY B 1 228 ? 17.349 24.771 5.700 1.00 12.67 228 GLY B C 1
ATOM 5515 O O . GLY B 1 228 ? 17.550 23.861 6.506 1.00 16.53 228 GLY B O 1
ATOM 5516 N N . GLY B 1 229 ? 17.932 25.970 5.771 1.00 14.27 229 GLY B N 1
ATOM 5517 C CA . GLY B 1 229 ? 18.879 26.269 6.821 1.00 16.61 229 GLY B CA 1
ATOM 5518 C C . GLY B 1 229 ? 18.205 26.596 8.140 1.00 22.56 229 GLY B C 1
ATOM 5519 O O . GLY B 1 229 ? 17.029 26.947 8.199 1.00 20.56 229 GLY B O 1
ATOM 5520 N N . VAL B 1 230 ? 18.988 26.491 9.215 1.00 20.30 230 VAL B N 1
ATOM 5521 C CA . VAL B 1 230 ? 18.437 26.671 10.557 1.00 22.33 230 VAL B CA 1
ATOM 5522 C C . VAL B 1 230 ? 17.945 28.101 10.763 1.00 24.72 230 VAL B C 1
ATOM 5523 O O . VAL B 1 230 ? 16.889 28.323 11.370 1.00 21.81 230 VAL B O 1
ATOM 5527 N N . GLU B 1 231 ? 18.680 29.097 10.254 1.00 22.32 231 GLU B N 1
ATOM 5528 C CA . GLU B 1 231 ? 18.274 30.483 10.477 1.00 27.99 231 GLU B CA 1
ATOM 5529 C C . GLU B 1 231 ? 16.946 30.780 9.794 1.00 27.21 231 GLU B C 1
ATOM 5530 O O . GLU B 1 231 ? 16.088 31.475 10.351 1.00 22.26 231 GLU B O 1
ATOM 5532 N N . THR B 1 232 ? 16.758 30.261 8.583 1.00 22.22 232 THR B N 1
ATOM 5533 C CA . THR B 1 232 ? 15.477 30.423 7.916 1.00 17.39 232 THR B CA 1
ATOM 5534 C C . THR B 1 232 ? 14.401 29.589 8.600 1.00 17.28 232 THR B C 1
ATOM 5535 O O . THR B 1 232 ? 13.264 30.048 8.763 1.00 19.73 232 THR B O 1
ATOM 5539 N N . GLY B 1 233 ? 14.749 28.374 9.027 1.00 16.37 233 GLY B N 1
ATOM 5540 C CA . GLY B 1 233 ? 13.780 27.541 9.718 1.00 15.97 233 GLY B CA 1
ATOM 5541 C C . GLY B 1 233 ? 13.201 28.214 10.947 1.00 21.30 233 GLY B C 1
ATOM 5542 O O . GLY B 1 233 ? 12.004 28.101 11.224 1.00 16.74 233 GLY B O 1
ATOM 5543 N N . LYS B 1 234 ? 14.037 28.946 11.689 1.00 18.70 234 LYS B N 1
ATOM 5544 C CA . LYS B 1 234 ? 13.540 29.637 12.876 1.00 23.21 234 LYS B CA 1
ATOM 5545 C C . LYS B 1 234 ? 12.538 30.728 12.513 1.00 23.31 234 LYS B C 1
ATOM 5546 O O . LYS B 1 234 ? 11.544 30.920 13.224 1.00 25.22 234 LYS B O 1
ATOM 5552 N N . LYS B 1 235 ? 12.769 31.448 11.408 1.00 20.88 235 LYS B N 1
ATOM 5553 C CA . LYS B 1 235 ? 11.790 32.436 10.962 1.00 19.57 235 LYS B CA 1
ATOM 5554 C C . LYS B 1 235 ? 10.484 31.766 10.557 1.00 20.21 235 LYS B C 1
ATOM 5555 O O . LYS B 1 235 ? 9.395 32.267 10.869 1.00 21.72 235 LYS B O 1
ATOM 5561 N N . VAL B 1 236 ? 10.573 30.640 9.841 1.00 15.58 236 VAL B N 1
ATOM 5562 C CA . VAL B 1 236 ? 9.372 29.961 9.367 1.00 15.84 236 VAL B CA 1
ATOM 5563 C C . VAL B 1 236 ? 8.536 29.458 10.541 1.00 17.22 236 VAL B C 1
ATOM 5564 O O . VAL B 1 236 ? 7.328 29.705 10.613 1.00 19.65 236 VAL B O 1
ATOM 5568 N N . MET B 1 237 ? 9.160 28.734 11.475 1.00 19.73 237 MET B N 1
ATOM 5569 C CA . MET B 1 237 ? 8.389 28.203 12.598 1.00 20.95 237 MET B CA 1
ATOM 5570 C C . MET B 1 237 ? 7.778 29.325 13.430 1.00 24.37 237 MET B C 1
ATOM 5571 O O . MET B 1 237 ? 6.631 29.217 13.886 1.00 21.81 237 MET B O 1
ATOM 5576 N N . SER B 1 238 ? 8.524 30.412 13.635 1.00 17.58 238 SER B N 1
ATOM 5577 C CA . SER B 1 238 ? 7.990 31.549 14.375 1.00 23.75 238 SER B CA 1
ATOM 5578 C C . SER B 1 238 ? 6.747 32.117 13.694 1.00 24.14 238 SER B C 1
ATOM 5579 O O . SER B 1 238 ? 5.700 32.292 14.332 1.00 22.66 238 SER B O 1
ATOM 5582 N N . LEU B 1 239 ? 6.841 32.403 12.389 1.00 20.05 239 LEU B N 1
ATOM 5583 C CA . LEU B 1 239 ? 5.724 33.034 11.687 1.00 17.68 239 LEU B CA 1
ATOM 5584 C C . LEU B 1 239 ? 4.556 32.069 11.515 1.00 21.96 239 LEU B C 1
ATOM 5585 O O . LEU B 1 239 ? 3.392 32.469 11.638 1.00 20.10 239 LEU B O 1
ATOM 5590 N N . ALA B 1 240 ? 4.841 30.794 11.234 1.00 19.93 240 ALA B N 1
ATOM 5591 C CA . ALA B 1 240 ? 3.768 29.811 11.113 1.00 21.70 240 ALA B CA 1
ATOM 5592 C C . ALA B 1 240 ? 3.003 29.659 12.424 1.00 23.23 240 ALA B C 1
ATOM 5593 O O . ALA B 1 240 ? 1.778 29.482 12.422 1.00 25.30 240 ALA B O 1
ATOM 5595 N N . GLY B 1 241 ? 3.700 29.736 13.555 1.00 23.76 241 GLY B N 1
ATOM 5596 C CA . GLY B 1 241 ? 3.028 29.684 14.841 1.00 21.71 241 GLY B CA 1
ATOM 5597 C C . GLY B 1 241 ? 2.288 30.964 15.180 1.00 24.51 241 GLY B C 1
ATOM 5598 O O . GLY B 1 241 ? 1.131 30.924 15.616 1.00 27.30 241 GLY B O 1
ATOM 5599 N N . ALA B 1 242 ? 2.945 32.112 14.980 1.00 22.77 242 ALA B N 1
ATOM 5600 C CA . ALA B 1 242 ? 2.350 33.391 15.360 1.00 26.65 242 ALA B CA 1
ATOM 5601 C C . ALA B 1 242 ? 1.101 33.689 14.549 1.00 30.24 242 ALA B C 1
ATOM 5602 O O . ALA B 1 242 ? 0.144 34.281 15.063 1.00 29.59 242 ALA B O 1
ATOM 5604 N N . SER B 1 243 ? 1.100 33.307 13.273 1.00 23.65 243 SER B N 1
ATOM 5605 C CA . SER B 1 243 ? 0.028 33.728 12.380 1.00 24.06 243 SER B CA 1
ATOM 5606 C C . SER B 1 243 ? -1.267 32.987 12.682 1.00 24.03 243 SER B C 1
ATOM 5607 O O . SER B 1 243 ? -2.312 33.613 12.892 1.00 24.92 243 SER B O 1
ATOM 5610 N N . SER B 1 244 ? -1.217 31.645 12.731 1.00 22.18 244 SER B N 1
ATOM 5611 C CA A SER B 1 244 ? -2.454 30.887 12.889 0.76 21.33 244 SER B CA 1
ATOM 5612 C CA B SER B 1 244 ? -2.453 30.885 12.889 0.24 22.02 244 SER B CA 1
ATOM 5613 C C . SER B 1 244 ? -2.261 29.547 13.596 1.00 20.28 244 SER B C 1
ATOM 5614 O O . SER B 1 244 ? -3.127 28.673 13.467 1.00 30.01 244 SER B O 1
ATOM 5619 N N . LEU B 1 245 ? -1.162 29.352 14.324 1.00 20.14 245 LEU B N 1
ATOM 5620 C CA . LEU B 1 245 ? -0.926 28.122 15.082 1.00 22.82 245 LEU B CA 1
ATOM 5621 C C . LEU B 1 245 ? -0.898 26.892 14.172 1.00 25.65 245 LEU B C 1
ATOM 5622 O O . LEU B 1 245 ? -1.487 25.849 14.473 1.00 25.66 245 LEU B O 1
ATOM 5627 N N . LYS B 1 246 ? -0.191 27.020 13.057 1.00 18.90 246 LYS B N 1
ATOM 5628 C CA . LYS B 1 246 ? -0.017 25.907 12.132 1.00 18.45 246 LYS B CA 1
ATOM 5629 C C . LYS B 1 246 ? 0.801 24.782 12.759 1.00 19.65 246 LYS B C 1
ATOM 5630 O O . LYS B 1 246 ? 1.684 25.013 13.592 1.00 18.37 246 LYS B O 1
ATOM 5636 N N . GLU B 1 247 ? 0.511 23.551 12.338 1.00 18.75 247 GLU B N 1
ATOM 5637 C CA . GLU B 1 247 ? 1.442 22.458 12.578 1.00 18.57 247 GLU B CA 1
ATOM 5638 C C . GLU B 1 247 ? 2.695 22.676 11.729 1.00 18.57 247 GLU B C 1
ATOM 5639 O O . GLU B 1 247 ? 2.646 23.281 10.654 1.00 16.76 247 GLU B O 1
ATOM 5645 N N . VAL B 1 248 ? 3.839 22.207 12.224 1.00 16.96 248 VAL B N 1
ATOM 5646 C CA A VAL B 1 248 ? 5.123 22.486 11.591 0.45 19.93 248 VAL B CA 1
ATOM 5647 C CA B VAL B 1 248 ? 5.123 22.488 11.592 0.55 19.56 248 VAL B CA 1
ATOM 5648 C C . VAL B 1 248 ? 5.977 21.226 11.585 1.00 23.08 248 VAL B C 1
ATOM 5649 O O . VAL B 1 248 ? 6.029 20.491 12.576 1.00 25.19 248 VAL B O 1
ATOM 5656 N N . THR B 1 249 ? 6.638 20.979 10.452 1.00 15.07 249 THR B N 1
ATOM 5657 C CA . THR B 1 249 ? 7.723 20.014 10.305 1.00 14.73 249 THR B CA 1
ATOM 5658 C C . THR B 1 249 ? 8.910 20.774 9.730 1.00 13.86 249 THR B C 1
ATOM 5659 O O . THR B 1 249 ? 8.739 21.564 8.797 1.00 13.60 249 THR B O 1
ATOM 5663 N N . MET B 1 250 ? 10.110 20.531 10.263 1.00 13.69 250 MET B N 1
ATOM 5664 C CA A MET B 1 250 ? 11.324 21.239 9.847 0.48 17.63 250 MET B CA 1
ATOM 5665 C CA B MET B 1 250 ? 11.306 21.218 9.800 0.52 16.99 250 MET B CA 1
ATOM 5666 C C . MET B 1 250 ? 12.491 20.267 9.725 1.00 15.99 250 MET B C 1
ATOM 5667 O O . MET B 1 250 ? 12.753 19.513 10.661 1.00 14.13 250 MET B O 1
ATOM 5676 N N . GLU B 1 251 ? 13.215 20.321 8.608 1.00 14.63 251 GLU B N 1
ATOM 5677 C CA . GLU B 1 251 ? 14.458 19.575 8.402 1.00 20.16 251 GLU B CA 1
ATOM 5678 C C . GLU B 1 251 ? 15.552 20.577 8.040 1.00 18.72 251 GLU B C 1
ATOM 5679 O O . GLU B 1 251 ? 15.465 21.217 6.986 1.00 15.19 251 GLU B O 1
ATOM 5685 N N . LEU B 1 252 ? 16.610 20.683 8.876 1.00 16.67 252 LEU B N 1
ATOM 5686 C CA . LEU B 1 252 ? 17.391 21.922 8.953 1.00 19.38 252 LEU B CA 1
ATOM 5687 C C . LEU B 1 252 ? 18.916 21.780 8.924 1.00 26.50 252 LEU B C 1
ATOM 5688 O O . LEU B 1 252 ? 19.616 22.656 9.442 1.00 35.51 252 LEU B O 1
ATOM 5693 N N . GLY B 1 253 ? 19.481 20.746 8.339 1.00 26.16 253 GLY B N 1
ATOM 5694 C CA . GLY B 1 253 ? 20.927 20.680 8.249 1.00 19.68 253 GLY B CA 1
ATOM 5695 C C . GLY B 1 253 ? 21.595 20.281 9.558 1.00 17.48 253 GLY B C 1
ATOM 5696 O O . GLY B 1 253 ? 20.986 20.214 10.624 1.00 19.90 253 GLY B O 1
ATOM 5697 N N . GLY B 1 254 ? 22.897 20.031 9.466 1.00 11.93 254 GLY B N 1
ATOM 5698 C CA . GLY B 1 254 ? 23.577 19.375 10.565 1.00 13.05 254 GLY B CA 1
ATOM 5699 C C . GLY B 1 254 ? 25.079 19.525 10.462 1.00 11.59 254 GLY B C 1
ATOM 5700 O O . GLY B 1 254 ? 25.609 20.161 9.549 1.00 14.17 254 GLY B O 1
ATOM 5701 N N . LYS B 1 255 ? 25.766 18.941 11.450 1.00 14.41 255 LYS B N 1
ATOM 5702 C CA . LYS B 1 255 ? 27.204 18.751 11.428 1.00 11.96 255 LYS B CA 1
ATOM 5703 C C . LYS B 1 255 ? 27.433 17.350 11.995 1.00 11.84 255 LYS B C 1
ATOM 5704 O O . LYS B 1 255 ? 27.956 17.157 13.098 1.00 13.61 255 LYS B O 1
ATOM 5710 N N . SER B 1 256 ? 27.041 16.368 11.213 1.00 14.19 256 SER B N 1
ATOM 5711 C CA . SER B 1 256 ? 26.873 15.010 11.703 1.00 11.44 256 SER B CA 1
ATOM 5712 C C . SER B 1 256 ? 28.223 14.317 11.885 1.00 12.07 256 SER B C 1
ATOM 5713 O O . SER B 1 256 ? 29.112 14.435 11.027 1.00 12.95 256 SER B O 1
ATOM 5716 N N . PRO B 1 257 ? 28.392 13.583 12.984 1.00 11.84 257 PRO B N 1
ATOM 5717 C CA . PRO B 1 257 ? 29.664 12.901 13.244 1.00 12.47 257 PRO B CA 1
ATOM 5718 C C . PRO B 1 257 ? 29.670 11.492 12.674 1.00 13.33 257 PRO B C 1
ATOM 5719 O O . PRO B 1 257 ? 28.681 10.761 12.746 1.00 13.18 257 PRO B O 1
ATOM 5723 N N . LEU B 1 258 ? 30.795 11.139 12.059 1.00 12.71 258 LEU B N 1
ATOM 5724 C CA . LEU B 1 258 ? 31.104 9.775 11.650 1.00 12.76 258 LEU B CA 1
ATOM 5725 C C . LEU B 1 258 ? 32.266 9.302 12.513 1.00 14.74 258 LEU B C 1
ATOM 5726 O O . LEU B 1 258 ? 33.343 9.906 12.481 1.00 14.96 258 LEU B O 1
ATOM 5731 N N . ILE B 1 259 ? 32.050 8.252 13.301 1.00 12.93 259 ILE B N 1
ATOM 5732 C CA . ILE B 1 259 ? 33.065 7.785 14.244 1.00 12.85 259 ILE B CA 1
ATOM 5733 C C . ILE B 1 259 ? 33.669 6.493 13.710 1.00 12.92 259 ILE B C 1
ATOM 5734 O O . ILE B 1 259 ? 32.996 5.455 13.642 1.00 13.36 259 ILE B O 1
ATOM 5739 N N . VAL B 1 260 ? 34.954 6.554 13.370 1.00 14.41 260 VAL B N 1
ATOM 5740 C CA . VAL B 1 260 ? 35.719 5.418 12.869 1.00 14.72 260 VAL B CA 1
ATOM 5741 C C . VAL B 1 260 ? 36.556 4.877 14.028 1.00 13.52 260 VAL B C 1
ATOM 5742 O O . VAL B 1 260 ? 37.552 5.488 14.437 1.00 15.30 260 VAL B O 1
ATOM 5746 N N . PHE B 1 261 ? 36.154 3.732 14.563 1.00 13.89 261 PHE B N 1
ATOM 5747 C CA . PHE B 1 261 ? 36.797 3.147 15.729 1.00 14.48 261 PHE B CA 1
ATOM 5748 C C . PHE B 1 261 ? 38.024 2.323 15.331 1.00 17.62 261 PHE B C 1
ATOM 5749 O O . PHE B 1 261 ? 38.235 1.991 14.163 1.00 16.01 261 PHE B O 1
ATOM 5757 N N . ASP B 1 262 ? 38.833 1.962 16.336 1.00 17.65 262 ASP B N 1
ATOM 5758 C CA . ASP B 1 262 ? 40.055 1.214 16.053 1.00 16.54 262 ASP B CA 1
ATOM 5759 C C . ASP B 1 262 ? 39.783 -0.204 15.569 1.00 20.71 262 ASP B C 1
ATOM 5760 O O . ASP B 1 262 ? 40.703 -0.844 15.049 1.00 19.32 262 ASP B O 1
ATOM 5765 N N . ASP B 1 263 ? 38.555 -0.705 15.711 1.00 17.76 263 ASP B N 1
ATOM 5766 C CA . ASP B 1 263 ? 38.191 -2.010 15.177 1.00 16.27 263 ASP B CA 1
ATOM 5767 C C . ASP B 1 263 ? 37.239 -1.893 13.988 1.00 15.86 263 ASP B C 1
ATOM 5768 O O . ASP B 1 263 ? 36.518 -2.847 13.672 1.00 16.98 263 ASP B O 1
ATOM 5773 N N . ALA B 1 264 ? 37.233 -0.740 13.327 1.00 15.23 264 ALA B N 1
ATOM 5774 C CA . ALA B 1 264 ? 36.546 -0.599 12.053 1.00 15.47 264 ALA B CA 1
ATOM 5775 C C . ALA B 1 264 ? 37.264 -1.376 10.959 1.00 16.15 264 ALA B C 1
ATOM 5776 O O . ALA B 1 264 ? 38.488 -1.529 10.973 1.00 17.96 264 ALA B O 1
ATOM 5778 N N . ASP B 1 265 ? 36.483 -1.861 10.001 1.00 15.64 265 ASP B N 1
ATOM 5779 C CA . ASP B 1 265 ? 37.013 -2.214 8.690 1.00 15.99 265 ASP B CA 1
ATOM 5780 C C . ASP B 1 265 ? 37.419 -0.912 8.010 1.00 15.42 265 ASP B C 1
ATOM 5781 O O . ASP B 1 265 ? 36.557 -0.089 7.690 1.00 15.09 265 ASP B O 1
ATOM 5786 N N . LEU B 1 266 ? 38.727 -0.706 7.808 1.00 16.94 266 LEU B N 1
ATOM 5787 C CA . LEU B 1 266 ? 39.218 0.605 7.395 1.00 15.48 266 LEU B CA 1
ATOM 5788 C C . LEU B 1 266 ? 38.935 0.898 5.929 1.00 15.06 266 LEU B C 1
ATOM 5789 O O . LEU B 1 266 ? 38.760 2.066 5.567 1.00 15.71 266 LEU B O 1
ATOM 5794 N N . ASP B 1 267 ? 38.873 -0.125 5.072 1.00 16.00 267 ASP B N 1
ATOM 5795 C CA . ASP B 1 267 ? 38.425 0.119 3.701 1.00 19.19 267 ASP B CA 1
ATOM 5796 C C . ASP B 1 267 ? 36.961 0.549 3.680 1.00 17.14 267 ASP B C 1
ATOM 5797 O O . ASP B 1 267 ? 36.596 1.525 3.008 1.00 15.60 267 ASP B O 1
ATOM 5802 N N . ARG B 1 268 ? 36.108 -0.166 4.424 1.00 15.22 268 ARG B N 1
ATOM 5803 C CA . ARG B 1 268 ? 34.714 0.243 4.572 1.00 14.37 268 ARG B CA 1
ATOM 5804 C C . ARG B 1 268 ? 34.623 1.667 5.109 1.00 15.77 268 ARG B C 1
ATOM 5805 O O . ARG B 1 268 ? 33.861 2.495 4.592 1.00 13.01 268 ARG B O 1
ATOM 5813 N N . ALA B 1 269 ? 35.408 1.973 6.146 1.00 14.94 269 ALA B N 1
ATOM 5814 C CA . ALA B 1 269 ? 35.330 3.295 6.759 1.00 15.14 269 ALA B CA 1
ATOM 5815 C C . ALA B 1 269 ? 35.718 4.385 5.772 1.00 14.74 269 ALA B C 1
ATOM 5816 O O . ALA B 1 269 ? 35.080 5.441 5.720 1.00 14.05 269 ALA B O 1
ATOM 5818 N N . ALA B 1 270 ? 36.775 4.152 4.993 1.00 13.53 270 ALA B N 1
ATOM 5819 C CA . ALA B 1 270 ? 37.208 5.165 4.035 1.00 13.59 270 ALA B CA 1
ATOM 5820 C C . ALA B 1 270 ? 36.167 5.361 2.942 1.00 15.98 270 ALA B C 1
ATOM 5821 O O . ALA B 1 270 ? 35.868 6.499 2.560 1.00 15.68 270 ALA B O 1
ATOM 5823 N N . ASP B 1 271 ? 35.582 4.265 2.447 1.00 15.44 271 ASP B N 1
ATOM 5824 C CA . ASP B 1 271 ? 34.507 4.376 1.464 1.00 15.64 271 ASP B CA 1
ATOM 5825 C C . ASP B 1 271 ? 33.341 5.182 2.022 1.00 13.85 271 ASP B C 1
ATOM 5826 O O . ASP B 1 271 ? 32.794 6.063 1.349 1.00 15.46 271 ASP B O 1
ATOM 5831 N N . ILE B 1 272 ? 32.935 4.875 3.254 1.00 12.03 272 ILE B N 1
ATOM 5832 C CA . ILE B 1 272 ? 31.836 5.606 3.879 1.00 11.29 272 ILE B CA 1
ATOM 5833 C C . ILE B 1 272 ? 32.174 7.086 4.007 1.00 12.56 272 ILE B C 1
ATOM 5834 O O . ILE B 1 272 ? 31.368 7.955 3.651 1.00 14.80 272 ILE B O 1
ATOM 5839 N N . ALA B 1 273 ? 33.364 7.397 4.524 1.00 13.59 273 ALA B N 1
ATOM 5840 C CA . ALA B 1 273 ? 33.714 8.792 4.770 1.00 11.98 273 ALA B CA 1
ATOM 5841 C C . ALA B 1 273 ? 33.696 9.604 3.483 1.00 13.88 273 ALA B C 1
ATOM 5842 O O . ALA B 1 273 ? 33.274 10.768 3.475 1.00 13.65 273 ALA B O 1
ATOM 5844 N N . VAL B 1 274 ? 34.166 9.012 2.387 1.00 13.92 274 VAL B N 1
ATOM 5845 C CA . VAL B 1 274 ? 34.185 9.723 1.113 1.00 14.74 274 VAL B CA 1
ATOM 5846 C C . VAL B 1 274 ? 32.764 9.940 0.593 1.00 15.04 274 VAL B C 1
ATOM 5847 O O . VAL B 1 274 ? 32.410 11.048 0.175 1.00 15.55 274 VAL B O 1
ATOM 5851 N N . THR B 1 275 ? 31.924 8.899 0.610 1.00 15.03 275 THR B N 1
ATOM 5852 C CA . THR B 1 275 ? 30.522 9.096 0.231 1.00 13.66 275 THR B CA 1
ATOM 5853 C C . THR B 1 275 ? 29.863 10.153 1.103 1.00 14.28 275 THR B C 1
ATOM 5854 O O . THR B 1 275 ? 29.145 11.036 0.607 1.00 14.82 275 THR B O 1
ATOM 5858 N N . ALA B 1 276 ? 30.090 10.069 2.415 1.00 12.11 276 ALA B N 1
ATOM 5859 C CA . ALA B 1 276 ? 29.420 10.917 3.387 1.00 13.13 276 ALA B CA 1
ATOM 5860 C C . ALA B 1 276 ? 29.894 12.355 3.340 1.00 13.24 276 ALA B C 1
ATOM 5861 O O . ALA B 1 276 ? 29.334 13.185 4.059 1.00 13.93 276 ALA B O 1
ATOM 5863 N N . ASN B 1 277 ? 30.919 12.667 2.544 1.00 13.15 277 ASN B N 1
ATOM 5864 C CA . ASN B 1 277 ? 31.384 14.038 2.417 1.00 11.32 277 ASN B CA 1
ATOM 5865 C C . ASN B 1 277 ? 31.297 14.617 1.013 1.00 14.31 277 ASN B C 1
ATOM 5866 O O . ASN B 1 277 ? 31.255 15.846 0.883 1.00 14.97 277 ASN B O 1
ATOM 5871 N N . PHE B 1 278 ? 31.255 13.796 -0.035 1.00 13.52 278 PHE B N 1
ATOM 5872 C CA . PHE B 1 278 ? 31.403 14.338 -1.375 1.00 12.14 278 PHE B CA 1
ATOM 5873 C C . PHE B 1 278 ? 30.284 13.983 -2.340 1.00 13.24 278 PHE B C 1
ATOM 5874 O O . PHE B 1 278 ? 30.294 14.487 -3.470 1.00 14.38 278 PHE B O 1
ATOM 5882 N N . PHE B 1 279 ? 29.314 13.165 -1.936 1.00 13.86 279 PHE B N 1
ATOM 5883 C CA . PHE B 1 279 ? 28.151 12.972 -2.791 1.00 11.85 279 PHE B CA 1
ATOM 5884 C C . PHE B 1 279 ? 27.429 14.306 -2.980 1.00 13.53 279 PHE B C 1
ATOM 5885 O O . PHE B 1 279 ? 27.387 15.148 -2.081 1.00 12.50 279 PHE B O 1
ATOM 5893 N N . SER B 1 280 ? 26.867 14.500 -4.173 1.00 11.22 280 SER B N 1
ATOM 5894 C CA . SER B 1 280 ? 26.204 15.755 -4.533 1.00 11.41 280 SER B CA 1
ATOM 5895 C C . SER B 1 280 ? 27.092 16.963 -4.247 1.00 13.59 280 SER B C 1
ATOM 5896 O O . SER B 1 280 ? 26.619 18.001 -3.777 1.00 14.02 280 SER B O 1
ATOM 5899 N N . ALA B 1 281 ? 28.387 16.824 -4.552 1.00 13.44 281 ALA B N 1
ATOM 5900 C CA . ALA B 1 281 ? 29.388 17.877 -4.336 1.00 13.11 281 ALA B CA 1
ATOM 5901 C C . ALA B 1 281 ? 29.348 18.411 -2.904 1.00 18.35 281 ALA B C 1
ATOM 5902 O O . ALA B 1 281 ? 29.615 19.590 -2.653 1.00 17.30 281 ALA B O 1
ATOM 5904 N N . GLY B 1 282 ? 29.033 17.536 -1.952 1.00 15.01 282 GLY B N 1
ATOM 5905 C CA . GLY B 1 282 ? 29.013 17.913 -0.556 1.00 12.28 282 GLY B CA 1
ATOM 5906 C C . GLY B 1 282 ? 27.759 18.613 -0.084 1.00 15.39 282 GLY B C 1
ATOM 5907 O O . GLY B 1 282 ? 27.726 19.076 1.060 1.00 15.14 282 GLY B O 1
ATOM 5908 N N . GLN B 1 283 ? 26.720 18.688 -0.910 1.00 13.47 283 GLN B N 1
ATOM 5909 C CA . GLN B 1 283 ? 25.528 19.478 -0.592 1.00 13.09 283 GLN B CA 1
ATOM 5910 C C . GLN B 1 283 ? 24.390 18.572 -0.123 1.00 13.85 283 GLN B C 1
ATOM 5911 O O . GLN B 1 283 ? 23.319 18.491 -0.733 1.00 13.44 283 GLN B O 1
ATOM 5917 N N . VAL B 1 284 ? 24.646 17.867 0.980 1.00 16.25 284 VAL B N 1
ATOM 5918 C CA . VAL B 1 284 ? 23.690 16.935 1.571 1.00 16.29 284 VAL B CA 1
ATOM 5919 C C . VAL B 1 284 ? 23.606 17.226 3.065 1.00 13.17 284 VAL B C 1
ATOM 5920 O O . VAL B 1 284 ? 24.635 17.304 3.746 1.00 14.62 284 VAL B O 1
ATOM 5924 N N . CYS B 1 285 ? 22.379 17.386 3.570 1.00 13.30 285 CYS B N 1
ATOM 5925 C CA . CYS B 1 285 ? 22.185 17.803 4.956 0.82 14.41 285 CYS B CA 1
ATOM 5926 C C . CYS B 1 285 ? 22.756 16.802 5.947 1.00 12.26 285 CYS B C 1
ATOM 5927 O O . CYS B 1 285 ? 23.246 17.193 7.013 1.00 12.97 285 CYS B O 1
ATOM 5930 N N . THR B 1 286 ? 22.666 15.510 5.633 1.00 12.73 286 THR B N 1
ATOM 5931 C CA . THR B 1 286 ? 23.062 14.439 6.539 1.00 10.26 286 THR B CA 1
ATOM 5932 C C . THR B 1 286 ? 24.532 14.075 6.414 1.00 12.04 286 THR B C 1
ATOM 5933 O O . THR B 1 286 ? 24.952 13.061 6.970 1.00 13.39 286 THR B O 1
ATOM 5937 N N . ASN B 1 287 ? 25.318 14.860 5.687 1.00 12.33 287 ASN B N 1
ATOM 5938 C CA . ASN B 1 287 ? 26.686 14.446 5.420 1.00 10.13 287 ASN B CA 1
ATOM 5939 C C . ASN B 1 287 ? 27.502 14.358 6.711 1.00 12.05 287 ASN B C 1
ATOM 5940 O O . ASN B 1 287 ? 27.297 15.114 7.669 1.00 14.50 287 ASN B O 1
ATOM 5945 N N . GLY B 1 288 ? 28.425 13.394 6.738 1.00 11.62 288 GLY B N 1
ATOM 5946 C CA . GLY B 1 288 ? 29.217 13.114 7.923 1.00 13.92 288 GLY B CA 1
ATOM 5947 C C . GLY B 1 288 ? 30.492 13.927 7.919 1.00 13.15 288 GLY B C 1
ATOM 5948 O O . GLY B 1 288 ? 31.586 13.424 7.643 1.00 13.64 288 GLY B O 1
ATOM 5949 N N . THR B 1 289 ? 30.349 15.205 8.236 1.00 12.12 289 THR B N 1
ATOM 5950 C CA . THR B 1 289 ? 31.387 16.188 7.972 1.00 12.25 289 THR B CA 1
ATOM 5951 C C . THR B 1 289 ? 32.387 16.353 9.111 1.00 13.55 289 THR B C 1
ATOM 5952 O O . THR B 1 289 ? 33.415 17.007 8.911 1.00 16.11 289 THR B O 1
ATOM 5956 N N . ARG B 1 290 ? 32.109 15.803 10.295 1.00 13.68 290 ARG B N 1
ATOM 5957 C CA . ARG B 1 290 ? 33.105 15.658 11.355 1.00 16.25 290 ARG B CA 1
ATOM 5958 C C . ARG B 1 290 ? 33.468 14.181 11.387 1.00 16.22 290 ARG B C 1
ATOM 5959 O O . ARG B 1 290 ? 32.697 13.356 11.883 1.00 15.92 290 ARG B O 1
ATOM 5967 N N . VAL B 1 291 ? 34.626 13.841 10.842 1.00 14.80 291 VAL B N 1
ATOM 5968 C CA . VAL B 1 291 ? 35.074 12.454 10.769 1.00 14.82 291 VAL B CA 1
ATOM 5969 C C . VAL B 1 291 ? 36.007 12.233 11.952 1.00 14.45 291 VAL B C 1
ATOM 5970 O O . VAL B 1 291 ? 37.156 12.675 11.936 1.00 15.39 291 VAL B O 1
ATOM 5974 N N . PHE B 1 292 ? 35.501 11.567 12.990 1.00 14.29 292 PHE B N 1
ATOM 5975 C CA . PHE B 1 292 ? 36.291 11.225 14.168 1.00 15.12 292 PHE B CA 1
ATOM 5976 C C . PHE B 1 292 ? 36.970 9.881 13.938 1.00 15.84 292 PHE B C 1
ATOM 5977 O O . PHE B 1 292 ? 36.299 8.898 13.610 1.00 18.08 292 PHE B O 1
ATOM 5985 N N . VAL B 1 293 ? 38.287 9.821 14.120 1.00 17.19 293 VAL B N 1
ATOM 5986 C CA . VAL B 1 293 ? 39.021 8.580 13.886 1.00 16.16 293 VAL B CA 1
ATOM 5987 C C . VAL B 1 293 ? 39.899 8.284 15.097 1.00 17.86 293 VAL B C 1
ATOM 5988 O O . VAL B 1 293 ? 40.588 9.173 15.611 1.00 18.53 293 VAL B O 1
ATOM 5992 N N . GLN B 1 294 ? 39.839 7.045 15.578 1.00 17.12 294 GLN B N 1
ATOM 5993 C CA . GLN B 1 294 ? 40.607 6.667 16.758 1.00 18.13 294 GLN B CA 1
ATOM 5994 C C . GLN B 1 294 ? 42.094 6.648 16.423 1.00 20.77 294 GLN B C 1
ATOM 5995 O O . GLN B 1 294 ? 42.500 6.221 15.338 1.00 20.02 294 GLN B O 1
ATOM 6001 N N . GLN B 1 295 ? 42.903 7.131 17.371 1.00 20.21 295 GLN B N 1
ATOM 6002 C CA . GLN B 1 295 ? 44.306 7.437 17.101 1.00 21.27 295 GLN B CA 1
ATOM 6003 C C . GLN B 1 295 ? 45.060 6.259 16.486 1.00 22.07 295 GLN B C 1
ATOM 6004 O O . GLN B 1 295 ? 45.842 6.438 15.544 1.00 25.41 295 GLN B O 1
ATOM 6010 N N . ALA B 1 296 ? 44.829 5.043 16.990 1.00 21.28 296 ALA B N 1
ATOM 6011 C CA . ALA B 1 296 ? 45.611 3.895 16.537 1.00 23.32 296 ALA B CA 1
ATOM 6012 C C . ALA B 1 296 ? 45.433 3.587 15.051 1.00 26.32 296 ALA B C 1
ATOM 6013 O O . ALA B 1 296 ? 46.321 2.973 14.451 1.00 25.65 296 ALA B O 1
ATOM 6015 N N . VAL B 1 297 ? 44.322 3.989 14.438 1.00 21.21 297 VAL B N 1
ATOM 6016 C CA . VAL B 1 297 ? 44.086 3.714 13.025 1.00 23.69 297 VAL B CA 1
ATOM 6017 C C . VAL B 1 297 ? 44.051 4.992 12.195 1.00 19.93 297 VAL B C 1
ATOM 6018 O O . VAL B 1 297 ? 43.730 4.944 11.001 1.00 20.15 297 VAL B O 1
ATOM 6022 N N . LYS B 1 298 ? 44.425 6.133 12.787 1.00 20.35 298 LYS B N 1
ATOM 6023 C CA . LYS B 1 298 ? 44.299 7.420 12.104 1.00 20.89 298 LYS B CA 1
ATOM 6024 C C . LYS B 1 298 ? 45.102 7.452 10.808 1.00 21.55 298 LYS B C 1
ATOM 6025 O O . LYS B 1 298 ? 44.572 7.804 9.746 1.00 22.66 298 LYS B O 1
ATOM 6029 N N . ASP B 1 299 ? 46.388 7.094 10.870 1.00 20.98 299 ASP B N 1
ATOM 6030 C CA . ASP B 1 299 ? 47.229 7.234 9.682 1.00 21.60 299 ASP B CA 1
ATOM 6031 C C . ASP B 1 299 ? 46.780 6.303 8.558 1.00 20.97 299 ASP B C 1
ATOM 6032 O O . ASP B 1 299 ? 46.738 6.711 7.390 1.00 23.80 299 ASP B O 1
ATOM 6037 N N . ALA B 1 300 ? 46.452 5.052 8.892 1.00 20.82 300 ALA B N 1
ATOM 6038 C CA . ALA B 1 300 ? 45.996 4.097 7.884 1.00 21.21 300 ALA B CA 1
ATOM 6039 C C . ALA B 1 300 ? 44.667 4.526 7.275 1.00 23.18 300 ALA B C 1
ATOM 6040 O O . ALA B 1 300 ? 44.434 4.338 6.074 1.00 20.48 300 ALA B O 1
ATOM 6042 N N . PHE B 1 301 ? 43.779 5.084 8.098 1.00 20.02 301 PHE B N 1
ATOM 6043 C CA . PHE B 1 301 ? 42.490 5.566 7.610 1.00 20.32 301 PHE B CA 1
ATOM 6044 C C . PHE B 1 301 ? 42.668 6.761 6.676 1.00 17.98 301 PHE B C 1
ATOM 6045 O O . PHE B 1 301 ? 42.062 6.816 5.598 1.00 19.51 301 PHE B O 1
ATOM 6053 N N . VAL B 1 302 ? 43.494 7.732 7.077 1.00 18.74 302 VAL B N 1
ATOM 6054 C CA . VAL B 1 302 ? 43.692 8.923 6.251 1.00 19.97 302 VAL B CA 1
ATOM 6055 C C . VAL B 1 302 ? 44.296 8.548 4.904 1.00 19.81 302 VAL B C 1
ATOM 6056 O O . VAL B 1 302 ? 43.881 9.063 3.858 1.00 21.57 302 VAL B O 1
ATOM 6060 N N . GLU B 1 303 ? 45.283 7.645 4.904 1.00 19.92 303 GLU B N 1
ATOM 6061 C CA . GLU B 1 303 ? 45.875 7.199 3.647 1.00 21.14 303 GLU B CA 1
ATOM 6062 C C . GLU B 1 303 ? 44.815 6.634 2.708 1.00 25.05 303 GLU B C 1
ATOM 6063 O O . GLU B 1 303 ? 44.817 6.933 1.505 1.00 23.10 303 GLU B O 1
ATOM 6069 N N . ARG B 1 304 ? 43.879 5.843 3.248 1.00 19.79 304 ARG B N 1
ATOM 6070 C CA . ARG B 1 304 ? 42.828 5.263 2.421 1.00 18.33 304 ARG B CA 1
ATOM 6071 C C . ARG B 1 304 ? 41.864 6.331 1.918 1.00 18.94 304 ARG B C 1
ATOM 6072 O O . ARG B 1 304 ? 41.402 6.262 0.774 1.00 20.14 304 ARG B O 1
ATOM 6080 N N . VAL B 1 305 ? 41.538 7.321 2.757 1.00 17.95 305 VAL B N 1
ATOM 6081 C CA . VAL B 1 305 ? 40.622 8.379 2.329 1.00 17.04 305 VAL B CA 1
ATOM 6082 C C . VAL B 1 305 ? 41.231 9.173 1.183 1.00 17.97 305 VAL B C 1
ATOM 6083 O O . VAL B 1 305 ? 40.579 9.428 0.164 1.00 17.30 305 VAL B O 1
ATOM 6087 N N . LEU B 1 306 ? 42.493 9.581 1.334 1.00 20.36 306 LEU B N 1
ATOM 6088 C CA . LEU B 1 306 ? 43.112 10.405 0.304 1.00 21.20 306 LEU B CA 1
ATOM 6089 C C . LEU B 1 306 ? 43.243 9.652 -1.014 1.00 19.72 306 LEU B C 1
ATOM 6090 O O . LEU B 1 306 ? 43.096 10.253 -2.084 1.00 21.32 306 LEU B O 1
ATOM 6095 N N . ALA B 1 307 ? 43.480 8.340 -0.966 1.00 20.81 307 ALA B N 1
ATOM 6096 C CA . ALA B 1 307 ? 43.594 7.580 -2.207 1.00 22.58 307 ALA B CA 1
ATOM 6097 C C . ALA B 1 307 ? 42.263 7.530 -2.947 1.00 22.88 307 ALA B C 1
ATOM 6098 O O . ALA B 1 307 ? 42.230 7.568 -4.184 1.00 22.07 307 ALA B O 1
ATOM 6100 N N . ARG B 1 308 ? 41.155 7.452 -2.204 1.00 19.46 308 ARG B N 1
ATOM 6101 C CA . ARG B 1 308 ? 39.833 7.464 -2.825 1.00 17.30 308 ARG B CA 1
ATOM 6102 C C . ARG B 1 308 ? 39.463 8.857 -3.326 1.00 17.28 308 ARG B C 1
ATOM 6103 O O . ARG B 1 308 ? 38.857 8.999 -4.394 1.00 20.71 308 ARG B O 1
ATOM 6111 N N . VAL B 1 309 ? 39.816 9.894 -2.565 1.00 18.77 309 VAL B N 1
ATOM 6112 C CA . VAL B 1 309 ? 39.507 11.260 -2.975 1.00 19.79 309 VAL B CA 1
ATOM 6113 C C . VAL B 1 309 ? 40.236 11.602 -4.268 1.00 21.06 309 VAL B C 1
ATOM 6114 O O . VAL B 1 309 ? 39.689 12.284 -5.149 1.00 19.89 309 VAL B O 1
ATOM 6118 N N . ALA B 1 310 ? 41.466 11.105 -4.420 1.00 23.41 310 ALA B N 1
ATOM 6119 C CA . ALA B 1 310 ? 42.238 11.359 -5.629 1.00 20.95 310 ALA B CA 1
ATOM 6120 C C . ALA B 1 310 ? 41.635 10.693 -6.858 1.00 24.56 310 ALA B C 1
ATOM 6121 O O . ALA B 1 310 ? 41.967 11.087 -7.981 1.00 29.22 310 ALA B O 1
ATOM 6123 N N . ARG B 1 311 ? 40.762 9.701 -6.673 1.00 20.11 311 ARG B N 1
ATOM 6124 C CA . ARG B 1 311 ? 40.121 9.005 -7.780 1.00 24.30 311 ARG B CA 1
ATOM 6125 C C . ARG B 1 311 ? 38.724 9.530 -8.083 1.00 25.15 311 ARG B C 1
ATOM 6126 O O . ARG B 1 311 ? 38.056 8.991 -8.970 1.00 22.78 311 ARG B O 1
ATOM 6134 N N . ILE B 1 312 ? 38.265 10.562 -7.372 1.00 18.60 312 ILE B N 1
ATOM 6135 C CA . ILE B 1 312 ? 36.985 11.175 -7.710 1.00 17.58 312 ILE B CA 1
ATOM 6136 C C . ILE B 1 312 ? 37.063 11.763 -9.114 1.00 18.43 312 ILE B C 1
ATOM 6137 O O . ILE B 1 312 ? 38.086 12.342 -9.510 1.00 22.36 312 ILE B O 1
ATOM 6142 N N . ARG B 1 313 ? 35.988 11.588 -9.889 1.00 18.22 313 ARG B N 1
ATOM 6143 C CA . ARG B 1 313 ? 35.949 12.018 -11.289 1.00 16.38 313 ARG B CA 1
ATOM 6144 C C . ARG B 1 313 ? 35.213 13.354 -11.355 1.00 15.50 313 ARG B C 1
ATOM 6145 O O . ARG B 1 313 ? 33.991 13.420 -11.527 1.00 16.05 313 ARG B O 1
ATOM 6153 N N . VAL B 1 314 ? 35.980 14.427 -11.201 1.00 17.45 314 VAL B N 1
ATOM 6154 C CA . VAL B 1 314 ? 35.457 15.784 -11.284 1.00 15.94 314 VAL B CA 1
ATOM 6155 C C . VAL B 1 314 ? 35.294 16.151 -12.754 1.00 16.26 314 VAL B C 1
ATOM 6156 O O . VAL B 1 314 ? 36.217 15.963 -13.554 1.00 20.57 314 VAL B O 1
ATOM 6160 N N . GLY B 1 315 ? 34.119 16.651 -13.123 1.00 15.52 315 GLY B N 1
ATOM 6161 C CA . GLY B 1 315 ? 33.903 17.000 -14.514 1.00 16.96 315 GLY B CA 1
ATOM 6162 C C . GLY B 1 315 ? 32.521 17.576 -14.747 1.00 15.11 315 GLY B C 1
ATOM 6163 O O . GLY B 1 315 ? 31.803 17.930 -13.806 1.00 15.89 315 GLY B O 1
ATOM 6164 N N . LYS B 1 316 ? 32.170 17.674 -16.031 1.00 15.43 316 LYS B N 1
ATOM 6165 C CA . LYS B 1 316 ? 30.873 18.212 -16.433 1.00 14.83 316 LYS B CA 1
ATOM 6166 C C . LYS B 1 316 ? 29.758 17.322 -15.905 1.00 14.96 316 LYS B C 1
ATOM 6167 O O . LYS B 1 316 ? 29.784 16.108 -16.135 1.00 17.04 316 LYS B O 1
ATOM 6173 N N . PRO B 1 317 ? 28.752 17.874 -15.232 1.00 12.81 317 PRO B N 1
ATOM 6174 C CA . PRO B 1 317 ? 27.699 17.002 -14.694 1.00 14.96 317 PRO B CA 1
ATOM 6175 C C . PRO B 1 317 ? 26.851 16.364 -15.781 1.00 15.34 317 PRO B C 1
ATOM 6176 O O . PRO B 1 317 ? 26.186 15.361 -15.507 1.00 13.21 317 PRO B O 1
ATOM 6180 N N . SER B 1 318 ? 26.877 16.886 -17.009 1.00 12.75 318 SER B N 1
ATOM 6181 C CA . SER B 1 318 ? 26.145 16.277 -18.112 1.00 15.99 318 SER B CA 1
ATOM 6182 C C . SER B 1 318 ? 26.846 15.052 -18.678 1.00 17.57 318 SER B C 1
ATOM 6183 O O . SER B 1 318 ? 26.236 14.326 -19.468 1.00 18.85 318 SER B O 1
ATOM 6186 N N . ASP B 1 319 ? 28.104 14.821 -18.298 1.00 14.46 319 ASP B N 1
ATOM 6187 C CA A ASP B 1 319 ? 28.871 13.658 -18.729 0.56 18.30 319 ASP B CA 1
ATOM 6188 C CA B ASP B 1 319 ? 28.858 13.654 -18.738 0.44 18.20 319 ASP B CA 1
ATOM 6189 C C . ASP B 1 319 ? 28.610 12.503 -17.772 1.00 17.76 319 ASP B C 1
ATOM 6190 O O . ASP B 1 319 ? 28.807 12.645 -16.563 1.00 15.84 319 ASP B O 1
ATOM 6199 N N . SER B 1 320 ? 28.193 11.356 -18.316 1.00 20.21 320 SER B N 1
ATOM 6200 C CA . SER B 1 320 ? 27.844 10.218 -17.469 1.00 21.34 320 SER B CA 1
ATOM 6201 C C . SER B 1 320 ? 29.018 9.689 -16.648 1.00 17.25 320 SER B C 1
ATOM 6202 O O . SER B 1 320 ? 28.785 9.045 -15.615 1.00 18.69 320 SER B O 1
ATOM 6205 N N . ASP B 1 321 ? 30.264 9.940 -17.069 1.00 17.61 321 ASP B N 1
ATOM 6206 C CA . ASP B 1 321 ? 31.432 9.467 -16.331 1.00 16.09 321 ASP B CA 1
ATOM 6207 C C . ASP B 1 321 ? 31.743 10.321 -15.104 1.00 16.62 321 ASP B C 1
ATOM 6208 O O . ASP B 1 321 ? 32.517 9.896 -14.242 1.00 22.88 321 ASP B O 1
ATOM 6213 N N . THR B 1 322 ? 31.175 11.517 -15.015 1.00 15.74 322 THR B N 1
ATOM 6214 C CA . THR B 1 322 ? 31.402 12.385 -13.866 1.00 15.38 322 THR B CA 1
ATOM 6215 C C . THR B 1 322 ? 30.708 11.841 -12.624 1.00 14.50 322 THR B C 1
ATOM 6216 O O . THR B 1 322 ? 29.579 11.354 -12.692 1.00 15.14 322 THR B O 1
ATOM 6220 N N . ASN B 1 323 ? 31.385 11.917 -11.472 1.00 14.65 323 ASN B N 1
ATOM 6221 C CA . ASN B 1 323 ? 30.676 11.673 -10.218 1.00 13.44 323 ASN B CA 1
ATOM 6222 C C . ASN B 1 323 ? 30.840 12.823 -9.229 1.00 14.19 323 ASN B C 1
ATOM 6223 O O . ASN B 1 323 ? 30.441 12.687 -8.066 1.00 14.46 323 ASN B O 1
ATOM 6228 N N . PHE B 1 324 ? 31.353 13.968 -9.674 1.00 14.66 324 PHE B N 1
ATOM 6229 C CA . PHE B 1 324 ? 31.481 15.151 -8.824 1.00 13.46 324 PHE B CA 1
ATOM 6230 C C . PHE B 1 324 ? 31.483 16.374 -9.728 1.00 13.52 324 PHE B C 1
ATOM 6231 O O . PHE B 1 324 ? 32.357 16.499 -10.593 1.00 15.56 324 PHE B O 1
ATOM 6239 N N . GLY B 1 325 ? 30.507 17.264 -9.546 1.00 12.42 325 GLY B N 1
ATOM 6240 C CA . GLY B 1 325 ? 30.373 18.436 -10.384 1.00 12.61 325 GLY B CA 1
ATOM 6241 C C . GLY B 1 325 ? 30.478 19.729 -9.596 1.00 12.78 325 GLY B C 1
ATOM 6242 O O . GLY B 1 325 ? 31.102 19.782 -8.530 1.00 15.01 325 GLY B O 1
ATOM 6243 N N . PRO B 1 326 ? 29.868 20.794 -10.108 1.00 12.88 326 PRO B N 1
ATOM 6244 C CA . PRO B 1 326 ? 29.941 22.096 -9.440 1.00 13.39 326 PRO B CA 1
ATOM 6245 C C . PRO B 1 326 ? 28.968 22.161 -8.273 1.00 12.79 326 PRO B C 1
ATOM 6246 O O . PRO B 1 326 ? 28.095 21.306 -8.104 1.00 12.32 326 PRO B O 1
ATOM 6250 N N . LEU B 1 327 ? 29.142 23.202 -7.462 1.00 15.38 327 LEU B N 1
ATOM 6251 C CA . LEU B 1 327 ? 28.130 23.603 -6.500 1.00 13.91 327 LEU B CA 1
ATOM 6252 C C . LEU B 1 327 ? 26.986 24.318 -7.216 1.00 15.12 327 LEU B C 1
ATOM 6253 O O . LEU B 1 327 ? 27.084 24.689 -8.388 1.00 16.78 327 LEU B O 1
ATOM 6258 N N . ALA B 1 328 ? 25.892 24.538 -6.488 1.00 17.89 328 ALA B N 1
ATOM 6259 C CA . ALA B 1 328 ? 24.647 24.948 -7.127 1.00 15.32 328 ALA B CA 1
ATOM 6260 C C . ALA B 1 328 ? 24.561 26.442 -7.423 1.00 17.16 328 ALA B C 1
ATOM 6261 O O . ALA B 1 328 ? 23.645 26.850 -8.150 1.00 15.49 328 ALA B O 1
ATOM 6263 N N . SER B 1 329 ? 25.479 27.261 -6.906 1.00 17.75 329 SER B N 1
ATOM 6264 C CA . SER B 1 329 ? 25.407 28.703 -7.117 1.00 19.54 329 SER B CA 1
ATOM 6265 C C . SER B 1 329 ? 26.760 29.333 -6.823 1.00 20.55 329 SER B C 1
ATOM 6266 O O . SER B 1 329 ? 27.617 28.737 -6.163 1.00 20.88 329 SER B O 1
ATOM 6269 N N . ALA B 1 330 ? 26.925 30.566 -7.306 1.00 22.52 330 ALA B N 1
ATOM 6270 C CA . ALA B 1 330 ? 28.099 31.353 -6.950 1.00 23.37 330 ALA B CA 1
ATOM 6271 C C . ALA B 1 330 ? 28.106 31.702 -5.465 1.00 22.53 330 ALA B C 1
ATOM 6272 O O . ALA B 1 330 ? 29.178 31.775 -4.850 1.00 24.29 330 ALA B O 1
ATOM 6274 N N . ALA B 1 331 ? 26.927 31.928 -4.878 1.00 23.62 331 ALA B N 1
ATOM 6275 C CA . ALA B 1 331 ? 26.856 32.207 -3.448 1.00 26.24 331 ALA B CA 1
ATOM 6276 C C . ALA B 1 331 ? 27.335 31.010 -2.641 1.00 22.45 331 ALA B C 1
ATOM 6277 O O . ALA B 1 331 ? 28.044 31.166 -1.639 1.00 26.00 331 ALA B O 1
ATOM 6279 N N . GLN B 1 332 ? 26.948 29.808 -3.070 1.00 22.44 332 GLN B N 1
ATOM 6280 C CA . GLN B 1 332 ? 27.472 28.579 -2.486 1.00 19.97 332 GLN B CA 1
ATOM 6281 C C . GLN B 1 332 ? 28.986 28.536 -2.567 1.00 20.36 332 GLN B C 1
ATOM 6282 O O . GLN B 1 332 ? 29.671 28.286 -1.566 1.00 20.82 332 GLN B O 1
ATOM 6288 N N . LEU B 1 333 ? 29.526 28.755 -3.768 1.00 22.32 333 LEU B N 1
ATOM 6289 C CA . LEU B 1 333 ? 30.969 28.707 -3.946 1.00 22.37 333 LEU B CA 1
ATOM 6290 C C . LEU B 1 333 ? 31.667 29.724 -3.047 1.00 23.76 333 LEU B C 1
ATOM 6291 O O . LEU B 1 333 ? 32.685 29.402 -2.424 1.00 22.33 333 LEU B O 1
ATOM 6296 N N . ASP B 1 334 ? 31.121 30.946 -2.947 1.00 21.18 334 ASP B N 1
ATOM 6297 C CA . ASP B 1 334 ? 31.716 31.964 -2.080 1.00 22.01 334 ASP B CA 1
ATOM 6298 C C . ASP B 1 334 ? 31.736 31.522 -0.622 1.00 20.40 334 ASP B C 1
ATOM 6299 O O . ASP B 1 334 ? 32.734 31.725 0.081 1.00 22.46 334 ASP B O 1
ATOM 6304 N N . LYS B 1 335 ? 30.634 30.939 -0.144 1.00 22.26 335 LYS B N 1
ATOM 6305 C CA . LYS B 1 335 ? 30.582 30.499 1.245 1.00 23.68 335 LYS B CA 1
ATOM 6306 C C . LYS B 1 335 ? 31.554 29.353 1.495 1.00 21.03 335 LYS B C 1
ATOM 6307 O O . LYS B 1 335 ? 32.261 29.342 2.511 1.00 20.37 335 LYS B O 1
ATOM 6313 N N . VAL B 1 336 ? 31.605 28.382 0.580 1.00 17.75 336 VAL B N 1
ATOM 6314 C CA . VAL B 1 336 ? 32.494 27.237 0.767 1.00 18.46 336 VAL B CA 1
ATOM 6315 C C . VAL B 1 336 ? 33.956 27.677 0.730 1.00 18.70 336 VAL B C 1
ATOM 6316 O O . VAL B 1 336 ? 34.764 27.246 1.560 1.00 19.45 336 VAL B O 1
ATOM 6320 N N . LEU B 1 337 ? 34.323 28.547 -0.218 1.00 18.84 337 LEU B N 1
ATOM 6321 C CA . LEU B 1 337 ? 35.700 29.033 -0.249 1.00 19.95 337 LEU B CA 1
ATOM 6322 C C . LEU B 1 337 ? 36.035 29.838 0.998 1.00 21.06 337 LEU B C 1
ATOM 6323 O O . LEU B 1 337 ? 37.170 29.782 1.483 1.00 23.94 337 LEU B O 1
ATOM 6328 N N . GLY B 1 338 ? 35.067 30.581 1.538 1.00 21.96 338 GLY B N 1
ATOM 6329 C CA . GLY B 1 338 ? 35.302 31.276 2.795 1.00 21.71 338 GLY B CA 1
ATOM 6330 C C . GLY B 1 338 ? 35.582 30.327 3.945 1.00 21.53 338 GLY B C 1
ATOM 6331 O O . GLY B 1 338 ? 36.456 30.585 4.779 1.00 22.45 338 GLY B O 1
ATOM 6332 N N . TYR B 1 339 ? 34.849 29.215 4.006 1.00 20.45 339 TYR B N 1
ATOM 6333 C CA . TYR B 1 339 ? 35.122 28.217 5.033 1.00 20.36 339 TYR B CA 1
ATOM 6334 C C . TYR B 1 339 ? 36.499 27.592 4.845 1.00 21.60 339 TYR B C 1
ATOM 6335 O O . TYR B 1 339 ? 37.208 27.338 5.825 1.00 21.86 339 TYR B O 1
ATOM 6344 N N . ILE B 1 340 ? 36.898 27.333 3.598 1.00 20.75 340 ILE B N 1
ATOM 6345 C CA . ILE B 1 340 ? 38.226 26.773 3.359 1.00 21.03 340 ILE B CA 1
ATOM 6346 C C . ILE B 1 340 ? 39.303 27.746 3.825 1.00 23.79 340 ILE B C 1
ATOM 6347 O O . ILE B 1 340 ? 40.293 27.345 4.449 1.00 23.89 340 ILE B O 1
ATOM 6352 N N . ASP B 1 341 ? 39.116 29.040 3.548 1.00 22.87 341 ASP B N 1
ATOM 6353 C CA . ASP B 1 341 ? 40.049 30.045 4.051 1.00 24.23 341 ASP B CA 1
ATOM 6354 C C . ASP B 1 341 ? 40.115 30.017 5.571 1.00 24.69 341 ASP B C 1
ATOM 6355 O O . ASP B 1 341 ? 41.196 30.146 6.158 1.00 26.58 341 ASP B O 1
ATOM 6360 N N . SER B 1 342 ? 38.962 29.854 6.224 1.00 24.03 342 SER B N 1
ATOM 6361 C CA . SER B 1 342 ? 38.924 29.818 7.681 1.00 24.60 342 SER B CA 1
ATOM 6362 C C . SER B 1 342 ? 39.680 28.611 8.223 1.00 25.02 342 SER B C 1
ATOM 6363 O O . SER B 1 342 ? 40.462 28.732 9.171 1.00 26.38 342 SER B O 1
ATOM 6366 N N . GLY B 1 343 ? 39.453 27.432 7.635 1.00 23.67 343 GLY B N 1
ATOM 6367 C CA . GLY B 1 343 ? 40.196 26.253 8.056 1.00 23.88 343 GLY B CA 1
ATOM 6368 C C . GLY B 1 343 ? 41.701 26.439 7.963 1.00 24.97 343 GLY B C 1
ATOM 6369 O O . GLY B 1 343 ? 42.440 26.062 8.877 1.00 25.87 343 GLY B O 1
ATOM 6370 N N . LYS B 1 344 ? 42.178 27.023 6.861 1.00 26.75 344 LYS B N 1
ATOM 6371 C CA . LYS B 1 344 ? 43.613 27.260 6.727 1.00 28.27 344 LYS B CA 1
ATOM 6372 C C . LYS B 1 344 ? 44.096 28.243 7.784 1.00 27.55 344 LYS B C 1
ATOM 6373 O O . LYS B 1 344 ? 45.103 28.004 8.461 1.00 28.59 344 LYS B O 1
ATOM 6379 N N . ALA B 1 345 ? 43.359 29.341 7.963 1.00 28.04 345 ALA B N 1
ATOM 6380 C CA . ALA B 1 345 ? 43.770 30.375 8.909 1.00 29.66 345 ALA B CA 1
ATOM 6381 C C . ALA B 1 345 ? 43.815 29.857 10.340 1.00 30.96 345 ALA B C 1
ATOM 6382 O O . ALA B 1 345 ? 44.663 30.290 11.128 1.00 30.88 345 ALA B O 1
ATOM 6384 N N . GLU B 1 346 ? 42.927 28.935 10.700 1.00 28.62 346 GLU B N 1
ATOM 6385 C CA . GLU B 1 346 ? 42.854 28.434 12.065 1.00 29.22 346 GLU B CA 1
ATOM 6386 C C . GLU B 1 346 ? 43.745 27.219 12.302 1.00 29.81 346 GLU B C 1
ATOM 6387 O O . GLU B 1 346 ? 43.707 26.638 13.393 1.00 30.14 346 GLU B O 1
ATOM 6393 N N . GLY B 1 347 ? 44.551 26.828 11.323 1.00 29.27 347 GLY B N 1
ATOM 6394 C CA . GLY B 1 347 ? 45.597 25.858 11.555 1.00 29.87 347 GLY B CA 1
ATOM 6395 C C . GLY B 1 347 ? 45.288 24.436 11.160 1.00 28.87 347 GLY B C 1
ATOM 6396 O O . GLY B 1 347 ? 46.101 23.548 11.443 1.00 31.07 347 GLY B O 1
ATOM 6397 N N . ALA B 1 348 ? 44.141 24.184 10.536 1.00 27.48 348 ALA B N 1
ATOM 6398 C CA . ALA B 1 348 ? 43.871 22.859 10.009 1.00 26.54 348 ALA B CA 1
ATOM 6399 C C . ALA B 1 348 ? 44.850 22.541 8.883 1.00 26.64 348 ALA B C 1
ATOM 6400 O O . ALA B 1 348 ? 45.330 23.429 8.179 1.00 30.86 348 ALA B O 1
ATOM 6402 N N . LYS B 1 349 ? 45.151 21.259 8.724 1.00 26.57 349 LYS B N 1
ATOM 6403 C CA . LYS B 1 349 ? 46.105 20.806 7.720 1.00 28.99 349 LYS B CA 1
ATOM 6404 C C . LYS B 1 349 ? 45.368 20.440 6.437 1.00 26.88 349 LYS B C 1
ATOM 6405 O O . LYS B 1 349 ? 44.559 19.507 6.429 1.00 25.70 349 LYS B O 1
ATOM 6411 N N . LEU B 1 350 ? 45.657 21.160 5.354 1.00 25.81 350 LEU B N 1
ATOM 6412 C CA . LEU B 1 350 ? 45.031 20.889 4.061 1.00 24.82 350 LEU B CA 1
ATOM 6413 C C . LEU B 1 350 ? 45.635 19.624 3.460 1.00 25.07 350 LEU B C 1
ATOM 6414 O O . LEU B 1 350 ? 46.819 19.601 3.112 1.00 29.80 350 LEU B O 1
ATOM 6419 N N . LEU B 1 351 ? 44.831 18.568 3.341 1.00 24.13 351 LEU B N 1
ATOM 6420 C CA . LEU B 1 351 ? 45.317 17.286 2.848 1.00 24.42 351 LEU B CA 1
ATOM 6421 C C . LEU B 1 351 ? 44.927 16.997 1.405 1.00 23.76 351 LEU B C 1
ATOM 6422 O O . LEU B 1 351 ? 45.583 16.171 0.759 1.00 30.05 351 LEU B O 1
ATOM 6427 N N . ALA B 1 352 ? 43.866 17.619 0.900 1.00 22.68 352 ALA B N 1
ATOM 6428 C CA . ALA B 1 352 ? 43.439 17.428 -0.479 1.00 22.37 352 ALA B CA 1
ATOM 6429 C C . ALA B 1 352 ? 42.554 18.601 -0.863 1.00 21.35 352 ALA B C 1
ATOM 6430 O O . ALA B 1 352 ? 41.860 19.167 -0.015 1.00 22.03 352 ALA B O 1
ATOM 6432 N N . GLY B 1 353 ? 42.599 18.964 -2.142 1.00 21.39 353 GLY B N 1
ATOM 6433 C CA . GLY B 1 353 ? 41.716 20.008 -2.645 1.00 20.76 353 GLY B CA 1
ATOM 6434 C C . GLY B 1 353 ? 42.066 21.380 -2.099 1.00 21.71 353 GLY B C 1
ATOM 6435 O O . GLY B 1 353 ? 43.239 21.732 -1.934 1.00 24.43 353 GLY B O 1
ATOM 6436 N N . GLY B 1 354 ? 41.031 22.177 -1.826 1.00 20.70 354 GLY B N 1
ATOM 6437 C CA . GLY B 1 354 ? 41.196 23.474 -1.199 1.00 21.28 354 GLY B CA 1
ATOM 6438 C C . GLY B 1 354 ? 41.022 24.684 -2.098 1.00 27.21 354 GLY B C 1
ATOM 6439 O O . GLY B 1 354 ? 41.195 25.810 -1.615 1.00 27.10 354 GLY B O 1
ATOM 6440 N N . ALA B 1 355 ? 40.670 24.515 -3.372 1.00 23.33 355 ALA B N 1
ATOM 6441 C CA . ALA B 1 355 ? 40.594 25.666 -4.261 1.00 21.72 355 ALA B CA 1
ATOM 6442 C C . ALA B 1 355 ? 39.545 25.460 -5.346 1.00 21.14 355 ALA B C 1
ATOM 6443 O O . ALA B 1 355 ? 39.139 24.337 -5.655 1.00 24.49 355 ALA B O 1
ATOM 6445 N N . ARG B 1 356 ? 39.121 26.578 -5.929 1.00 22.49 356 ARG B N 1
ATOM 6446 C CA . ARG B 1 356 ? 38.228 26.545 -7.079 1.00 22.37 356 ARG B CA 1
ATOM 6447 C C . ARG B 1 356 ? 38.968 26.012 -8.301 1.00 25.17 356 ARG B C 1
ATOM 6448 O O . ARG B 1 356 ? 40.151 26.295 -8.496 1.00 26.63 356 ARG B O 1
ATOM 6456 N N . LEU B 1 357 ? 38.275 25.217 -9.115 1.00 23.21 357 LEU B N 1
ATOM 6457 C CA . LEU B 1 357 ? 38.797 24.778 -10.405 1.00 21.18 357 LEU B CA 1
ATOM 6458 C C . LEU B 1 357 ? 38.448 25.829 -11.447 1.00 25.52 357 LEU B C 1
ATOM 6459 O O . LEU B 1 357 ? 37.271 26.162 -11.618 1.00 24.78 357 LEU B O 1
ATOM 6464 N N . VAL B 1 358 ? 39.457 26.347 -12.148 1.00 26.12 358 VAL B N 1
ATOM 6465 C CA . VAL B 1 358 ? 39.212 27.436 -13.092 1.00 28.35 358 VAL B CA 1
ATOM 6466 C C . VAL B 1 358 ? 39.779 27.138 -14.474 1.00 26.48 358 VAL B C 1
ATOM 6467 O O . VAL B 1 358 ? 39.764 28.004 -15.355 1.00 31.08 358 VAL B O 1
ATOM 6471 N N . ASN B 1 359 ? 40.265 25.920 -14.692 1.00 28.65 359 ASN B N 1
ATOM 6472 C CA . ASN B 1 359 ? 40.843 25.576 -15.985 1.00 28.34 359 ASN B CA 1
ATOM 6473 C C . ASN B 1 359 ? 39.770 25.139 -16.975 1.00 28.84 359 ASN B C 1
ATOM 6474 O O . ASN B 1 359 ? 38.789 24.486 -16.603 1.00 26.23 359 ASN B O 1
ATOM 6479 N N . ASP B 1 360 ? 39.955 25.519 -18.236 1.00 31.80 360 ASP B N 1
ATOM 6480 C CA A ASP B 1 360 ? 39.112 25.050 -19.350 0.50 33.27 360 ASP B CA 1
ATOM 6481 C CA B ASP B 1 360 ? 39.113 25.050 -19.352 0.50 33.27 360 ASP B CA 1
ATOM 6482 C C . ASP B 1 360 ? 37.652 25.382 -19.019 1.00 30.74 360 ASP B C 1
ATOM 6483 O O . ASP B 1 360 ? 37.364 26.486 -18.530 1.00 27.49 360 ASP B O 1
ATOM 6492 N N . HIS B 1 361 ? 36.717 24.460 -19.261 1.00 24.65 361 HIS B N 1
ATOM 6493 C CA . HIS B 1 361 ? 35.298 24.723 -19.045 1.00 24.34 361 HIS B CA 1
ATOM 6494 C C . HIS B 1 361 ? 34.956 24.977 -17.582 1.00 24.89 361 HIS B C 1
ATOM 6495 O O . HIS B 1 361 ? 33.891 25.538 -17.300 1.00 21.60 361 HIS B O 1
ATOM 6502 N N . PHE B 1 362 ? 35.813 24.559 -16.644 1.00 21.79 362 PHE B N 1
ATOM 6503 C CA . PHE B 1 362 ? 35.480 24.725 -15.232 1.00 20.69 362 PHE B CA 1
ATOM 6504 C C . PHE B 1 362 ? 35.312 26.192 -14.866 1.00 20.70 362 PHE B C 1
ATOM 6505 O O . PHE B 1 362 ? 34.566 26.519 -13.935 1.00 20.05 362 PHE B O 1
ATOM 6513 N N . ALA B 1 363 ? 35.992 27.087 -15.587 1.00 22.11 363 ALA B N 1
ATOM 6514 C CA . ALA B 1 363 ? 35.912 28.511 -15.285 1.00 22.77 363 ALA B CA 1
ATOM 6515 C C . ALA B 1 363 ? 34.503 29.064 -15.447 1.00 23.58 363 ALA B C 1
ATOM 6516 O O . ALA B 1 363 ? 34.173 30.076 -14.820 1.00 26.35 363 ALA B O 1
ATOM 6518 N N . SER B 1 364 ? 33.667 28.429 -16.266 1.00 21.86 364 SER B N 1
ATOM 6519 C CA A SER B 1 364 ? 32.301 28.890 -16.467 0.43 21.06 364 SER B CA 1
ATOM 6520 C CA B SER B 1 364 ? 32.297 28.875 -16.478 0.57 21.06 364 SER B CA 1
ATOM 6521 C C . SER B 1 364 ? 31.321 28.305 -15.458 1.00 19.52 364 SER B C 1
ATOM 6522 O O . SER B 1 364 ? 30.146 28.689 -15.469 1.00 19.77 364 SER B O 1
ATOM 6527 N N . GLY B 1 365 ? 31.777 27.403 -14.589 1.00 18.82 365 GLY B N 1
ATOM 6528 C CA . GLY B 1 365 ? 30.951 26.800 -13.569 1.00 17.51 365 GLY B CA 1
ATOM 6529 C C . GLY B 1 365 ? 31.394 27.193 -12.166 1.00 21.32 365 GLY B C 1
ATOM 6530 O O . GLY B 1 365 ? 32.304 27.992 -11.964 1.00 20.43 365 GLY B O 1
ATOM 6531 N N . GLN B 1 366 ? 30.724 26.596 -11.186 1.00 16.45 366 GLN B N 1
ATOM 6532 C CA . GLN B 1 366 ? 30.949 26.904 -9.774 1.00 17.50 366 GLN B CA 1
ATOM 6533 C C . GLN B 1 366 ? 31.590 25.698 -9.089 1.00 15.93 366 GLN B C 1
ATOM 6534 O O . GLN B 1 366 ? 31.006 25.062 -8.206 1.00 16.00 366 GLN B O 1
ATOM 6540 N N . TYR B 1 367 ? 32.817 25.386 -9.507 1.00 17.21 367 TYR B N 1
ATOM 6541 C CA . TYR B 1 367 ? 33.486 24.146 -9.124 1.00 17.02 367 TYR B CA 1
ATOM 6542 C C . TYR B 1 367 ? 34.493 24.375 -8.001 1.00 18.59 367 TYR B C 1
ATOM 6543 O O . TYR B 1 367 ? 35.419 25.182 -8.146 1.00 19.70 367 TYR B O 1
ATOM 6552 N N . VAL B 1 368 ? 34.340 23.621 -6.912 1.00 16.31 368 VAL B N 1
ATOM 6553 C CA . VAL B 1 368 ? 35.303 23.576 -5.815 1.00 17.15 368 VAL B CA 1
ATOM 6554 C C . VAL B 1 368 ? 35.802 22.145 -5.684 1.00 16.63 368 VAL B C 1
ATOM 6555 O O . VAL B 1 368 ? 34.998 21.207 -5.657 1.00 18.62 368 VAL B O 1
ATOM 6559 N N . ALA B 1 369 ? 37.119 21.982 -5.567 1.00 19.97 369 ALA B N 1
ATOM 6560 C CA . ALA B 1 369 ? 37.706 20.652 -5.483 1.00 21.50 369 ALA B CA 1
ATOM 6561 C C . ALA B 1 369 ? 37.253 19.933 -4.214 1.00 16.98 369 ALA B C 1
ATOM 6562 O O . ALA B 1 369 ? 37.025 20.568 -3.179 1.00 20.62 369 ALA B O 1
ATOM 6564 N N . PRO B 1 370 ? 37.132 18.605 -4.264 1.00 17.47 370 PRO B N 1
ATOM 6565 C CA . PRO B 1 370 ? 36.912 17.835 -3.028 1.00 18.22 370 PRO B CA 1
ATOM 6566 C C . PRO B 1 370 ? 38.032 18.124 -2.042 1.00 20.50 370 PRO B C 1
ATOM 6567 O O . PRO B 1 370 ? 39.210 17.957 -2.356 1.00 20.45 370 PRO B O 1
ATOM 6571 N N . THR B 1 371 ? 37.663 18.581 -0.848 1.00 16.64 371 THR B N 1
ATOM 6572 C CA . THR B 1 371 ? 38.630 19.122 0.099 1.00 17.71 371 THR B CA 1
ATOM 6573 C C . THR B 1 371 ? 38.616 18.322 1.396 1.00 17.68 371 THR B C 1
ATOM 6574 O O . THR B 1 371 ? 37.550 17.968 1.906 1.00 16.80 371 THR B O 1
ATOM 6578 N N . VAL B 1 372 ? 39.812 18.041 1.925 1.00 18.29 372 VAL B N 1
ATOM 6579 C CA . VAL B 1 372 ? 39.985 17.305 3.172 1.00 20.14 372 VAL B CA 1
ATOM 6580 C C . VAL B 1 372 ? 40.935 18.093 4.061 1.00 21.80 372 VAL B C 1
ATOM 6581 O O . VAL B 1 372 ? 42.026 18.477 3.621 1.00 21.38 372 VAL B O 1
ATOM 6585 N N . PHE B 1 373 ? 40.518 18.340 5.303 1.00 19.65 373 PHE B N 1
ATOM 6586 C CA . PHE B 1 373 ? 41.362 18.932 6.334 1.00 20.76 373 PHE B CA 1
ATOM 6587 C C . PHE B 1 373 ? 41.677 17.886 7.393 1.00 20.71 373 PHE B C 1
ATOM 6588 O O . PHE B 1 373 ? 40.780 17.166 7.847 1.00 19.87 373 PHE B O 1
ATOM 6596 N N . GLY B 1 374 ? 42.943 17.820 7.805 1.00 21.93 374 GLY B N 1
ATOM 6597 C CA . GLY B 1 374 ? 43.362 16.960 8.886 1.00 22.42 374 GLY B CA 1
ATOM 6598 C C . GLY B 1 374 ? 43.804 17.770 10.099 1.00 24.28 374 GLY B C 1
ATOM 6599 O O . GLY B 1 374 ? 43.957 18.989 10.048 1.00 23.75 374 GLY B O 1
ATOM 6600 N N . ASP B 1 375 ? 44.001 17.053 11.208 1.00 26.03 375 ASP B N 1
ATOM 6601 C CA . ASP B 1 375 ? 44.431 17.660 12.469 1.00 28.80 375 ASP B CA 1
ATOM 6602 C C . ASP B 1 375 ? 43.482 18.778 12.907 1.00 28.08 375 ASP B C 1
ATOM 6603 O O . ASP B 1 375 ? 43.910 19.847 13.346 1.00 25.64 375 ASP B O 1
ATOM 6608 N N . CYS B 1 376 ? 42.181 18.535 12.783 1.00 26.88 376 CYS B N 1
ATOM 6609 C CA . CYS B 1 376 ? 41.201 19.545 13.147 1.00 23.09 376 CYS B CA 1
ATOM 6610 C C . CYS B 1 376 ? 40.935 19.531 14.651 1.00 27.56 376 CYS B C 1
ATOM 6611 O O . CYS B 1 376 ? 41.171 18.536 15.342 1.00 28.20 376 CYS B O 1
ATOM 6614 N N . ARG B 1 377 ? 40.421 20.655 15.151 1.00 25.19 377 ARG B N 1
ATOM 6615 C CA . ARG B 1 377 ? 40.067 20.812 16.556 1.00 26.03 377 ARG B CA 1
ATOM 6616 C C . ARG B 1 377 ? 38.611 21.239 16.686 1.00 23.36 377 ARG B C 1
ATOM 6617 O O . ARG B 1 377 ? 38.050 21.880 15.791 1.00 23.10 377 ARG B O 1
ATOM 6625 N N . ASP B 1 378 ? 38.019 20.908 17.837 1.00 23.86 378 ASP B N 1
ATOM 6626 C CA . ASP B 1 378 ? 36.603 21.174 18.072 1.00 24.17 378 ASP B CA 1
ATOM 6627 C C . ASP B 1 378 ? 36.255 22.658 18.034 1.00 23.42 378 ASP B C 1
ATOM 6628 O O . ASP B 1 378 ? 35.093 22.996 17.774 1.00 27.35 378 ASP B O 1
ATOM 6633 N N . ASP B 1 379 ? 37.216 23.549 18.288 1.00 26.15 379 ASP B N 1
ATOM 6634 C CA . ASP B 1 379 ? 36.933 24.978 18.339 1.00 27.51 379 ASP B CA 1
ATOM 6635 C C . ASP B 1 379 ? 37.015 25.658 16.978 1.00 25.42 379 ASP B C 1
ATOM 6636 O O . ASP B 1 379 ? 36.739 26.860 16.886 1.00 26.71 379 ASP B O 1
ATOM 6641 N N . MET B 1 380 ? 37.362 24.925 15.923 1.00 24.73 380 MET B N 1
ATOM 6642 C CA . MET B 1 380 ? 37.501 25.521 14.600 1.00 24.76 380 MET B CA 1
ATOM 6643 C C . MET B 1 380 ? 36.143 25.803 13.967 1.00 24.00 380 MET B C 1
ATOM 6644 O O . MET B 1 380 ? 35.189 25.039 14.142 1.00 23.01 380 MET B O 1
ATOM 6649 N N . ARG B 1 381 ? 36.073 26.911 13.220 1.00 24.51 381 ARG B N 1
ATOM 6650 C CA A ARG B 1 381 ? 34.849 27.257 12.500 0.50 23.88 381 ARG B CA 1
ATOM 6651 C CA B ARG B 1 381 ? 34.841 27.250 12.518 0.50 23.87 381 ARG B CA 1
ATOM 6652 C C . ARG B 1 381 ? 34.404 26.126 11.581 1.00 28.49 381 ARG B C 1
ATOM 6653 O O . ARG B 1 381 ? 33.211 25.798 11.512 1.00 21.67 381 ARG B O 1
ATOM 6668 N N . ILE B 1 382 ? 35.348 25.526 10.847 1.00 22.37 382 ILE B N 1
ATOM 6669 C CA . ILE B 1 382 ? 34.983 24.467 9.909 1.00 21.16 382 ILE B CA 1
ATOM 6670 C C . ILE B 1 382 ? 34.466 23.229 10.615 1.00 20.29 382 ILE B C 1
ATOM 6671 O O . ILE B 1 382 ? 33.768 22.425 9.992 1.00 19.37 382 ILE B O 1
ATOM 6676 N N . VAL B 1 383 ? 34.805 23.038 11.889 1.00 20.74 383 VAL B N 1
ATOM 6677 C CA . VAL B 1 383 ? 34.294 21.893 12.635 1.00 20.74 383 VAL B CA 1
ATOM 6678 C C . VAL B 1 383 ? 32.953 22.204 13.294 1.00 20.30 383 VAL B C 1
ATOM 6679 O O . VAL B 1 383 ? 32.096 21.320 13.398 1.00 18.81 383 VAL B O 1
ATOM 6683 N N . ARG B 1 384 ? 32.743 23.453 13.714 1.00 21.04 384 ARG B N 1
ATOM 6684 C CA . ARG B 1 384 ? 31.534 23.818 14.443 1.00 21.44 384 ARG B CA 1
ATOM 6685 C C . ARG B 1 384 ? 30.353 24.104 13.529 1.00 19.84 384 ARG B C 1
ATOM 6686 O O . ARG B 1 384 ? 29.206 23.883 13.933 1.00 20.23 384 ARG B O 1
ATOM 6694 N N . GLU B 1 385 ? 30.599 24.613 12.323 1.00 21.71 385 GLU B N 1
ATOM 6695 C CA . GLU B 1 385 ? 29.547 25.140 11.462 1.00 19.51 385 GLU B CA 1
ATOM 6696 C C . GLU B 1 385 ? 29.341 24.270 10.227 1.00 19.38 385 GLU B C 1
ATOM 6697 O O . GLU B 1 385 ? 30.301 23.751 9.648 1.00 19.03 385 GLU B O 1
ATOM 6703 N N . GLU B 1 386 ? 28.080 24.115 9.829 1.00 17.66 386 GLU B N 1
ATOM 6704 C CA . GLU B 1 386 ? 27.761 23.422 8.585 1.00 16.68 386 GLU B CA 1
ATOM 6705 C C . GLU B 1 386 ? 28.272 24.233 7.399 1.00 17.07 386 GLU B C 1
ATOM 6706 O O . GLU B 1 386 ? 27.917 25.405 7.239 1.00 19.77 386 GLU B O 1
ATOM 6712 N N . ILE B 1 387 ? 29.084 23.599 6.559 1.00 17.47 387 ILE B N 1
ATOM 6713 C CA . ILE B 1 387 ? 29.640 24.262 5.383 1.00 17.45 387 ILE B CA 1
ATOM 6714 C C . ILE B 1 387 ? 28.738 24.091 4.165 1.00 18.47 387 ILE B C 1
ATOM 6715 O O . ILE B 1 387 ? 28.641 24.997 3.324 1.00 18.14 387 ILE B O 1
ATOM 6720 N N . PHE B 1 388 ? 28.061 22.947 4.068 1.00 17.83 388 PHE B N 1
ATOM 6721 C CA . PHE B 1 388 ? 27.218 22.596 2.925 1.00 17.22 388 PHE B CA 1
ATOM 6722 C C . PHE B 1 388 ? 28.008 22.625 1.617 1.00 14.52 388 PHE B C 1
ATOM 6723 O O . PHE B 1 388 ? 27.551 23.130 0.588 1.00 16.83 388 PHE B O 1
ATOM 6731 N N . GLY B 1 389 ? 29.194 22.037 1.666 1.00 17.47 389 GLY B N 1
ATOM 6732 C CA . GLY B 1 389 ? 30.032 21.863 0.509 1.00 14.89 389 GLY B CA 1
ATOM 6733 C C . GLY B 1 389 ? 30.995 20.719 0.743 1.00 17.17 389 GLY B C 1
ATOM 6734 O O . GLY B 1 389 ? 30.946 20.031 1.769 1.00 16.04 389 GLY B O 1
ATOM 6735 N N . PRO B 1 390 ? 31.900 20.505 -0.195 1.00 15.64 390 PRO B N 1
ATOM 6736 C CA . PRO B 1 390 ? 32.772 19.310 -0.154 1.00 16.62 390 PRO B CA 1
ATOM 6737 C C . PRO B 1 390 ? 34.025 19.535 0.687 1.00 16.61 390 PRO B C 1
ATOM 6738 O O . PRO B 1 390 ? 35.141 19.680 0.178 1.00 15.94 390 PRO B O 1
ATOM 6742 N N . VAL B 1 391 ? 33.840 19.567 2.008 1.00 15.50 391 VAL B N 1
ATOM 6743 C CA . VAL B 1 391 ? 34.916 19.869 2.954 1.00 16.47 391 VAL B CA 1
ATOM 6744 C C . VAL B 1 391 ? 34.818 18.888 4.118 1.00 16.26 391 VAL B C 1
ATOM 6745 O O . VAL B 1 391 ? 33.928 19.015 4.969 1.00 17.10 391 VAL B O 1
ATOM 6749 N N . MET B 1 392 ? 35.725 17.919 4.159 1.00 16.19 392 MET B N 1
ATOM 6750 C CA . MET B 1 392 ? 35.775 16.933 5.233 1.00 17.91 392 MET B CA 1
ATOM 6751 C C . MET B 1 392 ? 36.747 17.399 6.311 1.00 21.06 392 MET B C 1
ATOM 6752 O O . MET B 1 392 ? 37.859 17.833 6.002 1.00 19.71 392 MET B O 1
ATOM 6757 N N . SER B 1 393 ? 36.331 17.313 7.573 1.00 17.10 393 SER B N 1
ATOM 6758 C CA . SER B 1 393 ? 37.194 17.630 8.709 1.00 18.07 393 SER B CA 1
ATOM 6759 C C . SER B 1 393 ? 37.480 16.346 9.475 1.00 18.91 393 SER B C 1
ATOM 6760 O O . SER B 1 393 ? 36.552 15.703 9.971 1.00 20.18 393 SER B O 1
ATOM 6763 N N . ILE B 1 394 ? 38.756 15.982 9.582 1.00 18.48 394 ILE B N 1
ATOM 6764 C CA . ILE B 1 394 ? 39.166 14.761 10.269 1.00 20.08 394 ILE B CA 1
ATOM 6765 C C . ILE B 1 394 ? 39.719 15.116 11.643 1.00 23.41 394 ILE B C 1
ATOM 6766 O O . ILE B 1 394 ? 40.647 15.926 11.762 1.00 20.78 394 ILE B O 1
ATOM 6771 N N . LEU B 1 395 ? 39.160 14.492 12.676 1.00 21.90 395 LEU B N 1
ATOM 6772 C CA . LEU B 1 395 ? 39.522 14.734 14.066 1.00 19.74 395 LEU B CA 1
ATOM 6773 C C . LEU B 1 395 ? 39.949 13.418 14.695 1.00 20.70 395 LEU B C 1
ATOM 6774 O O . LEU B 1 395 ? 39.266 12.404 14.533 1.00 22.25 395 LEU B O 1
ATOM 6779 N N . SER B 1 396 ? 41.066 13.427 15.409 1.00 20.62 396 SER B N 1
ATOM 6780 C CA . SER B 1 396 ? 41.512 12.228 16.106 1.00 20.69 396 SER B CA 1
ATOM 6781 C C . SER B 1 396 ? 40.937 12.189 17.517 1.00 20.77 396 SER B C 1
ATOM 6782 O O . SER B 1 396 ? 40.671 13.229 18.127 1.00 22.72 396 SER B O 1
ATOM 6785 N N . PHE B 1 397 ? 40.740 10.975 18.032 1.00 20.40 397 PHE B N 1
ATOM 6786 C CA . PHE B 1 397 ? 40.332 10.799 19.420 1.00 20.57 397 PHE B CA 1
ATOM 6787 C C . PHE B 1 397 ? 41.031 9.579 20.006 1.00 23.31 397 PHE B C 1
ATOM 6788 O O . PHE B 1 397 ? 41.531 8.712 19.283 1.00 20.90 397 PHE B O 1
ATOM 6796 N N . GLU B 1 398 ? 41.054 9.519 21.337 1.00 21.33 398 GLU B N 1
ATOM 6797 C CA . GLU B 1 398 ? 41.688 8.414 22.047 1.00 22.84 398 GLU B CA 1
ATOM 6798 C C . GLU B 1 398 ? 40.694 7.359 22.519 1.00 20.95 398 GLU B C 1
ATOM 6799 O O . GLU B 1 398 ? 40.938 6.164 22.335 1.00 23.60 398 GLU B O 1
ATOM 6805 N N . THR B 1 399 ? 39.583 7.761 23.138 1.00 20.60 399 THR B N 1
ATOM 6806 C CA . THR B 1 399 ? 38.687 6.805 23.776 1.00 21.02 399 THR B CA 1
ATOM 6807 C C . THR B 1 399 ? 37.268 6.917 23.239 1.00 20.03 399 THR B C 1
ATOM 6808 O O . THR B 1 399 ? 36.853 7.952 22.710 1.00 20.01 399 THR B O 1
ATOM 6812 N N . GLU B 1 400 ? 36.519 5.825 23.422 1.00 18.99 400 GLU B N 1
ATOM 6813 C CA . GLU B 1 400 ? 35.129 5.780 22.981 1.00 17.90 400 GLU B CA 1
ATOM 6814 C C . GLU B 1 400 ? 34.288 6.843 23.679 1.00 18.56 400 GLU B C 1
ATOM 6815 O O . GLU B 1 400 ? 33.495 7.539 23.032 1.00 19.07 400 GLU B O 1
ATOM 6821 N N . ASP B 1 401 ? 34.457 6.999 24.997 1.00 19.16 401 ASP B N 1
ATOM 6822 C CA . ASP B 1 401 ? 33.706 8.023 25.719 1.00 20.07 401 ASP B CA 1
ATOM 6823 C C . ASP B 1 401 ? 34.027 9.416 25.196 1.00 21.04 401 ASP B C 1
ATOM 6824 O O . ASP B 1 401 ? 33.134 10.265 25.086 1.00 21.23 401 ASP B O 1
ATOM 6829 N N . GLU B 1 402 ? 35.298 9.668 24.877 1.00 19.43 402 GLU B N 1
ATOM 6830 C CA . GLU B 1 402 ? 35.697 10.959 24.323 1.00 19.84 402 GLU B CA 1
ATOM 6831 C C . GLU B 1 402 ? 35.007 11.228 22.992 1.00 20.32 402 GLU B C 1
ATOM 6832 O O . GLU B 1 402 ? 34.446 12.312 22.773 1.00 19.04 402 GLU B O 1
ATOM 6838 N N . ALA B 1 403 ? 35.041 10.247 22.085 1.00 18.33 403 ALA B N 1
ATOM 6839 C CA . ALA B 1 403 ? 34.407 10.434 20.784 1.00 17.55 403 ALA B CA 1
ATOM 6840 C C . ALA B 1 403 ? 32.925 10.746 20.932 1.00 16.97 403 ALA B C 1
ATOM 6841 O O . ALA B 1 403 ? 32.399 11.636 20.250 1.00 17.49 403 ALA B O 1
ATOM 6843 N N . ILE B 1 404 ? 32.231 10.030 21.818 1.00 17.29 404 ILE B N 1
ATOM 6844 C CA . ILE B 1 404 ? 30.795 10.244 21.958 1.00 17.57 404 ILE B CA 1
ATOM 6845 C C . ILE B 1 404 ? 30.511 11.625 22.538 1.00 16.83 404 ILE B C 1
ATOM 6846 O O . ILE B 1 404 ? 29.640 12.354 22.044 1.00 16.53 404 ILE B O 1
ATOM 6851 N N . ALA B 1 405 ? 31.261 12.025 23.569 1.00 17.75 405 ALA B N 1
ATOM 6852 C CA . ALA B 1 405 ? 31.049 13.344 24.158 1.00 18.43 405 ALA B CA 1
ATOM 6853 C C . ALA B 1 405 ? 31.286 14.450 23.134 1.00 21.84 405 ALA B C 1
ATOM 6854 O O . ALA B 1 405 ? 30.508 15.408 23.053 1.00 19.41 405 ALA B O 1
ATOM 6856 N N . ARG B 1 406 ? 32.346 14.329 22.334 1.00 18.67 406 ARG B N 1
ATOM 6857 C CA . ARG B 1 406 ? 32.653 15.372 21.360 1.00 18.88 406 ARG B CA 1
ATOM 6858 C C . ARG B 1 406 ? 31.661 15.352 20.207 1.00 17.95 406 ARG B C 1
ATOM 6859 O O . ARG B 1 406 ? 31.275 16.409 19.691 1.00 18.07 406 ARG B O 1
ATOM 6867 N N . ALA B 1 407 ? 31.231 14.159 19.798 1.00 17.06 407 ALA B N 1
ATOM 6868 C CA . ALA B 1 407 ? 30.225 14.055 18.746 1.00 16.15 407 ALA B CA 1
ATOM 6869 C C . ALA B 1 407 ? 28.934 14.758 19.150 1.00 16.70 407 ALA B C 1
ATOM 6870 O O . ALA B 1 407 ? 28.280 15.400 18.318 1.00 17.31 407 ALA B O 1
ATOM 6872 N N . ASN B 1 408 ? 28.559 14.656 20.428 1.00 16.78 408 ASN B N 1
ATOM 6873 C CA . ASN B 1 408 ? 27.321 15.236 20.938 1.00 18.55 408 ASN B CA 1
ATOM 6874 C C . ASN B 1 408 ? 27.448 16.711 21.297 1.00 17.30 408 ASN B C 1
ATOM 6875 O O . ASN B 1 408 ? 26.424 17.364 21.533 1.00 19.93 408 ASN B O 1
ATOM 6880 N N . ALA B 1 409 ? 28.668 17.246 21.369 1.00 19.22 409 ALA B N 1
ATOM 6881 C CA . ALA B 1 409 ? 28.889 18.624 21.805 1.00 17.16 409 ALA B CA 1
ATOM 6882 C C . ALA B 1 409 ? 28.625 19.569 20.631 1.00 23.27 409 ALA B C 1
ATOM 6883 O O . ALA B 1 409 ? 29.524 20.182 20.051 1.00 26.37 409 ALA B O 1
ATOM 6885 N N . THR B 1 410 ? 27.346 19.682 20.295 1.00 19.00 410 THR B N 1
ATOM 6886 C CA . THR B 1 410 ? 26.887 20.505 19.185 1.00 17.68 410 THR B CA 1
ATOM 6887 C C . THR B 1 410 ? 25.404 20.785 19.380 1.00 19.12 410 THR B C 1
ATOM 6888 O O . THR B 1 410 ? 24.694 20.013 20.031 1.00 20.30 410 THR B O 1
ATOM 6892 N N . ASP B 1 411 ? 24.948 21.906 18.815 1.00 19.08 411 ASP B N 1
ATOM 6893 C CA . ASP B 1 411 ? 23.519 22.184 18.754 1.00 18.07 411 ASP B CA 1
ATOM 6894 C C . ASP B 1 411 ? 22.846 21.513 17.563 1.00 17.46 411 ASP B C 1
ATOM 6895 O O . ASP B 1 411 ? 21.612 21.521 17.480 1.00 20.80 411 ASP B O 1
ATOM 6900 N N . TYR B 1 412 ? 23.620 20.947 16.643 1.00 14.71 412 TYR B N 1
ATOM 6901 C CA . TYR B 1 412 ? 23.060 20.127 15.583 1.00 15.89 412 TYR B CA 1
ATOM 6902 C C . TYR B 1 412 ? 22.719 18.736 16.120 1.00 15.30 412 TYR B C 1
ATOM 6903 O O . TYR B 1 412 ? 23.133 18.339 17.216 1.00 16.98 412 TYR B O 1
ATOM 6912 N N . GLY B 1 413 ? 21.967 17.979 15.319 1.00 13.85 413 GLY B N 1
ATOM 6913 C CA . GLY B 1 413 ? 21.597 16.631 15.702 1.00 12.99 413 GLY B CA 1
ATOM 6914 C C . GLY B 1 413 ? 20.846 15.880 14.624 1.00 13.99 413 GLY B C 1
ATOM 6915 O O . GLY B 1 413 ? 19.909 15.129 14.911 1.00 11.93 413 GLY B O 1
ATOM 6916 N N . LEU B 1 414 ? 21.260 16.054 13.371 1.00 12.07 414 LEU B N 1
ATOM 6917 C CA . LEU B 1 414 ? 20.539 15.429 12.266 1.00 10.93 414 LEU B CA 1
ATOM 6918 C C . LEU B 1 414 ? 20.900 13.954 12.135 1.00 11.70 414 LEU B C 1
ATOM 6919 O O . LEU B 1 414 ? 20.042 13.081 12.304 1.00 12.19 414 LEU B O 1
ATOM 6924 N N . ALA B 1 415 ? 22.170 13.656 11.852 1.00 10.39 415 ALA B N 1
ATOM 6925 C CA . ALA B 1 415 ? 22.598 12.281 11.634 1.00 11.06 415 ALA B CA 1
ATOM 6926 C C . ALA B 1 415 ? 23.831 11.967 12.472 1.00 10.50 415 ALA B C 1
ATOM 6927 O O . ALA B 1 415 ? 24.457 12.848 13.064 1.00 11.71 415 ALA B O 1
ATOM 6929 N N . ALA B 1 416 ? 24.170 10.681 12.511 1.00 10.98 416 ALA B N 1
ATOM 6930 C CA . ALA B 1 416 ? 25.388 10.209 13.157 1.00 12.03 416 ALA B CA 1
ATOM 6931 C C . ALA B 1 416 ? 25.650 8.802 12.651 1.00 11.77 416 ALA B C 1
ATOM 6932 O O . ALA B 1 416 ? 24.743 8.122 12.172 1.00 12.86 416 ALA B O 1
ATOM 6934 N N . GLY B 1 417 ? 26.898 8.368 12.767 1.00 11.12 417 GLY B N 1
ATOM 6935 C CA . GLY B 1 417 ? 27.197 7.014 12.339 1.00 12.32 417 GLY B CA 1
ATOM 6936 C C . GLY B 1 417 ? 28.489 6.509 12.930 1.00 14.14 417 GLY B C 1
ATOM 6937 O O . GLY B 1 417 ? 29.355 7.289 13.343 1.00 13.21 417 GLY B O 1
ATOM 6938 N N . VAL B 1 418 ? 28.615 5.184 12.962 1.00 12.09 418 VAL B N 1
ATOM 6939 C CA . VAL B 1 418 ? 29.801 4.542 13.514 1.00 10.49 418 VAL B CA 1
ATOM 6940 C C . VAL B 1 418 ? 30.274 3.463 12.555 1.00 12.75 418 VAL B C 1
ATOM 6941 O O . VAL B 1 418 ? 29.478 2.826 11.855 1.00 12.32 418 VAL B O 1
ATOM 6945 N N . VAL B 1 419 ? 31.585 3.254 12.529 1.00 13.10 419 VAL B N 1
ATOM 6946 C CA . VAL B 1 419 ? 32.177 2.138 11.803 1.00 11.75 419 VAL B CA 1
ATOM 6947 C C . VAL B 1 419 ? 32.942 1.296 12.816 1.00 12.16 419 VAL B C 1
ATOM 6948 O O . VAL B 1 419 ? 33.894 1.782 13.441 1.00 12.89 419 VAL B O 1
ATOM 6952 N N . THR B 1 420 ? 32.491 0.056 13.011 1.00 11.67 420 THR B N 1
ATOM 6953 C CA . THR B 1 420 ? 33.109 -0.887 13.934 1.00 11.93 420 THR B CA 1
ATOM 6954 C C . THR B 1 420 ? 32.617 -2.285 13.583 1.00 10.75 420 THR B C 1
ATOM 6955 O O . THR B 1 420 ? 31.468 -2.457 13.173 1.00 13.42 420 THR B O 1
ATOM 6959 N N . GLU B 1 421 ? 33.496 -3.274 13.735 1.00 10.42 421 GLU B N 1
ATOM 6960 C CA . GLU B 1 421 ? 33.079 -4.659 13.557 1.00 12.72 421 GLU B CA 1
ATOM 6961 C C . GLU B 1 421 ? 32.464 -5.260 14.810 1.00 14.01 421 GLU B C 1
ATOM 6962 O O . GLU B 1 421 ? 31.946 -6.382 14.742 1.00 14.48 421 GLU B O 1
ATOM 6968 N N . ASN B 1 422 ? 32.516 -4.557 15.943 1.00 13.32 422 ASN B N 1
ATOM 6969 C CA . ASN B 1 422 ? 32.121 -5.115 17.233 1.00 12.09 422 ASN B CA 1
ATOM 6970 C C . ASN B 1 422 ? 30.633 -4.909 17.488 1.00 11.70 422 ASN B C 1
ATOM 6971 O O . ASN B 1 422 ? 30.120 -3.787 17.381 1.00 13.50 422 ASN B O 1
ATOM 6976 N N . LEU B 1 423 ? 29.953 -6.005 17.844 1.00 11.48 423 LEU B N 1
ATOM 6977 C CA . LEU B 1 423 ? 28.516 -5.972 18.086 1.00 11.74 423 LEU B CA 1
ATOM 6978 C C . LEU B 1 423 ? 28.151 -5.006 19.208 1.00 11.84 423 LEU B C 1
ATOM 6979 O O . LEU B 1 423 ? 27.285 -4.138 19.036 1.00 13.08 423 LEU B O 1
ATOM 6984 N N . SER B 1 424 ? 28.784 -5.162 20.378 1.00 10.47 424 SER B N 1
ATOM 6985 C CA . SER B 1 424 ? 28.433 -4.334 21.528 1.00 10.88 424 SER B CA 1
ATOM 6986 C C . SER B 1 424 ? 28.715 -2.867 21.249 1.00 12.93 424 SER B C 1
ATOM 6987 O O . SER B 1 424 ? 27.879 -1.994 21.510 1.00 12.41 424 SER B O 1
ATOM 6990 N N . ARG B 1 425 ? 29.901 -2.579 20.714 1.00 12.83 425 ARG B N 1
ATOM 6991 C CA . ARG B 1 425 ? 30.287 -1.191 20.501 1.00 9.92 425 ARG B CA 1
ATOM 6992 C C . ARG B 1 425 ? 29.352 -0.502 19.515 1.00 11.60 425 ARG B C 1
ATOM 6993 O O . ARG B 1 425 ? 28.971 0.655 19.723 1.00 11.68 425 ARG B O 1
ATOM 7001 N N . ALA B 1 426 ? 28.971 -1.197 18.437 1.00 10.80 426 ALA B N 1
ATOM 7002 C CA . ALA B 1 426 ? 28.116 -0.583 17.426 1.00 9.46 426 ALA B CA 1
ATOM 7003 C C . ALA B 1 426 ? 26.832 -0.045 18.039 1.00 10.24 426 ALA B C 1
ATOM 7004 O O . ALA B 1 426 ? 26.490 1.127 17.851 1.00 11.11 426 ALA B O 1
ATOM 7006 N N . HIS B 1 427 ? 26.092 -0.889 18.761 1.00 9.62 427 HIS B N 1
ATOM 7007 C CA . HIS B 1 427 ? 24.812 -0.440 19.301 1.00 11.77 427 HIS B CA 1
ATOM 7008 C C . HIS B 1 427 ? 25.001 0.491 20.492 1.00 10.31 427 HIS B C 1
ATOM 7009 O O . HIS B 1 427 ? 24.268 1.477 20.627 1.00 11.79 427 HIS B O 1
ATOM 7016 N N . ARG B 1 428 ? 25.962 0.206 21.380 1.00 9.82 428 ARG B N 1
ATOM 7017 C CA . ARG B 1 428 ? 26.052 1.047 22.570 1.00 10.57 428 ARG B CA 1
ATOM 7018 C C . ARG B 1 428 ? 26.461 2.467 22.191 1.00 11.79 428 ARG B C 1
ATOM 7019 O O . ARG B 1 428 ? 25.930 3.437 22.749 1.00 13.75 428 ARG B O 1
ATOM 7027 N N . ALA B 1 429 ? 27.361 2.618 21.211 1.00 10.79 429 ALA B N 1
ATOM 7028 C CA . ALA B 1 429 ? 27.729 3.961 20.757 1.00 12.92 429 ALA B CA 1
ATOM 7029 C C . ALA B 1 429 ? 26.547 4.669 20.093 1.00 11.26 429 ALA B C 1
ATOM 7030 O O . ALA B 1 429 ? 26.263 5.836 20.391 1.00 11.35 429 ALA B O 1
ATOM 7032 N N . ILE B 1 430 ? 25.842 3.981 19.189 1.00 9.66 430 ILE B N 1
ATOM 7033 C CA . ILE B 1 430 ? 24.718 4.609 18.493 1.00 10.08 430 ILE B CA 1
ATOM 7034 C C . ILE B 1 430 ? 23.642 5.045 19.483 1.00 11.30 430 ILE B C 1
ATOM 7035 O O . ILE B 1 430 ? 23.033 6.115 19.332 1.00 12.22 430 ILE B O 1
ATOM 7040 N N . HIS B 1 431 ? 23.403 4.244 20.528 1.00 10.66 431 HIS B N 1
ATOM 7041 C CA . HIS B 1 431 ? 22.353 4.602 21.474 1.00 10.73 431 HIS B CA 1
ATOM 7042 C C . HIS B 1 431 ? 22.675 5.875 22.238 1.00 10.99 431 HIS B C 1
ATOM 7043 O O . HIS B 1 431 ? 21.755 6.559 22.705 1.00 14.49 431 HIS B O 1
ATOM 7050 N N . ARG B 1 432 ? 23.952 6.225 22.347 1.00 10.20 432 ARG B N 1
ATOM 7051 C CA . ARG B 1 432 ? 24.353 7.412 23.086 1.00 10.69 432 ARG B CA 1
ATOM 7052 C C . ARG B 1 432 ? 24.493 8.648 22.207 1.00 11.86 432 ARG B C 1
ATOM 7053 O O . ARG B 1 432 ? 24.656 9.745 22.750 1.00 14.58 432 ARG B O 1
ATOM 7061 N N . LEU B 1 433 ? 24.443 8.505 20.883 1.00 12.17 433 LEU B N 1
ATOM 7062 C CA . LEU B 1 433 ? 24.654 9.646 19.999 1.00 13.27 433 LEU B CA 1
ATOM 7063 C C . LEU B 1 433 ? 23.338 10.390 19.812 1.00 13.80 433 LEU B C 1
ATOM 7064 O O . LEU B 1 433 ? 22.306 9.772 19.545 1.00 14.85 433 LEU B O 1
ATOM 7069 N N . GLU B 1 434 ? 23.380 11.714 19.952 1.00 13.10 434 GLU B N 1
ATOM 7070 C CA . GLU B 1 434 ? 22.169 12.539 19.981 1.00 10.83 434 GLU B CA 1
ATOM 7071 C C . GLU B 1 434 ? 21.810 13.020 18.572 1.00 12.49 434 GLU B C 1
ATOM 7072 O O . GLU B 1 434 ? 21.960 14.188 18.216 1.00 14.71 434 GLU B O 1
ATOM 7078 N N . ALA B 1 435 ? 21.293 12.087 17.776 1.00 11.20 435 ALA B N 1
ATOM 7079 C CA . ALA B 1 435 ? 20.912 12.379 16.402 1.00 10.71 435 ALA B CA 1
ATOM 7080 C C . ALA B 1 435 ? 19.731 11.508 16.008 1.00 10.91 435 ALA B C 1
ATOM 7081 O O . ALA B 1 435 ? 19.582 10.384 16.491 1.00 10.44 435 ALA B O 1
ATOM 7083 N N . GLY B 1 436 ? 18.900 12.035 15.102 1.00 10.53 436 GLY B N 1
ATOM 7084 C CA . GLY B 1 436 ? 17.701 11.315 14.689 1.00 9.24 436 GLY B CA 1
ATOM 7085 C C . GLY B 1 436 ? 17.921 10.255 13.635 1.00 12.67 436 GLY B C 1
ATOM 7086 O O . GLY B 1 436 ? 17.078 9.364 13.486 1.00 10.83 436 GLY B O 1
ATOM 7087 N N . ILE B 1 437 ? 19.027 10.325 12.900 1.00 10.06 437 ILE B N 1
ATOM 7088 C CA . ILE B 1 437 ? 19.278 9.433 11.767 1.00 10.13 437 ILE B CA 1
ATOM 7089 C C . ILE B 1 437 ? 20.632 8.781 12.0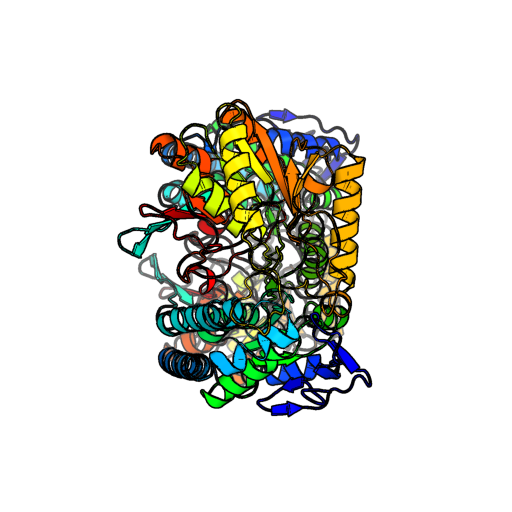03 1.00 11.22 437 ILE B C 1
ATOM 7090 O O . ILE B 1 437 ? 21.666 9.453 11.891 1.00 10.86 437 ILE B O 1
ATOM 7095 N N . CYS B 1 438 ? 20.647 7.483 12.320 1.00 10.54 438 CYS B N 1
ATOM 7096 C CA . CYS B 1 438 ? 21.884 6.827 12.737 1.00 9.66 438 CYS B CA 1
ATOM 7097 C C . CYS B 1 438 ? 22.212 5.631 11.853 1.00 12.00 438 CYS B C 1
ATOM 7098 O O . CYS B 1 438 ? 21.342 4.807 11.561 1.00 11.73 438 CYS B O 1
ATOM 7101 N N . TRP B 1 439 ? 23.481 5.522 11.459 1.00 10.55 439 TRP B N 1
ATOM 7102 C CA . TRP B 1 439 ? 23.942 4.486 10.537 1.00 9.09 439 TRP B CA 1
ATOM 7103 C C . TRP B 1 439 ? 25.070 3.676 11.162 1.00 10.63 439 TRP B C 1
ATOM 7104 O O . TRP B 1 439 ? 26.014 4.246 11.721 1.00 11.90 439 TRP B O 1
ATOM 7115 N N . ILE B 1 440 ? 24.996 2.353 11.033 1.00 9.49 440 ILE B N 1
ATOM 7116 C CA . ILE B 1 440 ? 26.059 1.457 11.486 1.00 9.80 440 ILE B CA 1
ATOM 7117 C C . ILE B 1 440 ? 26.684 0.804 10.257 1.00 11.27 440 ILE B C 1
ATOM 7118 O O . ILE B 1 440 ? 26.008 0.076 9.521 1.00 10.08 440 ILE B O 1
ATOM 7123 N N . ASN B 1 441 ? 27.974 1.059 10.037 1.00 9.63 441 ASN B N 1
ATOM 7124 C CA . ASN B 1 441 ? 28.749 0.429 8.960 1.00 10.19 441 ASN B CA 1
ATOM 7125 C C . ASN B 1 441 ? 28.190 0.755 7.571 1.00 12.14 441 ASN B C 1
ATOM 7126 O O . ASN B 1 441 ? 28.396 0.011 6.607 1.00 10.60 441 ASN B O 1
ATOM 7131 N N . THR B 1 442 ? 27.553 1.912 7.454 1.00 9.90 442 THR B N 1
ATOM 7132 C CA . THR B 1 442 ? 27.059 2.443 6.185 1.00 9.65 442 THR B CA 1
ATOM 7133 C C . THR B 1 442 ? 26.815 3.934 6.385 1.00 11.69 442 THR B C 1
ATOM 7134 O O . THR B 1 442 ? 27.068 4.480 7.465 1.00 11.86 442 THR B O 1
ATOM 7138 N N . TRP B 1 443 ? 26.343 4.600 5.330 1.00 11.43 443 TRP B N 1
ATOM 7139 C CA . TRP B 1 443 ? 25.933 5.997 5.442 1.00 9.42 443 TRP B CA 1
ATOM 7140 C C . TRP B 1 443 ? 24.982 6.338 4.299 1.00 8.81 443 TRP B C 1
ATOM 7141 O O . TRP B 1 443 ? 25.138 5.842 3.179 1.00 12.04 443 TRP B O 1
ATOM 7152 N N . GLY B 1 444 ? 24.001 7.191 4.591 1.00 9.92 444 GLY B N 1
ATOM 7153 C CA . GLY B 1 444 ? 23.301 7.947 3.571 1.00 12.49 444 GLY B CA 1
ATOM 7154 C C . GLY B 1 444 ? 21.983 7.374 3.087 1.00 13.38 444 GLY B C 1
ATOM 7155 O O . GLY B 1 444 ? 21.151 8.139 2.579 1.00 14.57 444 GLY B O 1
ATOM 7156 N N . GLU B 1 445 ? 21.761 6.069 3.200 1.00 10.93 445 GLU B N 1
ATOM 7157 C CA A GLU B 1 445 ? 20.518 5.477 2.712 0.48 9.13 445 GLU B CA 1
ATOM 7158 C CA B GLU B 1 445 ? 20.519 5.508 2.694 0.52 8.71 445 GLU B CA 1
ATOM 7159 C C . GLU B 1 445 ? 19.351 5.964 3.559 1.00 10.63 445 GLU B C 1
ATOM 7160 O O . GLU B 1 445 ? 19.453 6.059 4.784 1.00 10.73 445 GLU B O 1
ATOM 7171 N N . SER B 1 446 ? 18.238 6.292 2.905 1.00 9.65 446 SER B N 1
ATOM 7172 C CA . SER B 1 446 ? 17.079 6.862 3.591 1.00 9.57 446 SER B CA 1
ATOM 7173 C C . SER B 1 446 ? 15.833 6.157 3.080 1.00 9.38 446 SER B C 1
ATOM 7174 O O . SER B 1 446 ? 15.044 6.723 2.315 1.00 10.70 446 SER B O 1
ATOM 7177 N N . PRO B 1 447 ? 15.629 4.900 3.490 1.00 9.95 447 PRO B N 1
ATOM 7178 C CA . PRO B 1 447 ? 14.492 4.120 2.981 1.00 12.05 447 PRO B CA 1
ATOM 7179 C C . PRO B 1 447 ? 13.162 4.767 3.323 1.00 9.28 447 PRO B C 1
ATOM 7180 O O . PRO B 1 447 ? 13.008 5.419 4.354 1.00 9.91 447 PRO B O 1
ATOM 7184 N N . ALA B 1 448 ? 12.176 4.528 2.459 1.00 8.77 448 ALA B N 1
ATOM 7185 C CA . ALA B 1 448 ? 10.844 5.087 2.688 1.00 7.99 448 ALA B CA 1
ATOM 7186 C C . ALA B 1 448 ? 10.273 4.696 4.049 1.00 9.64 448 ALA B C 1
ATOM 7187 O O . ALA B 1 448 ? 9.502 5.466 4.638 1.00 10.62 448 ALA B O 1
ATOM 7189 N N . GLU B 1 449 ? 10.628 3.513 4.559 1.00 10.48 449 GLU B N 1
ATOM 7190 C CA . GLU B 1 449 ? 10.095 3.018 5.825 1.00 9.75 449 GLU B CA 1
ATOM 7191 C C . GLU B 1 449 ? 10.699 3.707 7.044 1.00 8.48 449 GLU B C 1
ATOM 7192 O O . GLU B 1 449 ? 10.158 3.567 8.145 1.00 9.75 449 GLU B O 1
ATOM 7198 N N . MET B 1 450 ? 11.788 4.461 6.871 1.00 8.93 450 MET B N 1
ATOM 7199 C CA . MET B 1 450 ? 12.614 4.893 7.985 1.00 9.79 450 MET B CA 1
ATOM 7200 C C . MET B 1 450 ? 12.335 6.355 8.304 1.00 10.38 450 MET B C 1
ATOM 7201 O O . MET B 1 450 ? 12.668 7.228 7.487 1.00 9.86 450 MET B O 1
ATOM 7206 N N . PRO B 1 451 ? 11.732 6.679 9.451 1.00 9.14 451 PRO B N 1
ATOM 7207 C CA . PRO B 1 451 ? 11.519 8.093 9.783 1.00 8.39 451 PRO B CA 1
ATOM 7208 C C . PRO B 1 451 ? 12.858 8.807 9.890 1.00 10.64 451 PRO B C 1
ATOM 7209 O O . PRO B 1 451 ? 13.803 8.294 10.494 1.00 10.56 451 PRO B O 1
ATOM 7213 N N . VAL B 1 452 ? 12.937 10.003 9.309 1.00 9.02 452 VAL B N 1
ATOM 7214 C CA . VAL B 1 452 ? 14.174 10.779 9.302 1.00 9.24 452 VAL B CA 1
ATOM 7215 C C . VAL B 1 452 ? 13.886 12.217 9.703 1.00 11.01 452 VAL B C 1
ATOM 7216 O O . VAL B 1 452 ? 12.920 12.831 9.239 1.00 10.10 452 VAL B O 1
ATOM 7220 N N . GLY B 1 453 ? 14.742 12.752 10.563 1.00 9.94 453 GLY B N 1
ATOM 7221 C CA . GLY B 1 453 ? 14.633 14.127 11.004 1.00 9.20 453 GLY B CA 1
ATOM 7222 C C . GLY B 1 453 ? 15.616 14.364 12.124 1.00 9.40 453 GLY B C 1
ATOM 7223 O O . GLY B 1 453 ? 16.356 13.465 12.534 1.00 11.12 453 GLY B O 1
ATOM 7224 N N . GLY B 1 454 ? 15.612 15.594 12.619 1.00 11.16 454 GLY B N 1
ATOM 7225 C CA . GLY B 1 454 ? 16.671 16.059 13.491 1.00 12.93 454 GLY B CA 1
ATOM 7226 C C . GLY B 1 454 ? 16.330 16.074 14.969 1.00 14.34 454 GLY B C 1
ATOM 7227 O O . GLY B 1 454 ? 15.187 16.303 15.362 1.00 15.59 454 GLY B O 1
ATOM 7228 N N . TYR B 1 455 ? 17.356 15.822 15.780 1.00 13.49 455 TYR B N 1
ATOM 7229 C CA . TYR B 1 455 ? 17.383 16.224 17.179 1.00 11.77 455 TYR B CA 1
ATOM 7230 C C . TYR B 1 455 ? 17.830 17.679 17.289 1.00 14.25 455 TYR B C 1
ATOM 7231 O O . TYR B 1 455 ? 18.448 18.238 16.372 1.00 13.83 455 TYR B O 1
ATOM 7240 N N . LYS B 1 456 ? 17.541 18.278 18.444 1.00 15.30 456 LYS B N 1
ATOM 7241 C CA . LYS B 1 456 ? 18.070 19.595 18.825 1.00 15.40 456 LYS B CA 1
ATOM 7242 C C . LYS B 1 456 ? 17.667 20.607 17.754 1.00 16.25 456 LYS B C 1
ATOM 7243 O O . LYS B 1 456 ? 16.489 20.667 17.364 1.00 16.83 456 LYS B O 1
ATOM 7249 N N . GLN B 1 457 ? 18.586 21.409 17.241 1.00 15.48 457 GLN B N 1
ATOM 7250 C CA . GLN B 1 457 ? 18.221 22.462 16.308 1.00 17.48 457 GLN B CA 1
ATOM 7251 C C . GLN B 1 457 ? 18.294 22.009 14.855 1.00 14.89 457 GLN B C 1
ATOM 7252 O O . GLN B 1 457 ? 18.187 22.846 13.949 1.00 17.69 457 GLN B O 1
ATOM 7258 N N . SER B 1 458 ? 18.450 20.709 14.608 1.00 12.62 458 SER B N 1
ATOM 7259 C CA . SER B 1 458 ? 18.422 20.191 13.248 1.00 13.26 458 SER B CA 1
ATOM 7260 C C . SER B 1 458 ? 17.014 19.889 12.752 1.00 17.03 458 SER B C 1
ATOM 7261 O O . SER B 1 458 ? 16.858 19.510 11.591 1.00 14.64 458 SER B O 1
ATOM 7264 N N . GLY B 1 459 ? 15.988 20.046 13.572 1.00 16.35 459 GLY B N 1
ATOM 7265 C CA . GLY B 1 459 ? 14.653 19.932 13.025 1.00 20.62 459 GLY B CA 1
ATOM 7266 C C . GLY B 1 459 ? 13.581 19.731 14.071 1.00 17.93 459 GLY B C 1
ATOM 7267 O O . GLY B 1 459 ? 13.838 19.667 15.274 1.00 20.06 459 GLY B O 1
ATOM 7268 N N . VAL B 1 460 ? 12.349 19.707 13.566 1.00 15.12 460 VAL B N 1
ATOM 7269 C CA A VAL B 1 460 ? 11.145 19.399 14.330 0.59 15.69 460 VAL B CA 1
ATOM 7270 C CA B VAL B 1 460 ? 11.180 19.346 14.354 0.41 15.75 460 VAL B CA 1
ATOM 7271 C C . VAL B 1 460 ? 10.345 18.394 13.516 1.00 14.85 460 VAL B C 1
ATOM 7272 O O . VAL B 1 460 ? 10.171 18.585 12.308 1.00 15.85 460 VAL B O 1
ATOM 7279 N N . GLY B 1 461 ? 9.859 17.341 14.157 1.00 15.13 461 GLY B N 1
ATOM 7280 C CA . GLY B 1 461 ? 9.099 16.373 13.396 1.00 15.47 461 GLY B CA 1
ATOM 7281 C C . GLY B 1 461 ? 9.982 15.500 12.520 1.00 14.18 461 GLY B C 1
ATOM 7282 O O . GLY B 1 461 ? 11.215 15.532 12.576 1.00 14.73 461 GLY B O 1
ATOM 7283 N N . ARG B 1 462 ? 9.317 14.705 11.687 1.00 10.31 462 ARG B N 1
ATOM 7284 C CA . ARG B 1 462 ? 9.995 13.713 10.866 1.00 9.82 462 ARG B CA 1
ATOM 7285 C C . ARG B 1 462 ? 9.366 13.649 9.480 1.00 11.66 462 ARG B C 1
ATOM 7286 O O . ARG B 1 462 ? 8.252 14.131 9.251 1.00 13.84 462 ARG B O 1
ATOM 7294 N N . GLU B 1 463 ? 10.108 13.040 8.554 1.00 11.68 463 GLU B N 1
ATOM 7295 C CA . GLU B 1 463 ? 9.612 12.644 7.242 1.00 11.31 463 GLU B CA 1
ATOM 7296 C C . GLU B 1 463 ? 9.814 11.140 7.066 1.00 8.95 463 GLU B C 1
ATOM 7297 O O . GLU B 1 463 ? 10.655 10.523 7.723 1.00 10.35 463 GLU B O 1
ATOM 7303 N N . ASN B 1 464 ? 8.997 10.554 6.186 1.00 9.32 464 ASN B N 1
ATOM 7304 C CA . ASN B 1 464 ? 9.030 9.134 5.832 1.00 8.87 464 ASN B CA 1
ATOM 7305 C C . ASN B 1 464 ? 8.570 8.235 6.982 1.00 10.17 464 ASN B C 1
ATOM 7306 O O . ASN B 1 464 ? 8.307 8.704 8.098 1.00 11.08 464 ASN B O 1
ATOM 7311 N N . GLY B 1 465 ? 8.409 6.946 6.691 1.00 12.98 465 GLY B N 1
ATOM 7312 C CA . GLY B 1 465 ? 7.821 6.021 7.639 1.00 12.52 465 GLY B CA 1
ATOM 7313 C C . GLY B 1 465 ? 6.323 6.177 7.823 1.00 11.58 465 GLY B C 1
ATOM 7314 O O . GLY B 1 465 ? 5.714 7.175 7.421 1.00 11.33 465 GLY B O 1
ATOM 7315 N N . ILE B 1 466 ? 5.708 5.172 8.445 1.00 11.13 466 ILE B N 1
ATOM 7316 C CA . ILE B 1 466 ? 4.279 5.232 8.733 1.00 12.08 466 ILE B CA 1
ATOM 7317 C C . ILE B 1 466 ? 3.949 6.448 9.591 1.00 10.53 466 ILE B C 1
ATOM 7318 O O . ILE B 1 466 ? 2.914 7.100 9.392 1.00 11.69 466 ILE B O 1
ATOM 7323 N N A THR B 1 467 ? 4.826 6.784 10.551 0.83 11.80 467 THR B N 1
ATOM 7324 N N B THR B 1 467 ? 4.833 6.782 10.539 0.17 13.33 467 THR B N 1
ATOM 7325 C CA A THR B 1 467 ? 4.518 7.863 11.490 0.83 15.00 467 THR B CA 1
ATOM 7326 C CA B THR B 1 467 ? 4.561 7.860 11.488 0.17 15.46 467 THR B CA 1
ATOM 7327 C C A THR B 1 467 ? 4.276 9.193 10.789 0.83 16.48 467 THR B C 1
ATOM 7328 C C B THR B 1 467 ? 4.264 9.176 10.778 0.17 15.59 467 THR B C 1
ATOM 7329 O O A THR B 1 467 ? 3.469 10.004 11.265 0.83 15.31 467 THR B O 1
ATOM 7330 O O B THR B 1 467 ? 3.411 9.952 11.226 0.17 15.61 467 THR B O 1
ATOM 7337 N N . THR B 1 468 ? 4.950 9.441 9.666 1.00 13.76 468 THR B N 1
ATOM 7338 C CA . THR B 1 468 ? 4.794 10.733 9.008 1.00 11.96 468 THR B CA 1
ATOM 7339 C C . THR B 1 468 ? 3.446 10.848 8.317 1.00 17.90 468 THR B C 1
ATOM 7340 O O . THR B 1 468 ? 2.866 11.943 8.271 1.00 13.86 468 THR B O 1
ATOM 7344 N N . LEU B 1 469 ? 2.927 9.737 7.790 1.00 15.64 469 LEU B N 1
ATOM 7345 C CA . LEU B 1 469 ? 1.581 9.746 7.230 1.00 15.11 469 LEU B CA 1
ATOM 7346 C C . LEU B 1 469 ? 0.576 10.117 8.303 1.00 16.65 469 LEU B C 1
ATOM 7347 O O . LEU B 1 469 ? -0.347 10.911 8.070 1.00 17.81 469 LEU B O 1
ATOM 7352 N N . GLU B 1 470 ? 0.761 9.572 9.502 1.00 19.12 470 GLU B N 1
ATOM 7353 C CA . GLU B 1 470 ? -0.132 9.894 10.603 1.00 18.58 470 GLU B CA 1
ATOM 7354 C C . GLU B 1 470 ? -0.048 11.368 10.983 1.00 21.47 470 GLU B C 1
ATOM 7355 O O . GLU B 1 470 ? -1.065 11.964 11.350 1.00 20.17 470 GLU B O 1
ATOM 7361 N N . HIS B 1 471 ? 1.125 11.989 10.839 1.00 21.06 471 HIS B N 1
ATOM 7362 C CA . HIS B 1 471 ? 1.281 13.408 11.163 1.00 13.66 471 HIS B CA 1
ATOM 7363 C C . HIS B 1 471 ? 0.767 14.356 10.076 1.00 24.55 471 HIS B C 1
ATOM 7364 O O . HIS B 1 471 ? 0.880 15.578 10.234 1.00 19.73 471 HIS B O 1
ATOM 7371 N N . TYR B 1 472 ? 0.215 13.837 8.984 1.00 14.20 472 TYR B N 1
ATOM 7372 C CA . TYR B 1 472 ? -0.528 14.645 8.028 1.00 11.52 472 TYR B CA 1
ATOM 7373 C C . TYR B 1 472 ? -2.028 14.465 8.207 1.00 13.53 472 TYR B C 1
ATOM 7374 O O . TYR B 1 472 ? -2.811 14.763 7.297 1.00 9.52 472 TYR B O 1
ATOM 7383 N N . THR B 1 473 ? -2.433 13.962 9.363 1.00 11.01 473 THR B N 1
ATOM 7384 C CA . THR B 1 473 ? -3.820 13.957 9.777 1.00 8.38 473 THR B CA 1
ATOM 7385 C C . THR B 1 473 ? -3.925 14.640 11.131 1.00 9.63 473 THR B C 1
ATOM 7386 O O . THR B 1 473 ? -2.930 14.814 11.843 1.00 12.77 473 THR B O 1
ATOM 7390 N N . ARG B 1 474 ? -5.146 15.050 11.465 1.00 10.20 474 ARG B N 1
ATOM 7391 C CA . ARG B 1 474 ? -5.467 15.573 12.781 1.00 10.56 474 ARG B CA 1
ATOM 7392 C C . ARG B 1 474 ? -6.457 14.629 13.442 1.00 9.58 474 ARG B C 1
ATOM 7393 O O . ARG B 1 474 ? -7.315 14.043 12.773 1.00 10.29 474 ARG B O 1
ATOM 7401 N N . ILE B 1 475 ? -6.330 14.477 14.750 1.00 7.93 475 ILE B N 1
ATOM 7402 C CA . ILE B 1 475 ? -7.138 13.522 15.498 1.00 7.46 475 ILE B CA 1
ATOM 7403 C C . ILE B 1 475 ? -8.429 14.190 15.952 1.00 9.01 475 ILE B C 1
ATOM 7404 O O . ILE B 1 475 ? -8.403 15.248 16.590 1.00 10.26 475 ILE B O 1
ATOM 7409 N N . LYS B 1 476 ? -9.559 13.561 15.643 1.00 7.94 476 LYS B N 1
ATOM 7410 C CA . LYS B 1 476 ? -10.853 13.925 16.214 1.00 9.33 476 LYS B CA 1
ATOM 7411 C C . LYS B 1 476 ? -11.298 12.782 17.108 1.00 8.06 476 LYS B C 1
ATOM 7412 O O . LYS B 1 476 ? -11.456 11.654 16.632 1.00 9.29 476 LYS B O 1
ATOM 7418 N N . SER B 1 477 ? -11.498 13.063 18.395 1.00 7.61 477 SER B N 1
ATOM 7419 C CA . SER B 1 477 ? -12.050 12.074 19.313 1.00 8.33 477 SER B CA 1
ATOM 7420 C C . SER B 1 477 ? -13.555 12.255 19.408 1.00 10.63 477 SER B C 1
ATOM 7421 O O . SER B 1 477 ? -14.037 13.385 19.546 1.00 10.91 477 SER B O 1
ATOM 7424 N N . VAL B 1 478 ? -14.290 11.147 19.321 1.00 7.76 478 VAL B N 1
ATOM 7425 C CA . VAL B 1 478 ? -15.747 11.158 19.384 1.00 6.96 478 VAL B CA 1
ATOM 7426 C C . VAL B 1 478 ? -16.187 10.275 20.542 1.00 7.88 478 VAL B C 1
ATOM 7427 O O . VAL B 1 478 ? -15.962 9.056 20.516 1.00 10.20 478 VAL B O 1
ATOM 7431 N N . GLN B 1 479 ? -16.820 10.871 21.553 1.00 7.57 479 GLN B N 1
ATOM 7432 C CA . GLN B 1 479 ? -17.414 10.088 22.631 1.00 7.17 479 GLN B CA 1
ATOM 7433 C C . GLN B 1 479 ? -18.901 9.932 22.365 1.00 10.59 479 GLN B C 1
ATOM 7434 O O . GLN B 1 479 ? -19.615 10.926 22.205 1.00 9.65 479 GLN B O 1
ATOM 7440 N N . VAL B 1 480 ? -19.358 8.686 22.319 1.00 8.53 480 VAL B N 1
ATOM 7441 C CA . VAL B 1 480 ? -20.763 8.353 22.126 1.00 8.29 480 VAL B CA 1
ATOM 7442 C C . VAL B 1 480 ? -21.336 7.947 23.477 1.00 11.07 480 VAL B C 1
ATOM 7443 O O . VAL B 1 480 ? -20.884 6.963 24.077 1.00 10.09 480 VAL B O 1
ATOM 7447 N N . GLU B 1 481 ? -22.329 8.690 23.963 1.00 9.48 481 GLU B N 1
ATOM 7448 C CA . GLU B 1 481 ? -23.043 8.317 25.176 1.00 8.99 481 GLU B CA 1
ATOM 7449 C C . GLU B 1 481 ? -24.332 7.602 24.787 1.00 12.18 481 GLU B C 1
ATOM 7450 O O . GLU B 1 481 ? -25.206 8.196 24.140 1.00 12.04 481 GLU B O 1
ATOM 7456 N N . LEU B 1 482 ? -24.447 6.334 25.188 1.00 10.08 482 LEU B N 1
ATOM 7457 C CA . LEU B 1 482 ? -25.626 5.524 24.912 1.00 10.76 482 LEU B CA 1
ATOM 7458 C C . LEU B 1 482 ? -26.609 5.502 26.068 1.00 12.29 482 LEU B C 1
ATOM 7459 O O . LEU B 1 482 ? -27.757 5.088 25.878 1.00 13.96 482 LEU B O 1
ATOM 7464 N N . GLY B 1 483 ? -26.171 5.876 27.270 1.00 11.47 483 GLY B N 1
ATOM 7465 C CA . GLY B 1 483 ? -27.013 5.847 28.441 1.00 12.16 483 GLY B CA 1
ATOM 7466 C C . GLY B 1 483 ? -27.560 7.221 28.766 1.00 11.72 483 GLY B C 1
ATOM 7467 O O . GLY B 1 483 ? -27.411 8.179 28.003 1.00 12.01 483 GLY B O 1
ATOM 7468 N N . ARG B 1 484 ? -28.188 7.307 29.929 1.00 12.92 484 ARG B N 1
ATOM 7469 C CA A ARG B 1 484 ? -28.747 8.569 30.385 0.50 12.98 484 ARG B CA 1
ATOM 7470 C CA B ARG B 1 484 ? -28.748 8.568 30.393 0.50 12.91 484 ARG B CA 1
ATOM 7471 C C . ARG B 1 484 ? -27.631 9.532 30.766 1.00 14.77 484 ARG B C 1
ATOM 7472 O O . ARG B 1 484 ? -26.639 9.143 31.393 1.00 16.11 484 ARG B O 1
ATOM 7487 N N . TYR B 1 485 ? -27.781 10.796 30.366 1.00 11.50 485 TYR B N 1
ATOM 7488 C CA . TYR B 1 485 ? -26.826 11.807 30.798 1.00 11.17 485 TYR B CA 1
ATOM 7489 C C . TYR B 1 485 ? -27.173 12.183 32.230 1.00 13.51 485 TYR B C 1
ATOM 7490 O O . TYR B 1 485 ? -28.282 12.657 32.505 1.00 12.76 485 TYR B O 1
ATOM 7499 N N . GLN B 1 486 ? -26.254 11.930 33.149 1.00 16.30 486 GLN B N 1
ATOM 7500 C CA . GLN B 1 486 ? -26.531 12.196 34.552 1.00 17.42 486 GLN B CA 1
ATOM 7501 C C . GLN B 1 486 ? -26.378 13.685 34.810 1.00 15.86 486 GLN B C 1
ATOM 7502 O O . GLN B 1 486 ? -25.278 14.223 34.635 1.00 18.02 486 GLN B O 1
ATOM 7508 N N . PRO B 1 487 ? -27.442 14.388 35.198 1.00 19.97 487 PRO B N 1
ATOM 7509 C CA . PRO B 1 487 ? -27.331 15.837 35.396 1.00 20.84 487 PRO B CA 1
ATOM 7510 C C . PRO B 1 487 ? -26.239 16.170 36.403 1.00 19.03 487 PRO B C 1
ATOM 7511 O O . PRO B 1 487 ? -26.125 15.544 37.458 1.00 19.88 487 PRO B O 1
ATOM 7515 N N . VAL B 1 488 ? -25.398 17.125 36.035 1.00 18.20 488 VAL B N 1
ATOM 7516 C CA . VAL B 1 488 ? -24.398 17.648 36.954 1.00 20.00 488 VAL B CA 1
ATOM 7517 C C . VAL B 1 488 ? -24.983 18.752 37.827 1.00 17.19 488 VAL B C 1
ATOM 7518 O O . VAL B 1 488 ? -24.711 18.809 39.030 1.00 27.93 488 VAL B O 1
ATOM 7522 N N . PHE B 1 489 ? -25.828 19.607 37.242 1.00 14.83 489 PHE B N 1
ATOM 7523 C CA . PHE B 1 489 ? -26.608 20.605 37.962 1.00 18.58 489 PHE B CA 1
ATOM 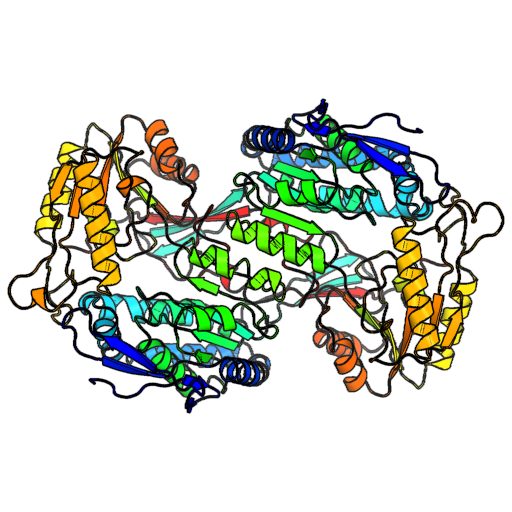7524 C C . PHE B 1 489 ? -28.006 20.048 38.216 1.00 28.02 489 PHE B C 1
ATOM 7525 O O . PHE B 1 489 ? -28.823 19.957 37.297 1.00 25.29 489 PHE B O 1
ATOM 7533 N N . GLY B 1 490 ? -28.282 19.691 39.465 1.00 32.97 490 GLY B N 1
ATOM 7534 C CA . GLY B 1 490 ? -29.595 19.191 39.832 1.00 47.06 490 GLY B CA 1
ATOM 7535 C C . GLY B 1 490 ? -30.103 19.791 41.127 1.00 50.63 490 GLY B C 1
ATOM 7536 O O . GLY B 1 490 ? -29.338 19.946 42.078 1.00 56.81 490 GLY B O 1
#

CATH classification: 3.40.605.10 (+1 more: 3.40.309.10)

InterPro domains:
  IPR011264 Betaine aldehyde dehydrogenase [MF_00804] (4-489)
  IPR011264 Betaine aldehyde dehydrogenase [TIGR01804] (10-476)
  IPR015590 Aldehyde dehydrogenase domain [PF00171] (18-478)
  IPR016160 Aldehyde dehydrogenase, cysteine active site [PS00070] (278-289)
  IPR016161 Aldehyde/histidinol dehydrogenase [SSF53720] (7-481)
  IPR016162 Aldehyde dehydrogenase, N-terminal [G3DSA:3.40.605.10] (21-478)
  IPR016163 Aldehyde dehydrogenase, C-terminal [G3DSA:3.40.309.10] (256-449)
  IPR029510 Aldehyde dehydrogenase, glutamic acid active site [PS00687] (250-257)

Secondary structure (DSSP, 8-state):
--S-EE-EEETTEEE--SSS-EEEEE-TTT--EEEEEEPPPHHHHHHHHHHHHHHHHHHHHS-HHHHHHHHHHHHHHHHHTHHHHHHHHHHHH---HHHIIIIIHHHHHHHHHHHHHHGGG----EEEEETTEEEEEEEEE-SEEEEE--SSSHHHHHHHHHHHHHHTT-EEEEE--TTS-SHHHHHHHHHHHHTPPTTSEEE---SHHHHHHHHH-TT--EEEEES-HHHHHHHHHHHHHHH--EEEEE-----EEEE-TTS-HHHHHHHHHHHHHGGGG--TT---EEEEEGGGHHHHHHHHHHHHHT--B--TTSTT-SB---S-HHHHHHHHHHHHHHHHHTPEEEE--SB--SGGGGGTT-B--EEEES--TTSHHHHS---SSEEEEEEES-HHHHHHHHH-SS--SEEEEE-S-HHHHHHHHHHS--SEEEES------TTS-B--SGGGEES-BSHHHHHHTTEEEEEEEEE-S----S--/--S-EE-EEETTEEE--SSS-EEEEE-TTT--EEEEEEPPPHHHHHHHHHHHHHHHHHHHHS-HHHHHHHHHHHHHHHHHTHHHHHHHHHHHH---HHHIIIIIHHHHHHHHHHHHHHTT-----EEEEETTEEEEEEEEE-SEEEEE--SSSHHHHHHHHHHHHHHTT-EEEEE--TTS-SHHHHHHHHHHHHTPPTTSEEE---SHHHHHHHHH-TT--EEEEES-HHHHHHHHHHHHHHH--EEEEE-----EEEE-TTS-HHHHHHHHHHHHHGGGG--TT---EEEEEGGGHHHHHHHHHHHHTT--BS-TTSTT-SB---S-HHHHHHHHHHHHHHHHTT-EEEE--SB--SGGGGGS--B--EEEES--TTSHHHHS---SSEEEEEEES-HHHHHHHHH-SS--SEEEEE-S-HHHHHHHHHHS--SEEEES------TTS-B--SGGGEES-BSHHHHHHTTEEEEEEEEE-SPPPPS--

Sequence (978 aa):
SVYGLQRLYIAGAHADATSGKTFDTFDPATGEELLARVQQASADDDVDRAVASARREEGQRREEWAAMTAMQRSRILRRAVELLREERNDALAEELEMRDTGKPIAETRAVDIVTGADVIEYYAGLATAIEGLQVPLRPESFVYTRRREPLGVCAGIGAWNYPIQIACWKSAPALAAGNAMIFKPSEVTPLSALKLAEIYTEAGVPAGVFNVVQGDGSVGALLSSAHPGIAKKVVSFTGGVVETGKKVMSSLAGASSLKEVVTMMELGGKSPLIVFDDADLDRAADIAVTANFFSAGQVCTNGTRVFVQQAVKDAFVERVLARVARIRVGKPSDDSDTNFGPLASAAQLDKVLGYIDSGKAEGAKLLAGGARLLVNDHFASGQYVVAPTVFGDCRDDMRIVREEIFGPVMSILSFETEDEAIARANATDYGLAAGVVTENLSRAHRAIHRLEAGICWINTWGEESPAEMPVGGYKQSGVGRENGITTLEEHHYTRIKSVQVELGRYQPVFGSVYGLQRLYIAGAHADATSGKTFDTFDPATGEELLARVQQASADDVDRAVASAREEGQRREEWAAMTAMQRSRILRRAVELLRERNDALAEELEMRDTGKPIAETRAVDIVTGADVIEYYAGLATAIEGLQVPLRPESFVYTRREPLGVCAGIGAWNYPIQIACWKSAPALAAGNAMIFKPSEVTPLSALKLAEIYTEAGVPAGVFNVVQGDGSVGALLSSAHPGIAKVSFTGGVETGKKVMSLAGASSSLKEVVTMMELGGKSPLIVFDDADLDRAADIAVTANFFSAGQVCTNGTRVFVQQAVKDAFVERVLARVARIRVGKPSDDSDTNFGPLASAAQLDKVLGYIDSGKAEGAKLLAGGARLVNDDHFASSGQYVAPTVFGDCRDDMRRIVREEIFGPVMSILSFETEDEAIARANATDYGLAAGVVTENLSRAHRAIHRLEAGICWINTWGEESPAEMPVGGYKQSGVVGRENGITTTLEHYTRIKSVQVELGRRYQPVFG

Organism: Burkholderia pseudomallei (strain 1710b) (NCBI:txid320372)

B-factor: mean 17.48, std 9.99, range [6.48, 75.66]

Foldseek 3Di:
DQAEEAEWFAQQRGDHADPPDWDWAFQQLFRHTNYIYHAHDLVNVVRLLVFQQVLLVVLLPDDLLVLLQLLVQLLVVLVVCQLVLLVLLCRLFVAASLPSSPPQSVQLSQLLNVLSVCLNVQAWDKACDDVQKIKTKDFAFLEEAEEEEDSLRFSSSLSQVLRLLSSRRYAYEYEYALSRGPSLVVSSNSSVVSPRGGSRYIYGYDHVVVVLSQLQPQSHAEYEYEEALVSVVVSVVNNCVRHNHHYWYFHAFQAAEEEEPAFPLLLSLVQLQCLQQASQRQDRARNQEYEYEPVCVVVSVVNNVVVLVPQAEDRSHDNPHRGYAGSDPVLLVLLLVLLVQCVVVPWAWDDWRAQDCPDSSVSRHGGRQTETEPDDCPGPSNQDRSSGRYHYYHYDHDLVVSQVSSQPHQWAFEYEYGHPDPVSRVVSQVSHRHFHYYYSHDDDDRQQGWGHTDGSRIDGTTHHPVNSSVSTDMDMDMDRRDDDDDPPD/DQQEEAEWFAQLGGDHADPPDWDWAFQQLFRHTNYTYDAHDLVNVVRLLVFQQVLLVVLLPDDLLVLLQLLVQLLVVLVVCQLVLLLLLCRLFVAASLCSSPPQSVLLSQLLNVLSVCLNVQAWDKAAPDPQKIKTKDFAFLEEAEEEEESLRFSSSLSQVLRLLSSRRYAYEYEYALNRGPSLVVSSNSSVVSPRGGSRYIYGYDHVVVVLSQLQPQSHAEYEYEEALVSVVVSVVNNCVRHNHHYWYFHAFQAAEEEEPQFPLLLSLVQLQCLQQASQRQDRARNQEYEYEPVCVVVNVVNNLVVLVPQAEDRSHDNPHRGYAGSDLVLLVLLLVLLVQCVVVPWAKDDWNDQDCPDSSVSRHGGRQTETEPDDLPGPSNQDRSSGRYHYYHYDHDLVVSQVSSQPHQWAFEYEYGHPDPVSRVVSQVSHRHQHYYYSHDDDDRQQGWGHTDGSSIDGTTHRPVVSSVSTDMDMDMDRRDDDDDPPD

Nearest PDB structures (foldseek):
  6wsa-assembly1_A  TM=1.002E+00  e=0.000E+00  Burkholderia pseudomallei 1710b
  4o6r-assembly1_C  TM=9.835E-01  e=2.156E-62  Burkholderia cenocepacia J2315
  5eyu-assembly1_A  TM=9.715E-01  e=6.981E-62  Staphylococcus aureus
  6j76-assembly1_B  TM=9.770E-01  e=1.433E-57  Vibrio variabilis
  3k2w-assembly1_D  TM=9.796E-01  e=3.420E-56  Paraglaciecola sp. T6c

Radius of gyration: 29.77 Å; Cα contacts (8 Å, |Δi|>4): 2667; chains: 2; bounding box: 87×56×78 Å